Protein 6VJ2 (pdb70)

Organism: Lactococcus lactis subsp. lactis (strain IL1403) (NCBI:txid272623)

Radius of gyration: 35.63 Å; Cα contacts (8 Å, |Δi|>4): 1409; chains: 4; bounding box: 78×80×94 Å

Secondary structure (DSSP, 8-state):
---EEE-----EEHHHHHHHHHH-TTSBHHHHHHHHHHHHHHHHHHGGGS-HHHHHHHHHHHHHHHGGGHHHHHHHHT--HHHHTT-----HHHHHHHHHHHHT--HHHHHHHHHT----EEEEEE--SSHHHHHHHHHHHHS-HHHHHHHHHHTGGGEEEE-TT-SSS-HHHHHHHTTPPTT-----EEEE-SSS--EEEEEE--B--------TTHHHHHHHHHHHHHT-HHHHHHHHHHHHHHTT--B--GGGGGGSTTTTT-/---EEE-----EEHHHHHHHHHH-TTSBHHHHHHHHHHHHHHHHHHGGGS-HHHHHHHHHHHHHHHGGGHHHHHHHHT--HHHHTT-----HHHHHHHHHHHHT--HHHHHHHHHT----EEEEEE--SSHHHHHHHHHHHHS-HHHHHHHHHHTGGGEEEE-TT-SSS-HHHHHHHTTPPTT-----EEEE-SSS--EEEEEE--B--------TTHHHHHHHHHHHHHT-HHHHHHHHHHHHHHTT--B-SGGGGGGSTTT--/--EEE-----EEHHHHHHHHHH-TTSBHHHHHHHHHHHHHHHHHHGGGS-HHHHHHHHHHHHHHHGGGHHHHHHHHT--HHHHTT-----HHHHHHHHHHHHT--HHHHHHHHTT----EEEEEE--SSHHHHHHHHHHHHH-HHHHHHHHHHTGGGEEEE-TT-SSS-HHHHHHHTTPPTT-----EEEE-SSS--EEEEEE--B--------TTHHHHHHHHHHHHHT-HHHHHHHHHHHHHHTT--B-SGGGGGGSTTT--/--EEE-----EEHHHHHHHHHH-TTSBHHHHHHHHHHHHHHHHHHGGGS-HHHHHHHHHHHHHHHGGGHHHHHHHHT--HHHHTT-----HHHHHHHHHHHHT--HHHHHHHHTT----EEEEEE--SSHHHHHHHHHHHHH-HHHHHHHHHHTGGGEEEE-TT-SSS-HHHHHHHTTPPTT-----EEEE-SSS--EEEEEE--B--------TTHHHHHHHHHHHHHT-HHHHHHHHHHHHHHTT--B-SGGGGGGSTTTS--

Foldseek 3Di:
DWDFFKAQVDTQTVVNQVVLCVLQVPDDSLVSVLLSVLLVLLCVPCVVVCDLCNLVVVLVVVCVVCPPCSQVVQVVVRHHSVSVSVCSSVSLVVLLLVCLVPPVLDPVLLVVLVVQWWAKFWKQKDKAQDLVVVQVLVCQCVVDVVSVVVNCVVSVVRTGIDISPDPPQDPQRVVQVLVDDAFDKGHFGWDADPVPGGIITIIIHHGHGGPPDDVPCSVVSSVVSSVVLVVPPLNSLQSVLVSCVVSVIDGPPVVCRCSSVVSVVD/DQDFFKAQVDTQTPVNQVVLCVVCVPDDSLVSVVLSVLCVLLCVPCVVVCDLCNLVVVLVVVCVVCPPCVQVVQVVVPHHSVRVSVCSSVSLVVLLLVCLVVPVLDPVLLVVLVVQWFAKFWKQKDKAQDLVVVQVLVCQCVVDVVSVVVNCVVSVVRTGIDISPDPPQDPQRVVQALVDDAQDKGHFGWDADPVPGGIMTIIIHHGHDGPDDDCPCSVVSSVVSSVVLVVPVVNSLQSSLCSCVVSVIAGPPVVCRCSSVVNVD/DDFFKAQVDTQDVVNQVVLCVLCVPDDSLVSVVLSVLLVLLCVPCVVVCDLCNLVVVLVVVCVVCPPCSQVVQVVVPHHSSSVSSCNSVSLLVLLLVCLVVPVLDPVLLVVLVVQWWAKFWKQKDKAQDLVVVQVLVCQCVVDVVSVVVNCVVSVVSGGIDISPDPPQDPQRVVQQLVDDAFDKGHFGWDADPVPGGIMTIIIHHGHDGPPDDCPCSVVSSVVSSVVLVPPVVNSLVSVLCSCVVRVIAGPPVVCRCSSVVSHD/DDFFKAQVDTQDVVNQVVLCVQQVPDDSLVSVVLSVLLVLLCVPCVVVLDLCNLVVVLVVVCVVCPPCVQVVQVVVRHHSVSVSVCSSVSLVSLLLVCLVVPVLDPVLLVVLVVQWWAKFWKQKDKAQDLVVVQVLVCQCVVDVVSVVVNCVVSVVSTGIDISPDPPQDPQRVVQVLVDDAFDKGHFGWDADPPPGGIMTIIIHHGHGGPPDDCPCSVVSSVVSSVVLVVPVLNSLQSVLVSCVVSVIAGPPVVCRCSSVVSVPD

Solvent-accessible surface area: 58344 Å² total

B-factor: mean 78.66, std 18.57, range [22.39, 182.38]

Structure (mmCIF, N/CA/C/O backbone):
data_6VJ2
#
_entry.id   6VJ2
#
_cell.length_a   81.513
_cell.length_b   117.609
_cell.length_c   149.310
_cell.angle_alpha   90.000
_cell.angle_beta   90.000
_cell.angle_gamma   90.000
#
_symmetry.space_group_name_H-M   'P 21 21 21'
#
loop_
_entity.id
_entity.type
_entity.pdbx_description
1 polymer Foldase
2 water water
#
loop_
_atom_site.group_PDB
_atom_site.id
_atom_site.type_symbol
_atom_site.label_atom_id
_atom_site.label_alt_id
_atom_site.label_comp_id
_atom_site.label_asym_id
_atom_site.label_entity_id
_atom_site.label_seq_id
_atom_site.pdbx_PDB_ins_code
_atom_site.Cartn_x
_atom_site.Cartn_y
_atom_site.Cartn_z
_atom_site.occupancy
_atom_site.B_iso_or_equiv
_atom_site.auth_seq_id
_atom_site.auth_comp_id
_atom_site.auth_asym_id
_atom_site.auth_atom_id
_atom_site.pdbx_PDB_model_num
ATOM 1 N N . ALA A 1 7 ? 28.599 93.354 58.477 1.00 139.46 31 ALA A N 1
ATOM 2 C CA . ALA A 1 7 ? 27.143 93.090 58.255 1.00 143.06 31 ALA A CA 1
ATOM 3 C C . ALA A 1 7 ? 26.568 92.302 59.445 1.00 153.61 31 ALA A C 1
ATOM 4 O O . ALA A 1 7 ? 27.095 91.207 59.735 1.00 160.01 31 ALA A O 1
ATOM 6 N N . SER A 1 8 ? 25.515 92.837 60.086 1.00 157.06 32 SER A N 1
ATOM 7 C CA . SER A 1 8 ? 24.852 92.212 61.267 1.00 151.86 32 SER A CA 1
ATOM 8 C C . SER A 1 8 ? 23.390 91.862 60.948 1.00 148.21 32 SER A C 1
ATOM 9 O O . SER A 1 8 ? 22.701 92.744 60.377 1.00 152.48 32 SER A O 1
ATOM 12 N N . LYS A 1 9 ? 22.922 90.653 61.320 1.00 128.91 33 LYS A N 1
ATOM 13 C CA . LYS A 1 9 ? 21.508 90.279 61.021 1.00 119.69 33 LYS A CA 1
ATOM 14 C C . LYS A 1 9 ? 20.908 89.372 62.110 1.00 112.91 33 LYS A C 1
ATOM 15 O O . LYS A 1 9 ? 21.585 88.421 62.608 1.00 111.86 33 LYS A O 1
ATOM 21 N N . ASP A 1 10 ? 19.647 89.666 62.450 1.00 97.78 34 ASP A N 1
ATOM 22 C CA . ASP A 1 10 ? 18.872 88.918 63.472 1.00 80.92 34 ASP A CA 1
ATOM 23 C C . ASP A 1 10 ? 18.275 87.666 62.825 1.00 72.57 34 ASP A C 1
ATOM 24 O O . ASP A 1 10 ? 17.724 87.787 61.711 1.00 71.94 34 ASP A O 1
ATOM 29 N N . ILE A 1 11 ? 18.389 86.521 63.504 1.00 64.60 35 ILE A N 1
ATOM 30 C CA . ILE A 1 11 ? 17.837 85.224 63.006 1.00 60.31 35 ILE A CA 1
ATOM 31 C C . ILE A 1 11 ? 16.435 85.034 63.590 1.00 58.16 35 ILE A C 1
ATOM 32 O O . ILE A 1 11 ? 15.505 84.710 62.824 1.00 60.39 35 ILE A O 1
ATOM 37 N N . ILE A 1 12 ? 16.313 85.202 64.905 1.00 57.31 36 ILE A N 1
ATOM 38 C CA . ILE A 1 12 ? 15.014 85.028 65.609 1.00 57.57 36 ILE A CA 1
ATOM 39 C C . ILE A 1 12 ? 14.741 86.281 66.439 1.00 59.17 36 ILE A C 1
ATOM 40 O O . ILE A 1 12 ? 15.679 86.791 67.081 1.00 55.76 36 ILE A O 1
ATOM 45 N N . THR A 1 13 ? 13.484 86.730 66.423 1.00 65.40 37 THR A N 1
ATOM 46 C CA . THR A 1 13 ? 13.024 87.939 67.154 1.00 71.11 37 THR A CA 1
ATOM 47 C C . THR A 1 13 ? 12.005 87.542 68.212 1.00 72.45 37 THR A C 1
ATOM 48 O O . THR A 1 13 ? 11.204 86.642 67.976 1.00 77.07 37 THR A O 1
ATOM 60 N N . LYS A 1 15 ? 10.210 89.255 72.327 1.00 74.83 39 LYS A N 1
ATOM 61 C CA . LYS A 1 15 ? 10.048 90.434 73.162 1.00 79.08 39 LYS A CA 1
ATOM 62 C C . LYS A 1 15 ? 11.275 90.647 74.056 1.00 78.51 39 LYS A C 1
ATOM 63 O O . LYS A 1 15 ? 11.676 89.712 74.766 1.00 79.66 39 LYS A O 1
ATOM 69 N N . GLY A 1 16 ? 11.836 91.856 73.995 1.00 83.25 40 GLY A N 1
ATOM 70 C CA . GLY A 1 16 ? 12.987 92.280 74.816 1.00 87.93 40 GLY A CA 1
ATOM 71 C C . GLY A 1 16 ? 14.275 91.526 74.542 1.00 87.92 40 GLY A C 1
ATOM 72 O O . GLY A 1 16 ? 15.182 91.656 75.384 1.00 93.62 40 GLY A O 1
ATOM 73 N N . ASP A 1 17 ? 14.379 90.778 73.435 1.00 84.72 41 ASP A N 1
ATOM 74 C CA . ASP A 1 17 ? 15.659 90.063 73.154 1.00 80.81 41 ASP A CA 1
ATOM 75 C C . ASP A 1 17 ? 15.657 89.584 71.694 1.00 79.20 41 ASP A C 1
ATOM 76 O O . ASP A 1 17 ? 14.624 89.759 71.023 1.00 84.97 41 ASP A O 1
ATOM 81 N N . THR A 1 18 ? 16.768 89.003 71.224 1.00 74.45 42 THR A N 1
ATOM 82 C CA . THR A 1 18 ? 16.877 88.513 69.819 1.00 74.79 42 THR A CA 1
ATOM 83 C C . THR A 1 18 ? 18.094 87.590 69.658 1.00 68.34 42 THR A C 1
ATOM 84 O O . THR A 1 18 ? 19.103 87.839 70.336 1.00 71.56 42 THR A O 1
ATOM 88 N N . ILE A 1 19 ? 17.985 86.561 68.806 1.00 63.79 43 ILE A N 1
ATOM 89 C CA . ILE A 1 19 ? 19.109 85.608 68.533 1.00 62.32 43 ILE A CA 1
ATOM 90 C C . ILE A 1 19 ? 19.840 86.060 67.264 1.00 63.27 43 ILE A C 1
ATOM 91 O O . ILE A 1 19 ? 19.213 86.091 66.186 1.00 61.92 43 ILE A O 1
ATOM 96 N N . ARG A 1 20 ? 21.127 86.378 67.399 1.00 67.76 44 ARG A N 1
ATOM 97 C CA . ARG A 1 20 ? 21.957 86.830 66.256 1.00 74.95 44 ARG A CA 1
ATOM 98 C C . ARG A 1 20 ? 22.877 85.694 65.811 1.00 68.62 44 ARG A C 1
ATOM 99 O O . ARG A 1 20 ? 22.890 84.660 66.490 1.00 71.12 44 ARG A O 1
ATOM 107 N N . VAL A 1 21 ? 23.613 85.891 64.714 1.00 67.42 45 VAL A N 1
ATOM 108 C CA . VAL A 1 21 ? 24.545 84.835 64.208 1.00 66.97 45 VAL A CA 1
ATOM 109 C C . VAL A 1 21 ? 25.616 84.544 65.270 1.00 67.33 45 VAL A C 1
ATOM 110 O O . VAL A 1 21 ? 25.928 83.355 65.487 1.00 70.85 45 VAL A O 1
ATOM 114 N N . SER A 1 22 ? 26.157 85.587 65.906 1.00 67.05 46 SER A N 1
ATOM 115 C CA . SER A 1 22 ? 27.194 85.404 66.958 1.00 64.22 46 SER A CA 1
ATOM 116 C C . SER A 1 22 ? 26.658 84.457 68.037 1.00 64.81 46 SER A C 1
ATOM 117 O O . SER A 1 22 ? 27.388 83.532 68.437 1.00 68.63 46 SER A O 1
ATOM 120 N N . ASP A 1 23 ? 25.415 84.685 68.466 1.00 64.35 47 ASP A N 1
ATOM 121 C CA . ASP A 1 23 ? 24.744 83.859 69.507 1.00 59.71 47 ASP A CA 1
ATOM 122 C C . ASP A 1 23 ? 24.672 82.405 69.029 1.00 54.30 47 ASP A C 1
ATOM 123 O O . ASP A 1 23 ? 24.841 81.513 69.867 1.00 55.50 47 ASP A O 1
ATOM 128 N N . LEU A 1 24 ? 24.426 82.185 67.735 1.00 51.22 48 LEU A N 1
ATOM 129 C CA . LEU A 1 24 ? 24.364 80.802 67.191 1.00 50.53 48 LEU A CA 1
ATOM 130 C C . LEU A 1 24 ? 25.761 80.181 67.229 1.00 51.85 48 LEU A C 1
ATOM 131 O O . LEU A 1 24 ? 25.897 79.064 67.761 1.00 56.16 48 LEU A O 1
ATOM 136 N N . TYR A 1 25 ? 26.756 80.893 66.698 1.00 54.29 49 TYR A N 1
ATOM 137 C CA . TYR A 1 25 ? 28.142 80.359 66.662 1.00 56.65 49 TYR A CA 1
ATOM 138 C C . TYR A 1 25 ? 28.606 79.988 68.072 1.00 59.05 49 TYR A C 1
ATOM 139 O O . TYR A 1 25 ? 29.359 79.001 68.188 1.00 63.39 49 TYR A O 1
ATOM 148 N N . LYS A 1 26 ? 28.156 80.722 69.097 1.00 62.23 50 LYS A N 1
ATOM 149 C CA . LYS A 1 26 ? 28.571 80.410 70.492 1.00 64.69 50 LYS A CA 1
ATOM 150 C C . LYS A 1 26 ? 28.019 79.030 70.875 1.00 62.89 50 LYS A C 1
ATOM 151 O O . LYS A 1 26 ? 28.752 78.267 71.545 1.00 65.23 50 LYS A O 1
ATOM 157 N N . GLU A 1 27 ? 26.783 78.727 70.467 1.00 61.35 51 GLU A N 1
ATOM 158 C CA . GLU A 1 27 ? 26.157 77.410 70.772 1.00 63.70 51 GLU A CA 1
ATOM 159 C C . GLU A 1 27 ? 26.837 76.338 69.912 1.00 59.84 51 GLU A C 1
ATOM 160 O O . GLU A 1 27 ? 27.084 75.220 70.429 1.00 56.89 51 GLU A O 1
ATOM 166 N N . ALA A 1 28 ? 27.151 76.683 68.660 1.00 57.44 52 ALA A N 1
ATOM 167 C CA . ALA A 1 28 ? 27.808 75.731 67.737 1.00 57.75 52 ALA A CA 1
ATOM 168 C C . ALA A 1 28 ? 29.123 75.231 68.355 1.00 58.66 52 ALA A C 1
ATOM 169 O O . ALA A 1 28 ? 29.389 74.010 68.286 1.00 56.94 52 ALA A O 1
ATOM 171 N N . LYS A 1 29 ? 29.892 76.138 68.964 1.00 60.41 53 LYS A N 1
ATOM 172 C CA . LYS A 1 29 ? 31.191 75.774 69.588 1.00 62.90 53 LYS A CA 1
ATOM 173 C C . LYS A 1 29 ? 30.970 74.896 70.826 1.00 67.04 53 LYS A C 1
ATOM 174 O O . LYS A 1 29 ? 31.851 74.067 71.123 1.00 70.67 53 LYS A O 1
ATOM 180 N N . GLN A 1 30 ? 29.830 75.052 71.499 1.00 70.24 54 GLN A N 1
ATOM 181 C CA . GLN A 1 30 ? 29.575 74.260 72.734 1.00 74.59 54 GLN A CA 1
ATOM 182 C C . GLN A 1 30 ? 28.986 72.888 72.380 1.00 74.38 54 GLN A C 1
ATOM 183 O O . GLN A 1 30 ? 29.169 71.948 73.180 1.00 69.47 54 GLN A O 1
ATOM 189 N N . PHE A 1 31 ? 28.333 72.768 71.221 1.00 76.03 55 PHE A N 1
ATOM 190 C CA . PHE A 1 31 ? 27.726 71.471 70.816 1.00 75.98 55 PHE A CA 1
ATOM 191 C C . PHE A 1 31 ? 27.987 71.231 69.332 1.00 79.10 55 PHE A C 1
ATOM 192 O O . PHE A 1 31 ? 27.064 71.237 68.518 1.00 79.69 55 PHE A O 1
ATOM 200 N N . PRO A 1 32 ? 29.256 71.006 68.928 1.00 77.06 56 PRO A N 1
ATOM 201 C CA . PRO A 1 32 ? 29.577 70.758 67.519 1.00 75.54 56 PRO A CA 1
ATOM 202 C C . PRO A 1 32 ? 28.840 69.551 66.906 1.00 77.03 56 PRO A C 1
ATOM 203 O O . PRO A 1 32 ? 28.701 69.507 65.700 1.00 81.05 56 PRO A O 1
ATOM 207 N N . SER A 1 33 ? 28.401 68.607 67.752 1.00 77.01 57 SER A N 1
ATOM 208 C CA . SER A 1 33 ? 27.674 67.383 67.327 1.00 77.51 57 SER A CA 1
ATOM 209 C C . SER A 1 33 ? 26.203 67.692 66.997 1.00 79.60 57 SER A C 1
ATOM 210 O O . SER A 1 33 ? 25.625 66.972 66.156 1.00 83.30 57 SER A O 1
ATOM 213 N N . GLN A 1 34 ? 25.609 68.698 67.659 1.00 77.95 58 GLN A N 1
ATOM 214 C CA . GLN A 1 34 ? 24.176 69.051 67.447 1.00 71.83 58 GLN A CA 1
ATOM 215 C C . GLN A 1 34 ? 23.997 69.872 66.175 1.00 69.91 58 GLN A C 1
ATOM 216 O O . GLN A 1 34 ? 24.838 70.703 65.835 1.00 75.42 58 GLN A O 1
ATOM 222 N N . PRO A 1 35 ? 22.870 69.673 65.451 1.00 64.65 59 PRO A N 1
ATOM 223 C CA . PRO A 1 35 ? 22.585 70.422 64.229 1.00 63.92 59 PRO A CA 1
ATOM 224 C C . PRO A 1 35 ? 22.104 71.854 64.514 1.00 61.77 59 PRO A C 1
ATOM 225 O O . PRO A 1 35 ? 21.624 72.122 65.609 1.00 56.70 59 PRO A O 1
ATOM 229 N N . THR A 1 36 ? 22.217 72.718 63.501 1.00 59.80 60 THR A N 1
ATOM 230 C CA . THR A 1 36 ? 21.827 74.147 63.599 1.00 58.34 60 THR A CA 1
ATOM 231 C C . THR A 1 36 ? 20.415 74.284 64.186 1.00 57.41 60 THR A C 1
ATOM 232 O O . THR A 1 36 ? 20.241 75.116 65.105 1.00 55.62 60 THR A O 1
ATOM 236 N N . ASN A 1 37 ? 19.450 73.514 63.671 1.00 59.03 61 ASN A N 1
ATOM 237 C CA . ASN A 1 37 ? 18.045 73.585 64.167 1.00 61.43 61 ASN A CA 1
ATOM 238 C C . ASN A 1 37 ? 18.012 73.436 65.689 1.00 61.56 61 ASN A C 1
ATOM 239 O O . ASN A 1 37 ? 17.443 74.321 66.352 1.00 61.29 61 ASN A O 1
ATOM 244 N N . THR A 1 38 ? 18.623 72.373 66.210 1.00 62.15 62 THR A N 1
ATOM 245 C CA . THR A 1 38 ? 18.633 72.126 67.678 1.00 63.52 62 THR A CA 1
ATOM 246 C C . THR A 1 38 ? 19.271 73.316 68.415 1.00 61.48 62 THR A C 1
ATOM 247 O O . THR A 1 38 ? 18.676 73.775 69.418 1.00 58.55 62 THR A O 1
ATOM 251 N N . LEU A 1 39 ? 20.419 73.802 67.929 1.00 58.25 63 LEU A N 1
ATOM 252 C CA . LEU A 1 39 ? 21.123 74.931 68.593 1.00 57.65 63 LEU A CA 1
ATOM 253 C C . LEU A 1 39 ? 20.180 76.124 68.722 1.00 58.19 63 LEU A C 1
ATOM 254 O O . LEU A 1 39 ? 20.207 76.785 69.777 1.00 65.06 63 LEU A O 1
ATOM 259 N N . LEU A 1 40 ? 19.387 76.376 67.680 1.00 61.03 64 LEU A N 1
ATOM 260 C CA . LEU A 1 40 ? 18.440 77.524 67.679 1.00 61.33 64 LEU A CA 1
ATOM 261 C C . LEU A 1 40 ? 17.280 77.247 68.647 1.00 59.47 64 LEU A C 1
ATOM 262 O O . LEU A 1 40 ? 17.013 78.119 69.501 1.00 54.78 64 LEU A O 1
ATOM 267 N N . GLN A 1 41 ? 16.638 76.078 68.530 1.00 60.04 65 GLN A N 1
ATOM 268 C CA . GLN A 1 41 ? 15.491 75.725 69.412 1.00 62.19 65 GLN A CA 1
ATOM 269 C C . GLN A 1 41 ? 15.899 75.867 70.882 1.00 59.01 65 GLN A C 1
ATOM 270 O O . GLN A 1 41 ? 15.211 76.601 71.612 1.00 59.96 65 GLN A O 1
ATOM 276 N N . ASN A 1 42 ? 16.981 75.196 71.286 1.00 58.39 66 ASN A N 1
ATOM 277 C CA . ASN A 1 42 ? 17.466 75.227 72.695 1.00 60.42 66 ASN A CA 1
ATOM 278 C C . ASN A 1 42 ? 17.820 76.653 73.116 1.00 55.99 66 ASN A C 1
ATOM 279 O O . ASN A 1 42 ? 17.457 77.042 74.249 1.00 54.02 66 ASN A O 1
ATOM 284 N N . LEU A 1 43 ? 18.486 77.396 72.231 1.00 56.05 67 LEU A N 1
ATOM 285 C CA . LEU A 1 43 ? 18.883 78.790 72.561 1.00 56.47 67 LEU A CA 1
ATOM 286 C C . LEU A 1 43 ? 17.629 79.656 72.742 1.00 51.97 67 LEU A C 1
ATOM 287 O O . LEU A 1 43 ? 17.676 80.593 73.561 1.00 48.31 67 LEU A O 1
ATOM 292 N N . THR A 1 44 ? 16.553 79.338 72.016 1.00 52.98 68 THR A N 1
ATOM 293 C CA . THR A 1 44 ? 15.278 80.097 72.139 1.00 55.85 68 THR A CA 1
ATOM 294 C C . THR A 1 44 ? 14.619 79.739 73.475 1.00 57.78 68 THR A C 1
ATOM 295 O O . THR A 1 44 ? 14.276 80.680 74.238 1.00 57.07 68 THR A O 1
ATOM 299 N N . PHE A 1 45 ? 14.476 78.435 73.745 1.00 57.00 69 PHE A N 1
ATOM 300 C CA . PHE A 1 45 ? 13.842 77.981 75.007 1.00 58.67 69 PHE A CA 1
ATOM 301 C C . PHE A 1 45 ? 14.604 78.568 76.202 1.00 58.45 69 PHE A C 1
ATOM 302 O O . PHE A 1 45 ? 13.974 79.068 77.150 1.00 53.51 69 PHE A O 1
ATOM 310 N N . ASP A 1 46 ? 15.934 78.488 76.158 1.00 61.36 70 ASP A N 1
ATOM 311 C CA . ASP A 1 46 ? 16.782 79.030 77.250 1.00 63.28 70 ASP A CA 1
ATOM 312 C C . ASP A 1 46 ? 16.357 80.479 77.527 1.00 59.67 70 ASP A C 1
ATOM 313 O O . ASP A 1 46 ? 16.090 80.796 78.693 1.00 57.21 70 ASP A O 1
ATOM 318 N N . LYS A 1 47 ? 16.234 81.306 76.490 1.00 58.42 71 LYS A N 1
ATOM 319 C CA . LYS A 1 47 ? 15.866 82.737 76.670 1.00 59.50 71 LYS A CA 1
ATOM 320 C C . LYS A 1 47 ? 14.436 82.927 77.186 1.00 60.67 71 LYS A C 1
ATOM 321 O O . LYS A 1 47 ? 14.276 83.618 78.209 1.00 66.10 71 LYS A O 1
ATOM 327 N N . ILE A 1 48 ? 13.439 82.348 76.512 1.00 63.43 72 ILE A N 1
ATOM 328 C CA . ILE A 1 48 ? 12.009 82.543 76.926 1.00 62.49 72 ILE A CA 1
ATOM 329 C C . ILE A 1 48 ? 11.746 81.980 78.331 1.00 64.07 72 ILE A C 1
ATOM 330 O O . ILE A 1 48 ? 10.940 82.592 79.053 1.00 72.48 72 ILE A O 1
ATOM 335 N N . PHE A 1 49 ? 12.397 80.876 78.721 1.00 63.58 73 PHE A N 1
ATOM 336 C CA . PHE A 1 49 ? 12.142 80.280 80.063 1.00 59.34 73 PHE A CA 1
ATOM 337 C C . PHE A 1 49 ? 13.009 80.949 81.131 1.00 61.37 73 PHE A C 1
ATOM 338 O O . PHE A 1 49 ? 12.651 80.843 82.324 1.00 69.31 73 PHE A O 1
ATOM 346 N N . THR A 1 50 ? 14.107 81.595 80.734 1.00 61.72 74 THR A N 1
ATOM 347 C CA . THR A 1 50 ? 14.963 82.309 81.723 1.00 65.06 74 THR A CA 1
ATOM 348 C C . THR A 1 50 ? 14.255 83.610 82.116 1.00 68.08 74 THR A C 1
ATOM 349 O O . THR A 1 50 ? 14.434 84.077 83.253 1.00 68.74 74 THR A O 1
ATOM 353 N N . LYS A 1 51 ? 13.445 84.144 81.205 1.00 75.83 75 LYS A N 1
ATOM 354 C CA . LYS A 1 51 ? 12.701 85.414 81.422 1.00 80.21 75 LYS A CA 1
ATOM 355 C C . LYS A 1 51 ? 11.638 85.230 82.518 1.00 71.83 75 LYS A C 1
ATOM 356 O O . LYS A 1 51 ? 11.313 86.237 83.166 1.00 71.70 75 LYS A O 1
ATOM 362 N N . ASP A 1 52 ? 11.174 83.996 82.752 1.00 66.89 76 ASP A N 1
ATOM 363 C CA . ASP A 1 52 ? 10.111 83.745 83.768 1.00 64.20 76 ASP A CA 1
ATOM 364 C C . ASP A 1 52 ? 10.558 82.796 84.885 1.00 58.81 76 ASP A C 1
ATOM 365 O O . ASP A 1 52 ? 9.879 82.801 85.927 1.00 56.63 76 ASP A O 1
ATOM 370 N N . PHE A 1 53 ? 11.631 82.018 84.701 1.00 55.10 77 PHE A N 1
ATOM 371 C CA . PHE A 1 53 ? 12.023 81.071 85.786 1.00 52.65 77 PHE A CA 1
ATOM 372 C C . PHE A 1 53 ? 13.532 81.114 86.059 1.00 53.65 77 PHE A C 1
ATOM 373 O O . PHE A 1 53 ? 14.018 80.238 86.790 1.00 52.17 77 PHE A O 1
ATOM 381 N N . GLY A 1 54 ? 14.229 82.127 85.533 1.00 56.00 78 GLY A N 1
ATOM 382 C CA . GLY A 1 54 ? 15.690 82.265 85.711 1.00 55.24 78 GLY A CA 1
ATOM 383 C C . GLY A 1 54 ? 16.106 82.401 87.162 1.00 56.33 78 GLY A C 1
ATOM 384 O O . GLY A 1 54 ? 17.072 81.723 87.546 1.00 60.89 78 GLY A O 1
ATOM 385 N N . LYS A 1 55 ? 15.412 83.241 87.935 1.00 57.06 79 LYS A N 1
ATOM 386 C CA . LYS A 1 55 ? 15.744 83.471 89.369 1.00 60.41 79 LYS A CA 1
ATOM 387 C C . LYS A 1 55 ? 15.510 82.194 90.189 1.00 60.05 79 LYS A C 1
ATOM 388 O O . LYS A 1 55 ? 16.105 82.092 91.285 1.00 58.64 79 LYS A O 1
ATOM 394 N N . GLU A 1 56 ? 14.706 81.257 89.669 1.00 60.62 80 GLU A N 1
ATOM 395 C CA . GLU A 1 56 ? 14.386 79.993 90.394 1.00 60.65 80 GLU A CA 1
ATOM 396 C C . GLU A 1 56 ? 15.410 78.900 90.063 1.00 58.08 80 GLU A C 1
ATOM 397 O O . GLU A 1 56 ? 15.402 77.872 90.767 1.00 56.43 80 GLU A O 1
ATOM 403 N N . VAL A 1 57 ? 16.224 79.084 89.016 1.00 57.74 81 VAL A N 1
ATOM 404 C CA . VAL A 1 57 ? 17.239 78.062 88.613 1.00 61.02 81 VAL A CA 1
ATOM 405 C C . VAL A 1 57 ? 18.625 78.719 88.532 1.00 65.59 81 VAL A C 1
ATOM 406 O O . VAL A 1 57 ? 19.114 78.935 87.406 1.00 71.04 81 VAL A O 1
ATOM 410 N N . THR A 1 58 ? 19.248 78.989 89.684 1.00 68.71 82 THR A N 1
ATOM 411 C CA . THR A 1 58 ? 20.595 79.618 89.731 1.00 71.79 82 THR A CA 1
ATOM 412 C C . THR A 1 58 ? 21.654 78.588 89.320 1.00 73.46 82 THR A C 1
ATOM 413 O O . THR A 1 58 ? 21.321 77.394 89.253 1.00 71.27 82 THR A O 1
ATOM 417 N N . ASP A 1 59 ? 22.885 79.045 89.079 1.00 78.53 83 ASP A N 1
ATOM 418 C CA . ASP A 1 59 ? 24.004 78.153 88.677 1.00 77.45 83 ASP A CA 1
ATOM 419 C C . ASP A 1 59 ? 24.237 77.113 89.781 1.00 79.60 83 ASP A C 1
ATOM 420 O O . ASP A 1 59 ? 24.647 75.982 89.435 1.00 87.45 83 ASP A O 1
ATOM 425 N N . LYS A 1 60 ? 23.983 77.478 91.047 1.00 83.20 84 LYS A N 1
ATOM 426 C CA . LYS A 1 60 ? 24.173 76.525 92.179 1.00 84.39 84 LYS A CA 1
ATOM 427 C C . LYS A 1 60 ? 23.074 75.459 92.116 1.00 76.24 84 LYS A C 1
ATOM 428 O O . LYS A 1 60 ? 23.390 74.280 92.362 1.00 73.25 84 LYS A O 1
ATOM 434 N N . ASP A 1 61 ? 21.837 75.862 91.798 1.00 73.55 85 ASP A N 1
ATOM 435 C CA . ASP A 1 61 ? 20.709 74.895 91.703 1.00 71.52 85 ASP A CA 1
ATOM 436 C C . ASP A 1 61 ? 21.037 73.864 90.615 1.00 68.00 85 ASP A C 1
ATOM 437 O O . ASP A 1 61 ? 20.775 72.667 90.842 1.00 63.24 85 ASP A O 1
ATOM 442 N N . VAL A 1 62 ? 21.607 74.323 89.496 1.00 69.75 86 VAL A N 1
ATOM 443 C CA . VAL A 1 62 ? 21.988 73.452 88.342 1.00 70.64 86 VAL A CA 1
ATOM 444 C C . VAL A 1 62 ? 23.137 72.518 88.748 1.00 69.69 86 VAL A C 1
ATOM 445 O O . VAL A 1 62 ? 22.942 71.288 88.704 1.00 66.56 86 VAL A O 1
ATOM 449 N N . SER A 1 63 ? 24.277 73.086 89.150 1.00 68.30 87 SER A N 1
ATOM 450 C CA . SER A 1 63 ? 25.458 72.270 89.541 1.00 70.01 87 SER A CA 1
ATOM 451 C C . SER A 1 63 ? 25.108 71.298 90.679 1.00 69.51 87 SER A C 1
ATOM 452 O O . SER A 1 63 ? 25.744 70.232 90.757 1.00 73.80 87 SER A O 1
ATOM 455 N N . LYS A 1 64 ? 24.132 71.645 91.519 1.00 69.99 88 LYS A N 1
ATOM 456 C CA . LYS A 1 64 ? 23.744 70.758 92.650 1.00 72.51 88 LYS A CA 1
ATO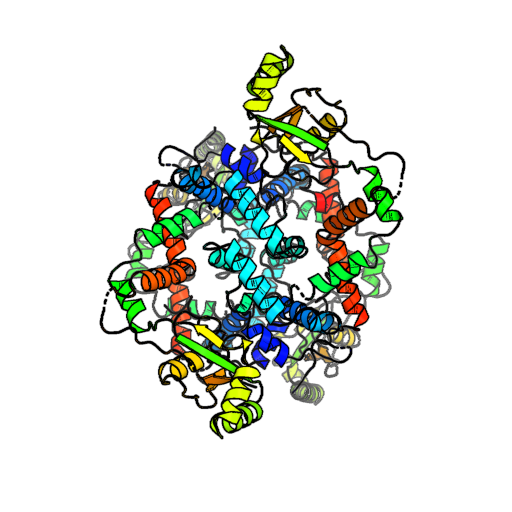M 457 C C . LYS A 1 64 ? 23.006 69.525 92.123 1.00 65.59 88 LYS A C 1
ATOM 458 O O . LYS A 1 64 ? 23.326 68.415 92.580 1.00 61.14 88 LYS A O 1
ATOM 464 N N . LYS A 1 65 ? 22.046 69.719 91.214 1.00 65.26 89 LYS A N 1
ATOM 465 C CA . LYS A 1 65 ? 21.264 68.579 90.654 1.00 60.72 89 LYS A CA 1
ATOM 466 C C . LYS A 1 65 ? 22.191 67.722 89.789 1.00 60.08 89 LYS A C 1
ATOM 467 O O . LYS A 1 65 ? 22.091 66.493 89.869 1.00 57.24 89 LYS A O 1
ATOM 473 N N . VAL A 1 66 ? 23.065 68.361 89.003 1.00 62.54 90 VAL A N 1
ATOM 474 C CA . VAL A 1 66 ? 24.025 67.629 88.130 1.00 60.91 90 VAL A CA 1
ATOM 475 C C . VAL A 1 66 ? 24.851 66.679 89.001 1.00 65.53 90 VAL A C 1
ATOM 476 O O . VAL A 1 66 ? 24.943 65.494 88.648 1.00 70.18 90 VAL A O 1
ATOM 480 N N . LYS A 1 67 ? 25.419 67.187 90.099 1.00 69.34 91 LYS A N 1
ATOM 481 C CA . LYS A 1 67 ? 26.253 66.338 90.985 1.00 69.36 91 LYS A CA 1
ATOM 482 C C . LYS A 1 67 ? 25.407 65.179 91.534 1.00 68.92 91 LYS A C 1
ATOM 483 O O . LYS A 1 67 ? 25.888 64.042 91.485 1.00 69.35 91 LYS A O 1
ATOM 489 N N . SER A 1 68 ? 24.189 65.450 92.015 1.00 67.01 92 SER A N 1
ATOM 490 C CA . SER A 1 68 ? 23.346 64.366 92.591 1.00 65.69 92 SER A CA 1
ATOM 491 C C . SER A 1 68 ? 23.093 63.269 91.551 1.00 61.59 92 SER A C 1
ATOM 492 O O . SER A 1 68 ? 22.992 62.101 91.956 1.00 63.99 92 SER A O 1
ATOM 495 N N . ILE A 1 69 ? 23.019 63.630 90.264 1.00 60.83 93 ILE A N 1
ATOM 496 C CA . ILE A 1 69 ? 22.776 62.639 89.167 1.00 58.76 93 ILE A CA 1
ATOM 497 C C . ILE A 1 69 ? 24.081 61.889 88.889 1.00 58.59 93 ILE A C 1
ATOM 498 O O . ILE A 1 69 ? 24.038 60.660 88.782 1.00 59.99 93 ILE A O 1
ATOM 503 N N . LYS A 1 70 ? 25.187 62.623 88.755 1.00 59.64 94 LYS A N 1
ATOM 504 C CA . LYS A 1 70 ? 26.516 62.008 88.513 1.00 60.52 94 LYS A CA 1
ATOM 505 C C . LYS A 1 70 ? 26.793 60.952 89.591 1.00 62.54 94 LYS A C 1
ATOM 506 O O . LYS A 1 70 ? 27.285 59.866 89.244 1.00 63.43 94 LYS A O 1
ATOM 512 N N . ASP A 1 71 ? 26.463 61.268 90.848 1.00 63.13 95 ASP A N 1
ATOM 513 C CA . ASP A 1 71 ? 26.693 60.358 92.002 1.00 61.13 95 ASP A CA 1
ATOM 514 C C . ASP A 1 71 ? 25.838 59.096 91.865 1.00 58.72 95 ASP A C 1
ATOM 515 O O . ASP A 1 71 ? 26.344 58.017 92.217 1.00 61.12 95 ASP A O 1
ATOM 520 N N . GLN A 1 72 ? 24.608 59.210 91.361 1.00 57.19 96 GLN A N 1
ATOM 521 C CA . GLN A 1 72 ? 23.754 57.998 91.231 1.00 62.56 96 GLN A CA 1
ATOM 522 C C . GLN A 1 72 ? 24.269 57.110 90.089 1.00 64.76 96 GLN A C 1
ATOM 523 O O . GLN A 1 72 ? 24.458 55.904 90.343 1.00 69.47 96 GLN A O 1
ATOM 529 N N . TYR A 1 73 ? 24.461 57.663 88.886 1.00 63.99 97 TYR A N 1
ATOM 530 C CA . TYR A 1 73 ? 24.982 56.847 87.756 1.00 67.04 97 TYR A CA 1
ATOM 531 C C . TYR A 1 73 ? 26.332 56.226 88.138 1.00 73.31 97 TYR A C 1
ATOM 532 O O . TYR A 1 73 ? 26.621 55.085 87.683 1.00 75.75 97 TYR A O 1
ATOM 541 N N . GLY A 1 74 ? 27.133 56.947 88.932 1.00 67.88 98 GLY A N 1
ATOM 542 C CA . GLY A 1 74 ? 28.455 56.440 89.345 1.00 66.68 98 GLY A CA 1
ATOM 543 C C . GLY A 1 74 ? 29.386 56.296 88.154 1.00 68.64 98 GLY A C 1
ATOM 544 O O . GLY A 1 74 ? 29.503 57.266 87.386 1.00 78.86 98 GLY A O 1
ATOM 545 N N . SER A 1 75 ? 29.982 55.112 87.987 1.00 69.49 99 SER A N 1
ATOM 546 C CA . SER A 1 75 ? 30.934 54.801 86.885 1.00 67.84 99 SER A CA 1
ATOM 547 C C . SER A 1 75 ? 30.256 54.847 85.506 1.00 70.48 99 SER A C 1
ATOM 548 O O . SER A 1 75 ? 30.977 55.097 84.508 1.00 65.11 99 SER A O 1
ATOM 551 N N . GLN A 1 76 ? 28.938 54.625 85.451 1.00 69.13 100 GLN A N 1
ATOM 552 C CA . GLN A 1 76 ? 28.202 54.615 84.159 1.00 69.81 100 GLN A CA 1
ATOM 553 C C . GLN A 1 76 ? 27.996 56.033 83.613 1.00 70.11 100 GLN A C 1
ATOM 554 O O . GLN A 1 76 ? 27.723 56.154 82.405 1.00 66.62 100 GLN A O 1
ATOM 560 N N . PHE A 1 77 ? 28.085 57.055 84.472 1.00 73.11 101 PHE A N 1
ATOM 561 C CA . PHE A 1 77 ? 27.833 58.465 84.071 1.00 77.23 101 PHE A CA 1
ATOM 562 C C . PHE A 1 77 ? 28.564 58.829 82.764 1.00 85.26 101 PHE A C 1
ATOM 563 O O . PHE A 1 77 ? 27.941 59.489 81.903 1.00 87.62 101 PHE A O 1
ATOM 571 N N . SER A 1 78 ? 29.829 58.428 82.606 1.00 87.90 102 SER A N 1
ATOM 572 C CA . SER A 1 78 ? 30.580 58.741 81.357 1.00 86.65 102 SER A CA 1
ATOM 573 C C . SER A 1 78 ? 29.832 58.201 80.126 1.00 88.60 102 SER A C 1
ATOM 574 O O . SER A 1 78 ? 29.511 59.013 79.235 1.00 86.47 102 SER A O 1
ATOM 577 N N . SER A 1 79 ? 29.560 56.888 80.097 1.00 89.59 103 SER A N 1
ATOM 578 C CA . SER A 1 79 ? 28.853 56.223 78.966 1.00 90.73 103 SER A CA 1
ATOM 579 C C . SER A 1 79 ? 27.387 56.674 78.888 1.00 83.21 103 SER A C 1
ATOM 580 O O . SER A 1 79 ? 26.785 56.481 77.832 1.00 84.58 103 SER A O 1
ATOM 583 N N . ALA A 1 80 ? 26.835 57.224 79.970 1.00 81.06 104 ALA A N 1
ATOM 584 C CA . ALA A 1 80 ? 25.430 57.712 79.958 1.00 77.89 104 ALA A CA 1
ATOM 585 C C . ALA A 1 80 ? 25.370 59.041 79.183 1.00 73.27 104 ALA A C 1
ATOM 586 O O . ALA A 1 80 ? 24.337 59.300 78.527 1.00 67.58 104 ALA A O 1
ATOM 588 N N . LEU A 1 81 ? 26.431 59.855 79.280 1.00 72.85 105 LEU A N 1
ATOM 589 C CA . LEU A 1 81 ? 26.524 61.150 78.543 1.00 78.97 105 LEU A CA 1
ATOM 590 C C . LEU A 1 81 ? 26.818 60.896 77.053 1.00 82.44 105 LEU A C 1
ATOM 591 O O . LEU A 1 81 ? 26.357 61.695 76.215 1.00 80.31 105 LEU A O 1
ATOM 596 N N . GLN A 1 82 ? 27.576 59.841 76.750 1.00 89.88 106 GLN A N 1
ATOM 597 C CA . GLN A 1 82 ? 27.914 59.519 75.335 1.00 94.14 106 GLN A CA 1
ATOM 598 C C . GLN A 1 82 ? 26.626 59.117 74.609 1.00 85.55 106 GLN A C 1
ATOM 599 O O . GLN A 1 82 ? 26.424 59.608 73.493 1.00 83.46 106 GLN A O 1
ATOM 605 N N . GLN A 1 83 ? 25.781 58.293 75.241 1.00 77.36 107 GLN A N 1
ATOM 606 C CA . GLN A 1 83 ? 24.500 57.850 74.632 1.00 80.23 107 GLN A CA 1
ATOM 607 C C . GLN A 1 83 ? 23.657 59.082 74.259 1.00 84.72 107 GLN A C 1
ATOM 608 O O . GLN A 1 83 ? 22.867 58.978 73.298 1.00 96.54 107 GLN A O 1
ATOM 614 N N . GLN A 1 84 ? 23.822 60.199 74.985 1.00 84.77 108 GLN A N 1
ATOM 615 C CA . GLN A 1 84 ? 23.046 61.444 74.706 1.00 81.57 108 GLN A CA 1
ATOM 616 C C . GLN A 1 84 ? 23.842 62.368 73.776 1.00 81.30 108 GLN A C 1
ATOM 617 O O . GLN A 1 84 ? 23.256 63.351 73.287 1.00 83.23 108 GLN A O 1
ATOM 623 N N . GLY A 1 85 ? 25.126 62.069 73.551 1.00 80.49 109 GLY A N 1
ATOM 624 C CA . GLY A 1 85 ? 25.993 62.905 72.693 1.00 81.73 109 GLY A CA 1
ATOM 625 C C . GLY A 1 85 ? 26.452 64.162 73.419 1.00 81.03 109 GLY A C 1
ATOM 626 O O . GLY A 1 85 ? 26.527 65.233 72.773 1.00 77.20 109 GLY A O 1
ATOM 627 N N . LEU A 1 86 ? 26.764 64.030 74.716 1.00 84.95 110 LEU A N 1
ATOM 628 C CA . LEU A 1 86 ? 27.207 65.173 75.565 1.00 82.86 110 LEU A CA 1
ATOM 629 C C . LEU A 1 86 ? 28.493 64.817 76.319 1.00 79.38 110 LEU A C 1
ATOM 630 O O . LEU A 1 86 ? 28.843 63.616 76.394 1.00 79.89 110 LEU A O 1
ATOM 635 N N . THR A 1 87 ? 29.158 65.855 76.833 1.00 76.16 111 THR A N 1
ATOM 636 C CA . THR A 1 87 ? 30.411 65.751 77.622 1.00 76.62 111 THR A CA 1
ATOM 637 C C . THR A 1 87 ? 30.056 66.143 79.055 1.00 76.26 111 THR A C 1
ATOM 638 O O . THR A 1 87 ? 28.946 66.681 79.246 1.00 74.32 111 THR A O 1
ATOM 642 N N . GLU A 1 88 ? 30.937 65.885 80.020 1.00 76.25 112 GLU A N 1
ATOM 643 C CA . GLU A 1 88 ? 30.602 66.273 81.414 1.00 75.79 112 GLU A CA 1
ATOM 644 C C . GLU A 1 88 ? 30.549 67.802 81.504 1.00 73.31 112 GLU A C 1
ATOM 645 O O . GLU A 1 88 ? 29.792 68.315 82.343 1.00 80.77 112 GLU A O 1
ATOM 651 N N . ALA A 1 89 ? 31.286 68.493 80.633 1.00 76.87 113 ALA A N 1
ATOM 652 C CA . ALA A 1 89 ? 31.322 69.977 80.628 1.00 81.68 113 ALA A CA 1
ATOM 653 C C . ALA A 1 89 ? 30.061 70.555 79.971 1.00 82.58 113 ALA A C 1
ATOM 654 O O . ALA A 1 89 ? 29.534 71.566 80.492 1.00 83.13 113 ALA A O 1
ATOM 656 N N . SER A 1 90 ? 29.599 69.941 78.875 1.00 79.00 114 SER A N 1
ATOM 657 C CA . SER A 1 90 ? 28.401 70.444 78.145 1.00 75.56 114 SER A CA 1
ATOM 658 C C . SER A 1 90 ? 27.109 69.928 78.791 1.00 68.29 114 SER A C 1
ATOM 659 O O . SER A 1 90 ? 26.020 70.335 78.340 1.00 65.07 114 SER A O 1
ATOM 662 N N . PHE A 1 91 ? 27.221 69.086 79.821 1.00 67.49 115 PHE A N 1
ATOM 663 C CA . PHE A 1 91 ? 26.018 68.527 80.498 1.00 63.69 115 PHE A CA 1
ATOM 664 C C . PHE A 1 91 ? 25.394 69.578 81.423 1.00 59.95 115 PHE A C 1
ATOM 665 O O . PHE A 1 91 ? 24.172 69.598 81.528 1.00 53.51 115 PHE A O 1
ATOM 673 N N . THR A 1 92 ? 26.214 70.412 82.070 1.00 62.49 116 THR A N 1
ATOM 674 C CA . THR A 1 92 ? 25.713 71.466 82.995 1.00 67.29 116 THR A CA 1
ATOM 675 C C . THR A 1 92 ? 24.791 72.424 82.232 1.00 72.06 116 THR A C 1
ATOM 676 O O . THR A 1 92 ? 23.611 72.510 82.566 1.00 79.74 116 THR A O 1
ATOM 680 N N . PRO A 1 93 ? 25.264 73.172 81.202 1.00 68.97 117 PRO A N 1
ATOM 681 C CA . PRO A 1 93 ? 24.400 74.090 80.451 1.00 67.24 117 PRO A CA 1
ATOM 682 C C . PRO A 1 93 ? 23.190 73.397 79.798 1.00 67.39 117 PRO A C 1
ATOM 683 O O . PRO A 1 93 ? 22.175 74.059 79.602 1.00 69.44 117 PRO A O 1
ATOM 687 N N . TYR A 1 94 ? 23.335 72.114 79.429 1.00 68.19 118 TYR A N 1
ATOM 688 C CA . TYR A 1 94 ? 22.212 71.332 78.838 1.00 65.99 118 TYR A CA 1
ATOM 689 C C . TYR A 1 94 ? 21.146 71.092 79.904 1.00 62.41 118 TYR A C 1
ATOM 690 O O . TYR A 1 94 ? 19.955 71.129 79.617 1.00 64.97 118 TYR A O 1
ATOM 707 N N . ARG A 1 96 ? 20.758 72.987 82.483 1.00 54.98 120 ARG A N 1
ATOM 708 C CA . ARG A 1 96 ? 20.200 74.278 82.839 1.00 58.00 120 ARG A CA 1
ATOM 709 C C . ARG A 1 96 ? 18.959 74.550 81.977 1.00 60.15 120 ARG A C 1
ATOM 710 O O . ARG A 1 96 ? 17.916 74.926 82.548 1.00 65.23 120 ARG A O 1
ATOM 718 N N . THR A 1 97 ? 19.067 74.355 80.657 1.00 63.07 121 THR A N 1
ATOM 719 C CA . THR A 1 97 ? 17.921 74.590 79.726 1.00 66.87 121 THR A CA 1
ATOM 720 C C . THR A 1 97 ? 16.795 73.588 80.030 1.00 66.47 121 THR A C 1
ATOM 721 O O . THR A 1 97 ? 15.628 74.002 79.995 1.00 70.49 121 THR A O 1
ATOM 725 N N . GLN A 1 98 ? 17.138 72.329 80.331 1.00 63.09 122 GLN A N 1
ATOM 726 C CA . GLN A 1 98 ? 16.138 71.269 80.646 1.00 59.71 122 GLN A CA 1
ATOM 727 C C . GLN A 1 98 ? 15.414 71.566 81.958 1.00 56.02 122 GLN A C 1
ATOM 728 O O . GLN A 1 98 ? 14.258 71.190 82.110 1.00 57.17 122 GLN A O 1
ATOM 742 N N . LEU A 1 100 ? 15.012 74.757 83.202 1.00 59.15 124 LEU A N 1
ATOM 743 C CA . LEU A 1 100 ? 14.227 75.963 82.974 1.00 59.66 124 LEU A CA 1
ATOM 744 C C . LEU A 1 100 ? 12.923 75.564 82.281 1.00 57.77 124 LEU A C 1
ATOM 745 O O . LEU A 1 100 ? 11.858 76.062 82.674 1.00 56.84 124 LEU A O 1
ATOM 750 N N . GLU A 1 101 ? 13.037 74.710 81.263 1.00 58.44 125 GLU A N 1
ATOM 751 C CA . GLU A 1 101 ? 11.887 74.198 80.474 1.00 60.53 125 GLU A CA 1
ATOM 752 C C . GLU A 1 101 ? 10.986 73.375 81.399 1.00 58.04 125 GLU A C 1
ATOM 753 O O . GLU A 1 101 ? 9.751 73.476 81.269 1.00 53.74 125 GLU A O 1
ATOM 759 N N . GLN A 1 102 ? 11.587 72.625 82.331 1.00 57.64 126 GLN A N 1
ATOM 760 C CA . GLN A 1 102 ? 10.786 71.786 83.260 1.00 57.24 126 GLN A CA 1
ATOM 761 C C . GLN A 1 102 ? 10.043 72.690 84.254 1.00 57.70 126 GLN A C 1
ATOM 762 O O . GLN A 1 102 ? 8.902 72.331 84.621 1.00 62.26 126 GLN A O 1
ATOM 768 N N . ALA A 1 103 ? 10.652 73.818 84.644 1.00 54.48 127 ALA A N 1
ATOM 769 C CA . ALA A 1 103 ? 10.012 74.768 85.590 1.00 52.49 127 ALA A CA 1
ATOM 770 C C . ALA A 1 103 ? 8.715 75.306 84.974 1.00 52.98 127 ALA A C 1
ATOM 771 O O . ALA A 1 103 ? 7.736 75.492 85.726 1.00 52.38 127 ALA A O 1
ATOM 773 N N . ALA A 1 104 ? 8.724 75.536 83.656 1.00 53.18 128 ALA A N 1
ATOM 774 C CA . ALA A 1 104 ? 7.551 76.068 82.931 1.00 55.29 128 ALA A CA 1
ATOM 775 C C . ALA A 1 104 ? 6.460 74.990 82.820 1.00 58.17 128 ALA A C 1
ATOM 776 O O . ALA A 1 104 ? 5.284 75.345 83.021 1.00 58.33 128 ALA A O 1
ATOM 778 N N . ILE A 1 105 ? 6.831 73.732 82.523 1.00 57.02 129 ILE A N 1
ATOM 779 C CA . ILE A 1 105 ? 5.785 72.677 82.377 1.00 57.16 129 ILE A CA 1
ATOM 780 C C . ILE A 1 105 ? 5.181 72.383 83.757 1.00 56.83 129 ILE A C 1
ATOM 781 O O . ILE A 1 105 ? 3.936 72.373 83.848 1.00 57.07 129 ILE A O 1
ATOM 786 N N . ASP A 1 106 ? 6.020 72.236 84.792 1.00 57.96 130 ASP A N 1
ATOM 787 C CA . ASP A 1 106 ? 5.534 71.960 86.176 1.00 55.62 130 ASP A CA 1
ATOM 788 C C . ASP A 1 106 ? 4.564 73.064 86.599 1.00 56.26 130 ASP A C 1
ATOM 789 O O . ASP A 1 106 ? 3.466 72.732 87.125 1.00 55.48 130 ASP A O 1
ATOM 794 N N . HIS A 1 107 ? 4.961 74.321 86.375 1.00 57.67 131 HIS A N 1
ATOM 795 C CA . HIS A 1 107 ? 4.119 75.490 86.741 1.00 57.94 131 HIS A CA 1
ATOM 796 C C . HIS A 1 107 ? 2.799 75.445 85.970 1.00 57.22 131 HIS A C 1
ATOM 797 O O . HIS A 1 107 ? 1.762 75.690 86.598 1.00 57.18 131 HIS A O 1
ATOM 804 N N . GLU A 1 108 ? 2.843 75.132 84.669 1.00 59.59 132 GLU A N 1
ATOM 805 C CA . GLU A 1 108 ? 1.616 75.072 83.816 1.00 60.82 132 GLU A CA 1
ATOM 806 C C . GLU A 1 108 ? 0.713 73.935 84.291 1.00 61.73 132 GLU A C 1
ATOM 807 O O . GLU A 1 108 ? -0.501 74.146 84.305 1.00 67.34 132 GLU A O 1
ATOM 813 N N . ILE A 1 109 ? 1.282 72.779 84.643 1.00 60.75 133 ILE A N 1
ATOM 814 C CA . ILE A 1 109 ? 0.467 71.628 85.139 1.00 58.40 133 ILE A CA 1
ATOM 815 C C . ILE A 1 109 ? -0.288 72.057 86.403 1.00 57.96 133 ILE A C 1
ATOM 816 O O . ILE A 1 109 ? -1.548 71.954 86.425 1.00 54.92 133 ILE A O 1
ATOM 821 N N . LYS A 1 110 ? 0.462 72.580 87.379 1.00 62.64 134 LYS A N 1
ATOM 822 C CA . LYS A 1 110 ? -0.096 73.001 88.688 1.00 69.87 134 LYS A CA 1
ATOM 823 C C . LYS A 1 110 ? -1.163 74.100 88.556 1.00 68.46 134 LYS A C 1
ATOM 824 O O . LYS A 1 110 ? -2.166 74.042 89.298 1.00 72.10 134 LYS A O 1
ATOM 830 N N . GLU A 1 111 ? -0.980 75.046 87.640 1.00 69.16 135 GLU A N 1
ATOM 831 C CA . GLU A 1 111 ? -1.927 76.189 87.551 1.00 75.65 135 GLU A CA 1
ATOM 832 C C . GLU A 1 111 ? -3.033 75.965 86.516 1.00 74.95 135 GLU A C 1
ATOM 833 O O . GLU A 1 111 ? -3.865 76.883 86.402 1.00 82.51 135 GLU A O 1
ATOM 839 N N . THR A 1 112 ? -3.118 74.810 85.840 1.00 72.85 136 THR A N 1
ATOM 840 C CA . THR A 1 112 ? -4.196 74.719 84.808 1.00 73.39 136 THR A CA 1
ATOM 841 C C . THR A 1 112 ? -4.687 73.297 84.525 1.00 74.22 136 THR A C 1
ATOM 842 O O . THR A 1 112 ? -5.752 73.187 83.874 1.00 74.52 136 THR A O 1
ATOM 846 N N . GLN A 1 113 ? -3.971 72.259 84.972 1.00 72.59 137 GLN A N 1
ATOM 847 C CA . GLN A 1 113 ? -4.402 70.874 84.631 1.00 70.55 137 GLN A CA 1
ATOM 848 C C . GLN A 1 113 ? -5.268 70.239 85.727 1.00 70.21 137 GLN A C 1
ATOM 849 O O . GLN A 1 113 ? -5.942 69.235 85.406 1.00 67.67 137 GLN A O 1
ATOM 855 N N . TYR A 1 114 ? -5.314 70.801 86.940 1.00 67.00 138 TYR A N 1
ATOM 856 C CA . TYR A 1 114 ? -6.162 70.145 87.969 1.00 63.85 138 TYR A CA 1
ATOM 857 C C . TYR A 1 114 ? -7.595 70.680 87.867 1.00 62.48 138 TYR A C 1
ATOM 858 O O . TYR A 1 114 ? -8.143 71.134 88.887 1.00 61.95 138 TYR A O 1
ATOM 867 N N . THR A 1 115 ? -8.182 70.574 86.669 1.00 63.24 139 THR A N 1
ATOM 868 C CA . THR A 1 115 ? -9.582 71.014 86.407 1.00 64.26 139 THR A CA 1
ATOM 869 C C . THR A 1 115 ? -10.538 69.895 86.826 1.00 64.75 139 THR A C 1
ATOM 870 O O . THR A 1 115 ? -10.121 68.726 86.782 1.00 65.27 139 THR A O 1
ATOM 874 N N . ASP A 1 116 ? -11.777 70.249 87.174 1.00 69.84 140 ASP A N 1
ATOM 875 C CA . ASP A 1 116 ? -12.803 69.254 87.588 1.00 74.13 140 ASP A CA 1
ATOM 876 C C . ASP A 1 116 ? -12.899 68.144 86.521 1.00 70.19 140 ASP A C 1
ATOM 877 O O . ASP A 1 116 ? -12.922 66.955 86.902 1.00 65.08 140 ASP A O 1
ATOM 882 N N . ALA A 1 117 ? -12.901 68.517 85.236 1.00 70.26 141 ALA A N 1
ATOM 883 C CA . ALA A 1 117 ? -13.013 67.543 84.124 1.00 71.15 141 ALA A CA 1
ATOM 884 C C . ALA A 1 117 ? -11.904 66.486 84.209 1.00 70.52 141 ALA A C 1
ATOM 885 O O . ALA A 1 117 ? -12.227 65.298 84.024 1.00 73.47 141 ALA A O 1
ATOM 887 N N . ASN A 1 118 ? -10.657 66.905 84.464 1.00 69.81 142 ASN A N 1
ATOM 888 C CA . ASN A 1 118 ? -9.503 65.966 84.555 1.00 67.33 142 ASN A CA 1
ATOM 889 C C . ASN A 1 118 ? -9.570 65.164 85.857 1.00 67.50 142 ASN A C 1
ATOM 890 O O . ASN A 1 118 ? -9.158 63.991 85.830 1.00 69.75 142 ASN A O 1
ATOM 895 N N . LEU A 1 119 ? -10.025 65.780 86.954 1.00 69.31 143 LEU A N 1
ATOM 896 C CA . LEU A 1 119 ? -10.145 65.053 88.249 1.00 69.76 143 LEU A CA 1
ATOM 897 C C . LEU A 1 119 ? -11.143 63.899 88.072 1.00 74.26 143 LEU A C 1
ATOM 898 O O . LEU A 1 119 ? -10.825 62.784 88.525 1.00 75.08 143 LEU A O 1
ATOM 903 N N . LYS A 1 120 ? -12.281 64.158 87.410 1.00 74.73 144 LYS A N 1
ATOM 904 C CA . LYS A 1 120 ? -13.309 63.107 87.170 1.00 76.22 144 LYS A CA 1
ATOM 905 C C . LYS A 1 120 ? -12.741 62.028 86.236 1.00 71.15 144 LYS A C 1
ATOM 906 O O . LYS A 1 120 ? -13.051 60.848 86.453 1.00 69.45 144 LYS A O 1
ATOM 912 N N . LYS A 1 121 ? -11.965 62.427 85.225 1.00 70.10 145 LYS A N 1
ATOM 913 C CA . LYS A 1 121 ? -11.377 61.457 84.267 1.00 70.65 145 LYS A CA 1
ATOM 914 C C . LYS A 1 121 ? -10.472 60.486 85.033 1.00 68.25 145 LYS A C 1
ATOM 915 O O . LYS A 1 121 ? -10.567 59.264 84.784 1.00 69.83 145 LYS A O 1
ATOM 921 N N . ALA A 1 122 ? -9.637 61.019 85.930 1.00 62.84 146 ALA A N 1
ATOM 922 C CA . ALA A 1 122 ? -8.696 60.203 86.736 1.00 62.41 146 ALA A CA 1
ATOM 923 C C . ALA A 1 122 ? -9.467 59.349 87.745 1.00 61.22 146 ALA A C 1
ATOM 924 O O . ALA A 1 122 ? -9.068 58.193 87.980 1.00 62.09 146 ALA A O 1
ATOM 926 N N . TRP A 1 123 ? -10.544 59.911 88.288 1.00 59.65 147 TRP A N 1
ATOM 927 C CA . TRP A 1 123 ? -11.406 59.255 89.308 1.00 59.06 147 TRP A CA 1
ATOM 928 C C . TRP A 1 123 ? -12.159 58.043 88.739 1.00 60.50 147 TRP A C 1
ATOM 929 O O . TRP A 1 123 ? -12.416 57.114 89.510 1.00 55.41 147 TRP A O 1
ATOM 940 N N . GLU A 1 124 ? -12.479 58.047 87.443 1.00 66.35 148 GLU A N 1
ATOM 941 C CA . GLU A 1 124 ? -13.243 56.933 86.816 1.00 69.94 148 GLU A CA 1
ATOM 942 C C . GLU A 1 124 ? -12.517 55.595 87.005 1.00 68.67 148 GLU A C 1
ATOM 943 O O . GLU A 1 124 ? -13.212 54.593 87.216 1.00 71.86 148 GLU A O 1
ATOM 949 N N . SER A 1 125 ? -11.182 55.574 86.924 1.00 68.62 149 SER A N 1
ATOM 950 C CA . SER A 1 125 ? -10.416 54.304 87.049 1.00 70.25 149 SER A CA 1
ATOM 951 C C . SER A 1 125 ? -9.458 54.324 88.244 1.00 68.23 149 SER A C 1
ATOM 952 O O . SER A 1 125 ? -8.551 53.468 88.273 1.00 66.41 149 SER A O 1
ATOM 955 N N . TYR A 1 126 ? -9.668 55.222 89.210 1.00 69.63 150 TYR A N 1
ATOM 956 C CA . TYR A 1 126 ? -8.739 55.292 90.371 1.00 69.01 150 TYR A CA 1
ATOM 957 C C . TYR A 1 126 ? -9.115 54.268 91.449 1.00 68.82 150 TYR A C 1
ATOM 958 O O . TYR A 1 126 ? -10.306 53.908 91.587 1.00 73.88 150 TYR A O 1
ATOM 967 N N . HIS A 1 127 ? -8.094 53.800 92.170 1.00 64.40 151 HIS A N 1
ATOM 968 C CA . HIS A 1 127 ? -8.261 52.865 93.310 1.00 64.46 151 HIS A CA 1
ATOM 969 C C . HIS A 1 127 ? -7.191 53.234 94.330 1.00 64.93 151 HIS A C 1
ATOM 970 O O . HIS A 1 127 ? -6.017 53.294 93.976 1.00 60.77 151 HIS A O 1
ATOM 977 N N . PRO A 1 128 ? -7.550 53.488 95.608 1.00 67.43 152 PRO A N 1
ATOM 978 C CA . PRO A 1 128 ? -6.560 53.869 96.617 1.00 69.07 152 PRO A CA 1
ATOM 979 C C . PRO A 1 128 ? -5.621 52.718 97.016 1.00 68.85 152 PRO A C 1
ATOM 980 O O . PRO A 1 128 ? -5.838 51.603 96.579 1.00 63.56 152 PRO A O 1
ATOM 984 N N . ASP A 1 129 ? -4.615 53.035 97.839 1.00 68.87 153 ASP A N 1
ATOM 985 C CA . ASP A 1 129 ? -3.596 52.053 98.309 1.00 70.77 153 ASP A CA 1
ATOM 986 C C . ASP A 1 129 ? -4.238 50.838 98.993 1.00 72.46 153 ASP A C 1
ATOM 987 O O . ASP A 1 129 ? -5.244 51.009 99.709 1.00 74.12 153 ASP A O 1
ATOM 992 N N . VAL A 1 130 ? -3.643 49.665 98.745 1.00 67.33 154 VAL A N 1
ATOM 993 C CA . VAL A 1 130 ? -4.027 48.351 99.338 1.00 62.14 154 VAL A CA 1
ATOM 994 C C . VAL A 1 130 ? -2.714 47.646 99.672 1.00 62.01 154 VAL A C 1
ATOM 995 O O . VAL A 1 130 ? -1.764 47.814 98.902 1.00 62.44 154 VAL A O 1
ATOM 999 N N . THR A 1 131 ? -2.658 46.921 100.785 1.00 68.57 155 THR A N 1
ATOM 1000 C CA . THR A 1 131 ? -1.415 46.197 101.162 1.00 69.22 155 THR A CA 1
ATOM 1001 C C . THR A 1 131 ? -1.673 44.701 100.951 1.00 62.96 155 THR A C 1
ATOM 1002 O O . THR A 1 131 ? -2.719 44.220 101.423 1.00 59.76 155 THR A O 1
ATOM 1006 N N . ALA A 1 132 ? -0.777 44.004 100.244 1.00 60.40 156 ALA A N 1
ATOM 1007 C CA . ALA A 1 132 ? -1.015 42.565 99.991 1.00 60.56 156 ALA A CA 1
ATOM 1008 C C . ALA A 1 132 ? 0.251 41.854 99.497 1.00 57.84 156 ALA A C 1
ATOM 1009 O O . ALA A 1 132 ? 1.203 42.533 99.046 1.00 53.31 156 ALA A O 1
ATOM 1011 N N . TYR A 1 133 ? 0.250 40.521 99.598 1.00 55.68 157 TYR A N 1
ATOM 1012 C CA . TYR A 1 133 ? 1.392 39.719 99.105 1.00 57.43 157 TYR A CA 1
ATOM 1013 C C . TYR A 1 133 ? 1.164 39.471 97.613 1.00 58.32 157 TYR A C 1
ATOM 1014 O O . TYR A 1 133 ? 0.108 38.906 97.258 1.00 60.19 157 TYR A O 1
ATOM 1023 N N . VAL A 1 134 ? 2.096 39.936 96.773 1.00 59.14 158 VAL A N 1
ATOM 1024 C CA . VAL A 1 134 ? 2.021 39.743 95.291 1.00 59.76 158 VAL A CA 1
ATOM 1025 C C . VAL A 1 134 ? 3.230 38.889 94.905 1.00 57.78 158 VAL A C 1
ATOM 1026 O O . VAL A 1 134 ? 4.332 39.421 94.878 1.00 58.24 158 VAL A O 1
ATOM 1030 N N . VAL A 1 135 ? 3.008 37.607 94.619 1.00 58.14 159 VAL A N 1
ATOM 1031 C CA . VAL A 1 135 ? 4.106 36.644 94.312 1.00 58.67 159 VAL A CA 1
ATOM 1032 C C . VAL A 1 135 ? 4.089 36.245 92.843 1.00 60.36 159 VAL A C 1
ATOM 1033 O O . VAL A 1 135 ? 3.051 35.777 92.383 1.00 65.19 159 VAL A O 1
ATOM 1037 N N . SER A 1 136 ? 5.236 36.394 92.184 1.00 68.21 160 SER A N 1
ATOM 1038 C CA . SER A 1 136 ? 5.382 36.043 90.751 1.00 73.52 160 SER A CA 1
ATOM 1039 C C . SER A 1 136 ? 6.012 34.651 90.619 1.00 76.40 160 SER A C 1
ATOM 1040 O O . SER A 1 136 ? 6.804 34.271 91.498 1.00 76.81 160 SER A O 1
ATOM 1043 N N . GLU A 1 137 ? 5.667 33.943 89.542 1.00 79.41 161 GLU A N 1
ATOM 1044 C CA . GLU A 1 137 ? 6.180 32.578 89.237 1.00 82.14 161 GLU A CA 1
ATOM 1045 C C . GLU A 1 137 ? 6.444 32.499 87.733 1.00 81.59 161 GLU A C 1
ATOM 1046 O O . GLU A 1 137 ? 5.780 33.244 87.000 1.00 80.18 161 GLU A O 1
ATOM 1052 N N . THR A 1 138 ? 7.374 31.644 87.301 1.00 84.40 162 THR A N 1
ATOM 1053 C CA . THR A 1 138 ? 7.662 31.513 85.846 1.00 84.88 162 THR A CA 1
ATOM 1054 C C . THR A 1 138 ? 6.723 30.465 85.247 1.00 89.98 162 THR A C 1
ATOM 1055 O O . THR A 1 138 ? 6.034 30.794 84.260 1.00 87.82 162 THR A O 1
ATOM 1059 N N . SER A 1 139 ? 6.718 29.258 85.827 1.00 92.12 163 SER A N 1
ATOM 1060 C CA . SER A 1 139 ? 5.870 28.137 85.355 1.00 91.21 163 SER A CA 1
ATOM 1061 C C . SER A 1 139 ? 4.468 28.255 85.953 1.00 87.05 163 SER A C 1
ATOM 1062 O O . SER A 1 139 ? 4.354 28.714 87.097 1.00 87.67 163 SER A O 1
ATOM 1065 N N . LYS A 1 140 ? 3.452 27.840 85.198 1.00 88.59 164 LYS A N 1
ATOM 1066 C CA . LYS A 1 140 ? 2.059 27.883 85.705 1.00 92.06 164 LYS A CA 1
ATOM 1067 C C . LYS A 1 140 ? 1.889 26.778 86.758 1.00 96.29 164 LYS A C 1
ATOM 1068 O O . LYS A 1 140 ? 1.255 27.044 87.801 1.00 97.94 164 LYS A O 1
ATOM 1074 N N . ASP A 1 141 ? 2.472 25.601 86.501 1.00 102.08 165 ASP A N 1
ATOM 1075 C CA . ASP A 1 141 ? 2.371 24.435 87.425 1.00 105.91 165 ASP A CA 1
ATOM 1076 C C . ASP A 1 141 ? 2.946 24.813 88.797 1.00 101.04 165 ASP A C 1
ATOM 1077 O O . ASP A 1 141 ? 2.356 24.388 89.818 1.00 96.85 165 ASP A O 1
ATOM 1082 N N . ALA A 1 142 ? 4.036 25.592 88.813 1.00 96.99 166 ALA A N 1
ATOM 1083 C CA . ALA A 1 142 ? 4.683 26.015 90.078 1.00 92.57 166 ALA A CA 1
ATOM 1084 C C . ALA A 1 142 ? 3.725 26.900 90.881 1.00 88.48 166 ALA A C 1
ATOM 1085 O O . ALA A 1 142 ? 3.589 26.660 92.094 1.00 88.02 166 ALA A O 1
ATOM 1087 N N . ALA A 1 143 ? 3.090 27.869 90.214 1.00 87.00 167 ALA A N 1
ATOM 1088 C CA . ALA A 1 143 ? 2.139 28.808 90.859 1.00 84.50 167 ALA A CA 1
ATOM 1089 C C . ALA A 1 143 ? 0.909 28.046 91.361 1.00 84.80 167 ALA A C 1
ATOM 1090 O O . ALA A 1 143 ? 0.425 28.375 92.461 1.00 82.77 167 ALA A O 1
ATOM 1092 N N . THR A 1 144 ? 0.439 27.060 90.586 1.00 86.66 168 THR A N 1
ATOM 1093 C CA . THR A 1 144 ? -0.755 26.256 90.963 1.00 85.28 168 THR A CA 1
ATOM 1094 C C . THR A 1 144 ? -0.477 25.486 92.262 1.00 87.02 168 THR A C 1
ATOM 1095 O O . THR A 1 144 ? -1.341 25.507 93.157 1.00 84.98 168 THR A O 1
ATOM 1099 N N . LYS A 1 145 ? 0.691 24.848 92.368 1.00 91.75 169 LYS A N 1
ATOM 1100 C CA . LYS A 1 145 ? 1.033 24.056 93.585 1.00 93.98 169 LYS A CA 1
ATOM 1101 C C . LYS A 1 145 ? 1.247 24.977 94.789 1.00 90.29 169 LYS A C 1
ATOM 1102 O O . LYS A 1 145 ? 0.782 24.611 95.888 1.00 84.78 169 LYS A O 1
ATOM 1108 N N . ALA A 1 146 ? 1.900 26.124 94.581 1.00 89.07 170 ALA A N 1
ATOM 1109 C CA . ALA A 1 146 ? 2.162 27.106 95.666 1.00 86.71 170 ALA A CA 1
ATOM 1110 C C . ALA A 1 146 ? 0.839 27.635 96.229 1.00 81.75 170 ALA A C 1
ATOM 1111 O O . ALA A 1 146 ? 0.781 27.887 97.447 1.00 80.13 170 ALA A O 1
ATOM 1113 N N . LEU A 1 147 ? -0.168 27.800 95.362 1.00 77.65 171 LEU A N 1
ATOM 1114 C CA . LEU A 1 147 ? -1.512 28.301 95.757 1.00 77.57 171 LEU A CA 1
ATOM 1115 C C . LEU A 1 147 ? -2.265 27.205 96.520 1.00 80.14 171 LEU A C 1
ATOM 1116 O O . LEU A 1 147 ? -2.802 27.515 97.600 1.00 92.70 171 LEU A O 1
ATOM 1121 N N . ASP A 1 148 ? -2.313 25.985 95.974 1.00 78.82 172 ASP A N 1
ATOM 1122 C CA . ASP A 1 148 ? -3.011 24.852 96.646 1.00 82.48 172 ASP A CA 1
ATOM 1123 C C . ASP A 1 148 ? -2.420 24.660 98.051 1.00 81.68 172 ASP A C 1
ATOM 1124 O O . ASP A 1 148 ? -3.191 24.409 99.005 1.00 84.47 172 ASP A O 1
ATOM 1129 N N . ALA A 1 149 ? -1.096 24.794 98.163 1.00 79.09 173 ALA A N 1
ATOM 1130 C CA . ALA A 1 149 ? -0.386 24.635 99.451 1.00 78.74 173 ALA A CA 1
ATOM 1131 C C . ALA A 1 149 ? -0.763 25.763 100.423 1.00 75.86 173 ALA A C 1
ATOM 1132 O O . ALA A 1 149 ? -0.763 25.515 101.626 1.00 74.66 173 ALA A O 1
ATOM 1134 N N . ALA A 1 150 ? -1.061 26.958 99.909 1.00 78.94 174 ALA A N 1
ATOM 1135 C CA . ALA A 1 150 ? -1.408 28.127 100.758 1.00 81.94 174 ALA A CA 1
ATOM 1136 C C . ALA A 1 150 ? -2.874 28.075 101.203 1.00 86.54 174 ALA A C 1
ATOM 1137 O O . ALA A 1 150 ? -3.141 28.457 102.365 1.00 84.82 174 ALA A O 1
ATOM 1139 N N . LYS A 1 151 ? -3.782 27.631 100.320 1.00 84.96 175 LYS A N 1
ATOM 1140 C CA . LYS A 1 151 ? -5.233 27.556 100.657 1.00 92.88 175 LYS A CA 1
ATOM 1141 C C . LYS A 1 151 ? -5.576 26.223 101.331 1.00 96.21 175 LYS A C 1
ATOM 1142 O O . LYS A 1 151 ? -6.756 26.031 101.678 1.00 109.73 175 LYS A O 1
ATOM 1148 N N . LYS A 1 152 ? -4.600 25.326 101.491 1.00 95.24 176 LYS A N 1
ATOM 1149 C CA . LYS A 1 152 ? -4.825 24.008 102.152 1.00 95.10 176 LYS A CA 1
ATOM 1150 C C . LYS A 1 152 ? -5.325 24.218 103.592 1.00 96.00 176 LYS A C 1
ATOM 1151 O O . LYS A 1 152 ? -6.384 23.664 103.913 1.00 92.80 176 LYS A O 1
ATOM 1157 N N . ASP A 1 153 ? -4.568 24.966 104.414 1.00 94.97 177 ASP A N 1
ATOM 1158 C CA . ASP A 1 153 ? -4.912 25.235 105.839 1.00 89.52 177 ASP A CA 1
ATOM 1159 C C . ASP A 1 153 ? -4.144 26.473 106.337 1.00 82.68 177 ASP A C 1
ATOM 1160 O O . ASP A 1 153 ? -3.309 27.006 105.573 1.00 74.32 177 ASP A O 1
ATOM 1165 N N . ASP A 1 154 ? -4.438 26.924 107.569 1.00 79.51 178 ASP A N 1
ATOM 1166 C CA . ASP A 1 154 ? -3.774 28.110 108.177 1.00 75.72 178 ASP A CA 1
ATOM 1167 C C . ASP A 1 154 ? -2.265 27.868 108.298 1.00 75.10 178 ASP A C 1
ATOM 1168 O O . ASP A 1 154 ? -1.525 28.871 108.391 1.00 75.61 178 ASP A O 1
ATOM 1173 N N . ALA A 1 155 ? -1.834 26.603 108.297 1.00 76.63 179 ALA A N 1
ATOM 1174 C CA . ALA A 1 155 ? -0.388 26.269 108.381 1.00 72.18 179 ALA A CA 1
ATOM 1175 C C . ALA A 1 155 ? 0.300 26.620 107.052 1.00 68.40 179 ALA A C 1
ATOM 1176 O O . ALA A 1 155 ? 1.371 27.276 107.086 1.00 67.01 179 ALA A O 1
ATOM 1178 N N . GLY A 1 156 ? -0.295 26.204 105.927 1.00 64.79 180 GLY A N 1
ATOM 1179 C CA . GLY A 1 156 ? 0.277 26.497 104.598 1.00 64.46 180 GLY A CA 1
ATOM 1180 C C . GLY A 1 156 ? 0.239 27.985 104.285 1.00 63.52 180 GLY A C 1
ATOM 1181 O O . GLY A 1 156 ? 1.050 28.452 103.452 1.00 62.14 180 GLY A O 1
ATOM 1182 N N . LYS A 1 157 ? -0.697 28.696 104.915 1.00 69.19 181 LYS A N 1
ATOM 1183 C CA . LYS A 1 157 ? -0.857 30.162 104.721 1.00 68.56 181 LYS A CA 1
ATOM 1184 C C . LYS A 1 157 ? 0.325 30.882 105.392 1.00 67.85 181 LYS A C 1
ATOM 1185 O O . LYS A 1 157 ? 0.813 31.873 104.831 1.00 61.91 181 LYS A O 1
ATOM 1191 N N . ALA A 1 158 ? 0.753 30.396 106.559 1.00 73.83 182 ALA A N 1
ATOM 1192 C CA . ALA A 1 158 ? 1.897 30.996 107.286 1.00 76.80 182 ALA A CA 1
ATOM 1193 C C . ALA A 1 158 ? 3.182 30.746 106.486 1.00 79.81 182 ALA A C 1
ATOM 1194 O O . ALA A 1 158 ? 4.045 31.665 106.441 1.00 87.22 182 ALA A O 1
ATOM 1196 N N . SER A 1 159 ? 3.295 29.552 105.884 1.00 77.65 183 SER A N 1
ATOM 1197 C CA . SER A 1 159 ? 4.477 29.178 105.060 1.00 75.48 183 SER A CA 1
ATOM 1198 C C . SER A 1 159 ? 4.588 30.154 103.889 1.00 72.23 183 SER A C 1
ATOM 1199 O O . SER A 1 159 ? 5.698 30.642 103.623 1.00 81.43 183 SER A O 1
ATOM 1202 N N . PHE A 1 160 ? 3.459 30.407 103.226 1.00 69.23 184 PHE A N 1
ATOM 1203 C CA . PHE A 1 160 ? 3.405 31.335 102.070 1.00 69.07 184 PHE A CA 1
ATOM 1204 C C . PHE A 1 160 ? 3.824 32.746 102.505 1.00 74.75 184 PHE A C 1
ATOM 1205 O O . PHE A 1 160 ? 4.610 33.403 101.776 1.00 86.40 184 PHE A O 1
ATOM 1213 N N . GLU A 1 161 ? 3.312 33.192 103.658 1.00 74.31 185 GLU A N 1
ATOM 1214 C CA . GLU A 1 161 ? 3.607 34.548 104.191 1.00 73.84 185 GLU A CA 1
ATOM 1215 C C . GLU A 1 161 ? 5.070 34.635 104.640 1.00 74.87 185 GLU A C 1
ATOM 1216 O O . GLU A 1 161 ? 5.666 35.732 104.459 1.00 79.70 185 GLU A O 1
ATOM 1222 N N . LYS A 1 162 ? 5.633 33.546 105.182 1.00 76.48 186 LYS A N 1
ATOM 1223 C CA . LYS A 1 162 ? 7.056 33.603 105.629 1.00 77.24 186 LYS A CA 1
ATOM 1224 C C . LYS A 1 162 ? 7.973 33.521 104.396 1.00 72.24 186 LYS A C 1
ATOM 1225 O O . LYS A 1 162 ? 8.886 34.359 104.267 1.00 73.44 186 LYS A O 1
ATOM 1231 N N . THR A 1 163 ? 7.723 32.537 103.529 1.00 65.14 187 THR A N 1
ATOM 1232 C CA . THR A 1 163 ? 8.494 32.307 102.280 1.00 62.23 187 THR A CA 1
ATOM 1233 C C . THR A 1 163 ? 8.512 33.560 101.398 1.00 62.88 187 THR A C 1
ATOM 1234 O O . THR A 1 163 ? 9.605 33.999 101.006 1.00 65.68 187 THR A O 1
ATOM 1238 N N . ASN A 1 164 ? 7.332 34.108 101.108 1.00 61.20 188 ASN A N 1
ATOM 1239 C CA . ASN A 1 164 ? 7.183 35.281 100.203 1.00 62.11 188 ASN A CA 1
ATOM 1240 C C . ASN A 1 164 ? 7.059 36.577 101.013 1.00 62.90 188 ASN A C 1
ATOM 1241 O O . ASN A 1 164 ? 6.303 37.470 100.581 1.00 64.11 188 ASN A O 1
ATOM 1246 N N . ALA A 1 165 ? 7.853 36.706 102.080 1.00 62.16 189 ALA A N 1
ATOM 1247 C CA . ALA A 1 165 ? 7.787 37.884 102.976 1.00 64.90 189 ALA A CA 1
ATOM 1248 C C . ALA A 1 165 ? 8.150 39.191 102.258 1.00 68.54 189 ALA A C 1
ATOM 1249 O O . ALA A 1 165 ? 7.450 40.193 102.516 1.00 72.22 189 ALA A O 1
ATOM 1251 N N . GLU A 1 166 ? 9.183 39.190 101.410 1.00 72.39 190 GLU A N 1
ATOM 1252 C CA . GLU A 1 166 ? 9.616 40.429 100.702 1.00 73.83 190 GLU A CA 1
ATOM 1253 C C . GLU A 1 166 ? 8.635 40.834 99.588 1.00 73.63 190 GLU A C 1
ATOM 1254 O O . GLU A 1 166 ? 8.816 41.944 99.031 1.00 71.07 190 GLU A O 1
ATOM 1260 N N . SER A 1 167 ? 7.640 39.991 99.284 1.00 71.86 191 SER A N 1
ATOM 1261 C CA . SER A 1 167 ? 6.688 40.316 98.190 1.00 72.22 191 SER A CA 1
ATOM 1262 C C . SER A 1 167 ? 5.485 41.106 98.732 1.00 70.57 191 SER A C 1
ATOM 1263 O O . SER A 1 167 ? 4.628 41.532 97.913 1.00 63.35 191 SER A O 1
ATOM 1266 N N . LYS A 1 168 ? 5.396 41.250 100.058 1.00 72.08 192 LYS A N 1
ATOM 1267 C CA . LYS A 1 168 ? 4.289 42.019 100.693 1.00 73.10 192 LYS A CA 1
ATOM 1268 C C . LYS A 1 168 ? 4.489 43.491 100.313 1.00 77.54 192 LYS A C 1
ATOM 1269 O O . LYS A 1 168 ? 5.503 44.071 100.761 1.00 81.96 192 LYS A O 1
ATOM 1275 N N . VAL A 1 169 ? 3.582 44.060 99.512 1.00 75.85 193 VAL A N 1
ATOM 1276 C CA . VAL A 1 169 ? 3.755 45.474 99.061 1.00 71.72 193 VAL A CA 1
ATOM 1277 C C . VAL A 1 169 ? 2.472 46.288 99.237 1.00 68.88 193 VAL A C 1
ATOM 1278 O O . VAL A 1 169 ? 1.430 45.723 99.612 1.00 70.83 193 VAL A O 1
ATOM 1282 N N . THR A 1 170 ? 2.591 47.583 98.957 1.00 68.33 194 THR A N 1
ATOM 1283 C CA . THR A 1 170 ? 1.479 48.564 99.011 1.00 66.09 194 THR A CA 1
ATOM 1284 C C . THR A 1 170 ? 1.418 49.233 97.637 1.00 62.85 194 THR A C 1
ATOM 1285 O O . THR A 1 170 ? 2.399 49.903 97.262 1.00 63.56 194 THR A O 1
ATOM 1289 N N . PHE A 1 171 ? 0.323 49.020 96.908 1.00 59.76 195 PHE A N 1
ATOM 1290 C CA . PHE A 1 171 ? 0.185 49.598 95.549 1.00 60.85 195 PHE A CA 1
ATOM 1291 C C . PHE A 1 171 ? -1.206 50.191 95.374 1.00 58.26 195 PHE A C 1
ATOM 1292 O O . PHE A 1 171 ? -2.089 49.881 96.184 1.00 54.77 195 PHE A O 1
ATOM 1300 N N . ASN A 1 172 ? -1.368 51.004 94.326 1.00 59.50 196 ASN A N 1
ATOM 1301 C CA . ASN A 1 172 ? -2.670 51.641 93.981 1.00 63.23 196 ASN A CA 1
ATOM 1302 C C . ASN A 1 172 ? -2.877 51.456 92.470 1.00 62.60 196 ASN A C 1
ATOM 1303 O O . ASN A 1 172 ? -2.116 50.664 91.878 1.00 60.88 196 ASN A O 1
ATOM 1308 N N . SER A 1 173 ? -3.857 52.141 91.871 1.00 67.40 197 SER A N 1
ATOM 1309 C CA . SER A 1 173 ? -4.128 51.984 90.415 1.00 68.82 197 SER A CA 1
ATOM 1310 C C . SER A 1 173 ? -3.002 52.580 89.558 1.00 72.24 197 SER A C 1
ATOM 1311 O O . SER A 1 173 ? -2.912 52.193 88.381 1.00 73.07 197 SER A O 1
ATOM 1314 N N . THR A 1 174 ? -2.155 53.444 90.130 1.00 77.26 198 THR A N 1
ATOM 1315 C CA . THR A 1 174 ? -1.055 54.092 89.360 1.00 80.41 198 THR A CA 1
ATOM 1316 C C . THR A 1 174 ? 0.230 53.257 89.427 1.00 75.35 198 THR A C 1
ATOM 1317 O O . THR A 1 174 ? 1.244 53.716 88.871 1.00 73.84 198 THR A O 1
ATOM 1321 N N . SER A 1 175 ? 0.189 52.076 90.052 1.00 71.90 199 SER A N 1
ATOM 1322 C CA . SER A 1 175 ? 1.411 51.235 90.163 1.00 72.31 199 SER A CA 1
ATOM 1323 C C . SER A 1 175 ? 1.926 50.837 88.774 1.00 73.04 199 SER A C 1
ATOM 1324 O O . SER A 1 175 ? 1.096 50.646 87.864 1.00 71.89 199 SER A O 1
ATOM 1327 N N . THR A 1 176 ? 3.252 50.733 88.638 1.00 74.49 200 THR A N 1
ATOM 1328 C CA . THR A 1 176 ? 3.917 50.324 87.370 1.00 76.73 200 THR A CA 1
ATOM 1329 C C . THR A 1 176 ? 4.494 48.917 87.570 1.00 72.97 200 THR A C 1
ATOM 1330 O O . THR A 1 176 ? 4.638 48.196 86.576 1.00 72.35 200 THR A O 1
ATOM 1334 N N . SER A 1 177 ? 4.790 48.552 88.823 1.00 72.13 201 SER A N 1
ATOM 1335 C CA . SER A 1 177 ? 5.361 47.223 89.172 1.00 70.89 201 SER A CA 1
ATOM 1336 C C . SER A 1 177 ? 4.276 46.135 89.124 1.00 71.25 201 SER A C 1
ATOM 1337 O O . SER A 1 177 ? 4.542 45.070 88.528 1.00 79.04 201 SER A O 1
ATOM 1340 N N . VAL A 1 178 ? 3.106 46.384 89.725 1.00 65.25 202 VAL A N 1
ATOM 1341 C CA . VAL A 1 178 ? 1.996 45.382 89.712 1.00 64.47 202 VAL A CA 1
ATOM 1342 C C . VAL A 1 178 ? 1.231 45.522 88.398 1.00 61.46 202 VAL A C 1
ATOM 1343 O O . VAL A 1 178 ? 0.707 46.596 88.115 1.00 60.16 202 VAL A O 1
ATOM 1347 N N . PRO A 1 179 ? 1.163 44.457 87.559 1.00 60.74 203 PRO A N 1
ATOM 1348 C CA . PRO A 1 179 ? 0.443 44.513 86.284 1.00 65.26 203 PRO A CA 1
ATOM 1349 C C . PRO A 1 179 ? -1.075 44.715 86.432 1.00 66.14 203 PRO A C 1
ATOM 1350 O O . PRO A 1 179 ? -1.613 44.352 87.450 1.00 64.91 203 PRO A O 1
ATOM 1354 N N . THR A 1 180 ? -1.724 45.242 85.385 1.00 69.41 204 THR A N 1
ATOM 1355 C CA . THR A 1 180 ? -3.189 45.522 85.408 1.00 70.34 204 THR A CA 1
ATOM 1356 C C . THR A 1 180 ? -3.987 44.247 85.712 1.00 67.67 204 THR A C 1
ATOM 1357 O O . THR A 1 180 ? -4.849 44.314 86.616 1.00 69.40 204 THR A O 1
ATOM 1361 N N . GLU A 1 181 ? -3.717 43.134 85.012 1.00 66.44 205 GLU A N 1
ATOM 1362 C CA . GLU A 1 181 ? -4.480 41.879 85.278 1.00 64.79 205 GLU A CA 1
ATOM 1363 C C . GLU A 1 181 ? -4.445 41.575 86.786 1.00 64.07 205 GLU A C 1
ATOM 1364 O O . GLU A 1 181 ? -5.504 41.220 87.346 1.00 64.01 205 GLU A O 1
ATOM 1370 N N . VAL A 1 182 ? -3.268 41.702 87.410 1.00 62.43 206 VAL A N 1
ATOM 1371 C CA . VAL A 1 182 ? -3.084 41.419 88.865 1.00 59.61 206 VAL A CA 1
ATOM 1372 C C . VAL A 1 182 ? -3.897 42.424 89.691 1.00 59.37 206 VAL A C 1
ATOM 1373 O O . VAL A 1 182 ? -4.618 41.978 90.590 1.00 61.45 206 VAL A O 1
ATOM 1377 N N . GLN A 1 183 ? -3.765 43.724 89.406 1.00 62.67 207 GLN A N 1
ATOM 1378 C CA . GLN A 1 183 ? -4.508 44.775 90.158 1.00 63.14 207 GLN A CA 1
ATOM 1379 C C . GLN A 1 183 ? -6.014 44.480 90.131 1.00 60.06 207 GLN A C 1
ATOM 1380 O O . GLN A 1 183 ? -6.621 44.430 91.222 1.00 49.49 207 GLN A O 1
ATOM 1386 N N . THR A 1 184 ? -6.576 44.272 88.932 1.00 64.85 208 THR A N 1
ATOM 1387 C CA . THR A 1 184 ? -8.034 43.999 88.778 1.00 69.54 208 THR A CA 1
ATOM 1388 C C . THR A 1 184 ? -8.460 42.836 89.682 1.00 69.45 208 THR A C 1
ATOM 1389 O O . THR A 1 184 ? -9.428 43.029 90.442 1.00 72.01 208 THR A O 1
ATOM 1393 N N . ALA A 1 185 ? -7.750 41.705 89.622 1.00 67.48 209 ALA A N 1
ATOM 1394 C CA . ALA A 1 185 ? -8.086 40.516 90.446 1.00 65.32 209 ALA A CA 1
ATOM 1395 C C . ALA A 1 185 ? -7.890 40.807 91.939 1.00 60.43 209 ALA A C 1
ATOM 1396 O O . ALA A 1 185 ? -8.629 40.225 92.745 1.00 60.34 209 ALA A O 1
ATOM 1398 N N . ALA A 1 186 ? -6.947 41.687 92.277 1.00 58.77 210 ALA A N 1
ATOM 1399 C CA . ALA A 1 186 ? -6.639 42.021 93.689 1.00 59.22 210 ALA A CA 1
ATOM 1400 C C . ALA A 1 186 ? -7.708 42.934 94.302 1.00 58.57 210 ALA A C 1
ATOM 1401 O O . ALA A 1 186 ? -8.051 42.720 95.484 1.00 56.84 210 ALA A O 1
ATOM 1403 N N . PHE A 1 187 ? -8.210 43.913 93.548 1.00 58.87 211 PHE A N 1
ATOM 1404 C CA . PHE A 1 187 ? -9.216 44.835 94.136 1.00 56.61 211 PHE A CA 1
ATOM 1405 C C . PHE A 1 187 ? -10.551 44.118 94.373 1.00 59.56 211 PHE A C 1
ATOM 1406 O O . PHE A 1 187 ? -11.451 44.788 94.910 1.00 60.63 211 PHE A O 1
ATOM 1414 N N . LYS A 1 188 ? -10.664 42.828 94.020 1.00 59.61 212 LYS A N 1
ATOM 1415 C CA . LYS A 1 188 ? -11.926 42.066 94.247 1.00 60.62 212 LYS A CA 1
ATOM 1416 C C . LYS A 1 188 ? -11.795 41.193 95.499 1.00 59.57 212 LYS A C 1
ATOM 1417 O O . LYS A 1 188 ? -12.826 40.678 95.958 1.00 60.75 212 LYS A O 1
ATOM 1423 N N . LEU A 1 189 ? -10.580 41.076 96.045 1.00 62.99 213 LEU A N 1
ATOM 1424 C CA . LEU A 1 189 ? -10.328 40.205 97.223 1.00 66.59 213 LEU A CA 1
ATOM 1425 C C . LEU A 1 189 ? -10.679 40.906 98.537 1.00 70.21 213 LEU A C 1
ATOM 1426 O O . LEU A 1 189 ? -10.588 42.156 98.608 1.00 70.81 213 LEU A O 1
ATOM 1431 N N . LYS A 1 190 ? -11.042 40.090 99.528 1.00 73.97 214 LYS A N 1
ATOM 1432 C CA . LYS A 1 190 ? -11.367 40.536 100.904 1.00 73.31 214 LYS A CA 1
ATOM 1433 C C . LYS A 1 190 ? -10.104 40.299 101.733 1.00 64.69 214 LYS A C 1
ATOM 1434 O O . LYS A 1 190 ? -9.303 39.435 101.340 1.00 62.14 214 LYS A O 1
ATOM 1440 N N . ASN A 1 191 ? -9.932 41.023 102.834 1.00 61.55 215 ASN A N 1
ATOM 1441 C CA . ASN A 1 191 ? -8.729 40.818 103.678 1.00 60.87 215 ASN A CA 1
ATOM 1442 C C . ASN A 1 191 ? -8.614 39.331 104.028 1.00 64.05 215 ASN A C 1
ATOM 1443 O O . ASN A 1 191 ? -9.635 38.741 104.411 1.00 75.01 215 ASN A O 1
ATOM 1448 N N . GLY A 1 192 ? -7.422 38.748 103.841 1.00 67.92 216 GLY A N 1
ATOM 1449 C CA . GLY A 1 192 ? -7.154 37.326 104.154 1.00 65.72 216 GLY A CA 1
ATOM 1450 C C . GLY A 1 192 ? -7.448 36.379 102.997 1.00 65.42 216 GLY A C 1
ATOM 1451 O O . GLY A 1 192 ? -7.036 35.210 103.079 1.00 64.59 216 GLY A O 1
ATOM 1452 N N . GLU A 1 193 ? -8.105 36.856 101.937 1.00 64.36 217 GLU A N 1
ATOM 1453 C CA . GLU A 1 193 ? -8.449 35.967 100.794 1.00 67.08 217 GLU A CA 1
ATOM 1454 C C . GLU A 1 193 ? -7.294 35.878 99.783 1.00 69.45 217 GLU A C 1
ATOM 1455 O O . GLU A 1 193 ? -6.545 36.880 99.633 1.00 64.02 217 GLU A O 1
ATOM 1461 N N . PHE A 1 194 ? -7.161 34.706 99.144 1.00 69.91 218 PHE A N 1
ATOM 1462 C CA . PHE A 1 194 ? -6.156 34.432 98.079 1.00 68.31 218 PHE A CA 1
ATOM 1463 C C . PHE A 1 194 ? -6.838 34.520 96.714 1.00 70.72 218 PHE A C 1
ATOM 1464 O O . PHE A 1 194 ? -8.055 34.302 96.641 1.00 76.96 218 PHE A O 1
ATOM 1472 N N . SER A 1 195 ? -6.067 34.825 95.670 1.00 73.06 219 SER A N 1
ATOM 1473 C CA . SER A 1 195 ? -6.626 34.928 94.298 1.00 77.42 219 SER A CA 1
ATOM 1474 C C . SER A 1 195 ? -6.342 33.631 93.545 1.00 76.61 219 SER A C 1
ATOM 1475 O O . SER A 1 195 ? -5.731 32.741 94.130 1.00 76.63 219 SER A O 1
ATOM 1478 N N . ASP A 1 196 ? -6.829 33.531 92.311 1.00 76.75 220 ASP A N 1
ATOM 1479 C CA . ASP A 1 196 ? -6.543 32.360 91.450 1.00 79.50 220 ASP A CA 1
ATOM 1480 C C . ASP A 1 196 ? -5.171 32.637 90.838 1.00 78.95 220 ASP A C 1
ATOM 1481 O O . ASP A 1 196 ? -4.629 33.732 91.120 1.00 77.17 220 ASP A O 1
ATOM 1486 N N . VAL A 1 197 ? -4.625 31.700 90.061 1.00 79.61 221 VAL A N 1
ATOM 1487 C CA . VAL A 1 197 ? -3.312 31.964 89.409 1.00 79.34 221 VAL A CA 1
ATOM 1488 C C . VAL A 1 197 ? -3.572 33.031 88.337 1.00 78.06 221 VAL A C 1
ATOM 1489 O O . VAL A 1 197 ? -4.261 32.714 87.365 1.00 73.95 221 VAL A O 1
ATOM 1493 N N . ILE A 1 198 ? -3.091 34.260 88.551 1.00 80.31 222 ILE A N 1
ATOM 1494 C CA . ILE A 1 198 ? -3.304 35.377 87.582 1.00 84.27 222 ILE A CA 1
ATOM 1495 C C . ILE A 1 198 ? -2.237 35.304 86.485 1.00 83.99 222 ILE A C 1
ATOM 1496 O O . ILE A 1 198 ? -1.048 35.274 86.831 1.00 80.37 222 ILE A O 1
ATOM 1501 N N . GLU A 1 199 ? -2.658 35.284 85.219 1.00 93.59 223 GLU A N 1
ATOM 1502 C CA . GLU A 1 199 ? -1.712 35.239 84.068 1.00 98.43 223 GLU A CA 1
ATOM 1503 C C . GLU A 1 199 ? -1.513 36.675 83.565 1.00 94.22 223 GLU A C 1
ATOM 1504 O O . GLU A 1 199 ? -2.526 37.391 83.415 1.00 86.38 223 GLU A O 1
ATOM 1510 N N . SER A 1 200 ? -0.256 37.095 83.382 1.00 92.98 224 SER A N 1
ATOM 1511 C CA . SER A 1 200 ? 0.055 38.468 82.893 1.00 95.34 224 SER A CA 1
ATOM 1512 C C . SER A 1 200 ? 1.169 38.404 81.842 1.00 100.00 224 SER A C 1
ATOM 1513 O O . SER A 1 200 ? 2.253 37.872 82.166 1.00 96.34 224 SER A O 1
ATOM 1516 N N . THR A 1 201 ? 0.921 38.929 80.635 1.00 109.52 225 THR A N 1
ATOM 1517 C CA . THR A 1 201 ? 1.946 38.952 79.547 1.00 117.96 225 THR A CA 1
ATOM 1518 C C . THR A 1 201 ? 2.558 40.362 79.501 1.00 120.27 225 THR A C 1
ATOM 1519 O O . THR A 1 201 ? 1.799 41.331 79.330 1.00 128.30 225 THR A O 1
ATOM 1523 N N . SER A 1 202 ? 3.878 40.457 79.670 1.00 115.89 226 SER A N 1
ATOM 1524 C CA . SER A 1 202 ? 4.576 41.767 79.704 1.00 108.91 226 SER A CA 1
ATOM 1525 C C . SER A 1 202 ? 4.689 42.343 78.291 1.00 109.87 226 SER A C 1
ATOM 1526 O O . SER A 1 202 ? 5.128 41.617 77.390 1.00 110.26 226 SER A O 1
ATOM 1529 N N . SER A 1 203 ? 4.290 43.605 78.112 1.00 110.27 227 SER A N 1
ATOM 1530 C CA . SER A 1 203 ? 4.378 44.281 76.788 1.00 111.14 227 SER A CA 1
ATOM 1531 C C . SER A 1 203 ? 5.830 44.700 76.515 1.00 115.37 227 SER A C 1
ATOM 1532 O O . SER A 1 203 ? 6.208 44.755 75.331 1.00 120.68 227 SER A O 1
ATOM 1535 N N . SER A 1 204 ? 6.612 44.957 77.575 1.00 120.63 228 SER A N 1
ATOM 1536 C CA . SER A 1 204 ? 8.040 45.377 77.463 1.00 129.34 228 SER A CA 1
ATOM 1537 C C . SER A 1 204 ? 8.909 44.186 77.030 1.00 140.45 228 SER A C 1
ATOM 1538 O O . SER A 1 204 ? 9.369 44.194 75.870 1.00 142.82 228 SER A O 1
ATOM 1541 N N . THR A 1 205 ? 9.108 43.203 77.921 1.00 141.81 229 THR A N 1
ATOM 1542 C CA . THR A 1 205 ? 9.927 41.996 77.610 1.00 138.39 229 THR A CA 1
ATOM 1543 C C . THR A 1 205 ? 9.194 41.123 76.575 1.00 141.06 229 THR A C 1
ATOM 1544 O O . THR A 1 205 ? 9.622 41.120 75.399 1.00 160.93 229 THR A O 1
ATOM 1548 N N . GLY A 1 206 ? 8.129 40.436 77.000 1.00 129.39 230 GLY A N 1
ATOM 1549 C CA . GLY A 1 206 ? 7.340 39.540 76.130 1.00 125.21 230 GLY A CA 1
ATOM 1550 C C . GLY A 1 206 ? 7.077 38.212 76.824 1.00 121.78 230 GLY A C 1
ATOM 1551 O O . GLY A 1 206 ? 6.473 37.324 76.199 1.00 117.59 230 GLY A O 1
ATOM 1552 N N . ALA A 1 207 ? 7.494 38.110 78.091 1.00 124.77 231 ALA A N 1
ATOM 1553 C CA . ALA A 1 207 ? 7.328 36.893 78.918 1.00 124.20 231 ALA A CA 1
ATOM 1554 C C . ALA A 1 207 ? 5.898 36.818 79.471 1.00 119.85 231 ALA A C 1
ATOM 1555 O O . ALA A 1 207 ? 5.176 37.832 79.431 1.00 121.37 231 ALA A O 1
ATOM 1557 N N . THR A 1 208 ? 5.531 35.657 80.019 1.00 115.20 232 THR A N 1
ATOM 1558 C CA . THR A 1 208 ? 4.208 35.444 80.669 1.00 110.43 232 THR A CA 1
ATOM 1559 C C . THR A 1 208 ? 4.440 34.939 82.099 1.00 105.28 232 THR A C 1
ATOM 1560 O O . THR A 1 208 ? 4.871 33.777 82.258 1.00 106.02 232 THR A O 1
ATOM 1564 N N . SER A 1 209 ? 4.176 35.803 83.085 1.00 98.70 233 SER A N 1
ATOM 1565 C CA . SER A 1 209 ? 4.359 35.464 84.516 1.00 90.58 233 SER A CA 1
ATOM 1566 C C . SER A 1 209 ? 3.038 34.936 85.082 1.00 87.00 233 SER A C 1
ATOM 1567 O O . SER A 1 209 ? 1.986 35.127 84.429 1.00 83.96 233 SER A O 1
ATOM 1570 N N . TYR A 1 210 ? 3.106 34.284 86.246 1.00 79.62 234 TYR A N 1
ATOM 1571 C CA . TYR A 1 210 ? 1.898 33.734 86.913 1.00 75.36 234 TYR A CA 1
ATOM 1572 C C . TYR A 1 210 ? 1.907 34.236 88.360 1.00 69.25 234 TYR A C 1
ATOM 1573 O O . TYR A 1 210 ? 2.656 33.692 89.203 1.00 66.88 234 TYR A O 1
ATOM 1582 N N . TYR A 1 211 ? 1.096 35.267 88.609 1.00 67.70 235 TYR A N 1
ATOM 1583 C CA . TYR A 1 211 ? 0.993 35.933 89.929 1.00 65.70 235 TYR A CA 1
ATOM 1584 C C . TYR A 1 211 ? -0.062 35.261 90.813 1.00 66.95 235 TYR A C 1
ATOM 1585 O O . TYR A 1 211 ? -1.004 34.647 90.292 1.00 67.60 235 TYR A O 1
ATOM 1594 N N . ILE A 1 212 ? 0.159 35.372 92.127 1.00 67.72 236 ILE A N 1
ATOM 1595 C CA . ILE A 1 212 ? -0.702 34.862 93.236 1.00 66.29 236 ILE A CA 1
ATOM 1596 C C . ILE A 1 212 ? -0.831 36.035 94.202 1.00 62.70 236 ILE A C 1
ATOM 1597 O O . ILE A 1 212 ? 0.217 36.559 94.615 1.00 57.02 236 ILE A O 1
ATOM 1602 N N . VAL A 1 213 ? -2.052 36.436 94.547 1.00 60.70 237 VAL A N 1
ATOM 1603 C CA . VAL A 1 213 ? -2.198 37.609 95.458 1.00 61.77 237 VAL A CA 1
ATOM 1604 C C . VAL A 1 213 ? -2.961 37.209 96.713 1.00 61.01 237 VAL A C 1
ATOM 1605 O O . VAL A 1 213 ? -3.879 36.393 96.596 1.00 72.53 237 VAL A O 1
ATOM 1609 N N . GLU A 1 214 ? -2.530 37.745 97.856 1.00 58.21 238 GLU A N 1
ATOM 1610 C CA . GLU A 1 214 ? -3.206 37.523 99.153 1.00 61.17 238 GLU A CA 1
ATOM 1611 C C . GLU A 1 214 ? -3.444 38.901 99.748 1.00 61.42 238 GLU A C 1
ATOM 1612 O O . GLU A 1 214 ? -2.494 39.596 100.105 1.00 61.80 238 GLU A O 1
ATOM 1626 N N . VAL A 1 216 ? -4.319 41.713 102.387 1.00 60.92 240 VAL A N 1
ATOM 1627 C CA . VAL A 1 216 ? -4.039 41.910 103.801 1.00 62.69 240 VAL A CA 1
ATOM 1628 C C . VAL A 1 216 ? -4.899 43.081 104.283 1.00 60.89 240 VAL A C 1
ATOM 1629 O O . VAL A 1 216 ? -5.609 42.927 105.287 1.00 61.20 240 VAL A O 1
ATOM 1633 N N . LYS A 1 217 ? -4.783 44.218 103.598 1.00 63.86 241 LYS A N 1
ATOM 1634 C CA . LYS A 1 217 ? -5.568 45.445 103.898 1.00 68.38 241 LYS A CA 1
ATOM 1635 C C . LYS A 1 217 ? -6.090 45.991 102.566 1.00 66.66 241 LYS A C 1
ATOM 1636 O O . LYS A 1 217 ? -5.274 46.519 101.777 1.00 68.85 241 LYS A O 1
ATOM 1642 N N . THR A 1 218 ? -7.390 45.809 102.321 1.00 62.84 242 THR A N 1
ATOM 1643 C CA . THR A 1 218 ? -8.026 46.273 101.059 1.00 58.49 242 THR A CA 1
ATOM 1644 C C . THR A 1 218 ? -8.528 47.704 101.270 1.00 60.52 242 THR A C 1
ATOM 1645 O O . THR A 1 218 ? -8.341 48.230 102.399 1.00 58.78 242 THR A O 1
ATOM 1649 N N . SER A 1 219 ? -9.145 48.292 100.236 1.00 58.89 243 SER A N 1
ATOM 1650 C CA . SER A 1 219 ? -9.656 49.683 100.330 1.00 59.78 243 SER A CA 1
ATOM 1651 C C . SER A 1 219 ? -10.665 49.941 99.214 1.00 61.89 243 SER A C 1
ATOM 1652 O O . SER A 1 219 ? -10.655 49.181 98.220 1.00 63.98 243 SER A O 1
ATOM 1655 N N . GLU A 1 220 ? -11.490 50.979 99.384 1.00 83.14 244 GLU A N 1
ATOM 1656 C CA . GLU A 1 220 ? -12.511 51.403 98.388 1.00 83.98 244 GLU A CA 1
ATOM 1657 C C . GLU A 1 220 ? -12.367 52.917 98.190 1.00 78.74 244 GLU A C 1
ATOM 1658 O O . GLU A 1 220 ? -12.058 53.609 99.185 1.00 74.29 244 GLU A O 1
ATOM 1664 N N . LYS A 1 221 ? -12.564 53.412 96.966 1.00 75.48 245 LYS A N 1
ATOM 1665 C CA . LYS A 1 221 ? -12.448 54.880 96.735 1.00 74.53 245 LYS A CA 1
ATOM 1666 C C . LYS A 1 221 ? -13.675 55.570 97.355 1.00 78.24 245 LYS A C 1
ATOM 1667 O O . LYS A 1 221 ? -13.529 56.700 97.872 1.00 83.92 245 LYS A O 1
ATOM 1673 N N . GLY A 1 222 ? -14.830 54.897 97.339 1.00 78.29 246 GLY A N 1
ATOM 1674 C CA . GLY A 1 222 ? -16.070 55.473 97.897 1.00 73.99 246 GLY A CA 1
ATOM 1675 C C . GLY A 1 222 ? -16.834 56.271 96.854 1.00 71.60 246 GLY A C 1
ATOM 1676 O O . GLY A 1 222 ? -16.608 56.033 95.652 1.00 66.82 246 GLY A O 1
ATOM 1677 N N . THR A 1 223 ? -17.699 57.186 97.299 1.00 72.25 247 THR A N 1
ATOM 1678 C CA . THR A 1 223 ? -18.527 58.014 96.381 1.00 71.74 247 THR A CA 1
ATOM 1679 C C . THR A 1 223 ? -18.054 59.475 96.394 1.00 74.07 247 THR A C 1
ATOM 1680 O O . THR A 1 223 ? -18.542 60.237 95.542 1.00 77.38 247 THR A O 1
ATOM 1684 N N . ASP A 1 224 ? -17.155 59.855 97.314 1.00 75.06 248 ASP A N 1
ATOM 1685 C CA . ASP A 1 224 ? -16.665 61.263 97.380 1.00 73.71 248 ASP A CA 1
ATOM 1686 C C . ASP A 1 224 ? -15.270 61.329 96.769 1.00 70.18 248 ASP A C 1
ATOM 1687 O O . ASP A 1 224 ? -14.315 60.801 97.339 1.00 73.24 248 ASP A O 1
ATOM 1700 N N A ASN A 1 226 ? -13.606 64.097 96.294 0.50 62.38 250 ASN A N 1
ATOM 1701 N N B ASN A 1 226 ? -13.606 64.099 96.290 0.50 62.90 250 ASN A N 1
ATOM 1702 C CA A ASN A 1 226 ? -12.838 65.121 96.987 0.50 62.08 250 ASN A CA 1
ATOM 1703 C CA B ASN A 1 226 ? -12.838 65.115 96.994 0.50 62.97 250 ASN A CA 1
ATOM 1704 C C A ASN A 1 226 ? -11.969 64.488 98.082 0.50 63.00 250 ASN A C 1
ATOM 1705 C C B ASN A 1 226 ? -11.970 64.487 98.087 0.50 63.51 250 ASN A C 1
ATOM 1706 O O A ASN A 1 226 ? -10.956 65.121 98.462 0.50 63.57 250 ASN A O 1
ATOM 1707 O O B ASN A 1 226 ? -10.956 65.120 98.463 0.50 64.06 250 ASN A O 1
ATOM 1716 N N . LYS A 1 227 ? -12.356 63.310 98.586 1.00 64.39 251 LYS A N 1
ATOM 1717 C CA . LYS A 1 227 ? -11.553 62.643 99.648 1.00 65.86 251 LYS A CA 1
ATOM 1718 C C . LYS A 1 227 ? -10.158 62.319 99.098 1.00 64.71 251 LYS A C 1
ATOM 1719 O O . LYS A 1 227 ? -9.188 62.367 99.891 1.00 62.30 251 LYS A O 1
ATOM 1725 N N . TYR A 1 228 ? -10.079 62.007 97.797 1.00 63.82 252 TYR A N 1
ATOM 1726 C CA . TYR A 1 228 ? -8.792 61.662 97.136 1.00 63.70 252 TYR A CA 1
ATOM 1727 C C . TYR A 1 228 ? -8.422 62.742 96.112 1.00 64.90 252 TYR A C 1
ATOM 1728 O O . TYR A 1 228 ? -7.890 62.398 95.047 1.00 66.12 252 TYR A O 1
ATOM 1737 N N . LYS A 1 229 ? -8.659 64.010 96.447 1.00 66.88 253 LYS A N 1
ATOM 1738 C CA . LYS A 1 229 ? -8.367 65.135 95.515 1.00 63.62 253 LYS A CA 1
ATOM 1739 C C . LYS A 1 229 ? -6.856 65.272 95.315 1.00 63.37 253 LYS A C 1
ATOM 1740 O O . LYS A 1 229 ? -6.412 65.323 94.149 1.00 62.86 253 LYS A O 1
ATOM 1746 N N . LYS A 1 230 ? -6.102 65.298 96.415 1.00 64.96 254 LYS A N 1
ATOM 1747 C CA . LYS A 1 230 ? -4.618 65.416 96.338 1.00 65.43 254 LYS A CA 1
ATOM 1748 C C . LYS A 1 230 ? -4.041 64.242 95.532 1.00 62.34 254 LYS A C 1
ATOM 1749 O O . LYS A 1 230 ? -3.161 64.492 94.677 1.00 60.95 254 LYS A O 1
ATOM 1755 N N . GLU A 1 231 ? -4.520 63.018 95.793 1.00 59.50 255 GLU A N 1
ATOM 1756 C CA . GLU A 1 231 ? -4.039 61.800 95.078 1.00 59.64 255 GLU A CA 1
ATOM 1757 C C . GLU A 1 231 ? -4.308 61.935 93.577 1.00 55.30 255 GLU A C 1
ATOM 1758 O O . GLU A 1 231 ? -3.394 61.637 92.789 1.00 56.41 255 GLU A O 1
ATOM 1764 N N . LEU A 1 232 ? -5.517 62.364 93.211 1.00 52.72 256 LEU A N 1
ATOM 1765 C CA . LEU A 1 232 ? -5.916 62.533 91.786 1.00 51.98 256 LEU A CA 1
ATOM 1766 C C . LEU A 1 232 ? -5.079 63.634 91.134 1.00 51.61 256 LEU A C 1
ATOM 1767 O O . LEU A 1 232 ? -4.750 63.469 89.954 1.00 53.46 256 LEU A O 1
ATOM 1772 N N . GLN A 1 233 ? -4.766 64.710 91.863 1.00 51.41 257 GLN A N 1
ATOM 1773 C CA . GLN A 1 233 ? -3.916 65.794 91.290 1.00 52.78 257 GLN A CA 1
ATOM 1774 C C . GLN A 1 233 ? -2.540 65.200 90.943 1.00 56.64 257 GLN A C 1
ATOM 1775 O O . GLN A 1 233 ? -2.005 65.529 89.861 1.00 57.11 257 GLN A O 1
ATOM 1781 N N . ASN A 1 234 ? -2.007 64.332 91.814 1.00 58.56 258 ASN A N 1
ATOM 1782 C CA . ASN A 1 234 ? -0.690 63.682 91.566 1.00 60.62 258 ASN A CA 1
ATOM 1783 C C . ASN A 1 234 ? -0.825 62.713 90.374 1.00 62.74 258 ASN A C 1
ATOM 1784 O O . ASN A 1 234 ? 0.191 62.512 89.654 1.00 66.54 258 ASN A O 1
ATOM 1789 N N . VAL A 1 235 ? -2.020 62.136 90.167 1.00 59.63 259 VAL A N 1
ATOM 1790 C CA . VAL A 1 235 ? -2.243 61.212 89.011 1.00 61.23 259 VAL A CA 1
ATOM 1791 C C . VAL A 1 235 ? -2.174 62.054 87.734 1.00 59.52 259 VAL A C 1
ATOM 1792 O O . VAL A 1 235 ? -1.548 61.610 86.777 1.00 57.46 259 VAL A O 1
ATOM 1796 N N . ILE A 1 236 ? -2.820 63.221 87.745 1.00 58.16 260 ILE A N 1
ATOM 1797 C CA . ILE A 1 236 ? -2.837 64.149 86.577 1.00 59.72 260 ILE A CA 1
ATOM 1798 C C . ILE A 1 236 ? -1.422 64.684 86.357 1.00 63.46 260 ILE A C 1
ATOM 1799 O O . ILE A 1 236 ? -1.023 64.795 85.182 1.00 70.53 260 ILE A O 1
ATOM 1804 N N . LYS A 1 237 ? -0.693 64.972 87.441 1.00 64.96 261 LYS A N 1
ATOM 1805 C CA . LYS A 1 237 ? 0.693 65.510 87.341 1.00 65.29 261 LYS A CA 1
ATOM 1806 C C . LYS A 1 237 ? 1.598 64.505 86.604 1.00 64.10 261 LYS A C 1
ATOM 1807 O O . LYS A 1 237 ? 2.171 64.888 85.552 1.00 64.46 261 LYS A O 1
ATOM 1813 N N . THR A 1 238 ? 1.689 63.268 87.109 1.00 65.01 262 THR A N 1
ATOM 1814 C CA . THR A 1 238 ? 2.586 62.250 86.492 1.00 70.62 262 THR A CA 1
ATOM 1815 C C . THR A 1 238 ? 2.192 61.976 85.031 1.00 68.44 262 THR A C 1
ATOM 1816 O O . THR A 1 238 ? 3.098 61.644 84.248 1.00 70.86 262 THR A O 1
ATOM 1820 N N . GLU A 1 239 ? 0.915 62.131 84.670 1.00 67.34 263 GLU A N 1
ATOM 1821 C CA . GLU A 1 239 ? 0.478 61.869 83.269 1.00 71.36 263 GLU A CA 1
ATOM 1822 C C . GLU A 1 239 ? 0.886 63.007 82.342 1.00 68.96 263 GLU A C 1
ATOM 1823 O O . GLU A 1 239 ? 1.407 62.696 81.271 1.00 74.07 263 GLU A O 1
ATOM 1829 N N . LYS A 1 240 ? 0.612 64.258 82.735 1.00 68.64 264 LYS A N 1
ATOM 1830 C CA . LYS A 1 240 ? 0.927 65.465 81.914 1.00 68.66 264 LYS A CA 1
ATOM 1831 C C . LYS A 1 240 ? 2.432 65.584 81.645 1.00 64.92 264 LYS A C 1
ATOM 1832 O O . LYS A 1 240 ? 2.780 66.010 80.527 1.00 70.35 264 LYS A O 1
ATOM 1838 N N . GLU A 1 241 ? 3.277 65.233 82.618 1.00 61.02 265 GLU A N 1
ATOM 1839 C CA . GLU A 1 241 ? 4.752 65.303 82.441 1.00 61.55 265 GLU A CA 1
ATOM 1840 C C . GLU A 1 241 ? 5.203 64.374 81.302 1.00 64.22 265 GLU A C 1
ATOM 1841 O O . GLU A 1 241 ? 6.198 64.711 80.625 1.00 62.69 265 GLU A O 1
ATOM 1847 N N . GLN A 1 242 ? 4.479 63.267 81.095 1.00 65.13 266 GLN A N 1
ATOM 1848 C CA . GLN A 1 242 ? 4.791 62.227 80.073 1.00 70.55 266 GLN A CA 1
ATOM 1849 C C . GLN A 1 242 ? 3.992 62.438 78.778 1.00 70.94 266 GLN A C 1
ATOM 1850 O O . GLN A 1 242 ? 4.188 61.636 77.842 1.00 77.24 266 GLN A O 1
ATOM 1856 N N . ASP A 1 243 ? 3.121 63.451 78.732 1.00 68.69 267 ASP A N 1
ATOM 1857 C CA . ASP A 1 243 ? 2.276 63.692 77.529 1.00 73.03 267 ASP A CA 1
ATOM 1858 C C . ASP A 1 243 ? 2.998 64.663 76.592 1.00 72.40 267 ASP A C 1
ATOM 1859 O O . ASP A 1 243 ? 2.807 65.882 76.754 1.00 70.69 267 ASP A O 1
ATOM 1864 N N . THR A 1 244 ? 3.767 64.130 75.633 1.00 73.39 268 THR A N 1
ATOM 1865 C CA . THR A 1 244 ? 4.532 64.958 74.654 1.00 71.76 268 THR A CA 1
ATOM 1866 C C . THR A 1 244 ? 3.622 66.037 74.042 1.00 71.67 268 THR A C 1
ATOM 1867 O O . THR A 1 244 ? 4.123 67.148 73.779 1.00 68.82 268 THR A O 1
ATOM 1871 N N . THR A 1 245 ? 2.335 65.721 73.842 1.00 72.55 269 THR A N 1
ATOM 1872 C CA . THR A 1 245 ? 1.375 66.699 73.264 1.00 76.92 269 THR A CA 1
ATOM 1873 C C . THR A 1 245 ? 1.242 67.895 74.209 1.00 76.46 269 THR A C 1
ATOM 1874 O O . THR A 1 245 ? 1.202 69.026 73.712 1.00 79.64 269 THR A O 1
ATOM 1878 N N . PHE A 1 246 ? 1.163 67.647 75.518 1.00 73.84 270 PHE A N 1
ATOM 1879 C CA . PHE A 1 246 ? 1.018 68.738 76.517 1.00 68.30 270 PHE A CA 1
ATOM 1880 C C . PHE A 1 246 ? 2.291 69.589 76.547 1.00 67.13 270 PHE A C 1
ATOM 1881 O O . PHE A 1 246 ? 2.171 70.829 76.445 1.00 73.66 270 PHE A O 1
ATOM 1889 N N . VAL A 1 247 ? 3.458 68.953 76.669 1.00 65.07 271 VAL A N 1
ATOM 1890 C CA . VAL A 1 247 ? 4.743 69.720 76.714 1.00 63.49 271 VAL A CA 1
ATOM 1891 C C . VAL A 1 247 ? 4.861 70.587 75.453 1.00 62.54 271 VAL A C 1
ATOM 1892 O O . VAL A 1 247 ? 5.080 71.799 75.608 1.00 58.63 271 VAL A O 1
ATOM 1896 N N . SER A 1 248 ? 4.689 70.002 74.264 1.00 64.49 272 SER A N 1
ATOM 1897 C CA . SER A 1 248 ? 4.760 70.797 73.004 1.00 64.69 272 SER A CA 1
ATOM 1898 C C . SER A 1 248 ? 3.790 71.984 73.114 1.00 63.19 272 SER A C 1
ATOM 1899 O O . SER A 1 248 ? 4.104 73.055 72.600 1.00 62.79 272 SER A O 1
ATOM 1902 N N . GLY A 1 249 ? 2.639 71.777 73.758 1.00 61.85 273 GLY A N 1
ATOM 1903 C CA . GLY A 1 249 ? 1.638 72.844 73.952 1.00 62.59 273 GLY A CA 1
ATOM 1904 C C . GLY A 1 249 ? 2.183 73.933 74.857 1.00 60.76 273 GLY A C 1
ATOM 1905 O O . GLY A 1 249 ? 1.950 75.117 74.566 1.00 64.58 273 GLY A O 1
ATOM 1906 N N . VAL A 1 250 ? 2.895 73.544 75.917 1.00 58.56 274 VAL A N 1
ATOM 1907 C CA . VAL A 1 250 ? 3.508 74.511 76.876 1.00 56.73 274 VAL A CA 1
ATOM 1908 C C . VAL A 1 250 ? 4.523 75.361 76.105 1.00 56.48 274 VAL A C 1
ATOM 1909 O O . VAL A 1 250 ? 4.506 76.590 76.264 1.00 57.47 274 VAL A O 1
ATOM 1913 N N . ILE A 1 251 ? 5.383 74.720 75.311 1.00 55.29 275 ILE A N 1
ATOM 1914 C CA . ILE A 1 251 ? 6.379 75.461 74.484 1.00 55.93 275 ILE A CA 1
ATOM 1915 C C . ILE A 1 251 ? 5.613 76.461 73.614 1.00 58.80 275 ILE A C 1
ATOM 1916 O O . ILE A 1 251 ? 5.867 77.662 73.742 1.00 62.29 275 ILE A O 1
ATOM 1921 N N . ALA A 1 252 ? 4.684 75.966 72.789 1.00 59.77 276 ALA A N 1
ATOM 1922 C CA . ALA A 1 252 ? 3.867 76.800 71.879 1.00 62.94 276 ALA A CA 1
ATOM 1923 C C . ALA A 1 252 ? 3.326 78.024 72.628 1.00 63.64 276 ALA A C 1
ATOM 1924 O O . ALA A 1 252 ? 3.296 79.107 72.024 1.00 66.44 276 ALA A O 1
ATOM 1926 N N . LYS A 1 253 ? 2.926 77.857 73.890 1.00 61.73 277 LYS A N 1
ATOM 1927 C CA . LYS A 1 253 ? 2.396 78.991 74.698 1.00 63.11 277 LYS A CA 1
ATOM 1928 C C . LYS A 1 253 ? 3.482 80.056 74.892 1.00 62.23 277 LYS A C 1
ATOM 1929 O O . LYS A 1 253 ? 3.244 81.219 74.520 1.00 62.26 277 LYS A O 1
ATOM 1935 N N . TYR A 1 254 ? 4.619 79.666 75.472 1.00 54.49 278 TYR A N 1
ATOM 1936 C CA . TYR A 1 254 ? 5.731 80.618 75.748 1.00 56.28 278 TYR A CA 1
ATOM 1937 C C . TYR A 1 254 ? 6.288 81.184 74.431 1.00 55.80 278 TYR A C 1
ATOM 1938 O O . TYR A 1 254 ? 6.821 82.304 74.477 1.00 52.74 278 TYR A O 1
ATOM 1947 N N . LEU A 1 255 ? 6.177 80.458 73.310 1.00 56.23 279 LEU A N 1
ATOM 1948 C CA . LEU A 1 255 ? 6.635 81.013 72.004 1.00 57.64 279 LEU A CA 1
ATOM 1949 C C . LEU A 1 255 ? 5.694 82.165 71.658 1.00 61.00 279 LEU A C 1
ATOM 1950 O O . LEU A 1 255 ? 6.170 83.282 71.512 1.00 60.10 279 LEU A O 1
ATOM 1955 N N . LYS A 1 256 ? 4.397 81.860 71.562 1.00 69.75 280 LYS A N 1
ATOM 1956 C CA . LYS A 1 256 ? 3.291 82.814 71.257 1.00 76.96 280 LYS A CA 1
ATOM 1957 C C . LYS A 1 256 ? 3.349 83.992 72.244 1.00 78.05 280 LYS A C 1
ATOM 1958 O O . LYS A 1 256 ? 3.146 85.144 71.808 1.00 87.90 280 LYS A O 1
ATOM 1964 N N . LYS A 1 257 ? 3.632 83.699 73.520 1.00 71.85 281 LYS A N 1
ATOM 1965 C CA . LYS A 1 257 ? 3.688 84.728 74.589 1.00 70.18 281 LYS A CA 1
ATOM 1966 C C . LYS A 1 257 ? 4.821 85.729 74.329 1.00 70.39 281 LYS A C 1
ATOM 1967 O O . LYS A 1 257 ? 4.602 86.926 74.556 1.00 74.17 281 LYS A O 1
ATOM 1973 N N . ASN A 1 258 ? 5.988 85.257 73.881 1.00 66.50 282 ASN A N 1
ATOM 1974 C CA . ASN A 1 258 ? 7.149 86.156 73.623 1.00 63.92 282 ASN A CA 1
ATOM 1975 C C . ASN A 1 258 ? 7.178 86.591 72.151 1.00 64.62 282 ASN A C 1
ATOM 1976 O O . ASN A 1 258 ? 8.194 87.190 71.742 1.00 66.35 282 ASN A O 1
ATOM 1981 N N . ASN A 1 259 ? 6.116 86.303 71.387 1.00 65.37 283 ASN A N 1
ATOM 1982 C CA . ASN A 1 259 ? 6.044 86.689 69.948 1.00 65.51 283 ASN A CA 1
ATOM 1983 C C . ASN A 1 259 ? 7.309 86.206 69.218 1.00 62.27 283 ASN A C 1
ATOM 1984 O O . ASN A 1 259 ? 7.856 86.975 68.394 1.00 61.29 283 ASN A O 1
ATOM 1989 N N . VAL A 1 260 ? 7.764 84.983 69.513 1.00 61.33 284 VAL A N 1
ATOM 1990 C CA . VAL A 1 260 ? 8.983 84.426 68.852 1.00 59.35 284 VAL A CA 1
ATOM 1991 C C . VAL A 1 260 ? 8.705 84.361 67.354 1.00 60.92 284 VAL A C 1
ATOM 1992 O O . VAL A 1 260 ? 7.674 83.780 66.977 1.00 62.80 284 VAL A O 1
ATOM 1996 N N . THR A 1 261 ? 9.601 84.943 66.554 1.00 63.22 285 THR A N 1
ATOM 1997 C CA . THR A 1 261 ? 9.449 84.977 65.079 1.00 63.86 285 THR A CA 1
ATOM 1998 C C . THR A 1 261 ? 10.767 84.585 64.410 1.00 64.01 285 THR A C 1
ATOM 1999 O O . THR A 1 261 ? 11.818 85.092 64.851 1.00 65.52 285 THR A O 1
ATOM 2003 N N . VAL A 1 262 ? 10.702 83.704 63.408 1.00 63.69 286 VAL A N 1
ATOM 2004 C CA . VAL A 1 262 ? 11.919 83.288 62.650 1.00 64.46 286 VAL A CA 1
ATOM 2005 C C . VAL A 1 262 ? 12.058 84.273 61.484 1.00 69.58 286 VAL A C 1
ATOM 2006 O O . VAL A 1 262 ? 11.158 84.266 60.611 1.00 75.13 286 VAL A O 1
ATOM 2010 N N . LYS A 1 263 ? 13.103 85.110 61.477 1.00 68.68 287 LYS A N 1
ATOM 2011 C CA . LYS A 1 263 ? 13.282 86.089 60.366 1.00 66.98 287 LYS A CA 1
ATOM 2012 C C . LYS A 1 263 ? 13.976 85.398 59.187 1.00 64.10 287 LYS A C 1
ATOM 2013 O O . LYS A 1 263 ? 13.661 85.753 58.032 1.00 70.88 287 LYS A O 1
ATOM 2019 N N . GLU A 1 264 ? 14.888 84.461 59.461 1.00 62.65 288 GLU A N 1
ATOM 2020 C CA . GLU A 1 264 ? 15.614 83.775 58.360 1.00 64.47 288 GLU A CA 1
ATOM 2021 C C . GLU A 1 264 ? 14.702 82.699 57.767 1.00 61.54 288 GLU A C 1
ATOM 2022 O O . GLU A 1 264 ? 14.533 81.661 58.412 1.00 55.04 288 GLU A O 1
ATOM 2028 N N . SER A 1 265 ? 14.170 82.938 56.568 1.00 65.24 289 SER A N 1
ATOM 2029 C CA . SER A 1 265 ? 13.251 81.978 55.896 1.00 68.66 289 SER A CA 1
ATOM 2030 C C . SER A 1 265 ? 13.904 80.599 55.751 1.00 68.58 289 SER A C 1
ATOM 2031 O O . SER A 1 265 ? 13.164 79.617 55.554 1.00 70.03 289 SER A O 1
ATOM 2034 N N . ALA A 1 266 ? 15.233 80.529 55.859 1.00 70.47 290 ALA A N 1
ATOM 2035 C CA . ALA A 1 266 ? 15.962 79.244 55.725 1.00 70.76 290 ALA A CA 1
ATOM 2036 C C . ALA A 1 266 ? 15.586 78.286 56.863 1.00 68.67 290 ALA A C 1
ATOM 2037 O O . ALA A 1 266 ? 15.727 77.064 56.661 1.00 66.82 290 ALA A O 1
ATOM 2039 N N . PHE A 1 267 ? 15.124 78.817 58.004 1.00 65.64 291 PHE A N 1
ATOM 2040 C CA . PHE A 1 267 ? 14.744 77.962 59.162 1.00 65.56 291 PHE A CA 1
ATOM 2041 C C . PHE A 1 267 ? 13.240 78.076 59.435 1.00 63.71 291 PHE A C 1
ATOM 2042 O O . PHE A 1 267 ? 12.806 77.634 60.500 1.00 60.77 291 PHE A O 1
ATOM 2050 N N . ALA A 1 268 ? 12.486 78.633 58.481 1.00 63.82 292 ALA A N 1
ATOM 2051 C CA . ALA A 1 268 ? 11.020 78.849 58.580 1.00 61.73 292 ALA A CA 1
ATOM 2052 C C . ALA A 1 268 ? 10.347 77.814 59.491 1.00 60.91 292 ALA A C 1
ATOM 2053 O O . ALA A 1 268 ? 9.789 78.227 60.528 1.00 57.79 292 ALA A O 1
ATOM 2055 N N . SER A 1 269 ? 10.416 76.527 59.128 1.00 60.61 293 SER A N 1
ATOM 2056 C CA . SER A 1 269 ? 9.772 75.437 59.910 1.00 60.77 293 SER A CA 1
ATOM 2057 C C . SER A 1 269 ? 10.641 75.004 61.094 1.00 58.63 293 SER A C 1
ATOM 2058 O O . SER A 1 269 ? 10.759 73.794 61.316 1.00 62.83 293 SER A O 1
ATOM 2061 N N . LEU A 1 270 ? 11.179 75.957 61.855 1.00 59.47 294 LEU A N 1
ATOM 2062 C CA . LEU A 1 270 ? 12.035 75.630 63.033 1.00 62.20 294 LEU A CA 1
ATOM 2063 C C . LEU A 1 270 ? 11.156 75.117 64.177 1.00 60.98 294 LEU A C 1
ATOM 2064 O O . LEU A 1 270 ? 11.497 74.083 64.772 1.00 59.21 294 LEU A O 1
ATOM 2069 N N . PHE A 1 271 ? 10.067 75.826 64.463 1.00 63.90 295 PHE A N 1
ATOM 2070 C CA . PHE A 1 271 ? 9.154 75.432 65.562 1.00 67.81 295 PHE A CA 1
ATOM 2071 C C . PHE A 1 271 ? 7.863 74.829 64.995 1.00 69.85 295 PHE A C 1
ATOM 2072 O O . PHE A 1 271 ? 6.829 74.966 65.650 1.00 69.03 295 PHE A O 1
ATOM 2080 N N . SER A 1 272 ? 7.929 74.170 63.834 1.00 73.37 296 SER A N 1
ATOM 2081 C CA . SER A 1 272 ? 6.725 73.547 63.216 1.00 79.48 296 SER A CA 1
ATOM 2082 C C . SER A 1 272 ? 6.187 72.422 64.115 1.00 85.96 296 SER A C 1
ATOM 2083 O O . SER A 1 272 ? 4.953 72.222 64.132 1.00 96.15 296 SER A O 1
ATOM 2086 N N . GLN A 1 273 ? 7.076 71.731 64.837 1.00 87.62 297 GLN A N 1
ATOM 2087 C CA . GLN A 1 273 ? 6.699 70.623 65.755 1.00 91.92 297 GLN A CA 1
ATOM 2088 C C . GLN A 1 273 ? 5.844 71.132 66.923 1.00 89.91 297 GLN A C 1
ATOM 2089 O O . GLN A 1 273 ? 5.110 70.314 67.504 1.00 91.06 297 GLN A O 1
ATOM 2095 N N . PHE A 1 274 ? 5.918 72.430 67.245 1.00 87.22 298 PHE A N 1
ATOM 2096 C CA . PHE A 1 274 ? 5.187 73.009 68.406 1.00 85.91 298 PHE A CA 1
ATOM 2097 C C . PHE A 1 274 ? 3.981 73.850 67.966 1.00 88.96 298 PHE A C 1
ATOM 2098 O O . PHE A 1 274 ? 2.974 73.853 68.700 1.00 81.76 298 PHE A O 1
ATOM 2106 N N . THR A 1 275 ? 4.074 74.534 66.820 1.00 99.65 299 THR A N 1
ATOM 2107 C CA . THR A 1 275 ? 2.963 75.381 66.290 1.00 110.69 299 THR A CA 1
ATOM 2108 C C . THR A 1 275 ? 1.875 74.519 65.619 1.00 124.14 299 THR A C 1
ATOM 2109 O O . THR A 1 275 ? 1.221 74.988 64.661 1.00 125.17 299 THR A O 1
ATOM 2113 N N . GLN A 1 276 ? 1.671 73.306 66.129 1.00 136.92 300 GLN A N 1
ATOM 2114 C CA . GLN A 1 276 ? 0.581 72.411 65.653 1.00 149.93 300 GLN A CA 1
ATOM 2115 C C . GLN A 1 276 ? -0.206 71.999 66.906 1.00 159.51 300 GLN A C 1
ATOM 2116 O O . GLN A 1 276 ? -1.316 71.434 66.766 1.00 169.39 300 GLN A O 1
ATOM 2122 N N . THR A 1 277 ? 0.358 72.334 68.078 1.00 162.66 301 THR A N 1
ATOM 2123 C CA . THR A 1 277 ? -0.220 72.048 69.420 1.00 157.85 301 THR A CA 1
ATOM 2124 C C . THR A 1 277 ? -0.194 73.329 70.266 1.00 136.76 301 THR A C 1
ATOM 2125 O O . THR A 1 277 ? -1.157 74.086 70.361 1.00 109.05 301 THR A O 1
ATOM 2129 N N . ALA B 1 7 ? 14.930 25.684 60.453 1.00 147.23 31 ALA B N 1
ATOM 2130 C CA . ALA B 1 7 ? 15.203 24.421 61.207 1.00 158.63 31 ALA B CA 1
ATOM 2131 C C . ALA B 1 7 ? 16.025 24.735 62.467 1.00 170.31 31 ALA B C 1
ATOM 2132 O O . ALA B 1 7 ? 16.884 23.902 62.831 1.00 177.04 31 ALA B O 1
ATOM 2134 N N . SER B 1 8 ? 15.731 25.869 63.122 1.00 179.57 32 SER B N 1
ATOM 2135 C CA . SER B 1 8 ? 16.452 26.331 64.343 1.00 168.98 32 SER B CA 1
ATOM 2136 C C . SER B 1 8 ? 17.954 26.431 64.045 1.00 159.08 32 SER B C 1
ATOM 2137 O O . SER B 1 8 ? 18.752 26.311 65.002 1.00 150.26 32 SER B O 1
ATOM 2140 N N . LYS B 1 9 ? 18.321 26.660 62.774 1.00 146.66 33 LYS B N 1
ATOM 2141 C CA . LYS B 1 9 ? 19.758 26.751 62.390 1.00 129.47 33 LYS B CA 1
ATOM 2142 C C . LYS B 1 9 ? 20.439 27.814 63.263 1.00 115.62 33 LYS B C 1
ATOM 2143 O O . LYS B 1 9 ? 19.767 28.809 63.605 1.00 121.65 33 LYS B O 1
ATOM 2149 N N . ASP B 1 10 ? 21.721 27.601 63.586 1.00 97.63 34 ASP B N 1
ATOM 2150 C CA . ASP B 1 10 ? 22.505 28.526 64.442 1.00 89.63 34 ASP B CA 1
ATOM 2151 C C . ASP B 1 10 ? 23.025 29.697 63.605 1.00 83.67 34 ASP B C 1
ATOM 2152 O O . ASP B 1 10 ? 23.565 29.449 62.514 1.00 84.45 34 ASP B O 1
ATOM 2157 N N . ILE B 1 11 ? 22.847 30.922 64.114 1.00 78.74 35 ILE B N 1
ATOM 2158 C CA . ILE B 1 11 ? 23.317 32.170 63.442 1.00 71.32 35 ILE B CA 1
ATOM 2159 C C . ILE B 1 11 ? 24.698 32.520 64.005 1.00 67.83 35 ILE B C 1
ATOM 2160 O O . ILE B 1 11 ? 25.617 32.774 63.214 1.00 73.81 35 ILE B O 1
ATOM 2165 N N . ILE B 1 12 ? 24.818 32.531 65.332 1.00 65.20 36 ILE B N 1
ATOM 2166 C CA . ILE B 1 12 ? 26.098 32.857 66.018 1.00 62.90 36 ILE B CA 1
ATOM 2167 C C . ILE B 1 12 ? 26.424 31.731 67.000 1.00 64.99 36 ILE B C 1
ATOM 2168 O O . ILE B 1 12 ? 25.501 31.254 67.680 1.00 62.31 36 ILE B O 1
ATOM 2173 N N . THR B 1 13 ? 27.702 31.353 67.067 1.00 72.35 37 THR B N 1
ATOM 2174 C CA . THR B 1 13 ? 28.212 30.286 67.968 1.00 80.39 37 THR B CA 1
ATOM 2175 C C . THR B 1 13 ? 29.203 30.890 68.959 1.00 83.00 37 THR B C 1
ATOM 2176 O O . THR B 1 13 ? 29.957 31.799 68.619 1.00 86.01 37 THR B O 1
ATOM 2188 N N . LYS B 1 15 ? 31.042 29.907 73.296 1.00 90.83 39 LYS B N 1
ATOM 2189 C CA . LYS B 1 15 ? 31.279 28.882 74.304 1.00 99.46 39 LYS B CA 1
ATOM 2190 C C . LYS B 1 15 ? 30.018 28.611 75.140 1.00 96.83 39 LYS B C 1
ATOM 2191 O O . LYS B 1 15 ? 29.457 29.566 75.708 1.00 105.45 39 LYS B O 1
ATOM 2197 N N . GLY B 1 16 ? 29.606 27.338 75.188 1.00 93.18 40 GLY B N 1
ATOM 2198 C CA . GLY B 1 16 ? 28.450 26.837 75.957 1.00 90.02 40 GLY B CA 1
ATOM 2199 C C . GLY B 1 16 ? 27.109 27.450 75.582 1.00 86.56 40 GLY B C 1
ATOM 2200 O O . GLY B 1 16 ? 26.172 27.316 76.398 1.00 87.13 40 GLY B O 1
ATOM 2201 N N . ASP B 1 17 ? 26.980 28.067 74.402 1.00 84.88 41 ASP B N 1
ATOM 2202 C CA . ASP B 1 17 ? 25.672 28.687 74.042 1.00 89.01 41 ASP B CA 1
ATOM 2203 C C . ASP B 1 17 ? 25.667 29.021 72.543 1.00 81.18 41 ASP B C 1
ATOM 2204 O O . ASP B 1 17 ? 26.721 28.856 71.905 1.00 78.35 41 ASP B O 1
ATOM 2209 N N . THR B 1 18 ? 24.516 29.462 72.014 1.00 79.62 42 THR B N 1
ATOM 2210 C CA . THR B 1 18 ? 24.390 29.803 70.568 1.00 78.10 42 THR B CA 1
ATOM 2211 C C . THR B 1 18 ? 23.123 30.639 70.311 1.00 71.74 42 THR B C 1
ATOM 2212 O O . THR B 1 18 ? 22.134 30.436 71.033 1.00 75.96 42 THR B O 1
ATOM 2216 N N . ILE B 1 19 ? 23.175 31.564 69.341 1.00 63.42 43 ILE B N 1
ATOM 2217 C CA . ILE B 1 19 ? 22.003 32.420 68.970 1.00 66.66 43 ILE B CA 1
ATOM 2218 C C . ILE B 1 19 ? 21.311 31.788 67.762 1.00 69.02 43 ILE B C 1
ATOM 2219 O O . ILE B 1 19 ? 21.946 31.691 66.703 1.00 69.23 43 ILE B O 1
ATOM 2224 N N . ARG B 1 20 ? 20.044 31.403 67.928 1.00 76.47 44 ARG B N 1
ATOM 2225 C CA . ARG B 1 20 ? 19.251 30.757 66.848 1.00 79.55 44 ARG B CA 1
ATOM 2226 C C . ARG B 1 20 ? 18.266 31.776 66.268 1.00 72.89 44 ARG B C 1
ATOM 2227 O O . ARG B 1 20 ? 18.178 32.878 66.824 1.00 73.62 44 ARG B O 1
ATOM 2235 N N . VAL B 1 21 ? 17.541 31.401 65.213 1.00 72.35 45 VAL B N 1
ATOM 2236 C CA . VAL B 1 21 ? 16.543 32.313 64.580 1.00 70.04 45 VAL B CA 1
ATOM 2237 C C . VAL B 1 21 ? 15.453 32.663 65.605 1.00 68.06 45 VAL B C 1
ATOM 2238 O O . VAL B 1 21 ? 15.069 33.849 65.688 1.00 64.87 45 VAL B O 1
ATOM 2242 N N . SER B 1 22 ? 14.970 31.668 66.354 1.00 69.74 46 SER B N 1
ATOM 2243 C CA . SER B 1 22 ? 13.912 31.905 67.370 1.00 70.75 46 SER B CA 1
ATOM 2244 C C . SER B 1 22 ? 14.383 32.993 68.341 1.00 71.00 46 SER B C 1
ATOM 2245 O O . SER B 1 22 ? 13.595 33.911 68.632 1.00 73.46 46 SER B O 1
ATOM 2248 N N . ASP B 1 23 ? 15.635 32.888 68.795 1.00 69.96 47 ASP B N 1
ATOM 2249 C CA . ASP B 1 23 ? 16.236 33.860 69.747 1.00 68.19 47 ASP B CA 1
ATOM 2250 C C . ASP B 1 23 ? 16.222 35.256 69.120 1.00 67.25 47 ASP B C 1
ATOM 2251 O O . ASP B 1 23 ? 15.982 36.224 69.859 1.00 71.77 47 ASP B O 1
ATOM 2256 N N . LEU B 1 24 ? 16.474 35.349 67.813 1.00 67.44 48 LEU B N 1
ATOM 2257 C CA . LEU B 1 24 ? 16.462 36.667 67.121 1.00 64.94 48 LEU B CA 1
ATOM 2258 C C . LEU B 1 24 ? 15.032 37.198 67.075 1.00 64.19 48 LEU B C 1
ATOM 2259 O O . LEU B 1 24 ? 14.826 38.352 67.477 1.00 68.18 48 LEU B O 1
ATOM 2264 N N . TYR B 1 25 ? 14.090 36.371 66.617 1.00 63.47 49 TYR B N 1
ATOM 2265 C CA . TYR B 1 25 ? 12.674 36.808 66.512 1.00 66.12 49 TYR B CA 1
ATOM 2266 C C . TYR B 1 25 ? 12.168 37.306 67.870 1.00 65.53 49 TYR B C 1
ATOM 2267 O O . TYR B 1 25 ? 11.357 38.246 67.871 1.00 67.89 49 TYR B O 1
ATOM 2276 N N . LYS B 1 26 ? 12.644 36.723 68.975 1.00 67.19 50 LYS B N 1
ATOM 2277 C CA . LYS B 1 26 ? 12.189 37.170 70.323 1.00 69.40 50 LYS B CA 1
ATOM 2278 C C . LYS B 1 26 ? 12.655 38.613 70.556 1.00 66.08 50 LYS B C 1
ATOM 2279 O O . LYS B 1 26 ? 11.873 39.396 71.121 1.00 65.51 50 LYS B O 1
ATOM 2285 N N . GLU B 1 27 ? 13.880 38.943 70.134 1.00 65.72 51 GLU B N 1
ATOM 2286 C CA . GLU B 1 27 ? 14.418 40.323 70.288 1.00 68.15 51 GLU B CA 1
ATOM 2287 C C . GLU B 1 27 ? 13.693 41.240 69.296 1.00 66.83 51 GLU B C 1
ATOM 2288 O O . GLU B 1 27 ? 13.389 42.398 69.664 1.00 69.81 51 GLU B O 1
ATOM 2294 N N . ALA B 1 28 ? 13.425 40.735 68.087 1.00 61.55 52 ALA B N 1
ATOM 2295 C CA . ALA B 1 28 ? 12.728 41.527 67.053 1.00 60.57 52 ALA B CA 1
ATOM 2296 C C . ALA B 1 28 ? 11.378 42.007 67.596 1.00 61.37 52 ALA B C 1
ATOM 2297 O O . ALA B 1 28 ? 11.039 43.185 67.368 1.00 63.48 52 ALA B O 1
ATOM 2299 N N . LYS B 1 29 ? 10.654 41.138 68.309 1.00 61.76 53 LYS B N 1
ATOM 2300 C CA . LYS B 1 29 ? 9.325 41.496 68.872 1.00 65.81 53 LYS B CA 1
ATOM 2301 C C . LYS B 1 29 ? 9.476 42.531 69.987 1.00 64.48 53 LYS B C 1
ATOM 2302 O O . LYS B 1 29 ? 8.538 43.332 70.175 1.00 62.61 53 LYS B O 1
ATOM 2308 N N . GLN B 1 30 ? 10.614 42.529 70.680 1.00 65.92 54 GLN B N 1
ATOM 2309 C CA . GLN B 1 30 ? 10.814 43.484 71.801 1.00 71.55 54 GLN B CA 1
ATOM 2310 C C . GLN B 1 30 ? 11.309 44.839 71.265 1.00 72.44 54 GLN B C 1
ATOM 2311 O O . GLN B 1 30 ? 11.046 45.861 71.931 1.00 73.50 54 GLN B O 1
ATOM 2317 N N . PHE B 1 31 ? 11.971 44.856 70.103 1.00 69.96 55 PHE B N 1
ATOM 2318 C CA . PHE B 1 31 ? 12.497 46.125 69.532 1.00 69.24 55 PHE B CA 1
ATOM 2319 C C . PHE B 1 31 ? 12.235 46.164 68.030 1.00 67.76 55 PHE B C 1
ATOM 2320 O O . PHE B 1 31 ? 13.163 46.124 67.230 1.00 69.89 55 PHE B O 1
ATOM 2328 N N . PRO B 1 32 ? 10.962 46.246 67.598 1.00 70.72 56 PRO B N 1
ATOM 2329 C CA . PRO B 1 32 ? 10.631 46.264 66.171 1.00 72.15 56 PRO B CA 1
ATOM 2330 C C . PRO B 1 32 ? 11.293 47.397 65.368 1.00 72.35 56 PRO B C 1
ATOM 2331 O O . PRO B 1 32 ? 11.463 47.240 64.164 1.00 66.87 56 PRO B O 1
ATOM 2335 N N . SER B 1 33 ? 11.652 48.491 66.047 1.00 75.62 57 SER B N 1
ATOM 2336 C CA . SER B 1 33 ? 12.286 49.668 65.390 1.00 76.04 57 SER B CA 1
ATOM 2337 C C . SER B 1 33 ? 13.792 49.444 65.171 1.00 77.45 57 SER B C 1
ATOM 2338 O O . SER B 1 33 ? 14.331 50.062 64.230 1.00 72.21 57 SER B O 1
ATOM 2341 N N . GLN B 1 34 ? 14.439 48.599 65.995 1.00 78.59 58 GLN B N 1
ATOM 2342 C CA . GLN B 1 34 ? 15.902 48.325 65.867 1.00 76.00 58 GLN B CA 1
ATOM 2343 C C . GLN B 1 34 ? 16.178 47.344 64.727 1.00 72.70 58 GLN B C 1
ATOM 2344 O O . GLN B 1 34 ? 15.404 46.415 64.496 1.00 70.80 58 GLN B O 1
ATOM 2350 N N . PRO B 1 35 ? 17.305 47.525 63.996 1.00 67.59 59 PRO B N 1
ATOM 2351 C CA . PRO B 1 35 ? 17.664 46.648 62.883 1.00 66.90 59 PRO B CA 1
ATOM 2352 C C . PRO B 1 35 ? 18.235 45.300 63.342 1.00 64.72 59 PRO B C 1
ATOM 2353 O O . PRO B 1 35 ? 18.714 45.208 64.455 1.00 68.25 59 PRO B O 1
ATOM 2357 N N . THR B 1 36 ? 18.186 44.306 62.454 1.00 62.91 60 THR B N 1
ATOM 2358 C CA . THR B 1 36 ? 18.667 42.928 62.738 1.00 63.29 60 THR B CA 1
ATOM 2359 C C . THR B 1 36 ? 20.079 42.957 63.342 1.00 65.44 60 THR B C 1
ATOM 2360 O O . THR B 1 36 ? 20.291 42.264 64.352 1.00 69.10 60 THR B O 1
ATOM 2364 N N . ASN B 1 37 ? 21.006 43.707 62.735 1.00 65.77 61 ASN B N 1
ATOM 2365 C CA . ASN B 1 37 ? 22.404 43.811 63.244 1.00 62.60 61 ASN B CA 1
ATOM 2366 C C . ASN B 1 37 ? 22.401 44.149 64.738 1.00 64.36 61 ASN B C 1
ATOM 2367 O O . ASN B 1 37 ? 23.024 43.402 65.517 1.00 66.02 61 ASN B O 1
ATOM 2372 N N . THR B 1 38 ? 21.708 45.224 65.115 1.00 64.34 62 THR B N 1
ATOM 2373 C CA . THR B 1 38 ? 21.660 45.658 66.536 1.00 66.06 62 THR B CA 1
ATOM 2374 C C . THR B 1 38 ? 21.080 44.536 67.410 1.00 64.13 62 THR B C 1
ATOM 2375 O O . THR B 1 38 ? 21.678 44.246 68.470 1.00 62.08 62 THR B O 1
ATOM 2379 N N . LEU B 1 39 ? 19.973 43.923 66.978 1.00 62.09 63 LEU B N 1
ATOM 2380 C CA . LEU B 1 39 ? 19.332 42.837 67.770 1.00 62.44 63 LEU B CA 1
ATOM 2381 C C . LEU B 1 39 ? 20.347 41.728 68.053 1.00 62.79 63 LEU B C 1
ATOM 2382 O O . LEU B 1 39 ? 20.340 41.195 69.173 1.00 63.33 63 LEU B O 1
ATOM 2387 N N . LEU B 1 40 ? 21.180 41.403 67.064 1.00 62.07 64 LEU B N 1
ATOM 2388 C CA . LEU B 1 40 ? 22.197 40.332 67.224 1.00 62.82 64 LEU B CA 1
ATOM 2389 C C . LEU B 1 40 ? 23.316 40.804 68.165 1.00 64.96 64 LEU B C 1
ATOM 2390 O O . LEU B 1 40 ? 23.617 40.070 69.136 1.00 65.42 64 LEU B O 1
ATOM 2395 N N . GLN B 1 41 ? 23.878 41.990 67.911 1.00 67.38 65 GLN B N 1
ATOM 2396 C CA . GLN B 1 41 ? 24.978 42.526 68.760 1.00 71.65 65 GLN B CA 1
ATOM 2397 C C . GLN B 1 41 ? 24.551 42.549 70.231 1.00 72.53 65 GLN B C 1
ATOM 2398 O O . GLN B 1 41 ? 25.277 41.966 71.062 1.00 73.12 65 GLN B O 1
ATOM 2404 N N . ASN B 1 42 ? 23.417 43.193 70.525 1.00 75.01 66 ASN B N 1
ATOM 2405 C CA . ASN B 1 42 ? 22.901 43.315 71.917 1.00 74.21 66 ASN B CA 1
ATOM 2406 C C . ASN B 1 42 ? 22.617 41.935 72.506 1.00 68.32 66 ASN B C 1
ATOM 2407 O O . ASN B 1 42 ? 22.956 41.723 73.683 1.00 67.16 66 ASN B O 1
ATOM 2412 N N . LEU B 1 43 ? 22.029 41.039 71.716 1.00 68.44 67 LEU B N 1
ATOM 2413 C CA . LEU B 1 43 ? 21.706 39.679 72.225 1.00 69.54 67 LEU B CA 1
ATOM 2414 C C . LEU B 1 43 ? 23.006 38.932 72.547 1.00 63.13 67 LEU B C 1
ATOM 2415 O O . LEU B 1 43 ? 22.997 38.120 73.494 1.00 58.60 67 LEU B O 1
ATOM 2420 N N . THR B 1 44 ? 24.078 39.221 71.805 1.00 61.35 68 THR B N 1
ATOM 2421 C CA . THR B 1 44 ? 25.395 38.579 72.066 1.00 65.09 68 THR B CA 1
ATOM 2422 C C . THR B 1 44 ? 25.989 39.174 73.354 1.00 64.93 68 THR B C 1
ATOM 2423 O O . THR B 1 44 ? 26.370 38.402 74.248 1.00 62.55 68 THR B O 1
ATOM 2427 N N . PHE B 1 45 ? 26.045 40.507 73.445 1.00 65.06 69 PHE B N 1
ATOM 2428 C CA . PHE B 1 45 ? 26.602 41.188 74.649 1.00 64.86 69 PHE B CA 1
ATOM 2429 C C . PHE B 1 45 ? 25.839 40.732 75.896 1.00 63.75 69 PHE B C 1
ATOM 2430 O O . PHE B 1 45 ? 26.476 40.426 76.923 1.00 66.60 69 PHE B O 1
ATOM 2438 N N . ASP B 1 46 ? 24.512 40.696 75.806 1.00 65.04 70 ASP B N 1
ATOM 2439 C CA . ASP B 1 46 ? 23.673 40.264 76.950 1.00 67.80 70 ASP B CA 1
ATOM 2440 C C . ASP B 1 46 ? 24.194 38.911 77.461 1.00 68.56 70 ASP B C 1
ATOM 2441 O O . ASP B 1 46 ? 24.467 38.801 78.674 1.00 68.46 70 ASP B O 1
ATOM 2446 N N . LYS B 1 47 ? 24.394 37.952 76.544 1.00 68.08 71 LYS B N 1
ATOM 2447 C CA . LYS B 1 47 ? 24.863 36.591 76.912 1.00 67.08 71 LYS B CA 1
ATOM 2448 C C . LYS B 1 47 ? 26.289 36.598 77.476 1.00 68.29 71 LYS B C 1
ATOM 2449 O O . LYS B 1 47 ? 26.454 36.077 78.578 1.00 79.77 71 LYS B O 1
ATOM 2455 N N . ILE B 1 48 ? 27.265 37.155 76.751 1.00 64.95 72 ILE B N 1
ATOM 2456 C CA . ILE B 1 48 ? 28.690 37.132 77.210 1.00 65.36 72 ILE B CA 1
ATOM 2457 C C . ILE B 1 48 ? 28.881 37.886 78.537 1.00 65.65 72 ILE B C 1
ATOM 2458 O O . ILE B 1 48 ? 29.697 37.388 79.355 1.00 71.35 72 ILE B O 1
ATOM 2463 N N . PHE B 1 49 ? 28.159 38.991 78.771 1.00 63.86 73 PHE B N 1
ATOM 2464 C CA . PHE B 1 49 ? 28.349 39.760 80.032 1.00 63.78 73 PHE B CA 1
ATOM 2465 C C . PHE B 1 49 ? 27.522 39.144 81.174 1.00 65.70 73 PHE B C 1
ATOM 2466 O O . PHE B 1 49 ? 27.857 39.388 82.365 1.00 72.45 73 PHE B O 1
ATOM 2474 N N . THR B 1 50 ? 26.456 38.406 80.835 1.00 66.61 74 THR B N 1
ATOM 2475 C CA . THR B 1 50 ? 25.617 37.775 81.888 1.00 67.74 74 THR B CA 1
ATOM 2476 C C . THR B 1 50 ? 26.342 36.538 82.416 1.00 71.34 74 THR B C 1
ATOM 2477 O O . THR B 1 50 ? 26.148 36.198 83.594 1.00 74.47 74 THR B O 1
ATOM 2481 N N . LYS B 1 51 ? 27.198 35.947 81.588 1.00 75.36 75 LYS B N 1
ATOM 2482 C CA . LYS B 1 51 ? 27.946 34.711 81.959 1.00 80.63 75 LYS B CA 1
ATOM 2483 C C . LYS B 1 51 ? 28.978 35.037 83.050 1.00 77.25 75 LYS B C 1
ATOM 2484 O O . LYS B 1 51 ? 29.331 34.123 83.827 1.00 72.43 75 LYS B O 1
ATOM 2490 N N . ASP B 1 52 ? 29.403 36.310 83.138 1.00 72.32 76 ASP B N 1
ATOM 2491 C CA . ASP B 1 52 ? 30.466 36.703 84.101 1.00 70.04 76 ASP B CA 1
ATOM 2492 C C . ASP B 1 52 ? 29.992 37.743 85.113 1.00 64.14 76 ASP B C 1
ATOM 2493 O O . ASP B 1 52 ? 30.669 37.848 86.153 1.00 66.29 76 ASP B O 1
ATOM 2498 N N . PHE B 1 53 ? 28.897 38.465 84.849 1.00 61.89 77 PHE B N 1
ATOM 2499 C CA . PHE B 1 53 ? 28.476 39.498 85.838 1.00 61.19 77 PHE B CA 1
ATOM 2500 C C . PHE B 1 53 ? 26.965 39.427 86.112 1.00 60.44 77 PHE B C 1
ATOM 2501 O O . PHE B 1 53 ? 26.471 40.307 86.812 1.00 62.87 77 PHE B O 1
ATOM 2509 N N . GLY B 1 54 ? 26.285 38.380 85.644 1.00 59.25 78 GLY B N 1
ATOM 2510 C CA . GLY B 1 54 ? 24.824 38.247 85.822 1.00 57.07 78 GLY B CA 1
ATOM 2511 C C . GLY B 1 54 ? 24.410 38.135 87.274 1.00 55.72 78 GLY B C 1
ATOM 2512 O O . GLY B 1 54 ? 23.440 38.818 87.653 1.00 53.56 78 GLY B O 1
ATOM 2513 N N . LYS B 1 55 ? 25.108 37.303 88.055 1.00 57.46 79 LYS B N 1
ATOM 2514 C CA . LYS B 1 55 ? 24.789 37.101 89.496 1.00 58.46 79 LYS B CA 1
ATOM 2515 C C . LYS B 1 55 ? 25.026 38.396 90.283 1.00 57.75 79 LYS B C 1
ATOM 2516 O O . LYS B 1 55 ? 24.461 38.524 91.386 1.00 60.51 79 LYS B O 1
ATOM 2522 N N . GLU B 1 56 ? 25.834 39.314 89.731 1.00 56.76 80 GLU B N 1
ATOM 2523 C CA . GLU B 1 56 ? 26.181 40.590 90.411 1.00 58.89 80 GLU B CA 1
ATOM 2524 C C . GLU B 1 56 ? 25.152 41.678 90.085 1.00 58.06 80 GLU B C 1
ATOM 2525 O O . GLU B 1 56 ? 25.176 42.709 90.776 1.00 58.00 80 GLU B O 1
ATOM 2531 N N . VAL B 1 57 ? 24.309 41.477 89.065 1.00 57.44 81 VAL B N 1
ATOM 2532 C CA . VAL B 1 57 ? 23.280 42.488 88.669 1.00 57.53 81 VAL B CA 1
ATOM 2533 C C . VAL B 1 57 ? 21.892 41.829 88.634 1.00 56.68 81 VAL B C 1
ATOM 2534 O O . VAL B 1 57 ? 21.378 41.599 87.532 1.00 57.29 81 VAL B O 1
ATOM 2538 N N . THR B 1 58 ? 21.296 41.577 89.802 1.00 59.19 82 THR B N 1
ATOM 2539 C CA . THR B 1 58 ? 19.943 40.962 89.890 1.00 61.85 82 THR B CA 1
ATOM 2540 C C . THR B 1 58 ? 18.885 42.001 89.500 1.00 64.87 82 THR B C 1
ATOM 2541 O O . THR B 1 58 ? 19.228 43.191 89.417 1.00 60.95 82 THR B O 1
ATOM 2545 N N . ASP B 1 59 ? 17.644 41.553 89.291 1.00 73.27 83 ASP B N 1
ATOM 2546 C CA . ASP B 1 59 ? 16.523 42.454 88.915 1.00 72.84 83 ASP B CA 1
ATOM 2547 C C . ASP B 1 59 ? 16.330 43.502 90.020 1.00 75.04 83 ASP B C 1
ATOM 2548 O O . ASP B 1 59 ? 15.923 44.641 89.683 1.00 79.88 83 ASP B O 1
ATOM 2553 N N . LYS B 1 60 ? 16.607 43.134 91.280 1.00 75.43 84 LYS B N 1
ATOM 2554 C CA . LYS B 1 60 ? 16.469 44.093 92.412 1.00 73.63 84 LYS B CA 1
ATOM 2555 C C . LYS B 1 60 ? 17.579 45.140 92.325 1.00 70.97 84 LYS B C 1
ATOM 2556 O O . LYS B 1 60 ? 17.285 46.320 92.586 1.00 68.13 84 LYS B O 1
ATOM 2562 N N . ASP B 1 61 ? 18.797 44.720 91.974 1.00 71.19 85 ASP B N 1
ATOM 2563 C CA . ASP B 1 61 ? 19.932 45.680 91.848 1.00 72.69 85 ASP B CA 1
ATOM 2564 C C . ASP B 1 61 ? 19.591 46.718 90.771 1.00 69.44 85 ASP B C 1
ATOM 2565 O O . ASP B 1 61 ? 19.876 47.904 90.988 1.00 65.30 85 ASP B O 1
ATOM 2570 N N . VAL B 1 62 ? 18.984 46.270 89.667 1.00 70.12 86 VAL B N 1
ATOM 2571 C CA . VAL B 1 62 ? 18.588 47.150 88.527 1.00 69.92 86 VAL B CA 1
ATOM 2572 C C . VAL B 1 62 ? 17.460 48.091 88.968 1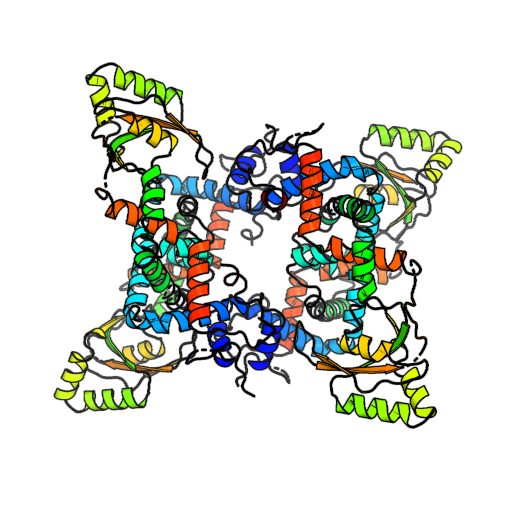.00 70.69 86 VAL B C 1
ATOM 2573 O O . VAL B 1 62 ? 17.665 49.318 88.918 1.00 71.86 86 VAL B O 1
ATOM 2577 N N . SER B 1 63 ? 16.323 47.536 89.403 1.00 67.54 87 SER B N 1
ATOM 2578 C CA . SER B 1 63 ? 15.167 48.370 89.831 1.00 62.70 87 SER B CA 1
ATOM 2579 C C . SER B 1 63 ? 15.564 49.328 90.966 1.00 63.00 87 SER B C 1
ATOM 2580 O O . SER B 1 63 ? 14.943 50.397 91.078 1.00 60.80 87 SER B O 1
ATOM 2583 N N . LYS B 1 64 ? 16.562 48.965 91.774 1.00 65.43 88 LYS B N 1
ATOM 2584 C CA . LYS B 1 64 ? 17.005 49.845 92.893 1.00 68.37 88 LYS B CA 1
ATOM 2585 C C . LYS B 1 64 ? 17.747 51.068 92.340 1.00 63.87 88 LYS B C 1
ATOM 2586 O O . LYS B 1 64 ? 17.478 52.177 92.816 1.00 64.79 88 LYS B O 1
ATOM 2592 N N . LYS B 1 65 ? 18.659 50.866 91.389 1.00 61.14 89 LYS B N 1
ATOM 2593 C CA . LYS B 1 65 ? 19.433 51.998 90.807 1.00 61.69 89 LYS B CA 1
ATOM 2594 C C . LYS B 1 65 ? 18.491 52.871 89.973 1.00 59.55 89 LYS B C 1
ATOM 2595 O O . LYS B 1 65 ? 18.612 54.102 90.039 1.00 58.66 89 LYS B O 1
ATOM 2601 N N . VAL B 1 66 ? 17.582 52.245 89.224 1.00 62.79 90 VAL B N 1
ATOM 2602 C CA . VAL B 1 66 ? 16.586 52.991 88.397 1.00 62.47 90 VAL B CA 1
ATOM 2603 C C . VAL B 1 66 ? 15.805 53.947 89.310 1.00 63.45 90 VAL B C 1
ATOM 2604 O O . VAL B 1 66 ? 15.698 55.131 88.970 1.00 64.15 90 VAL B O 1
ATOM 2608 N N . LYS B 1 67 ? 15.289 53.442 90.432 1.00 65.89 91 LYS B N 1
ATOM 2609 C CA . LYS B 1 67 ? 14.511 54.294 91.367 1.00 68.21 91 LYS B CA 1
ATOM 2610 C C . LYS B 1 67 ? 15.392 55.432 91.887 1.00 68.83 91 LYS B C 1
ATOM 2611 O O . LYS B 1 67 ? 14.920 56.568 91.877 1.00 76.40 91 LYS B O 1
ATOM 2617 N N . SER B 1 68 ? 16.629 55.149 92.300 1.00 69.92 92 SER B N 1
ATOM 2618 C CA . SER B 1 68 ? 17.514 56.226 92.831 1.00 70.66 92 SER B CA 1
ATOM 2619 C C . SER B 1 68 ? 17.723 57.324 91.776 1.00 67.96 92 SER B C 1
ATOM 2620 O O . SER B 1 68 ? 17.863 58.491 92.174 1.00 72.48 92 SER B O 1
ATOM 2623 N N . ILE B 1 69 ? 17.716 56.971 90.486 1.00 66.39 93 ILE B N 1
ATOM 2624 C CA . ILE B 1 69 ? 17.898 57.972 89.386 1.00 66.36 93 ILE B CA 1
ATOM 2625 C C . ILE B 1 69 ? 16.582 58.731 89.190 1.00 62.70 93 ILE B C 1
ATOM 2626 O O . ILE B 1 69 ? 16.618 59.970 89.075 1.00 62.50 93 ILE B O 1
ATOM 2631 N N . LYS B 1 70 ? 15.474 58.001 89.125 1.00 61.58 94 LYS B N 1
ATOM 2632 C CA . LYS B 1 70 ? 14.136 58.622 88.964 1.00 64.00 94 LYS B CA 1
ATOM 2633 C C . LYS B 1 70 ? 13.930 59.673 90.060 1.00 65.22 94 LYS B C 1
ATOM 2634 O O . LYS B 1 70 ? 13.430 60.761 89.741 1.00 71.99 94 LYS B O 1
ATOM 2640 N N . ASP B 1 71 ? 14.330 59.348 91.291 1.00 65.04 95 ASP B N 1
ATOM 2641 C CA . ASP B 1 71 ? 14.181 60.254 92.460 1.00 68.49 95 ASP B CA 1
ATOM 2642 C C . ASP B 1 71 ? 15.037 61.511 92.278 1.00 66.61 95 ASP B C 1
ATOM 2643 O O . ASP B 1 71 ? 14.556 62.590 92.668 1.00 69.44 95 ASP B O 1
ATOM 2648 N N . GLN B 1 72 ? 16.230 61.392 91.689 1.00 64.30 96 GLN B N 1
ATOM 2649 C CA . GLN B 1 72 ? 17.089 62.601 91.520 1.00 65.58 96 GLN B CA 1
ATOM 2650 C C . GLN B 1 72 ? 16.507 63.509 90.431 1.00 61.20 96 GLN B C 1
ATOM 2651 O O . GLN B 1 72 ? 16.350 64.709 90.710 1.00 60.08 96 GLN B O 1
ATOM 2657 N N . TYR B 1 73 ? 16.229 62.976 89.238 1.00 58.99 97 TYR B N 1
ATOM 2658 C CA . TYR B 1 73 ? 15.630 63.816 88.166 1.00 57.13 97 TYR B CA 1
ATOM 2659 C C . TYR B 1 73 ? 14.298 64.421 88.640 1.00 59.32 97 TYR B C 1
ATOM 2660 O O . TYR B 1 73 ? 13.966 65.554 88.249 1.00 61.64 97 TYR B O 1
ATOM 2669 N N . GLY B 1 74 ? 13.552 63.684 89.457 1.00 57.00 98 GLY B N 1
ATOM 2670 C CA . GLY B 1 74 ? 12.250 64.173 89.948 1.00 56.96 98 GLY B CA 1
ATOM 2671 C C . GLY B 1 74 ? 11.246 64.299 88.817 1.00 57.46 98 GLY B C 1
ATOM 2672 O O . GLY B 1 74 ? 11.110 63.335 88.042 1.00 61.58 98 GLY B O 1
ATOM 2673 N N . SER B 1 75 ? 10.602 65.464 88.696 1.00 58.15 99 SER B N 1
ATOM 2674 C CA . SER B 1 75 ? 9.571 65.729 87.648 1.00 55.35 99 SER B CA 1
ATOM 2675 C C . SER B 1 75 ? 10.184 65.755 86.242 1.00 55.88 99 SER B C 1
ATOM 2676 O O . SER B 1 75 ? 9.441 65.510 85.268 1.00 57.64 99 SER B O 1
ATOM 2679 N N . GLN B 1 76 ? 11.491 66.023 86.144 1.00 57.79 100 GLN B N 1
ATOM 2680 C CA . GLN B 1 76 ? 12.208 66.086 84.837 1.00 57.42 100 GLN B CA 1
ATOM 2681 C C . GLN B 1 76 ? 12.425 64.684 84.250 1.00 58.32 100 GLN B C 1
ATOM 2682 O O . GLN B 1 76 ? 12.623 64.604 83.034 1.00 64.62 100 GLN B O 1
ATOM 2688 N N . PHE B 1 77 ? 12.367 63.633 85.071 1.00 56.81 101 PHE B N 1
ATOM 2689 C CA . PHE B 1 77 ? 12.628 62.233 84.633 1.00 56.72 101 PHE B CA 1
ATOM 2690 C C . PHE B 1 77 ? 11.878 61.881 83.341 1.00 56.53 101 PHE B C 1
ATOM 2691 O O . PHE B 1 77 ? 12.497 61.267 82.456 1.00 51.47 101 PHE B O 1
ATOM 2699 N N . SER B 1 78 ? 10.604 62.252 83.220 1.00 62.42 102 SER B N 1
ATOM 2700 C CA . SER B 1 78 ? 9.848 61.922 81.977 1.00 73.15 102 SER B CA 1
ATOM 2701 C C . SER B 1 78 ? 10.540 62.527 80.742 1.00 78.64 102 SER B C 1
ATOM 2702 O O . SER B 1 78 ? 10.879 61.758 79.824 1.00 74.94 102 SER B O 1
ATOM 2705 N N . SER B 1 79 ? 10.756 63.850 80.744 1.00 85.93 103 SER B N 1
ATOM 2706 C CA . SER B 1 79 ? 11.403 64.576 79.614 1.00 88.40 103 SER B CA 1
ATOM 2707 C C . SER B 1 79 ? 12.887 64.199 79.495 1.00 85.65 103 SER B C 1
ATOM 2708 O O . SER B 1 79 ? 13.474 64.448 78.431 1.00 94.43 103 SER B O 1
ATOM 2711 N N . ALA B 1 80 ? 13.480 63.643 80.553 1.00 83.97 104 ALA B N 1
ATOM 2712 C CA . ALA B 1 80 ? 14.905 63.227 80.509 1.00 75.21 104 ALA B CA 1
ATOM 2713 C C . ALA B 1 80 ? 15.017 61.917 79.727 1.00 69.21 104 ALA B C 1
ATOM 2714 O O . ALA B 1 80 ? 16.051 61.715 79.081 1.00 64.98 104 ALA B O 1
ATOM 2716 N N . LEU B 1 81 ? 13.984 61.063 79.805 1.00 68.22 105 LEU B N 1
ATOM 2717 C CA . LEU B 1 81 ? 13.948 59.765 79.069 1.00 68.86 105 LEU B CA 1
ATOM 2718 C C . LEU B 1 81 ? 13.639 60.034 77.595 1.00 71.18 105 LEU B C 1
ATOM 2719 O O . LEU B 1 81 ? 14.119 59.266 76.754 1.00 68.04 105 LEU B O 1
ATOM 2724 N N . GLN B 1 82 ? 12.840 61.066 77.306 1.00 76.68 106 GLN B N 1
ATOM 2725 C CA . GLN B 1 82 ? 12.494 61.462 75.914 1.00 81.30 106 GLN B CA 1
ATOM 2726 C C . GLN B 1 82 ? 13.780 61.829 75.168 1.00 78.60 106 GLN B C 1
ATOM 2727 O O . GLN B 1 82 ? 14.007 61.323 74.058 1.00 79.14 106 GLN B O 1
ATOM 2733 N N . GLN B 1 83 ? 14.588 62.692 75.789 1.00 76.50 107 GLN B N 1
ATOM 2734 C CA . GLN B 1 83 ? 15.860 63.178 75.193 1.00 72.79 107 GLN B CA 1
ATOM 2735 C C . GLN B 1 83 ? 16.749 61.983 74.835 1.00 72.19 107 GLN B C 1
ATOM 2736 O O . GLN B 1 83 ? 17.534 62.112 73.887 1.00 74.61 107 GLN B O 1
ATOM 2742 N N . GLN B 1 84 ? 16.623 60.871 75.576 1.00 72.88 108 GLN B N 1
ATOM 2743 C CA . GLN B 1 84 ? 17.453 59.652 75.350 1.00 71.71 108 GLN B CA 1
ATOM 2744 C C . GLN B 1 84 ? 16.719 58.675 74.427 1.00 68.17 108 GLN B C 1
ATOM 2745 O O . GLN B 1 84 ? 17.348 57.689 74.015 1.00 70.02 108 GLN B O 1
ATOM 2751 N N . GLY B 1 85 ? 15.438 58.925 74.151 1.00 66.70 109 GLY B N 1
ATOM 2752 C CA . GLY B 1 85 ? 14.637 58.049 73.270 1.00 70.75 109 GLY B CA 1
ATOM 2753 C C . GLY B 1 85 ? 14.173 56.79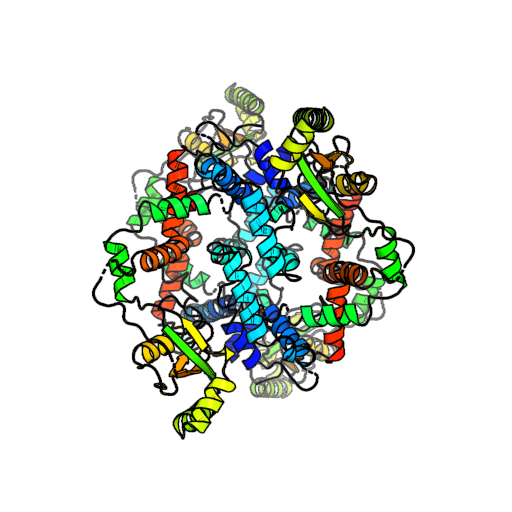2 73.985 1.00 72.03 109 GLY B C 1
ATOM 2754 O O . GLY B 1 85 ? 14.147 55.724 73.344 1.00 79.93 109 GLY B O 1
ATOM 2755 N N . LEU B 1 86 ? 13.797 56.922 75.261 1.00 74.31 110 LEU B N 1
ATOM 2756 C CA . LEU B 1 86 ? 13.334 55.778 76.098 1.00 75.84 110 LEU B CA 1
ATOM 2757 C C . LEU B 1 86 ? 12.024 56.122 76.813 1.00 72.39 110 LEU B C 1
ATOM 2758 O O . LEU B 1 86 ? 11.670 57.306 76.870 1.00 68.42 110 LEU B O 1
ATOM 2763 N N . THR B 1 87 ? 11.347 55.089 77.323 1.00 75.31 111 THR B N 1
ATOM 2764 C CA . THR B 1 87 ? 10.093 55.196 78.115 1.00 72.57 111 THR B CA 1
ATOM 2765 C C . THR B 1 87 ? 10.441 54.752 79.538 1.00 69.59 111 THR B C 1
ATOM 2766 O O . THR B 1 87 ? 11.535 54.181 79.706 1.00 68.23 111 THR B O 1
ATOM 2770 N N . GLU B 1 88 ? 9.567 54.990 80.516 1.00 68.51 112 GLU B N 1
ATOM 2771 C CA . GLU B 1 88 ? 9.891 54.547 81.898 1.00 71.57 112 GLU B CA 1
ATOM 2772 C C . GLU B 1 88 ? 9.916 53.012 81.931 1.00 71.10 112 GLU B C 1
ATOM 2773 O O . GLU B 1 88 ? 10.676 52.454 82.749 1.00 72.51 112 GLU B O 1
ATOM 2779 N N . ALA B 1 89 ? 9.160 52.367 81.035 1.00 70.65 113 ALA B N 1
ATOM 2780 C CA . ALA B 1 89 ? 9.096 50.885 80.985 1.00 66.98 113 ALA B CA 1
ATOM 2781 C C . ALA B 1 89 ? 10.339 50.306 80.298 1.00 62.80 113 ALA B C 1
ATOM 2782 O O . ALA B 1 89 ? 10.847 49.265 80.785 1.00 63.29 113 ALA B O 1
ATOM 2784 N N . SER B 1 90 ? 10.808 50.950 79.222 1.00 57.28 114 SER B N 1
ATOM 2785 C CA . SER B 1 90 ? 11.989 50.441 78.473 1.00 56.79 114 SER B CA 1
ATOM 2786 C C . SER B 1 90 ? 13.294 50.895 79.137 1.00 58.98 114 SER B C 1
ATOM 2787 O O . SER B 1 90 ? 14.363 50.451 78.672 1.00 60.79 114 SER B O 1
ATOM 2790 N N . PHE B 1 91 ? 13.210 51.716 80.191 1.00 60.53 115 PHE B N 1
ATOM 2791 C CA . PHE B 1 91 ? 14.435 52.228 80.866 1.00 60.38 115 PHE B CA 1
ATOM 2792 C C . PHE B 1 91 ? 15.051 51.150 81.762 1.00 57.11 115 PHE B C 1
ATOM 2793 O O . PHE B 1 91 ? 16.286 51.106 81.833 1.00 55.36 115 PHE B O 1
ATOM 2801 N N . THR B 1 92 ? 14.221 50.324 82.409 1.00 57.62 116 THR B N 1
ATOM 2802 C CA . THR B 1 92 ? 14.724 49.247 83.310 1.00 59.94 116 THR B CA 1
ATOM 2803 C C . THR B 1 92 ? 15.614 48.280 82.518 1.00 58.11 116 THR B C 1
ATOM 2804 O O . THR B 1 92 ? 16.801 48.161 82.823 1.00 54.81 116 THR B O 1
ATOM 2808 N N . PRO B 1 93 ? 15.097 47.558 81.490 1.00 58.88 117 PRO B N 1
ATOM 2809 C CA . PRO B 1 93 ? 15.921 46.625 80.716 1.00 62.09 117 PRO B CA 1
ATOM 2810 C C . PRO B 1 93 ? 17.134 47.297 80.044 1.00 65.81 117 PRO B C 1
ATOM 2811 O O . PRO B 1 93 ? 18.121 46.614 79.818 1.00 67.86 117 PRO B O 1
ATOM 2815 N N . TYR B 1 94 ? 17.012 48.584 79.688 1.00 68.51 118 TYR B N 1
ATOM 2816 C CA . TYR B 1 94 ? 18.138 49.343 79.074 1.00 67.82 118 TYR B CA 1
ATOM 2817 C C . TYR B 1 94 ? 19.232 49.552 80.114 1.00 64.79 118 TYR B C 1
ATOM 2818 O O . TYR B 1 94 ? 20.410 49.488 79.788 1.00 62.25 118 TYR B O 1
ATOM 2835 N N . ARG B 1 96 ? 19.652 47.609 82.672 1.00 57.32 120 ARG B N 1
ATOM 2836 C CA . ARG B 1 96 ? 20.201 46.307 82.988 1.00 59.81 120 ARG B CA 1
ATOM 2837 C C . ARG B 1 96 ? 21.408 46.023 82.071 1.00 61.26 120 ARG B C 1
ATOM 2838 O O . ARG B 1 96 ? 22.469 45.604 82.600 1.00 60.88 120 ARG B O 1
ATOM 2846 N N . THR B 1 97 ? 21.251 46.238 80.753 1.00 64.75 121 THR B N 1
ATOM 2847 C CA . THR B 1 97 ? 22.344 45.970 79.774 1.00 70.54 121 THR B CA 1
ATOM 2848 C C . THR B 1 97 ? 23.519 46.924 80.037 1.00 65.64 121 THR B C 1
ATOM 2849 O O . THR B 1 97 ? 24.679 46.472 79.958 1.00 59.35 121 THR B O 1
ATOM 2853 N N . GLN B 1 98 ? 23.220 48.187 80.358 1.00 66.60 122 GLN B N 1
ATOM 2854 C CA . GLN B 1 98 ? 24.256 49.224 80.624 1.00 67.69 122 GLN B CA 1
ATOM 2855 C C . GLN B 1 98 ? 25.006 48.920 81.909 1.00 66.01 122 GLN B C 1
ATOM 2856 O O . GLN B 1 98 ? 26.172 49.270 81.999 1.00 71.84 122 GLN B O 1
ATOM 2870 N N . LEU B 1 100 ? 25.394 45.712 83.150 1.00 67.99 124 LEU B N 1
ATOM 2871 C CA . LEU B 1 100 ? 26.157 44.501 82.894 1.00 65.96 124 LEU B CA 1
ATOM 2872 C C . LEU B 1 100 ? 27.445 44.881 82.156 1.00 63.67 124 LEU B C 1
ATOM 2873 O O . LEU B 1 100 ? 28.526 44.382 82.532 1.00 60.22 124 LEU B O 1
ATOM 2878 N N . GLU B 1 101 ? 27.299 45.731 81.136 1.00 65.32 125 GLU B N 1
ATOM 2879 C CA . GLU B 1 101 ? 28.430 46.202 80.299 1.00 66.57 125 GLU B CA 1
ATOM 2880 C C . GLU B 1 101 ? 29.379 47.032 81.172 1.00 65.03 125 GLU B C 1
ATOM 2881 O O . GLU B 1 101 ? 30.611 46.902 81.010 1.00 64.35 125 GLU B O 1
ATOM 2887 N N . GLN B 1 102 ? 28.823 47.809 82.103 1.00 62.02 126 GLN B N 1
ATOM 2888 C CA . GLN B 1 102 ? 29.667 48.663 82.982 1.00 60.13 126 GLN B CA 1
ATOM 2889 C C . GLN B 1 102 ? 30.427 47.779 83.972 1.00 57.89 126 GLN B C 1
ATOM 2890 O O . GLN B 1 102 ? 31.577 48.140 84.306 1.00 59.82 126 GLN B O 1
ATOM 2896 N N . ALA B 1 103 ? 29.818 46.666 84.403 1.00 56.07 127 ALA B N 1
ATOM 2897 C CA . ALA B 1 103 ? 30.472 45.733 85.355 1.00 55.08 127 ALA B CA 1
ATOM 2898 C C . ALA B 1 103 ? 31.740 45.166 84.719 1.00 56.76 127 ALA B C 1
ATOM 2899 O O . ALA B 1 103 ? 32.735 44.997 85.458 1.00 56.57 127 ALA B O 1
ATOM 2901 N N . ALA B 1 104 ? 31.692 44.913 83.405 1.00 57.67 128 ALA B N 1
ATOM 2902 C CA . ALA B 1 104 ? 32.839 44.349 82.654 1.00 58.85 128 ALA B CA 1
ATOM 2903 C C . ALA B 1 104 ? 33.946 45.399 82.506 1.00 58.78 128 ALA B C 1
ATOM 2904 O O . ALA B 1 104 ? 35.110 45.039 82.699 1.00 59.08 128 ALA B O 1
ATOM 2906 N N . ILE B 1 105 ? 33.588 46.640 82.176 1.00 61.06 129 ILE B N 1
ATOM 2907 C CA . ILE B 1 105 ? 34.597 47.727 82.007 1.00 64.60 129 ILE B CA 1
ATOM 2908 C C . ILE B 1 105 ? 35.267 47.998 83.360 1.00 69.30 129 ILE B C 1
ATOM 2909 O O . ILE B 1 105 ? 36.520 47.990 83.407 1.00 69.90 129 ILE B O 1
ATOM 2914 N N . ASP B 1 106 ? 34.461 48.204 84.412 1.00 74.74 130 ASP B N 1
ATOM 2915 C CA . ASP B 1 106 ? 34.986 48.497 85.778 1.00 74.15 130 ASP B CA 1
ATOM 2916 C C . ASP B 1 106 ? 35.955 47.389 86.198 1.00 73.44 130 ASP B C 1
ATOM 2917 O O . ASP B 1 106 ? 37.081 47.720 86.670 1.00 77.91 130 ASP B O 1
ATOM 2922 N N . HIS B 1 107 ? 35.531 46.132 86.021 1.00 69.58 131 HIS B N 1
ATOM 2923 C CA . HIS B 1 107 ? 36.369 44.964 86.398 1.00 68.23 131 HIS B CA 1
ATOM 2924 C C . HIS B 1 107 ? 37.671 44.964 85.591 1.00 68.36 131 HIS B C 1
ATOM 2925 O O . HIS B 1 107 ? 38.726 44.723 86.195 1.00 68.25 131 HIS B O 1
ATOM 2932 N N . GLU B 1 108 ? 37.594 45.248 84.287 1.00 69.87 132 GLU B N 1
ATOM 2933 C CA . GLU B 1 108 ? 38.795 45.232 83.408 1.00 72.82 132 GLU B CA 1
ATOM 2934 C C . GLU B 1 108 ? 39.733 46.379 83.793 1.00 70.63 132 GLU B C 1
ATOM 2935 O O . GLU B 1 108 ? 40.949 46.155 83.769 1.00 67.44 132 GLU B O 1
ATOM 2941 N N . ILE B 1 109 ? 39.188 47.559 84.113 1.00 75.55 133 ILE B N 1
ATOM 2942 C CA . ILE B 1 109 ? 40.030 48.720 84.541 1.00 77.22 133 ILE B CA 1
ATOM 2943 C C . ILE B 1 109 ? 40.815 48.321 85.797 1.00 77.61 133 ILE B C 1
ATOM 2944 O O . ILE B 1 109 ? 42.070 48.419 85.780 1.00 86.98 133 ILE B O 1
ATOM 2949 N N . LYS B 1 110 ? 40.094 47.836 86.816 1.00 76.69 134 LYS B N 1
ATOM 2950 C CA . LYS B 1 110 ? 40.693 47.448 88.119 1.00 81.44 134 LYS B CA 1
ATOM 2951 C C . LYS B 1 110 ? 41.739 46.328 87.988 1.00 83.93 134 LYS B C 1
ATOM 2952 O O . LYS B 1 110 ? 42.753 46.388 88.707 1.00 93.10 134 LYS B O 1
ATOM 2958 N N . GLU B 1 111 ? 41.527 45.359 87.100 1.00 78.70 135 GLU B N 1
ATOM 2959 C CA . GLU B 1 111 ? 42.464 44.206 87.003 1.00 77.49 135 GLU B CA 1
ATOM 2960 C C . GLU B 1 111 ? 43.558 44.414 85.946 1.00 77.30 135 GLU B C 1
ATOM 2961 O O . GLU B 1 111 ? 44.386 43.492 85.830 1.00 82.68 135 GLU B O 1
ATOM 2967 N N . THR B 1 112 ? 43.632 45.558 85.248 1.00 72.80 136 THR B N 1
ATOM 2968 C CA . THR B 1 112 ? 44.685 45.630 84.193 1.00 72.01 136 THR B CA 1
ATOM 2969 C C . THR B 1 112 ? 45.182 47.042 83.874 1.00 71.64 136 THR B C 1
ATOM 2970 O O . THR B 1 112 ? 46.239 47.130 83.205 1.00 74.67 136 THR B O 1
ATOM 2974 N N . GLN B 1 113 ? 44.486 48.095 84.312 1.00 72.72 137 GLN B N 1
ATOM 2975 C CA . GLN B 1 113 ? 44.922 49.470 83.919 1.00 74.40 137 GLN B CA 1
ATOM 2976 C C . GLN B 1 113 ? 45.844 50.150 84.943 1.00 74.86 137 GLN B C 1
ATOM 2977 O O . GLN B 1 113 ? 46.505 51.143 84.572 1.00 72.73 137 GLN B O 1
ATOM 2983 N N . TYR B 1 114 ? 45.926 49.627 86.166 1.00 73.86 138 TYR B N 1
ATOM 2984 C CA . TYR B 1 114 ? 46.790 50.299 87.166 1.00 72.13 138 TYR B CA 1
ATOM 2985 C C . TYR B 1 114 ? 48.231 49.783 87.033 1.00 73.45 138 TYR B C 1
ATOM 2986 O O . TYR B 1 114 ? 48.811 49.338 88.043 1.00 75.59 138 TYR B O 1
ATOM 2995 N N . THR B 1 115 ? 48.794 49.891 85.823 1.00 74.95 139 THR B N 1
ATOM 2996 C CA . THR B 1 115 ? 50.184 49.446 85.522 1.00 76.27 139 THR B CA 1
ATOM 2997 C C . THR B 1 115 ? 51.169 50.551 85.923 1.00 79.12 139 THR B C 1
ATOM 2998 O O . THR B 1 115 ? 50.760 51.727 85.911 1.00 77.13 139 THR B O 1
ATOM 3002 N N . ASP B 1 116 ? 52.417 50.184 86.226 1.00 83.13 140 ASP B N 1
ATOM 3003 C CA . ASP B 1 116 ? 53.458 51.172 86.628 1.00 88.19 140 ASP B CA 1
ATOM 3004 C C . ASP B 1 116 ? 53.533 52.297 85.583 1.00 86.92 140 ASP B C 1
ATOM 3005 O O . ASP B 1 116 ? 53.568 53.485 85.990 1.00 81.94 140 ASP B O 1
ATOM 3010 N N . ALA B 1 117 ? 53.499 51.941 84.292 1.00 87.34 141 ALA B N 1
ATOM 3011 C CA . ALA B 1 117 ? 53.587 52.934 83.192 1.00 84.93 141 ALA B CA 1
ATOM 3012 C C . ALA B 1 117 ? 52.487 53.996 83.324 1.00 81.90 141 ALA B C 1
ATOM 3013 O O . ALA B 1 117 ? 52.817 55.191 83.158 1.00 80.49 141 ALA B O 1
ATOM 3015 N N . ASN B 1 118 ? 51.244 53.574 83.605 1.00 75.95 142 ASN B N 1
ATOM 3016 C CA . ASN B 1 118 ? 50.093 54.511 83.737 1.00 71.10 142 ASN B CA 1
ATOM 3017 C C . ASN B 1 118 ? 50.206 55.301 85.050 1.00 71.93 142 ASN B C 1
ATOM 3018 O O . ASN B 1 118 ? 49.799 56.476 85.051 1.00 76.37 142 ASN B O 1
ATOM 3023 N N . LEU B 1 119 ? 50.690 54.671 86.127 1.00 70.44 143 LEU B N 1
ATOM 3024 C CA . LEU B 1 119 ? 50.840 55.381 87.429 1.00 72.10 143 LEU B CA 1
ATOM 3025 C C . LEU B 1 119 ? 51.833 56.538 87.248 1.00 76.32 143 LEU B C 1
ATOM 3026 O O . LEU B 1 119 ? 51.531 57.652 87.719 1.00 79.36 143 LEU B O 1
ATOM 3031 N N . LYS B 1 120 ? 52.954 56.283 86.561 1.00 80.57 144 LYS B N 1
ATOM 3032 C CA . LYS B 1 120 ? 53.981 57.334 86.314 1.00 86.08 144 LYS B CA 1
ATOM 3033 C C . LYS B 1 120 ? 53.404 58.423 85.402 1.00 84.25 144 LYS B C 1
ATOM 3034 O O . LYS B 1 120 ? 53.732 59.602 85.627 1.00 88.66 144 LYS B O 1
ATOM 3040 N N . LYS B 1 121 ? 52.607 58.035 84.399 1.00 83.43 145 LYS B N 1
ATOM 3041 C CA . LYS B 1 121 ? 51.999 59.019 83.461 1.00 83.46 145 LYS B CA 1
ATOM 3042 C C . LYS B 1 121 ? 51.118 59.989 84.260 1.00 82.48 145 LYS B C 1
ATOM 3043 O O . LYS B 1 121 ? 51.216 61.215 84.023 1.00 86.32 145 LYS B O 1
ATOM 3049 N N . ALA B 1 122 ? 50.298 59.452 85.171 1.00 76.88 146 ALA B N 1
ATOM 3050 C CA . ALA B 1 122 ? 49.381 60.261 86.006 1.00 74.64 146 ALA B CA 1
ATOM 3051 C C . ALA B 1 122 ? 50.180 61.104 87.002 1.00 71.85 146 ALA B C 1
ATOM 3052 O O . ALA B 1 122 ? 49.789 62.261 87.245 1.00 69.16 146 ALA B O 1
ATOM 3054 N N . TRP B 1 123 ? 51.269 60.533 87.519 1.00 69.29 147 TRP B N 1
ATOM 3055 C CA . TRP B 1 123 ? 52.153 61.182 88.521 1.00 65.69 147 TRP B CA 1
ATOM 3056 C C . TRP B 1 123 ? 52.896 62.398 87.946 1.00 65.76 147 TRP B C 1
ATOM 3057 O O . TRP B 1 123 ? 53.166 63.337 88.717 1.00 63.32 147 TRP B O 1
ATOM 3068 N N . GLU B 1 124 ? 53.187 62.399 86.647 1.00 70.43 148 GLU B N 1
ATOM 3069 C CA . GLU B 1 124 ? 53.938 63.518 86.011 1.00 76.17 148 GLU B CA 1
ATOM 3070 C C . GLU B 1 124 ? 53.227 64.858 86.217 1.00 74.92 148 GLU B C 1
ATOM 3071 O O . GLU B 1 124 ? 53.928 65.856 86.427 1.00 83.88 148 GLU B O 1
ATOM 3077 N N . SER B 1 125 ? 51.894 64.883 86.149 1.00 76.71 149 SER B N 1
ATOM 3078 C CA . SER B 1 125 ? 51.127 66.153 86.291 1.00 70.83 149 SER B CA 1
ATOM 3079 C C . SER B 1 125 ? 50.183 66.118 87.497 1.00 64.40 149 SER B C 1
ATOM 3080 O O . SER B 1 125 ? 49.254 66.937 87.530 1.00 63.56 149 SER B O 1
ATOM 3083 N N . TYR B 1 126 ? 50.422 65.228 88.461 1.00 61.97 150 TYR B N 1
ATOM 3084 C CA . TYR B 1 126 ? 49.515 65.146 89.636 1.00 61.29 150 TYR B CA 1
ATOM 3085 C C . TYR B 1 126 ? 49.897 66.168 90.708 1.00 62.40 150 TYR B C 1
ATOM 3086 O O . TYR B 1 126 ? 51.073 66.547 90.821 1.00 67.06 150 TYR B O 1
ATOM 3095 N N . HIS B 1 127 ? 48.882 66.629 91.441 1.00 65.59 151 HIS B N 1
ATOM 3096 C CA . HIS B 1 127 ? 49.051 67.561 92.586 1.00 62.93 151 HIS B CA 1
ATOM 3097 C C . HIS B 1 127 ? 47.981 67.184 93.601 1.00 63.42 151 HIS B C 1
ATOM 3098 O O . HIS B 1 127 ? 46.805 67.124 93.250 1.00 61.90 151 HIS B O 1
ATOM 3105 N N . PRO B 1 128 ? 48.340 66.921 94.876 1.00 64.84 152 PRO B N 1
ATOM 3106 C CA . PRO B 1 128 ? 47.349 66.525 95.877 1.00 66.47 152 PRO B CA 1
ATOM 3107 C C . PRO B 1 128 ? 46.402 67.655 96.295 1.00 64.90 152 PRO B C 1
ATOM 3108 O O . PRO B 1 128 ? 46.608 68.770 95.871 1.00 63.44 152 PRO B O 1
ATOM 3112 N N . ASP B 1 129 ? 45.403 67.314 97.117 1.00 65.77 153 ASP B N 1
ATOM 3113 C CA . ASP B 1 129 ? 44.376 68.270 97.617 1.00 67.97 153 ASP B CA 1
ATOM 3114 C C . ASP B 1 129 ? 45.013 69.482 98.303 1.00 64.92 153 ASP B C 1
ATOM 3115 O O . ASP B 1 129 ? 46.029 69.317 99.006 1.00 60.19 153 ASP B O 1
ATOM 3120 N N . VAL B 1 130 ? 44.403 70.648 98.069 1.00 64.15 154 VAL B N 1
ATOM 3121 C CA . VAL B 1 130 ? 44.785 71.962 98.660 1.00 66.11 154 VAL B CA 1
ATOM 3122 C C . VAL B 1 130 ? 43.466 72.655 98.993 1.00 64.65 154 VAL B C 1
ATOM 3123 O O . VAL B 1 130 ? 42.510 72.487 98.217 1.00 63.57 154 VAL B O 1
ATOM 3127 N N . THR B 1 131 ? 43.409 73.369 100.112 1.00 63.91 155 THR B N 1
ATOM 3128 C CA . THR B 1 131 ? 42.158 74.069 100.498 1.00 65.00 155 THR B CA 1
ATOM 3129 C C . THR B 1 131 ? 42.397 75.570 100.297 1.00 66.47 155 THR B C 1
ATOM 3130 O O . THR B 1 131 ? 43.438 76.062 100.765 1.00 68.55 155 THR B O 1
ATOM 3134 N N . ALA B 1 132 ? 41.491 76.261 99.596 1.00 67.13 156 ALA B N 1
ATOM 3135 C CA . ALA B 1 132 ? 41.711 77.707 99.358 1.00 65.72 156 ALA B CA 1
ATOM 3136 C C . ALA B 1 132 ? 40.432 78.407 98.891 1.00 63.30 156 ALA B C 1
ATOM 3137 O O . ALA B 1 132 ? 39.487 77.719 98.456 1.00 60.88 156 ALA B O 1
ATOM 3139 N N . TYR B 1 133 ? 40.428 79.738 98.997 1.00 61.49 157 TYR B N 1
ATOM 3140 C CA . TYR B 1 133 ? 39.293 80.564 98.519 1.00 63.61 157 TYR B CA 1
ATOM 3141 C C . TYR B 1 133 ? 39.491 80.778 97.015 1.00 65.01 157 TYR B C 1
ATOM 3142 O O . TYR B 1 133 ? 40.537 81.331 96.639 1.00 66.13 157 TYR B O 1
ATOM 3151 N N . VAL B 1 134 ? 38.553 80.292 96.198 1.00 64.29 158 VAL B N 1
ATOM 3152 C CA . VAL B 1 134 ? 38.599 80.451 94.714 1.00 60.88 158 VAL B CA 1
ATOM 3153 C C . VAL B 1 134 ? 37.373 81.287 94.333 1.00 57.88 158 VAL B C 1
ATOM 3154 O O . VAL B 1 134 ? 36.270 80.723 94.326 1.00 54.24 158 VAL B O 1
ATOM 3158 N N . VAL B 1 135 ? 37.567 82.581 94.062 1.00 58.94 159 VAL B N 1
ATOM 3159 C CA . VAL B 1 135 ? 36.428 83.496 93.763 1.00 63.89 159 VAL B CA 1
ATOM 3160 C C . VAL B 1 135 ? 36.476 83.962 92.310 1.00 68.22 159 VAL B C 1
ATOM 3161 O O . VAL B 1 135 ? 37.517 84.485 91.883 1.00 73.62 159 VAL B O 1
ATOM 3165 N N . SER B 1 136 ? 35.354 83.790 91.606 1.00 70.77 160 SER B N 1
ATOM 3166 C CA . SER B 1 136 ? 35.229 84.181 90.182 1.00 71.81 160 SER B CA 1
ATOM 3167 C C . SER B 1 136 ? 34.583 85.564 90.075 1.00 77.40 160 SER B C 1
ATOM 3168 O O . SER B 1 136 ? 33.784 85.921 90.958 1.00 86.41 160 SER B O 1
ATOM 3171 N N . GLU B 1 137 ? 34.929 86.300 89.019 1.00 82.43 161 GLU B N 1
ATOM 3172 C CA . GLU B 1 137 ? 34.414 87.667 88.732 1.00 80.59 161 GLU B CA 1
ATOM 3173 C C . GLU B 1 137 ? 34.169 87.761 87.227 1.00 78.29 161 GLU B C 1
ATOM 3174 O O . GLU B 1 137 ? 34.847 87.033 86.477 1.00 78.92 161 GLU B O 1
ATOM 3180 N N . THR B 1 138 ? 33.234 88.612 86.802 1.00 81.77 162 THR B N 1
ATOM 3181 C CA . THR B 1 138 ? 32.939 88.734 85.347 1.00 86.71 162 THR B CA 1
ATOM 3182 C C . THR B 1 138 ? 33.876 89.776 84.734 1.00 88.14 162 THR B C 1
ATOM 3183 O O . THR B 1 138 ? 34.570 89.444 83.749 1.00 85.00 162 THR B O 1
ATOM 3187 N N . SER B 1 139 ? 33.880 90.987 85.304 1.00 87.28 163 SER B N 1
ATOM 3188 C CA . SER B 1 139 ? 34.756 92.078 84.808 1.00 86.21 163 SER B CA 1
ATOM 3189 C C . SER B 1 139 ? 36.117 91.981 85.498 1.00 78.67 163 SER B C 1
ATOM 3190 O O . SER B 1 139 ? 36.179 91.532 86.658 1.00 72.50 163 SER B O 1
ATOM 3193 N N . LYS B 1 140 ? 37.169 92.380 84.787 1.00 77.46 164 LYS B N 1
ATOM 3194 C CA . LYS B 1 140 ? 38.536 92.359 85.357 1.00 76.10 164 LYS B CA 1
ATOM 3195 C C . LYS B 1 140 ? 38.652 93.466 86.407 1.00 77.19 164 LYS B C 1
ATOM 3196 O O . LYS B 1 140 ? 39.268 93.212 87.450 1.00 74.40 164 LYS B O 1
ATOM 3202 N N . ASP B 1 141 ? 38.059 94.636 86.141 1.00 82.53 165 ASP B N 1
ATOM 3203 C CA . ASP B 1 141 ? 38.104 95.787 87.086 1.00 86.36 165 ASP B CA 1
ATOM 3204 C C . ASP B 1 141 ? 37.509 95.388 88.443 1.00 79.68 165 ASP B C 1
ATOM 3205 O O . ASP B 1 141 ? 38.068 95.824 89.477 1.00 80.19 165 ASP B O 1
ATOM 3210 N N . ALA B 1 142 ? 36.441 94.585 88.439 1.00 76.10 166 ALA B N 1
ATOM 3211 C CA . ALA B 1 142 ? 35.789 94.145 89.700 1.00 74.16 166 ALA B CA 1
ATOM 3212 C C . ALA B 1 142 ? 36.758 93.272 90.506 1.00 73.89 166 ALA B C 1
ATOM 3213 O O . ALA B 1 142 ? 36.881 93.504 91.731 1.00 73.23 166 ALA B O 1
ATOM 3215 N N . ALA B 1 143 ? 37.423 92.326 89.828 1.00 72.74 167 ALA B N 1
ATOM 3216 C CA . ALA B 1 143 ? 38.395 91.410 90.468 1.00 69.26 167 ALA B CA 1
ATOM 3217 C C . ALA B 1 143 ? 39.599 92.200 90.998 1.00 71.10 167 ALA B C 1
ATOM 3218 O O . ALA B 1 143 ? 40.079 91.876 92.097 1.00 68.41 167 ALA B O 1
ATOM 3220 N N . THR B 1 144 ? 40.052 93.204 90.241 1.00 76.38 168 THR B N 1
ATOM 3221 C CA . THR B 1 144 ? 41.221 94.039 90.631 1.00 77.58 168 THR B CA 1
ATOM 3222 C C . THR B 1 144 ? 40.918 94.785 91.936 1.00 79.81 168 THR B C 1
ATOM 3223 O O . THR B 1 144 ? 41.786 94.768 92.833 1.00 74.63 168 THR B O 1
ATOM 3227 N N . LYS B 1 145 ? 39.729 95.390 92.041 1.00 88.31 169 LYS B N 1
ATOM 3228 C CA . LYS B 1 145 ? 39.362 96.158 93.261 1.00 94.39 169 LYS B CA 1
ATOM 3229 C C . LYS B 1 145 ? 39.180 95.219 94.457 1.00 90.99 169 LYS B C 1
ATOM 3230 O O . LYS B 1 145 ? 39.655 95.586 95.562 1.00 94.44 169 LYS B O 1
ATOM 3236 N N . ALA B 1 146 ? 38.547 94.060 94.238 1.00 85.63 170 ALA B N 1
ATOM 3237 C CA . ALA B 1 146 ? 38.305 93.069 95.318 1.00 82.06 170 ALA B CA 1
ATOM 3238 C C . ALA B 1 146 ? 39.638 92.561 95.882 1.00 79.05 170 ALA B C 1
ATOM 3239 O O . ALA B 1 146 ? 39.703 92.319 97.107 1.00 80.86 170 ALA B O 1
ATOM 3241 N N . LEU B 1 147 ? 40.645 92.415 95.013 1.00 74.15 171 LEU B N 1
ATOM 3242 C CA . LEU B 1 147 ? 41.994 91.932 95.407 1.00 72.42 171 LEU B CA 1
ATOM 3243 C C . LEU B 1 147 ? 42.736 93.030 96.180 1.00 73.48 171 LEU B C 1
ATOM 3244 O O . LEU B 1 147 ? 43.278 92.724 97.253 1.00 71.96 171 LEU B O 1
ATOM 3249 N N . ASP B 1 148 ? 42.771 94.251 95.639 1.00 80.15 172 ASP B N 1
ATOM 3250 C CA . ASP B 1 148 ? 43.465 95.386 96.312 1.00 85.93 172 ASP B CA 1
ATOM 3251 C C . ASP B 1 148 ? 42.872 95.577 97.714 1.00 84.23 172 ASP B C 1
ATOM 3252 O O . ASP B 1 148 ? 43.649 95.834 98.668 1.00 84.93 172 ASP B O 1
ATOM 3257 N N . ALA B 1 149 ? 41.547 95.427 97.825 1.00 84.04 173 ALA B N 1
ATOM 3258 C CA . ALA B 1 149 ? 40.839 95.588 99.115 1.00 84.84 173 ALA B CA 1
ATOM 3259 C C . ALA B 1 149 ? 41.235 94.471 100.088 1.00 83.62 173 ALA B C 1
ATOM 3260 O O . ALA B 1 149 ? 41.256 94.741 101.303 1.00 91.81 173 ALA B O 1
ATOM 3262 N N . ALA B 1 150 ? 41.535 93.273 99.571 1.00 74.69 174 ALA B N 1
ATOM 3263 C CA . ALA B 1 150 ? 41.903 92.118 100.421 1.00 72.18 174 ALA B CA 1
ATOM 3264 C C . ALA B 1 150 ? 43.374 92.178 100.854 1.00 74.28 174 ALA B C 1
ATOM 3265 O O . ALA B 1 150 ? 43.651 91.809 102.022 1.00 74.47 174 ALA B O 1
ATOM 3267 N N . LYS B 1 151 ? 44.275 92.624 99.968 1.00 75.43 175 LYS B N 1
ATOM 3268 C CA . LYS B 1 151 ? 45.726 92.700 100.303 1.00 78.05 175 LYS B CA 1
ATOM 3269 C C . LYS B 1 151 ? 46.066 94.029 100.983 1.00 78.70 175 LYS B C 1
ATOM 3270 O O . LYS B 1 151 ? 47.246 94.183 101.361 1.00 82.93 175 LYS B O 1
ATOM 3276 N N . LYS B 1 152 ? 45.090 94.931 101.148 1.00 80.58 176 LYS B N 1
ATOM 3277 C CA . LYS B 1 152 ? 45.368 96.246 101.791 1.00 83.17 176 LYS B CA 1
ATOM 3278 C C . LYS B 1 152 ? 45.843 96.044 103.241 1.00 80.86 176 LYS B C 1
ATOM 3279 O O . LYS B 1 152 ? 46.944 96.537 103.575 1.00 73.94 176 LYS B O 1
ATOM 3285 N N . ASP B 1 153 ? 45.048 95.339 104.055 1.00 84.15 177 ASP B N 1
ATOM 3286 C CA . ASP B 1 153 ? 45.385 95.086 105.486 1.00 83.58 177 ASP B CA 1
ATOM 3287 C C . ASP B 1 153 ? 44.643 93.839 105.995 1.00 77.17 177 ASP B C 1
ATOM 3288 O O . ASP B 1 153 ? 43.818 93.285 105.237 1.00 76.66 177 ASP B O 1
ATOM 3293 N N . ASP B 1 154 ? 44.947 93.414 107.228 1.00 70.61 178 ASP B N 1
ATOM 3294 C CA . ASP B 1 154 ? 44.311 92.220 107.853 1.00 71.05 178 ASP B CA 1
ATOM 3295 C C . ASP B 1 154 ? 42.798 92.423 107.967 1.00 68.33 178 ASP B C 1
ATOM 3296 O O . ASP B 1 154 ? 42.083 91.402 108.061 1.00 65.31 178 ASP B O 1
ATOM 3301 N N . ALA B 1 155 ? 42.343 93.681 107.959 1.00 69.66 179 ALA B N 1
ATOM 3302 C CA . ALA B 1 155 ? 40.895 93.987 108.056 1.00 70.70 179 ALA B CA 1
ATOM 3303 C C . ALA B 1 155 ? 40.205 93.617 106.740 1.00 71.20 179 ALA B C 1
ATOM 3304 O O . ALA B 1 155 ? 39.154 92.935 106.789 1.00 72.57 179 ALA B O 1
ATOM 3306 N N . GLY B 1 156 ? 40.780 94.046 105.610 1.00 72.42 180 GLY B N 1
ATOM 3307 C CA . GLY B 1 156 ? 40.207 93.746 104.282 1.00 73.30 180 GLY B CA 1
ATOM 3308 C C . GLY B 1 156 ? 40.279 92.264 103.965 1.00 72.98 180 GLY B C 1
ATOM 3309 O O . GLY B 1 156 ? 39.470 91.790 103.137 1.00 73.46 180 GLY B O 1
ATOM 3310 N N . LYS B 1 157 ? 41.233 91.566 104.591 1.00 76.58 181 LYS B N 1
ATOM 3311 C CA . LYS B 1 157 ? 41.423 90.106 104.390 1.00 77.17 181 LYS B CA 1
ATOM 3312 C C . LYS B 1 157 ? 40.258 89.368 105.054 1.00 77.90 181 LYS B C 1
ATOM 3313 O O . LYS B 1 157 ? 39.778 88.388 104.468 1.00 77.33 181 LYS B O 1
ATOM 3319 N N . ALA B 1 158 ? 39.836 89.830 106.235 1.00 77.81 182 ALA B N 1
ATOM 3320 C CA . ALA B 1 158 ? 38.711 89.198 106.961 1.00 78.54 182 ALA B CA 1
ATOM 3321 C C . ALA B 1 158 ? 37.412 89.428 106.176 1.00 83.38 182 ALA B C 1
ATOM 3322 O O . ALA B 1 158 ? 36.572 88.494 106.127 1.00 86.00 182 ALA B O 1
ATOM 3324 N N . SER B 1 159 ? 37.262 90.628 105.595 1.00 83.54 183 SER B N 1
ATOM 3325 C CA . SER B 1 159 ? 36.063 90.989 104.790 1.00 80.88 183 SER B CA 1
ATOM 3326 C C . SER B 1 159 ? 35.955 90.033 103.601 1.00 79.57 183 SER B C 1
ATOM 3327 O O . SER B 1 159 ? 34.851 89.526 103.339 1.00 88.50 183 SER B O 1
ATOM 3330 N N . PHE B 1 160 ? 37.081 89.812 102.920 1.00 79.85 184 PHE B N 1
ATOM 3331 C CA . PHE B 1 160 ? 37.136 88.905 101.744 1.00 77.39 184 PHE B CA 1
ATOM 3332 C C . PHE B 1 160 ? 36.760 87.477 102.161 1.00 76.77 184 PHE B C 1
ATOM 3333 O O . PHE B 1 160 ? 35.985 86.815 101.437 1.00 74.20 184 PHE B O 1
ATOM 3341 N N . GLU B 1 161 ? 37.300 87.029 103.299 1.00 74.05 185 GLU B N 1
ATOM 3342 C CA . GLU B 1 161 ? 37.050 85.663 103.821 1.00 69.09 185 GLU B CA 1
ATOM 3343 C C . GLU B 1 161 ? 35.601 85.535 104.296 1.00 69.43 185 GLU B C 1
ATOM 3344 O O . GLU B 1 161 ? 35.039 84.432 104.126 1.00 74.62 185 GLU B O 1
ATOM 3350 N N . LYS B 1 162 ? 35.017 86.602 104.860 1.00 70.86 186 LYS B N 1
ATOM 3351 C CA . LYS B 1 162 ? 33.602 86.506 105.325 1.00 76.56 186 LYS B CA 1
ATOM 3352 C C . LYS B 1 162 ? 32.663 86.574 104.105 1.00 72.77 186 LYS B C 1
ATOM 3353 O O . LYS B 1 162 ? 31.771 85.709 103.980 1.00 71.91 186 LYS B O 1
ATOM 3359 N N . THR B 1 163 ? 32.875 87.569 103.243 1.00 68.47 187 THR B N 1
ATOM 3360 C CA . THR B 1 163 ? 32.077 87.787 102.012 1.00 66.82 187 THR B CA 1
ATOM 3361 C C . THR B 1 163 ? 32.087 86.545 101.114 1.00 66.60 187 THR B C 1
ATOM 3362 O O . THR B 1 163 ? 31.000 86.067 100.739 1.00 76.66 187 THR B O 1
ATOM 3366 N N . ASN B 1 164 ? 33.281 86.044 100.799 1.00 62.77 188 ASN B N 1
ATOM 3367 C CA . ASN B 1 164 ? 33.465 84.886 99.881 1.00 60.17 188 ASN B CA 1
ATOM 3368 C C . ASN B 1 164 ? 33.654 83.594 100.683 1.00 58.37 188 ASN B C 1
ATOM 3369 O O . ASN B 1 164 ? 34.452 82.734 100.251 1.00 56.38 188 ASN B O 1
ATOM 3374 N N . ALA B 1 165 ? 32.875 83.427 101.755 1.00 58.69 189 ALA B N 1
ATOM 3375 C CA . ALA B 1 165 ? 32.976 82.236 102.631 1.00 60.12 189 ALA B CA 1
ATOM 3376 C C . ALA B 1 165 ? 32.616 80.946 101.881 1.00 61.01 189 ALA B C 1
ATOM 3377 O O . ALA B 1 165 ? 33.322 79.944 102.101 1.00 61.32 189 ALA B O 1
ATOM 3379 N N . GLU B 1 166 ? 31.572 80.967 101.044 1.00 63.40 190 GLU B N 1
ATOM 3380 C CA . GLU B 1 166 ? 31.128 79.771 100.283 1.00 68.31 190 GLU B CA 1
ATOM 3381 C C . GLU B 1 166 ? 32.117 79.393 99.163 1.00 67.91 190 GLU B C 1
ATOM 3382 O O . GLU B 1 166 ? 31.940 78.301 98.573 1.00 65.27 190 GLU B O 1
ATOM 3388 N N . SER B 1 167 ? 33.103 80.249 98.878 1.00 69.16 191 SER B N 1
ATOM 3389 C CA . SER B 1 167 ? 34.055 79.965 97.771 1.00 69.85 191 SER B CA 1
ATOM 3390 C C . SER B 1 167 ? 35.243 79.146 98.274 1.00 67.02 191 SER B C 1
ATOM 3391 O O . SER B 1 167 ? 36.048 78.707 97.427 1.00 70.10 191 SER B O 1
ATOM 3394 N N . LYS B 1 168 ? 35.359 78.984 99.594 1.00 65.63 192 LYS B N 1
ATOM 3395 C CA . LYS B 1 168 ? 36.477 78.200 100.189 1.00 62.84 192 LYS B CA 1
ATOM 3396 C C . LYS B 1 168 ? 36.249 76.738 99.821 1.00 62.11 192 LYS B C 1
ATOM 3397 O O . LYS B 1 168 ? 35.254 76.176 100.294 1.00 65.55 192 LYS B O 1
ATOM 3403 N N . VAL B 1 169 ? 37.125 76.168 98.991 1.00 61.05 193 VAL B N 1
ATOM 3404 C CA . VAL B 1 169 ? 36.940 74.758 98.531 1.00 60.87 193 VAL B CA 1
ATOM 3405 C C . VAL B 1 169 ? 38.238 73.952 98.647 1.00 61.31 193 VAL B C 1
ATOM 3406 O O . VAL B 1 169 ? 39.291 74.526 98.992 1.00 58.06 193 VAL B O 1
ATOM 3410 N N . THR B 1 170 ? 38.132 72.658 98.335 1.00 61.94 194 THR B N 1
ATOM 3411 C CA . THR B 1 170 ? 39.266 71.701 98.349 1.00 60.48 194 THR B CA 1
ATOM 3412 C C . THR B 1 170 ? 39.333 71.059 96.962 1.00 60.18 194 THR B C 1
ATOM 3413 O O . THR B 1 170 ? 38.354 70.384 96.580 1.00 69.05 194 THR B O 1
ATOM 3417 N N . PHE B 1 171 ? 40.425 71.297 96.231 1.00 55.01 195 PHE B N 1
ATOM 3418 C CA . PHE B 1 171 ? 40.569 70.730 94.869 1.00 52.57 195 PHE B CA 1
ATOM 3419 C C . PHE B 1 171 ? 41.964 70.148 94.685 1.00 49.67 195 PHE B C 1
ATOM 3420 O O . PHE B 1 171 ? 42.846 70.453 95.491 1.00 46.67 195 PHE B O 1
ATOM 3428 N N . ASN B 1 172 ? 42.126 69.335 93.642 1.00 53.29 196 ASN B N 1
ATOM 3429 C CA . ASN B 1 172 ? 43.429 68.712 93.286 1.00 58.48 196 ASN B CA 1
ATOM 3430 C C . ASN B 1 172 ? 43.623 68.899 91.771 1.00 62.08 196 ASN B C 1
ATOM 3431 O O . ASN B 1 172 ? 42.856 69.692 91.179 1.00 61.73 196 ASN B O 1
ATOM 3436 N N . SER B 1 173 ? 44.598 68.218 91.160 1.00 64.74 197 SER B N 1
ATOM 3437 C CA . SER B 1 173 ? 44.851 68.384 89.702 1.00 65.03 197 SER B CA 1
ATOM 3438 C C . SER B 1 173 ? 43.720 67.778 88.860 1.00 68.64 197 SER B C 1
ATOM 3439 O O . SER B 1 173 ? 43.615 68.161 87.689 1.00 73.16 197 SER B O 1
ATOM 3442 N N . THR B 1 174 ? 42.886 66.906 89.440 1.00 71.74 198 THR B N 1
ATOM 3443 C CA . THR B 1 174 ? 41.770 66.262 88.687 1.00 75.98 198 THR B CA 1
ATOM 3444 C C . THR B 1 174 ? 40.479 67.091 88.792 1.00 77.62 198 THR B C 1
ATOM 3445 O O . THR B 1 174 ? 39.439 66.613 88.287 1.00 79.24 198 THR B O 1
ATOM 3449 N N . SER B 1 175 ? 40.528 68.275 89.411 1.00 75.19 199 SER B N 1
ATOM 3450 C CA . SER B 1 175 ? 39.301 69.110 89.557 1.00 72.46 199 SER B CA 1
ATOM 3451 C C . SER B 1 175 ? 38.736 69.490 88.187 1.00 73.45 199 SER B C 1
ATOM 3452 O O . SER B 1 175 ? 39.530 69.693 87.253 1.00 71.78 199 SER B O 1
ATOM 3455 N N . THR B 1 176 ? 37.404 69.571 88.098 1.00 75.22 200 THR B N 1
ATOM 3456 C CA . THR B 1 176 ? 36.684 69.947 86.852 1.00 78.10 200 THR B CA 1
ATOM 3457 C C . THR B 1 176 ? 36.104 71.354 87.043 1.00 74.10 200 THR B C 1
ATOM 3458 O O . THR B 1 176 ? 35.916 72.047 86.041 1.00 72.99 200 THR B O 1
ATOM 3462 N N . SER B 1 177 ? 35.855 71.747 88.297 1.00 72.64 201 SER B N 1
ATOM 3463 C CA . SER B 1 177 ? 35.289 73.086 88.621 1.00 73.24 201 SER B CA 1
ATOM 3464 C C . SER B 1 177 ? 36.370 74.176 88.521 1.00 69.21 201 SER B C 1
ATOM 3465 O O . SER B 1 177 ? 36.091 75.223 87.904 1.00 69.77 201 SER B O 1
ATOM 3468 N N . VAL B 1 178 ? 37.551 73.943 89.102 1.00 66.07 202 VAL B N 1
ATOM 3469 C CA . VAL B 1 178 ? 38.654 74.949 89.063 1.00 62.77 202 VAL B CA 1
ATOM 3470 C C . VAL B 1 178 ? 39.402 74.809 87.738 1.00 61.16 202 VAL B C 1
ATOM 3471 O O . VAL B 1 178 ? 39.926 73.737 87.438 1.00 59.47 202 VAL B O 1
ATOM 3475 N N . PRO B 1 179 ? 39.455 75.873 86.901 1.00 62.67 203 PRO B N 1
ATOM 3476 C CA . PRO B 1 179 ? 40.165 75.824 85.619 1.00 69.45 203 PRO B CA 1
ATOM 3477 C C . PRO B 1 179 ? 41.687 75.639 85.769 1.00 72.58 203 PRO B C 1
ATOM 3478 O O . PRO B 1 179 ? 42.226 76.013 86.795 1.00 76.13 203 PRO B O 1
ATOM 3482 N N . THR B 1 180 ? 42.340 75.129 84.717 1.00 72.52 204 THR B N 1
ATOM 3483 C CA . THR B 1 180 ? 43.805 74.858 84.735 1.00 70.73 204 THR B CA 1
ATOM 3484 C C . THR B 1 180 ? 44.591 76.137 85.051 1.00 68.74 204 THR B C 1
ATOM 3485 O O . THR B 1 180 ? 45.456 76.068 85.958 1.00 64.04 204 THR B O 1
ATOM 3489 N N . GLU B 1 181 ? 44.308 77.255 84.361 1.00 69.67 205 GLU B N 1
ATOM 3490 C CA . GLU B 1 181 ? 45.060 78.516 84.642 1.00 68.95 205 GLU B CA 1
ATOM 3491 C C . GLU B 1 181 ? 45.035 78.809 86.152 1.00 65.32 205 GLU B C 1
ATOM 3492 O O . GLU B 1 181 ? 46.094 79.160 86.705 1.00 69.83 205 GLU B O 1
ATOM 3498 N N . VAL B 1 182 ? 43.864 78.671 86.780 1.00 60.31 206 VAL B N 1
ATOM 3499 C CA . VAL B 1 182 ? 43.680 78.945 88.236 1.00 56.58 206 VAL B CA 1
ATOM 3500 C C . VAL B 1 182 ? 44.500 77.938 89.055 1.00 57.30 206 VAL B C 1
ATOM 3501 O O . VAL B 1 182 ? 45.223 78.384 89.957 1.00 58.45 206 VAL B O 1
ATOM 3505 N N . GLN B 1 183 ? 44.380 76.637 88.756 1.00 57.53 207 GLN B N 1
ATOM 3506 C CA . GLN B 1 183 ? 45.129 75.586 89.499 1.00 55.78 207 GLN B CA 1
ATOM 3507 C C . GLN B 1 183 ? 46.630 75.899 89.468 1.00 59.95 207 GLN B C 1
ATOM 3508 O O . GLN B 1 183 ? 47.244 75.952 90.556 1.00 62.50 207 GLN B O 1
ATOM 3514 N N . THR B 1 184 ? 47.184 76.114 88.267 1.00 62.27 208 THR B N 1
ATOM 3515 C CA . THR B 1 184 ? 48.640 76.391 88.109 1.00 66.78 208 THR B CA 1
ATOM 3516 C C . THR B 1 184 ? 49.072 77.553 89.011 1.00 60.40 208 THR B C 1
ATOM 3517 O O . THR B 1 184 ? 50.052 77.370 89.755 1.00 65.39 208 THR B O 1
ATOM 3521 N N . ALA B 1 185 ? 48.360 78.677 88.962 1.00 57.33 209 ALA B N 1
ATOM 3522 C CA . ALA B 1 185 ? 48.703 79.864 89.786 1.00 57.52 209 ALA B CA 1
ATOM 3523 C C . ALA B 1 185 ? 48.518 79.572 91.279 1.00 56.72 209 ALA B C 1
ATOM 3524 O O . ALA B 1 185 ? 49.260 80.166 92.084 1.00 57.46 209 ALA B O 1
ATOM 3526 N N . ALA B 1 186 ? 47.580 78.683 91.623 1.00 59.07 210 ALA B N 1
ATOM 3527 C CA . ALA B 1 186 ? 47.281 78.348 93.038 1.00 56.62 210 ALA B CA 1
ATOM 3528 C C . ALA B 1 186 ? 48.351 77.436 93.641 1.00 56.10 210 ALA B C 1
ATOM 3529 O O . ALA B 1 186 ? 48.701 77.645 94.825 1.00 55.16 210 ALA B O 1
ATOM 3531 N N . PHE B 1 187 ? 48.858 76.469 92.873 1.00 56.51 211 PHE B N 1
ATOM 3532 C CA . PHE B 1 187 ? 49.868 75.550 93.453 1.00 58.21 211 PHE B CA 1
ATOM 3533 C C . PHE B 1 187 ? 51.200 76.267 93.704 1.00 58.01 211 PHE B C 1
ATOM 3534 O O . PHE B 1 187 ? 52.104 75.610 94.249 1.00 57.04 211 PHE B O 1
ATOM 3542 N N . LYS B 1 188 ? 51.308 77.551 93.334 1.00 60.41 212 LYS B N 1
ATOM 3543 C CA . LYS B 1 188 ? 52.564 78.329 93.544 1.00 65.82 212 LYS B CA 1
ATOM 3544 C C . LYS B 1 188 ? 52.435 79.216 94.785 1.00 63.29 212 LYS B C 1
ATOM 3545 O O . LYS B 1 188 ? 53.452 79.776 95.208 1.00 62.50 212 LYS B O 1
ATOM 3551 N N . LEU B 1 189 ? 51.234 79.302 95.361 1.00 66.00 213 LEU B N 1
ATOM 3552 C CA . LEU B 1 189 ? 50.989 80.167 96.544 1.00 67.24 213 LEU B CA 1
ATOM 3553 C C . LEU B 1 189 ? 51.382 79.471 97.848 1.00 69.39 213 LEU B C 1
ATOM 3554 O O . LEU B 1 189 ? 51.308 78.218 97.912 1.00 69.91 213 LEU B O 1
ATOM 3559 N N . LYS B 1 190 ? 51.737 80.290 98.839 1.00 70.84 214 LYS B N 1
ATOM 3560 C CA . LYS B 1 190 ? 52.069 79.838 100.208 1.00 73.74 214 LYS B CA 1
ATOM 3561 C C . LYS B 1 190 ? 50.804 80.039 101.050 1.00 65.11 214 LYS B C 1
ATOM 3562 O O . LYS B 1 190 ? 49.990 80.897 100.672 1.00 57.00 214 LYS B O 1
ATOM 3568 N N . ASN B 1 191 ? 50.642 79.291 102.141 1.00 62.45 215 ASN B N 1
ATOM 3569 C CA . ASN B 1 191 ? 49.445 79.485 102.999 1.00 61.55 215 ASN B CA 1
ATOM 3570 C C . ASN B 1 191 ? 49.326 80.970 103.372 1.00 61.74 215 ASN B C 1
ATOM 3571 O O . ASN B 1 191 ? 50.358 81.569 103.746 1.00 56.27 215 ASN B O 1
ATOM 3576 N N . GLY B 1 192 ? 48.125 81.540 103.205 1.00 63.48 216 GLY B N 1
ATOM 3577 C CA . GLY B 1 192 ? 47.847 82.954 103.541 1.00 65.34 216 GLY B CA 1
ATOM 3578 C C . GLY B 1 192 ? 48.120 83.918 102.393 1.00 63.48 216 GLY B C 1
ATOM 3579 O O . GLY B 1 192 ? 47.707 85.082 102.495 1.00 60.51 216 GLY B O 1
ATOM 3580 N N . GLU B 1 193 ? 48.768 83.454 101.324 1.00 63.76 217 GLU B N 1
ATOM 3581 C CA . GLU B 1 193 ? 49.100 84.352 100.188 1.00 65.95 217 GLU B CA 1
ATOM 3582 C C . GLU B 1 193 ? 47.940 84.424 99.190 1.00 65.44 217 GLU B C 1
ATOM 3583 O O . GLU B 1 193 ? 47.202 83.428 99.031 1.00 65.82 217 GLU B O 1
ATOM 3589 N N . PHE B 1 194 ? 47.784 85.602 98.577 1.00 64.14 218 PHE B N 1
ATOM 3590 C CA . PHE B 1 194 ? 46.763 85.887 97.538 1.00 61.71 218 PHE B CA 1
ATOM 3591 C C . PHE B 1 194 ? 47.440 85.819 96.172 1.00 63.51 218 PHE B C 1
ATOM 3592 O O . PHE B 1 194 ? 48.659 86.062 96.090 1.00 73.61 218 PHE B O 1
ATOM 3600 N N . SER B 1 195 ? 46.668 85.506 95.135 1.00 61.65 219 SER B N 1
ATOM 3601 C CA . SER B 1 195 ? 47.221 85.424 93.761 1.00 61.95 219 SER B CA 1
ATOM 3602 C C . SER B 1 195 ? 46.932 86.732 93.038 1.00 63.46 219 SER B C 1
ATOM 3603 O O . SER B 1 195 ? 46.305 87.611 93.645 1.00 70.60 219 SER B O 1
ATOM 3606 N N . ASP B 1 196 ? 47.428 86.863 91.813 1.00 66.00 220 ASP B N 1
ATOM 3607 C CA . ASP B 1 196 ? 47.117 88.057 90.990 1.00 65.66 220 ASP B CA 1
ATOM 3608 C C . ASP B 1 196 ? 45.748 87.764 90.376 1.00 59.86 220 ASP B C 1
ATOM 3609 O O . ASP B 1 196 ? 45.215 86.664 90.638 1.00 54.15 220 ASP B O 1
ATOM 3614 N N . VAL B 1 197 ? 45.181 88.704 89.627 1.00 59.24 221 VAL B N 1
ATOM 3615 C CA . VAL B 1 197 ? 43.877 88.431 88.965 1.00 59.87 221 VAL B CA 1
ATOM 3616 C C . VAL B 1 197 ? 44.157 87.376 87.884 1.00 59.55 221 VAL B C 1
ATOM 3617 O O . VAL B 1 197 ? 44.858 87.710 86.916 1.00 62.04 221 VAL B O 1
ATOM 3621 N N . ILE B 1 198 ? 43.686 86.139 88.085 1.00 57.88 222 ILE B N 1
ATOM 3622 C CA . ILE B 1 198 ? 43.926 85.036 87.106 1.00 63.81 222 ILE B CA 1
ATOM 3623 C C . ILE B 1 198 ? 42.878 85.117 86.000 1.00 66.78 222 ILE B C 1
ATOM 3624 O O . ILE B 1 198 ? 41.679 85.128 86.332 1.00 68.36 222 ILE B O 1
ATOM 3629 N N . GLU B 1 199 ? 43.328 85.153 84.742 1.00 71.09 223 GLU B N 1
ATOM 3630 C CA . GLU B 1 199 ? 42.418 85.207 83.566 1.00 73.41 223 GLU B CA 1
ATOM 3631 C C . GLU B 1 199 ? 42.239 83.767 83.072 1.00 70.96 223 GLU B C 1
ATOM 3632 O O . GLU B 1 199 ? 43.258 83.059 82.927 1.00 69.91 223 GLU B O 1
ATOM 3638 N N . SER B 1 200 ? 40.988 83.338 82.882 1.00 70.90 224 SER B N 1
ATOM 3639 C CA . SER B 1 200 ? 40.697 81.958 82.410 1.00 72.34 224 SER B CA 1
ATOM 3640 C C . SER B 1 200 ? 39.646 82.013 81.301 1.00 75.81 224 SER B C 1
ATOM 3641 O O . SER B 1 200 ? 38.540 82.527 81.559 1.00 73.66 224 SER B O 1
ATOM 3644 N N . THR B 1 201 ? 40.015 81.525 80.113 1.00 81.33 225 THR B N 1
ATOM 3645 C CA . THR B 1 201 ? 39.098 81.514 78.946 1.00 90.35 225 THR B CA 1
ATOM 3646 C C . THR B 1 201 ? 38.546 80.094 78.791 1.00 94.37 225 THR B C 1
ATOM 3647 O O . THR B 1 201 ? 39.361 79.156 78.679 1.00 94.59 225 THR B O 1
ATOM 3651 N N . SER B 1 202 ? 37.216 79.949 78.803 1.00 100.12 226 SER B N 1
ATOM 3652 C CA . SER B 1 202 ? 36.564 78.620 78.643 1.00 106.55 226 SER B CA 1
ATOM 3653 C C . SER B 1 202 ? 36.691 78.143 77.188 1.00 113.94 226 SER B C 1
ATOM 3654 O O . SER B 1 202 ? 36.378 78.931 76.274 1.00 115.58 226 SER B O 1
ATOM 3657 N N . SER B 1 203 ? 37.148 76.902 76.985 1.00 119.32 227 SER B N 1
ATOM 3658 C CA . SER B 1 203 ? 37.305 76.329 75.618 1.00 123.28 227 SER B CA 1
ATOM 3659 C C . SER B 1 203 ? 35.934 75.936 75.048 1.00 124.65 227 SER B C 1
ATOM 3660 O O . SER B 1 203 ? 35.788 75.977 73.809 1.00 120.70 227 SER B O 1
ATOM 3663 N N . SER B 1 204 ? 34.972 75.598 75.921 1.00 128.39 228 SER B N 1
ATOM 3664 C CA . SER B 1 204 ? 33.599 75.199 75.496 1.00 132.28 228 SER B CA 1
ATOM 3665 C C . SER B 1 204 ? 32.811 76.430 75.022 1.00 135.25 228 SER B C 1
ATOM 3666 O O . SER B 1 204 ? 32.581 76.543 73.797 1.00 139.50 228 SER B O 1
ATOM 3669 N N . THR B 1 205 ? 32.438 77.320 75.951 1.00 134.46 229 THR B N 1
ATOM 3670 C CA . THR B 1 205 ? 31.661 78.549 75.616 1.00 129.62 229 THR B CA 1
ATOM 3671 C C . THR B 1 205 ? 32.542 79.525 74.820 1.00 127.95 229 THR B C 1
ATOM 3672 O O . THR B 1 205 ? 32.341 79.640 73.597 1.00 124.84 229 THR B O 1
ATOM 3676 N N . GLY B 1 206 ? 33.493 80.173 75.498 1.00 129.90 230 GLY B N 1
ATOM 3677 C CA . GLY B 1 206 ? 34.407 81.158 74.886 1.00 131.52 230 GLY B CA 1
ATOM 3678 C C . GLY B 1 206 ? 34.514 82.405 75.751 1.00 127.95 230 GLY B C 1
ATOM 3679 O O . GLY B 1 206 ? 35.233 83.341 75.343 1.00 128.30 230 GLY B O 1
ATOM 3680 N N . ALA B 1 207 ? 33.851 82.383 76.918 1.00 121.84 231 ALA B N 1
ATOM 3681 C CA . ALA B 1 207 ? 33.826 83.509 77.883 1.00 111.94 231 ALA B CA 1
ATOM 3682 C C . ALA B 1 207 ? 35.145 83.578 78.662 1.00 104.51 231 ALA B C 1
ATOM 3683 O O . ALA B 1 207 ? 35.879 82.566 78.692 1.00 102.25 231 ALA B O 1
ATOM 3685 N N . THR B 1 208 ? 35.411 84.735 79.276 1.00 98.91 232 THR B N 1
ATOM 3686 C CA . THR B 1 208 ? 36.662 84.961 80.045 1.00 95.92 232 THR B CA 1
ATOM 3687 C C . THR B 1 208 ? 36.337 85.441 81.462 1.00 90.66 232 THR B C 1
ATOM 3688 O O . THR B 1 208 ? 35.892 86.600 81.611 1.00 94.21 232 THR B O 1
ATOM 3692 N N . SER B 1 209 ? 36.573 84.578 82.455 1.00 83.93 233 SER B N 1
ATOM 3693 C CA . SER B 1 209 ? 36.332 84.914 83.884 1.00 75.67 233 SER B CA 1
ATOM 3694 C C . SER B 1 209 ? 37.630 85.448 84.500 1.00 71.01 233 SER B C 1
ATOM 3695 O O . SER B 1 209 ? 38.704 85.271 83.878 1.00 66.17 233 SER B O 1
ATOM 3698 N N . TYR B 1 210 ? 37.531 86.068 85.679 1.00 66.94 234 TYR B N 1
ATOM 3699 C CA . TYR B 1 210 ? 38.722 86.604 86.388 1.00 66.10 234 TYR B CA 1
ATOM 3700 C C . TYR B 1 210 ? 38.691 86.073 87.826 1.00 65.84 234 TYR B C 1
ATOM 3701 O O . TYR B 1 210 ? 37.926 86.584 88.669 1.00 69.54 234 TYR B O 1
ATOM 3710 N N . TYR B 1 211 ? 39.516 85.053 88.081 1.00 64.99 235 TYR B N 1
ATOM 3711 C CA . TYR B 1 211 ? 39.595 84.390 89.408 1.00 59.63 235 TYR B CA 1
ATOM 3712 C C . TYR B 1 211 ? 40.634 85.065 90.308 1.00 58.04 235 TYR B C 1
ATOM 3713 O O . TYR B 1 211 ? 41.584 85.707 89.799 1.00 55.14 235 TYR B O 1
ATOM 3722 N N . ILE B 1 212 ? 40.399 84.928 91.619 1.00 55.81 236 ILE B N 1
ATOM 3723 C CA . ILE B 1 212 ? 41.258 85.421 92.737 1.00 54.79 236 ILE B CA 1
ATOM 3724 C C . ILE B 1 212 ? 41.399 84.229 93.675 1.00 50.47 236 ILE B C 1
ATOM 3725 O O . ILE B 1 212 ? 40.353 83.675 94.070 1.00 47.35 236 ILE B O 1
ATOM 3730 N N . VAL B 1 213 ? 42.631 83.850 94.003 1.00 50.17 237 VAL B N 1
ATOM 3731 C CA . VAL B 1 213 ? 42.813 82.671 94.890 1.00 49.59 237 VAL B CA 1
ATOM 3732 C C . VAL B 1 213 ? 43.574 83.088 96.140 1.00 50.68 237 VAL B C 1
ATOM 3733 O O . VAL B 1 213 ? 44.488 83.918 96.031 1.00 61.31 237 VAL B O 1
ATOM 3737 N N . GLU B 1 214 ? 43.157 82.546 97.281 1.00 50.22 238 GLU B N 1
ATOM 3738 C CA . GLU B 1 214 ? 43.836 82.784 98.576 1.00 50.20 238 GLU B CA 1
ATOM 3739 C C . GLU B 1 214 ? 44.091 81.407 99.163 1.00 51.07 238 GLU B C 1
ATOM 3740 O O . GLU B 1 214 ? 43.146 80.706 99.525 1.00 48.76 238 GLU B O 1
ATOM 3754 N N . VAL B 1 216 ? 45.012 78.564 101.745 1.00 59.34 240 VAL B N 1
ATOM 3755 C CA . VAL B 1 216 ? 44.743 78.356 103.159 1.00 64.25 240 VAL B CA 1
ATOM 3756 C C . VAL B 1 216 ? 45.618 77.190 103.628 1.00 66.22 240 VAL B C 1
ATOM 3757 O O . VAL B 1 216 ? 46.340 77.347 104.635 1.00 68.68 240 VAL B O 1
ATOM 3761 N N . LYS B 1 217 ? 45.508 76.061 102.930 1.00 64.73 241 LYS B N 1
ATOM 3762 C CA . LYS B 1 217 ? 46.308 74.846 103.216 1.00 71.34 241 LYS B CA 1
ATOM 3763 C C . LYS B 1 217 ? 46.831 74.329 101.872 1.00 69.04 241 LYS B C 1
ATOM 3764 O O . LYS B 1 217 ? 46.025 73.804 101.083 1.00 61.50 241 LYS B O 1
ATOM 3770 N N . THR B 1 218 ? 48.126 74.528 101.621 1.00 71.33 242 THR B N 1
ATOM 3771 C CA . THR B 1 218 ? 48.768 74.079 100.363 1.00 70.25 242 THR B CA 1
ATOM 3772 C C . THR B 1 218 ? 49.285 72.655 100.578 1.00 67.44 242 THR B C 1
ATOM 3773 O O . THR B 1 218 ? 49.115 72.125 101.705 1.00 63.51 242 THR B O 1
ATOM 3777 N N . SER B 1 219 ? 49.891 72.070 99.541 1.00 61.19 243 SER B N 1
ATOM 3778 C CA . SER B 1 219 ? 50.419 70.692 99.638 1.00 60.87 243 SER B CA 1
ATOM 3779 C C . SER B 1 219 ? 51.416 70.429 98.513 1.00 63.49 243 SER B C 1
ATOM 3780 O O . SER B 1 219 ? 51.427 71.192 97.523 1.00 59.25 243 SER B O 1
ATOM 3783 N N A GLU B 1 220 ? 52.248 69.400 98.707 0.50 64.95 244 GLU B N 1
ATOM 3784 N N B GLU B 1 220 ? 52.249 69.403 98.704 0.50 64.89 244 GLU B N 1
ATOM 3785 C CA A GLU B 1 220 ? 53.273 68.969 97.723 0.50 64.74 244 GLU B CA 1
ATOM 3786 C CA B GLU B 1 220 ? 53.264 68.959 97.715 0.50 64.66 244 GLU B CA 1
ATOM 3787 C C A GLU B 1 220 ? 53.118 67.455 97.522 0.50 65.60 244 GLU B C 1
ATOM 3788 C C B GLU B 1 220 ? 53.107 67.449 97.520 0.50 65.52 244 GLU B C 1
ATOM 3789 O O A GLU B 1 220 ? 52.793 66.757 98.508 0.50 62.83 244 GLU B O 1
ATOM 3790 O O B GLU B 1 220 ? 52.788 66.752 98.507 0.50 62.76 244 GLU B O 1
ATOM 3801 N N . LYS B 1 221 ? 53.321 66.970 96.294 1.00 69.23 245 LYS B N 1
ATOM 3802 C CA . LYS B 1 221 ? 53.195 65.515 96.027 1.00 68.09 245 LYS B CA 1
ATOM 3803 C C . LYS B 1 221 ? 54.393 64.800 96.661 1.00 68.33 245 LYS B C 1
ATOM 3804 O O . LYS B 1 221 ? 54.218 63.663 97.151 1.00 69.70 245 LYS B O 1
ATOM 3810 N N . GLY B 1 222 ? 55.554 65.460 96.678 1.00 67.84 246 GLY B N 1
ATOM 3811 C CA . GLY B 1 222 ? 56.770 64.867 97.262 1.00 66.81 246 GLY B CA 1
ATOM 3812 C C . GLY B 1 222 ? 57.552 64.078 96.232 1.00 65.72 246 GLY B C 1
ATOM 3813 O O . GLY B 1 222 ? 57.347 64.306 95.023 1.00 62.80 246 GLY B O 1
ATOM 3814 N N . THR B 1 223 ? 58.397 63.159 96.701 1.00 69.50 247 THR B N 1
ATOM 3815 C CA . THR B 1 223 ? 59.265 62.335 95.811 1.00 72.34 247 THR B CA 1
ATOM 3816 C C . THR B 1 223 ? 58.787 60.879 95.774 1.00 72.47 247 THR B C 1
ATOM 3817 O O . THR B 1 223 ? 59.299 60.130 94.939 1.00 72.71 247 THR B O 1
ATOM 3821 N N . ASP B 1 224 ? 57.840 60.510 96.642 1.00 73.63 248 ASP B N 1
ATOM 3822 C CA . ASP B 1 224 ? 57.328 59.118 96.680 1.00 73.13 248 ASP B CA 1
ATOM 3823 C C . ASP B 1 224 ? 55.947 59.093 96.038 1.00 71.29 248 ASP B C 1
ATOM 3824 O O . ASP B 1 224 ? 54.990 59.626 96.599 1.00 71.44 248 ASP B O 1
ATOM 3837 N N . ASN B 1 226 ? 54.292 56.333 95.508 1.00 71.84 250 ASN B N 1
ATOM 3838 C CA . ASN B 1 226 ? 53.517 55.300 96.183 1.00 73.27 250 ASN B CA 1
ATOM 3839 C C . ASN B 1 226 ? 52.639 55.919 97.286 1.00 73.88 250 ASN B C 1
ATOM 3840 O O . ASN B 1 226 ? 51.635 55.283 97.670 1.00 72.70 250 ASN B O 1
ATOM 3845 N N . LYS B 1 227 ? 53.020 57.090 97.807 1.00 75.57 251 LYS B N 1
ATOM 3846 C CA . LYS B 1 227 ? 52.208 57.742 98.873 1.00 74.71 251 LYS B CA 1
ATOM 3847 C C . LYS B 1 227 ? 50.816 58.074 98.320 1.00 71.41 251 LYS B C 1
ATOM 3848 O O . LYS B 1 227 ? 49.847 58.026 99.103 1.00 68.45 251 LYS B O 1
ATOM 3854 N N . TYR B 1 228 ? 50.739 58.395 97.023 1.00 73.35 252 TYR B N 1
ATOM 3855 C CA . TYR B 1 228 ? 49.460 58.749 96.353 1.00 75.49 252 TYR B CA 1
ATOM 3856 C C . TYR B 1 228 ? 49.097 57.678 95.314 1.00 80.59 252 TYR B C 1
ATOM 3857 O O . TYR B 1 228 ? 48.577 58.023 94.236 1.00 84.57 252 TYR B O 1
ATOM 3866 N N . LYS B 1 229 ? 49.332 56.407 95.648 1.00 84.29 253 LYS B N 1
ATOM 3867 C CA . LYS B 1 229 ? 49.036 55.274 94.726 1.00 79.76 253 LYS B CA 1
ATOM 3868 C C . LYS B 1 229 ? 47.523 55.160 94.499 1.00 74.96 253 LYS B C 1
ATOM 3869 O O . LYS B 1 229 ? 47.095 55.106 93.328 1.00 71.43 253 LYS B O 1
ATOM 3875 N N . LYS B 1 230 ? 46.758 55.144 95.590 1.00 71.39 254 LYS B N 1
ATOM 3876 C CA . LYS B 1 230 ? 45.278 55.026 95.514 1.00 69.69 254 LYS B CA 1
ATOM 3877 C C . LYS B 1 230 ? 44.712 56.193 94.690 1.00 68.67 254 LYS B C 1
ATOM 3878 O O . LYS B 1 230 ? 43.842 55.949 93.835 1.00 69.85 254 LYS B O 1
ATOM 3884 N N . GLU B 1 231 ? 45.192 57.418 94.944 1.00 71.33 255 GLU B N 1
ATOM 3885 C CA . GLU B 1 231 ? 44.727 58.636 94.219 1.00 69.40 255 GLU B CA 1
ATOM 3886 C C . GLU B 1 231 ? 45.011 58.494 92.719 1.00 65.85 255 GLU B C 1
ATOM 3887 O O . GLU B 1 231 ? 44.106 58.800 91.920 1.00 66.92 255 GLU B O 1
ATOM 3893 N N . LEU B 1 232 ? 46.221 58.053 92.365 1.00 66.26 256 LEU B N 1
ATOM 3894 C CA . LEU B 1 232 ? 46.634 57.881 90.939 1.00 65.71 256 LEU B CA 1
ATOM 3895 C C . LEU B 1 232 ? 45.783 56.789 90.279 1.00 62.92 256 LEU B C 1
ATOM 3896 O O . LEU B 1 232 ? 45.453 56.946 89.090 1.00 58.84 256 LEU B O 1
ATOM 3901 N N . GLN B 1 233 ? 45.458 55.719 91.016 1.00 62.23 257 GLN B N 1
ATOM 3902 C CA . GLN B 1 233 ? 44.600 54.641 90.452 1.00 58.88 257 GLN B CA 1
ATOM 3903 C C . GLN B 1 233 ? 43.232 55.243 90.097 1.00 61.12 257 GLN B C 1
ATOM 3904 O O . GLN B 1 233 ? 42.692 54.915 89.023 1.00 66.21 257 GLN B O 1
ATOM 3910 N N . ASN B 1 234 ? 42.705 56.116 90.959 1.00 63.24 258 ASN B N 1
ATOM 3911 C CA . ASN B 1 234 ? 41.395 56.776 90.708 1.00 67.26 258 ASN B CA 1
ATOM 3912 C C . ASN B 1 234 ? 41.534 57.735 89.512 1.00 68.72 258 ASN B C 1
ATOM 3913 O O . ASN B 1 234 ? 40.522 57.938 88.807 1.00 74.46 258 ASN B O 1
ATOM 3918 N N . VAL B 1 235 ? 42.731 58.296 89.290 1.00 67.66 259 VAL B N 1
ATOM 3919 C CA . VAL B 1 235 ? 42.956 59.208 88.123 1.00 69.06 259 VAL B CA 1
ATOM 3920 C C . VAL B 1 235 ? 42.860 58.357 86.852 1.00 70.72 259 VAL B C 1
ATOM 3921 O O . VAL B 1 235 ? 42.218 58.800 85.876 1.00 77.86 259 VAL B O 1
ATOM 3925 N N . ILE B 1 236 ? 43.495 57.182 86.873 1.00 70.29 260 ILE B N 1
ATOM 3926 C CA . ILE B 1 236 ? 43.490 56.244 85.713 1.00 68.55 260 ILE B CA 1
ATOM 3927 C C . ILE B 1 236 ? 42.061 55.724 85.508 1.00 67.21 260 ILE B C 1
ATOM 3928 O O . ILE B 1 236 ? 41.640 55.593 84.339 1.00 68.19 260 ILE B O 1
ATOM 3933 N N . LYS B 1 237 ? 41.344 55.456 86.605 1.00 62.90 261 LYS B N 1
ATOM 3934 C CA . LYS B 1 237 ? 39.952 54.932 86.527 1.00 60.75 261 LYS B CA 1
ATOM 3935 C C . LYS B 1 237 ? 39.047 55.934 85.798 1.00 58.56 261 LYS B C 1
ATOM 3936 O O . LYS B 1 237 ? 38.446 55.539 84.783 1.00 57.77 261 LYS B O 1
ATOM 3942 N N . THR B 1 238 ? 38.981 57.181 86.278 1.00 60.63 262 THR B N 1
ATOM 3943 C CA . THR B 1 238 ? 38.117 58.227 85.658 1.00 65.46 262 THR B CA 1
ATOM 3944 C C . THR B 1 238 ? 38.456 58.426 84.166 1.00 70.26 262 THR B C 1
ATOM 3945 O O . THR B 1 238 ? 37.528 58.752 83.391 1.00 72.16 262 THR B O 1
ATOM 3949 N N . GLU B 1 239 ? 39.722 58.237 83.770 1.00 74.45 263 GLU B N 1
ATOM 3950 C CA . GLU B 1 239 ? 40.121 58.443 82.350 1.00 76.74 263 GLU B CA 1
ATOM 3951 C C . GLU B 1 239 ? 39.660 57.282 81.469 1.00 74.72 263 GLU B C 1
ATOM 3952 O O . GLU B 1 239 ? 39.097 57.558 80.388 1.00 74.81 263 GLU B O 1
ATOM 3958 N N . LYS B 1 240 ? 39.923 56.045 81.907 1.00 76.07 264 LYS B N 1
ATOM 3959 C CA . LYS B 1 240 ? 39.571 54.812 81.142 1.00 75.69 264 LYS B CA 1
ATOM 3960 C C . LYS B 1 240 ? 38.054 54.704 80.917 1.00 70.72 264 LYS B C 1
ATOM 3961 O O . LYS B 1 240 ? 37.663 54.228 79.820 1.00 72.59 264 LYS B O 1
ATOM 3967 N N . GLU B 1 241 ? 37.244 55.107 81.902 1.00 66.19 265 GLU B N 1
ATOM 3968 C CA . GLU B 1 241 ? 35.763 55.052 81.781 1.00 69.78 265 GLU B CA 1
ATOM 3969 C C . GLU B 1 241 ? 35.285 55.932 80.618 1.00 75.78 265 GLU B C 1
ATOM 3970 O O . GLU B 1 241 ? 34.262 55.580 80.000 1.00 75.90 265 GLU B O 1
ATOM 3976 N N . GLN B 1 242 ? 36.018 57.016 80.332 1.00 81.63 266 GLN B N 1
ATOM 3977 C CA . GLN B 1 242 ? 35.681 58.012 79.272 1.00 81.61 266 GLN B CA 1
ATOM 3978 C C . GLN B 1 242 ? 36.412 57.714 77.952 1.00 82.50 266 GLN B C 1
ATOM 3979 O O . GLN B 1 242 ? 36.143 58.436 76.973 1.00 83.16 266 GLN B O 1
ATOM 3985 N N . ASP B 1 243 ? 37.264 56.683 77.917 1.00 81.35 267 ASP B N 1
ATOM 3986 C CA . ASP B 1 243 ? 38.048 56.372 76.690 1.00 85.59 267 ASP B CA 1
ATOM 3987 C C . ASP B 1 243 ? 37.303 55.340 75.829 1.00 88.96 267 ASP B C 1
ATOM 3988 O O . ASP B 1 243 ? 37.522 54.128 76.027 1.00 94.28 267 ASP B O 1
ATOM 3993 N N . THR B 1 244 ? 36.484 55.810 74.885 1.00 89.60 268 THR B N 1
ATOM 3994 C CA . THR B 1 244 ? 35.706 54.911 73.975 1.00 92.12 268 THR B CA 1
ATOM 3995 C C . THR B 1 244 ? 36.627 53.847 73.342 1.00 89.62 268 THR B C 1
ATOM 3996 O O . THR B 1 244 ? 36.155 52.722 73.088 1.00 87.76 268 THR B O 1
ATOM 4000 N N . THR B 1 245 ? 37.890 54.191 73.091 1.00 90.20 269 THR B N 1
ATOM 4001 C CA . THR B 1 245 ? 38.850 53.210 72.504 1.00 94.12 269 THR B CA 1
ATOM 4002 C C . THR B 1 245 ? 39.058 52.049 73.489 1.00 92.95 269 THR B C 1
ATOM 4003 O O . THR B 1 245 ? 39.126 50.894 73.035 1.00 92.17 269 THR B O 1
ATOM 4007 N N . PHE B 1 246 ? 39.160 52.347 74.784 1.00 91.29 270 PHE B N 1
ATOM 4008 C CA . PHE B 1 246 ? 39.348 51.301 75.824 1.00 86.20 270 PHE B CA 1
ATOM 4009 C C . PHE B 1 246 ? 38.092 50.422 75.906 1.00 84.07 270 PHE B C 1
ATOM 4010 O O . PHE B 1 246 ? 38.235 49.187 75.862 1.00 85.96 270 PHE B O 1
ATOM 4018 N N . VAL B 1 247 ? 36.913 51.035 76.019 1.00 77.40 271 VAL B N 1
ATOM 4019 C CA . VAL B 1 247 ? 35.629 50.272 76.093 1.00 82.38 271 VAL B CA 1
ATOM 4020 C C . VAL B 1 247 ? 35.534 49.324 74.884 1.00 82.65 271 VAL B C 1
ATOM 4021 O O . VAL B 1 247 ? 35.314 48.107 75.101 1.00 84.51 271 VAL B O 1
ATOM 4025 N N . SER B 1 248 ? 35.690 49.848 73.663 1.00 84.08 272 SER B N 1
ATOM 4026 C CA . SER B 1 248 ? 35.626 48.987 72.449 1.00 85.97 272 SER B CA 1
ATOM 4027 C C . SER B 1 248 ? 36.608 47.811 72.619 1.00 80.50 272 SER B C 1
ATOM 4028 O O . SER B 1 248 ? 36.284 46.679 72.187 1.00 76.01 272 SER B O 1
ATOM 4031 N N . GLY B 1 249 ? 37.762 48.085 73.238 1.00 79.04 273 GLY B N 1
ATOM 4032 C CA . GLY B 1 249 ? 38.779 47.046 73.490 1.00 76.79 273 GLY B CA 1
ATOM 4033 C C . GLY B 1 249 ? 38.259 45.999 74.466 1.00 71.38 273 GLY B C 1
ATOM 4034 O O . GLY B 1 249 ? 38.518 44.804 74.245 1.00 66.27 273 GLY B O 1
ATOM 4035 N N . VAL B 1 250 ? 37.543 46.439 75.506 1.00 69.28 274 VAL B N 1
ATOM 4036 C CA . VAL B 1 250 ? 36.956 45.528 76.534 1.00 67.81 274 VAL B CA 1
ATOM 4037 C C . VAL B 1 250 ? 35.971 44.594 75.832 1.00 65.90 274 VAL B C 1
ATOM 4038 O O . VAL B 1 250 ? 36.037 43.378 76.075 1.00 63.22 274 VAL B O 1
ATOM 4042 N N . ILE B 1 251 ? 35.094 45.154 74.997 1.00 69.15 275 ILE B N 1
ATOM 4043 C CA . ILE B 1 251 ? 34.107 44.313 74.256 1.00 72.02 275 ILE B CA 1
ATOM 4044 C C . ILE B 1 251 ? 34.883 43.278 73.435 1.00 70.77 275 ILE B C 1
ATOM 4045 O O . ILE B 1 251 ? 34.670 42.068 73.656 1.00 66.73 275 ILE B O 1
ATOM 4050 N N . ALA B 1 252 ? 35.777 43.757 72.565 1.00 72.39 276 ALA B N 1
ATOM 4051 C CA . ALA B 1 252 ? 36.609 42.882 71.703 1.00 78.22 276 ALA B CA 1
ATOM 4052 C C . ALA B 1 252 ? 37.192 41.719 72.523 1.00 79.46 276 ALA B C 1
ATOM 4053 O O . ALA B 1 252 ? 37.242 40.582 71.989 1.00 82.90 276 ALA B O 1
ATOM 4055 N N . LYS B 1 253 ? 37.613 41.993 73.765 1.00 79.29 277 LYS B N 1
ATOM 4056 C CA . LYS B 1 253 ? 38.192 40.939 74.639 1.00 80.12 277 LYS B CA 1
ATOM 4057 C C . LYS B 1 253 ? 37.148 39.859 74.931 1.00 79.13 277 LYS B C 1
ATOM 4058 O O . LYS B 1 253 ? 37.428 38.684 74.621 1.00 80.36 277 LYS B O 1
ATOM 4064 N N . TYR B 1 254 ? 36.005 40.245 75.507 1.00 76.67 278 TYR B N 1
ATOM 4065 C CA . TYR B 1 254 ? 34.938 39.275 75.875 1.00 77.85 278 TYR B CA 1
ATOM 4066 C C . TYR B 1 254 ? 34.391 38.568 74.621 1.00 78.49 278 TYR B C 1
ATOM 4067 O O . TYR B 1 254 ? 33.917 37.416 74.765 1.00 81.20 278 TYR B O 1
ATOM 4076 N N . LEU B 1 255 ? 34.443 39.213 73.448 1.00 77.40 279 LEU B N 1
ATOM 4077 C CA . LEU B 1 255 ? 33.978 38.535 72.205 1.00 78.86 279 LEU B CA 1
ATOM 4078 C C . LEU B 1 255 ? 34.953 37.387 71.915 1.00 82.92 279 LEU B C 1
ATOM 4079 O O . LEU B 1 255 ? 34.516 36.185 71.849 1.00 88.19 279 LEU B O 1
ATOM 4084 N N . LYS B 1 256 ? 36.231 37.756 71.774 1.00 84.39 280 LYS B N 1
ATOM 4085 C CA . LYS B 1 256 ? 37.340 36.815 71.483 1.00 84.43 280 LYS B CA 1
ATOM 4086 C C . LYS B 1 256 ? 37.422 35.747 72.583 1.00 80.59 280 LYS B C 1
ATOM 4087 O O . LYS B 1 256 ? 37.695 34.580 72.258 1.00 83.14 280 LYS B O 1
ATOM 4093 N N . LYS B 1 257 ? 37.157 36.131 73.833 1.00 75.79 281 LYS B N 1
ATOM 4094 C CA . LYS B 1 257 ? 37.189 35.201 75.000 1.00 74.77 281 LYS B CA 1
ATOM 4095 C C . LYS B 1 257 ? 36.117 34.115 74.858 1.00 71.98 281 LYS B C 1
ATOM 4096 O O . LYS B 1 257 ? 36.425 32.958 75.197 1.00 71.60 281 LYS B O 1
ATOM 4102 N N . ASN B 1 258 ? 34.911 34.470 74.398 1.00 72.15 282 ASN B N 1
ATOM 4103 C CA . ASN B 1 258 ? 33.817 33.473 74.255 1.00 75.56 282 ASN B CA 1
ATOM 4104 C C . ASN B 1 258 ? 33.819 32.854 72.847 1.00 77.76 282 ASN B C 1
ATOM 4105 O O . ASN B 1 258 ? 32.865 32.108 72.523 1.00 77.16 282 ASN B O 1
ATOM 4110 N N . ASN B 1 259 ? 34.862 33.130 72.054 1.00 80.43 283 ASN B N 1
ATOM 4111 C CA . ASN B 1 259 ? 35.008 32.547 70.694 1.00 88.70 283 ASN B CA 1
ATOM 4112 C C . ASN B 1 259 ? 33.733 32.817 69.893 1.00 87.02 283 ASN B C 1
ATOM 4113 O O . ASN B 1 259 ? 33.290 31.887 69.172 1.00 84.40 283 ASN B O 1
ATOM 4118 N N . VAL B 1 260 ? 33.172 34.032 69.999 1.00 86.21 284 VAL B N 1
ATOM 4119 C CA . VAL B 1 260 ? 31.928 34.353 69.239 1.00 86.46 284 VAL B CA 1
ATOM 4120 C C . VAL B 1 260 ? 32.255 34.215 67.751 1.00 87.10 284 VAL B C 1
ATOM 4121 O O . VAL B 1 260 ? 33.259 34.820 67.305 1.00 92.13 284 VAL B O 1
ATOM 4125 N N . THR B 1 261 ? 31.441 33.441 67.028 1.00 85.10 285 THR B N 1
ATOM 4126 C CA . THR B 1 261 ? 31.643 33.217 65.575 1.00 82.40 285 THR B CA 1
ATOM 4127 C C . THR B 1 261 ? 30.314 33.404 64.843 1.00 79.03 285 THR B C 1
ATOM 4128 O O . THR B 1 261 ? 29.303 32.863 65.323 1.00 80.92 285 THR B O 1
ATOM 4132 N N . VAL B 1 262 ? 30.323 34.177 63.758 1.00 74.09 286 VAL B N 1
ATOM 4133 C CA . VAL B 1 262 ? 29.091 34.411 62.951 1.00 71.36 286 VAL B CA 1
ATOM 4134 C C . VAL B 1 262 ? 29.051 33.304 61.894 1.00 73.33 286 VAL B C 1
ATOM 4135 O O . VAL B 1 262 ? 29.969 33.276 61.045 1.00 78.45 286 VAL B O 1
ATOM 4139 N N . LYS B 1 263 ? 28.073 32.394 61.967 1.00 72.57 287 LYS B N 1
ATOM 4140 C CA . LYS B 1 263 ? 28.015 31.298 60.960 1.00 75.45 287 LYS B CA 1
ATOM 4141 C C . LYS B 1 263 ? 27.259 31.774 59.720 1.00 75.50 287 LYS B C 1
ATOM 4142 O O . LYS B 1 263 ? 27.613 31.310 58.623 1.00 82.85 287 LYS B O 1
ATOM 4148 N N . GLU B 1 264 ? 26.281 32.667 59.880 1.00 71.35 288 GLU B N 1
ATOM 4149 C CA . GLU B 1 264 ? 25.525 33.175 58.705 1.00 71.57 288 GLU B CA 1
ATOM 4150 C C . GLU B 1 264 ? 26.374 34.235 57.995 1.00 71.68 288 GLU B C 1
ATOM 4151 O O . GLU B 1 264 ? 26.479 35.352 58.524 1.00 70.37 288 GLU B O 1
ATOM 4157 N N . SER B 1 265 ? 26.931 33.895 56.829 1.00 75.38 289 SER B N 1
ATOM 4158 C CA . SER B 1 265 ? 27.795 34.825 56.050 1.00 77.62 289 SER B CA 1
ATOM 4159 C C . SER B 1 265 ? 27.066 36.144 55.760 1.00 76.78 289 SER B C 1
ATOM 4160 O O . SER B 1 265 ? 27.758 37.144 55.467 1.00 77.39 289 SER B O 1
ATOM 4163 N N . ALA B 1 266 ? 25.734 36.148 55.859 1.00 74.64 290 ALA B N 1
ATOM 4164 C CA . ALA B 1 266 ? 24.935 37.368 55.587 1.00 73.55 290 ALA B CA 1
ATOM 4165 C C . ALA B 1 266 ? 25.247 38.464 56.613 1.00 70.48 290 ALA B C 1
ATOM 4166 O O . ALA B 1 266 ? 25.035 39.639 56.275 1.00 73.52 290 ALA B O 1
ATOM 4168 N N . PHE B 1 267 ? 25.734 38.098 57.805 1.00 68.45 291 PHE B N 1
ATOM 4169 C CA . PHE B 1 267 ? 26.052 39.105 58.857 1.00 71.99 291 PHE B CA 1
ATOM 4170 C C . PHE B 1 267 ? 27.558 39.108 59.153 1.00 77.19 291 PHE B C 1
ATOM 4171 O O . PHE B 1 267 ? 27.959 39.706 60.165 1.00 81.97 291 PHE B O 1
ATOM 4179 N N . ALA B 1 268 ? 28.347 38.472 58.282 1.00 83.63 292 ALA B N 1
ATOM 4180 C CA . ALA B 1 268 ? 29.819 38.326 58.427 1.00 82.24 292 ALA B CA 1
ATOM 4181 C C . ALA B 1 268 ? 30.445 39.477 59.228 1.00 77.50 292 ALA B C 1
ATOM 4182 O O . ALA B 1 268 ? 30.988 39.202 60.314 1.00 72.12 292 ALA B O 1
ATOM 4184 N N . SER B 1 269 ? 30.356 40.710 58.720 1.00 76.90 293 SER B N 1
ATOM 4185 C CA . SER B 1 269 ? 30.961 41.899 59.384 1.00 78.87 293 SER B CA 1
ATOM 4186 C C . SER B 1 269 ? 30.061 42.445 60.499 1.00 78.80 293 SER B C 1
ATOM 4187 O O . SER B 1 269 ? 29.909 43.678 60.578 1.00 77.70 293 SER B O 1
ATOM 4190 N N . LEU B 1 270 ? 29.525 41.569 61.357 1.00 81.19 294 LEU B N 1
ATOM 4191 C CA . LEU B 1 270 ? 28.639 42.020 62.467 1.00 80.49 294 LEU B CA 1
ATOM 4192 C C . LEU B 1 270 ? 29.479 42.688 63.559 1.00 81.84 294 LEU B C 1
ATOM 4193 O O . LEU B 1 270 ? 29.093 43.781 64.013 1.00 86.16 294 LEU B O 1
ATOM 4198 N N . PHE B 1 271 ? 30.585 42.052 63.954 1.00 80.98 295 PHE B N 1
ATOM 4199 C CA . PHE B 1 271 ? 31.455 42.611 65.020 1.00 79.78 295 PHE B CA 1
ATOM 4200 C C . PHE B 1 271 ? 32.750 43.160 64.410 1.00 88.15 295 PHE B C 1
ATOM 4201 O O . PHE B 1 271 ? 33.792 43.122 65.095 1.00 93.58 295 PHE B O 1
ATOM 4209 N N . SER B 1 272 ? 32.688 43.684 63.179 1.00 94.92 296 SER B N 1
ATOM 4210 C CA . SER B 1 272 ? 33.889 44.269 62.514 1.00 96.50 296 SER B CA 1
ATOM 4211 C C . SER B 1 272 ? 34.354 45.513 63.287 1.00 90.30 296 SER B C 1
ATOM 4212 O O . SER B 1 272 ? 35.563 45.781 63.305 1.00 91.85 296 SER B O 1
ATOM 4215 N N . GLN B 1 273 ? 33.416 46.235 63.905 1.00 88.59 297 GLN B N 1
ATOM 4216 C CA . GLN B 1 273 ? 33.690 47.443 64.728 1.00 95.38 297 GLN B CA 1
ATOM 4217 C C . GLN B 1 273 ? 34.570 47.111 65.944 1.00 94.41 297 GLN B C 1
ATOM 4218 O O . GLN B 1 273 ? 35.237 48.024 66.447 1.00 96.77 297 GLN B O 1
ATOM 4224 N N . PHE B 1 274 ? 34.549 45.858 66.414 1.00 93.04 298 PHE B N 1
ATOM 4225 C CA . PHE B 1 274 ? 35.311 45.445 67.627 1.00 92.94 298 PHE B CA 1
ATOM 4226 C C . PHE B 1 274 ? 36.566 44.644 67.268 1.00 98.18 298 PHE B C 1
ATOM 4227 O O . PHE B 1 274 ? 37.569 44.806 67.974 1.00 101.38 298 PHE B O 1
ATOM 4235 N N . THR B 1 275 ? 36.510 43.813 66.228 1.00 107.87 299 THR B N 1
ATOM 4236 C CA . THR B 1 275 ? 37.687 43.013 65.780 1.00 118.03 299 THR B CA 1
ATOM 4237 C C . THR B 1 275 ? 38.670 43.907 64.994 1.00 126.69 299 THR B C 1
ATOM 4238 O O . THR B 1 275 ? 39.434 43.359 64.172 1.00 128.10 299 THR B O 1
ATOM 4242 N N . GLN B 1 276 ? 38.633 45.226 65.256 1.00 132.32 300 GLN B N 1
ATOM 4243 C CA . GLN B 1 276 ? 39.527 46.255 64.643 1.00 134.51 300 GLN B CA 1
ATOM 4244 C C . GLN B 1 276 ? 39.526 47.509 65.529 1.00 127.28 300 GLN B C 1
ATOM 4245 O O . GLN B 1 276 ? 39.904 47.480 66.700 1.00 115.91 300 GLN B O 1
ATOM 4251 N N . SER C 1 8 ? 33.632 88.023 64.080 1.00 144.98 32 SER C N 1
ATOM 4252 C CA . SER C 1 8 ? 34.527 88.092 62.883 1.00 142.60 32 SER C CA 1
ATOM 4253 C C . SER C 1 8 ? 35.893 87.463 63.204 1.00 142.49 32 SER C C 1
ATOM 4254 O O . SER C 1 8 ? 36.860 88.210 63.455 1.00 154.33 32 SER C O 1
ATOM 4257 N N . LYS C 1 9 ? 35.959 86.129 63.203 1.00 126.55 33 LYS C N 1
ATOM 4258 C CA . LYS C 1 9 ? 37.223 85.387 63.480 1.00 115.92 33 LYS C CA 1
ATOM 4259 C C . LYS C 1 9 ? 37.326 84.148 62.589 1.00 104.30 33 LYS C C 1
ATOM 4260 O O . LYS C 1 9 ? 36.285 83.608 62.198 1.00 93.73 33 LYS C O 1
ATOM 4266 N N . ASP C 1 10 ? 38.565 83.743 62.289 1.00 94.27 34 ASP C N 1
ATOM 4267 C CA . ASP C 1 10 ? 38.880 82.588 61.408 1.00 86.86 34 ASP C CA 1
ATOM 4268 C C . ASP C 1 10 ? 38.743 81.286 62.200 1.00 85.16 34 ASP C C 1
ATOM 4269 O O . ASP C 1 10 ? 39.308 81.210 63.309 1.00 82.82 34 ASP C O 1
ATOM 4274 N N . ILE C 1 11 ? 38.005 80.318 61.640 1.00 79.86 35 ILE C N 1
ATOM 4275 C CA . ILE C 1 11 ? 37.753 79.000 62.292 1.00 73.31 35 ILE C CA 1
ATOM 4276 C C . ILE C 1 11 ? 38.789 78.004 61.769 1.00 72.87 35 ILE C C 1
ATOM 4277 O O . ILE C 1 11 ? 39.429 77.329 62.591 1.00 73.12 35 ILE C O 1
ATOM 4282 N N . ILE C 1 12 ? 38.927 77.915 60.443 1.00 68.42 36 ILE C N 1
ATOM 4283 C CA . ILE C 1 12 ? 39.899 76.968 59.821 1.00 66.09 36 ILE C CA 1
ATOM 4284 C C . ILE C 1 12 ? 40.785 77.748 58.851 1.00 70.58 36 ILE C C 1
ATOM 4285 O O . ILE C 1 12 ? 40.251 78.611 58.136 1.00 72.39 36 ILE C O 1
ATOM 4290 N N . THR C 1 13 ? 42.087 77.447 58.874 1.00 73.68 37 THR C N 1
ATOM 4291 C CA . THR C 1 13 ? 43.100 78.103 58.011 1.00 74.38 37 THR C CA 1
ATOM 4292 C C . THR C 1 13 ? 43.714 77.076 57.065 1.00 77.25 37 THR C C 1
ATOM 4293 O O . THR C 1 13 ? 43.908 75.915 57.411 1.00 72.61 37 THR C O 1
ATOM 4305 N N . LYS C 1 15 ? 46.025 77.150 52.853 1.00 77.57 39 LYS C N 1
ATOM 4306 C CA . LYS C 1 15 ? 46.806 77.975 51.949 1.00 75.38 39 LYS C CA 1
ATOM 4307 C C . LYS C 1 15 ? 45.912 78.877 51.085 1.00 74.20 39 LYS C C 1
ATOM 4308 O O . LYS C 1 15 ? 44.985 78.356 50.423 1.00 70.54 39 LYS C O 1
ATOM 4314 N N . GLY C 1 16 ? 46.201 80.185 51.120 1.00 73.23 40 GLY C N 1
ATOM 4315 C CA . GLY C 1 16 ? 45.510 81.232 50.343 1.00 76.14 40 GLY C CA 1
ATOM 4316 C C . GLY C 1 16 ? 44.021 81.360 50.628 1.00 75.13 40 GLY C C 1
ATOM 4317 O O . GLY C 1 16 ? 43.345 82.017 49.816 1.00 74.83 40 GLY C O 1
ATOM 4318 N N . ASP C 1 17 ? 43.517 80.811 51.739 1.00 72.72 41 ASP C N 1
ATOM 4319 C CA . ASP C 1 17 ? 42.055 80.911 51.999 1.00 73.92 41 ASP C CA 1
ATOM 4320 C C . ASP C 1 17 ? 41.770 80.566 53.466 1.00 73.28 41 ASP C C 1
ATOM 4321 O O . ASP C 1 17 ? 42.718 80.152 54.165 1.00 72.98 41 ASP C O 1
ATOM 4326 N N . THR C 1 18 ? 40.515 80.737 53.902 1.00 75.01 42 THR C N 1
ATOM 4327 C CA . THR C 1 18 ? 40.127 80.497 55.317 1.00 76.62 42 THR C CA 1
ATOM 4328 C C . THR C 1 18 ? 38.602 80.405 55.472 1.00 76.43 42 THR C C 1
ATOM 4329 O O . THR C 1 18 ? 37.887 81.093 54.725 1.00 79.15 42 THR C O 1
ATOM 4333 N N . ILE C 1 19 ? 38.138 79.604 56.440 1.00 74.90 43 ILE C N 1
ATOM 4334 C CA . ILE C 1 19 ? 36.684 79.445 56.758 1.00 77.12 43 ILE C CA 1
ATOM 4335 C C . ILE C 1 19 ? 36.364 80.357 57.944 1.00 81.45 43 ILE C C 1
ATOM 4336 O O . ILE C 1 19 ? 36.949 80.150 59.023 1.00 75.74 43 ILE C O 1
ATOM 4341 N N . ARG C 1 20 ? 35.468 81.327 57.738 1.00 85.70 44 ARG C N 1
ATOM 4342 C CA . ARG C 1 20 ? 35.071 82.292 58.804 1.00 85.06 44 ARG C CA 1
ATOM 4343 C C . ARG C 1 20 ? 33.673 81.912 59.310 1.00 77.75 44 ARG C C 1
ATOM 4344 O O . ARG C 1 20 ? 33.074 80.991 58.733 1.00 81.79 44 ARG C O 1
ATOM 4352 N N . VAL C 1 21 ? 33.170 82.603 60.336 1.00 73.43 45 VAL C N 1
ATOM 4353 C CA . VAL C 1 21 ? 31.821 82.295 60.901 1.00 71.20 45 VAL C CA 1
ATOM 4354 C C . VAL C 1 21 ? 30.747 82.514 59.824 1.00 68.92 45 VAL C C 1
ATOM 4355 O O . VAL C 1 21 ? 29.835 81.661 59.726 1.00 61.68 45 VAL C O 1
ATOM 4359 N N . SER C 1 22 ? 30.849 83.604 59.052 1.00 67.56 46 SER C N 1
ATOM 4360 C CA . SER C 1 22 ? 29.838 83.881 57.994 1.00 65.90 46 SER C CA 1
ATOM 4361 C C . SER C 1 22 ? 29.758 82.680 57.046 1.00 64.19 46 SER C C 1
ATOM 4362 O O . SER C 1 22 ? 28.638 82.253 56.715 1.00 62.90 46 SER C O 1
ATOM 4365 N N . ASP C 1 23 ? 30.921 82.155 56.656 1.00 65.70 47 ASP C N 1
ATOM 4366 C CA . ASP C 1 23 ? 31.016 80.988 55.736 1.00 68.38 47 ASP C CA 1
ATOM 4367 C C . ASP C 1 23 ? 30.290 79.793 56.363 1.00 67.15 47 ASP C C 1
ATOM 4368 O O . ASP C 1 23 ? 29.637 79.048 55.614 1.00 72.57 47 ASP C O 1
ATOM 4373 N N . LEU C 1 24 ? 30.411 79.617 57.682 1.00 64.71 48 LEU C N 1
ATOM 4374 C CA . LEU C 1 24 ? 29.725 78.492 58.373 1.00 62.74 48 LEU C CA 1
ATOM 4375 C C . LEU C 1 24 ? 28.214 78.726 58.345 1.00 63.94 48 LEU C C 1
ATOM 4376 O O . LEU C 1 24 ? 27.484 77.812 57.930 1.00 63.76 48 LEU C O 1
ATOM 4381 N N . TYR C 1 25 ? 27.777 79.918 58.757 1.00 65.32 49 TYR C N 1
ATOM 4382 C CA . TYR C 1 25 ? 26.324 80.236 58.786 1.00 66.95 49 TYR C CA 1
ATOM 4383 C C . TYR C 1 25 ? 25.700 80.017 57.401 1.00 71.56 49 TYR C C 1
ATOM 4384 O O . TYR C 1 25 ? 24.527 79.599 57.359 1.00 72.24 49 TYR C O 1
ATOM 4393 N N . LYS C 1 26 ? 26.449 80.269 56.319 1.00 72.19 50 LYS C N 1
ATOM 4394 C CA . LYS C 1 26 ? 25.895 80.069 54.951 1.00 75.56 50 LYS C CA 1
ATOM 4395 C C . LYS C 1 26 ? 25.604 78.578 54.742 1.00 74.85 50 LYS C C 1
ATOM 4396 O O . LYS C 1 26 ? 24.572 78.265 54.133 1.00 76.59 50 LYS C O 1
ATOM 4402 N N . GLU C 1 27 ? 26.484 77.702 55.233 1.00 73.78 51 GLU C N 1
ATOM 4403 C CA . GLU C 1 27 ? 26.287 76.231 55.101 1.00 75.31 51 GLU C CA 1
ATOM 4404 C C . GLU C 1 27 ? 25.172 75.805 56.058 1.00 76.04 51 GLU C C 1
ATOM 4405 O O . GLU C 1 27 ? 24.367 74.931 55.686 1.00 76.62 51 GLU C O 1
ATOM 4411 N N . ALA C 1 28 ? 25.126 76.409 57.248 1.00 76.80 52 ALA C N 1
ATOM 4412 C CA . ALA C 1 28 ? 24.080 76.079 58.246 1.00 74.49 52 ALA C CA 1
ATOM 4413 C C . ALA C 1 28 ? 22.692 76.306 57.627 1.00 72.43 52 ALA C C 1
ATOM 4414 O O . ALA C 1 28 ? 21.814 75.455 57.821 1.00 68.52 52 ALA C O 1
ATOM 4416 N N . LYS C 1 29 ? 22.521 77.401 56.880 1.00 71.61 53 LYS C N 1
ATOM 4417 C CA . LYS C 1 29 ? 21.218 77.720 56.241 1.00 74.75 53 LYS C CA 1
ATOM 4418 C C . LYS C 1 29 ? 20.914 76.725 55.118 1.00 78.75 53 LYS C C 1
ATOM 4419 O O . LYS C 1 29 ? 19.721 76.475 54.866 1.00 85.92 53 LYS C O 1
ATOM 4425 N N . GLN C 1 30 ? 21.946 76.161 54.491 1.00 77.56 54 GLN C N 1
ATOM 4426 C CA . GLN C 1 30 ? 21.738 75.203 53.371 1.00 79.90 54 GLN C CA 1
ATOM 4427 C C . GLN C 1 30 ? 21.470 73.790 53.925 1.00 78.52 54 GLN C C 1
ATOM 4428 O O . GLN C 1 30 ? 20.797 73.015 53.230 1.00 80.37 54 GLN C O 1
ATOM 4434 N N . PHE C 1 31 ? 21.958 73.472 55.129 1.00 79.24 55 PHE C N 1
ATOM 4435 C CA . PHE C 1 31 ? 21.759 72.119 55.719 1.00 78.33 55 PHE C CA 1
ATOM 4436 C C . PHE C 1 31 ? 21.437 72.251 57.206 1.00 71.25 55 PHE C C 1
ATOM 4437 O O . PHE C 1 31 ? 22.230 71.852 58.061 1.00 67.43 55 PHE C O 1
ATOM 4445 N N . PRO C 1 32 ? 20.268 72.821 57.564 1.00 66.29 56 PRO C N 1
ATOM 4446 C CA . PRO C 1 32 ? 19.904 73.009 58.971 1.00 67.89 56 PRO C CA 1
ATOM 4447 C C . PRO C 1 32 ? 19.887 71.720 59.813 1.00 71.65 56 PRO C C 1
ATOM 4448 O O . PRO C 1 32 ? 20.060 71.807 61.023 1.00 68.61 56 PRO C O 1
ATOM 4452 N N . SER C 1 33 ? 19.697 70.571 59.161 1.00 75.25 57 SER C N 1
ATOM 4453 C CA . SER C 1 33 ? 19.641 69.260 59.862 1.00 80.16 57 SER C CA 1
ATOM 4454 C C . SER C 1 33 ? 21.051 68.718 60.153 1.00 84.05 57 SER C C 1
ATOM 4455 O O . SER C 1 33 ? 21.174 67.931 61.115 1.00 86.83 57 SER C O 1
ATOM 4458 N N . GLN C 1 34 ? 22.065 69.112 59.365 1.00 85.09 58 GLN C N 1
ATOM 4459 C CA . GLN C 1 34 ? 23.464 68.627 59.571 1.00 85.98 58 GLN C CA 1
ATOM 4460 C C . GLN C 1 34 ? 24.141 69.363 60.725 1.00 78.17 58 GLN C C 1
ATOM 4461 O O . GLN C 1 34 ? 23.917 70.557 60.922 1.00 78.59 58 GLN C O 1
ATOM 4467 N N . PRO C 1 35 ? 25.007 68.659 61.500 1.00 87.13 59 PRO C N 1
ATOM 4468 C CA . PRO C 1 35 ? 25.718 69.264 62.626 1.00 83.70 59 PRO C CA 1
ATOM 4469 C C . PRO C 1 35 ? 26.895 70.149 62.183 1.00 78.28 59 PRO C C 1
ATOM 4470 O O . PRO C 1 35 ? 27.400 69.974 61.085 1.00 76.17 59 PRO C O 1
ATOM 4474 N N . T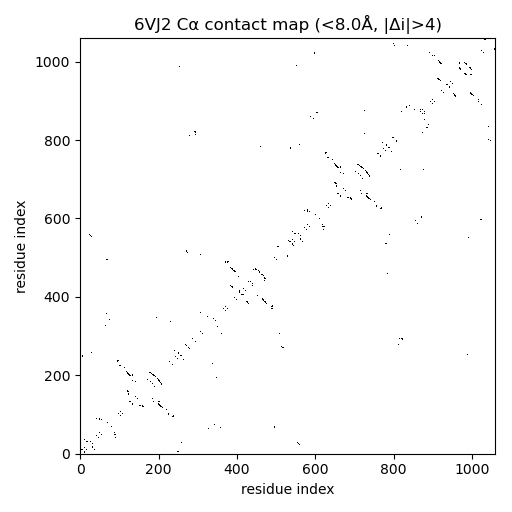HR C 1 36 ? 27.306 71.053 63.071 1.00 74.74 60 THR C N 1
ATOM 4475 C CA . THR C 1 36 ? 28.409 72.015 62.812 1.00 73.48 60 THR C CA 1
ATOM 4476 C C . THR C 1 36 ? 29.648 71.289 62.263 1.00 72.72 60 THR C C 1
ATOM 4477 O O . THR C 1 36 ? 30.211 71.765 61.264 1.00 72.06 60 THR C O 1
ATOM 4481 N N . ASN C 1 37 ? 30.064 70.199 62.909 1.00 72.72 61 ASN C N 1
ATOM 4482 C CA . ASN C 1 37 ? 31.251 69.409 62.473 1.00 71.78 61 ASN C CA 1
ATOM 4483 C C . ASN C 1 37 ? 31.150 69.082 60.980 1.00 71.57 61 ASN C C 1
ATOM 4484 O O . ASN C 1 37 ? 32.092 69.410 60.233 1.00 71.32 61 ASN C O 1
ATOM 4489 N N . THR C 1 38 ? 30.038 68.474 60.568 1.00 73.62 62 THR C N 1
ATOM 4490 C CA . THR C 1 38 ? 29.845 68.084 59.148 1.00 74.52 62 THR C CA 1
ATOM 4491 C C . THR C 1 38 ? 29.928 69.324 58.248 1.00 74.19 62 THR C C 1
ATOM 4492 O O . THR C 1 38 ? 30.643 69.259 57.219 1.00 76.44 62 THR C O 1
ATOM 4496 N N . LEU C 1 39 ? 29.237 70.409 58.623 1.00 72.79 63 LEU C N 1
ATOM 4497 C CA . LEU C 1 39 ? 29.234 71.651 57.803 1.00 71.24 63 LEU C CA 1
ATOM 4498 C C . LEU C 1 39 ? 30.667 72.114 57.568 1.00 70.45 63 LEU C C 1
ATOM 4499 O O . LEU C 1 39 ? 30.962 72.549 56.451 1.00 72.36 63 LEU C O 1
ATOM 4504 N N . LEU C 1 40 ? 31.508 72.019 58.594 1.00 72.06 64 LEU C N 1
ATOM 4505 C CA . LEU C 1 40 ? 32.925 72.459 58.483 1.00 74.83 64 LEU C CA 1
ATOM 4506 C C . LEU C 1 40 ? 33.715 71.482 57.606 1.00 72.96 64 LEU C C 1
ATOM 4507 O O . LEU C 1 40 ? 34.374 71.961 56.668 1.00 70.51 64 LEU C O 1
ATOM 4512 N N . GLN C 1 41 ? 33.629 70.177 57.882 1.00 75.61 65 GLN C N 1
ATOM 4513 C CA . GLN C 1 41 ? 34.376 69.160 57.085 1.00 77.14 65 GLN C CA 1
ATOM 4514 C C . GLN C 1 41 ? 34.065 69.329 55.592 1.00 82.21 65 GLN C C 1
ATOM 4515 O O . GLN C 1 41 ? 35.023 69.484 54.800 1.00 89.07 65 GLN C O 1
ATOM 4521 N N . ASN C 1 42 ? 32.774 69.302 55.238 1.00 86.47 66 ASN C N 1
ATOM 4522 C CA . ASN C 1 42 ? 32.322 69.427 53.825 1.00 83.48 66 ASN C CA 1
ATOM 4523 C C . ASN C 1 42 ? 32.770 70.763 53.234 1.00 81.75 66 ASN C C 1
ATOM 4524 O O . ASN C 1 42 ? 33.238 70.762 52.077 1.00 85.40 66 ASN C O 1
ATOM 4529 N N . LEU C 1 43 ? 32.637 71.849 54.002 1.00 78.97 67 LEU C N 1
ATOM 4530 C CA . LEU C 1 43 ? 33.030 73.196 53.505 1.00 75.13 67 LEU C CA 1
ATOM 4531 C C . LEU C 1 43 ? 34.542 73.225 53.267 1.00 68.85 67 LEU C C 1
ATOM 4532 O O . LEU C 1 43 ? 34.958 73.934 52.354 1.00 63.83 67 LEU C O 1
ATOM 4537 N N . THR C 1 44 ? 35.313 72.466 54.050 1.00 67.31 68 THR C N 1
ATOM 4538 C CA . THR C 1 44 ? 36.789 72.407 53.871 1.00 67.78 68 THR C CA 1
ATOM 4539 C C . THR C 1 44 ? 37.099 71.600 52.609 1.00 68.98 68 THR C C 1
ATOM 4540 O O . THR C 1 44 ? 37.845 72.113 51.760 1.00 69.24 68 THR C O 1
ATOM 4544 N N . PHE C 1 45 ? 36.526 70.396 52.488 1.00 71.11 69 PHE C N 1
ATOM 4545 C CA . PHE C 1 45 ? 36.768 69.536 51.298 1.00 73.53 69 PHE C CA 1
ATOM 4546 C C . PHE C 1 45 ? 36.381 70.310 50.033 1.00 78.42 69 PHE C C 1
ATOM 4547 O O . PHE C 1 45 ? 37.150 70.310 49.051 1.00 82.00 69 PHE C O 1
ATOM 4555 N N . ASP C 1 46 ? 35.212 70.949 50.058 1.00 83.10 70 ASP C N 1
ATOM 4556 C CA . ASP C 1 46 ? 34.736 71.733 48.890 1.00 89.17 70 ASP C CA 1
ATOM 4557 C C . ASP C 1 46 ? 35.843 72.710 48.459 1.00 87.30 70 ASP C C 1
ATOM 4558 O O . ASP C 1 46 ? 36.203 72.710 47.273 1.00 85.31 70 ASP C O 1
ATOM 4563 N N . LYS C 1 47 ? 36.424 73.446 49.405 1.00 83.30 71 LYS C N 1
ATOM 4564 C CA . LYS C 1 47 ? 37.478 74.455 49.098 1.00 80.79 71 LYS C CA 1
ATOM 4565 C C . LYS C 1 47 ? 38.780 73.808 48.616 1.00 79.79 71 LYS C C 1
ATOM 4566 O O . LYS C 1 47 ? 39.249 74.220 47.564 1.00 81.20 71 LYS C O 1
ATOM 4572 N N . ILE C 1 48 ? 39.345 72.853 49.360 1.00 79.92 72 ILE C N 1
ATOM 4573 C CA . ILE C 1 48 ? 40.651 72.224 48.967 1.00 82.14 72 ILE C CA 1
ATOM 4574 C C . ILE C 1 48 ? 40.536 71.480 47.626 1.00 83.83 72 ILE C C 1
ATOM 4575 O O . ILE C 1 48 ? 41.534 71.521 46.868 1.00 82.33 72 ILE C O 1
ATOM 4580 N N . PHE C 1 49 ? 39.390 70.846 47.331 1.00 84.61 73 PHE C N 1
ATOM 4581 C CA . PHE C 1 49 ? 39.256 70.096 46.052 1.00 80.60 73 PHE C CA 1
ATOM 4582 C C . PHE C 1 49 ? 38.871 71.052 44.910 1.00 80.22 73 PHE C C 1
ATOM 4583 O O . PHE C 1 49 ? 39.115 70.700 43.755 1.00 83.68 73 PHE C O 1
ATOM 4591 N N . THR C 1 50 ? 38.267 72.202 45.225 1.00 78.19 74 THR C N 1
ATOM 4592 C CA . THR C 1 50 ? 37.886 73.185 44.174 1.00 76.00 74 THR C CA 1
ATOM 4593 C C . THR C 1 50 ? 39.146 73.908 43.694 1.00 76.84 74 THR C C 1
ATOM 4594 O O . THR C 1 50 ? 39.195 74.305 42.517 1.00 79.80 74 THR C O 1
ATOM 4598 N N . LYS C 1 51 ? 40.135 74.014 44.577 1.00 79.34 75 LYS C N 1
ATOM 4599 C CA . LYS C 1 51 ? 41.418 74.704 44.283 1.00 84.71 75 LYS C CA 1
ATOM 4600 C C . LYS C 1 51 ? 42.209 73.936 43.212 1.00 86.87 75 LYS C C 1
ATOM 4601 O O . LYS C 1 51 ? 42.992 74.589 42.488 1.00 85.35 75 LYS C O 1
ATOM 4607 N N . ASP C 1 52 ? 41.980 72.619 43.090 1.00 86.50 76 ASP C N 1
ATOM 4608 C CA . ASP C 1 52 ? 42.737 71.791 42.109 1.00 84.94 76 ASP C CA 1
ATOM 4609 C C . ASP C 1 52 ? 41.830 71.117 41.069 1.00 80.45 76 ASP C C 1
ATOM 4610 O O . ASP C 1 52 ? 42.374 70.697 40.037 1.00 76.10 76 ASP C O 1
ATOM 4615 N N . PHE C 1 53 ? 40.520 71.005 41.303 1.00 83.97 77 PHE C N 1
ATOM 4616 C CA . PHE C 1 53 ? 39.669 70.291 40.310 1.00 90.14 77 PHE C CA 1
ATOM 4617 C C . PHE C 1 53 ? 38.354 71.033 40.043 1.00 92.44 77 PHE C C 1
ATOM 4618 O O . PHE C 1 53 ? 37.465 70.431 39.404 1.00 99.20 77 PHE C O 1
ATOM 4626 N N . GLY C 1 54 ? 38.270 72.302 40.444 1.00 95.68 78 GLY C N 1
ATOM 4627 C CA . GLY C 1 54 ? 37.044 73.102 40.252 1.00 98.95 78 GLY C CA 1
ATOM 4628 C C . GLY C 1 54 ? 36.681 73.290 38.790 1.00 103.12 78 GLY C C 1
ATOM 4629 O O . GLY C 1 54 ? 35.498 73.147 38.462 1.00 102.62 78 GLY C O 1
ATOM 4630 N N . LYS C 1 55 ? 37.664 73.607 37.942 1.00 105.42 79 LYS C N 1
ATOM 4631 C CA . LYS C 1 55 ? 37.423 73.838 36.488 1.00 105.04 79 LYS C CA 1
ATOM 4632 C C . LYS C 1 55 ? 36.984 72.541 35.806 1.00 101.19 79 LYS C C 1
ATOM 4633 O O . LYS C 1 55 ? 36.413 72.635 34.715 1.00 100.26 79 LYS C O 1
ATOM 4639 N N . GLU C 1 56 ? 37.250 71.386 36.426 1.00 102.40 80 GLU C N 1
ATOM 4640 C CA . GLU C 1 56 ? 36.868 70.069 35.835 1.00 106.26 80 GLU C CA 1
ATOM 4641 C C . GLU C 1 56 ? 35.433 69.688 36.227 1.00 106.23 80 GLU C C 1
ATOM 4642 O O . GLU C 1 56 ? 34.830 68.891 35.476 1.00 100.44 80 GLU C O 1
ATOM 4648 N N . VAL C 1 57 ? 34.905 70.260 37.318 1.00 108.55 81 VAL C N 1
ATOM 4649 C CA . VAL C 1 57 ? 33.503 69.942 37.751 1.00 107.99 81 VAL C CA 1
ATOM 4650 C C . VAL C 1 57 ? 32.748 71.252 37.994 1.00 108.26 81 VAL C C 1
ATOM 4651 O O . VAL C 1 57 ? 32.526 71.595 39.174 1.00 107.12 81 VAL C O 1
ATOM 4655 N N . THR C 1 58 ? 32.349 71.937 36.915 1.00 110.94 82 THR C N 1
ATOM 4656 C CA . THR C 1 58 ? 31.601 73.221 37.020 1.00 111.64 82 THR C CA 1
ATOM 4657 C C . THR C 1 58 ? 30.169 72.956 37.504 1.00 113.42 82 THR C C 1
ATOM 4658 O O . THR C 1 58 ? 29.754 71.784 37.518 1.00 109.21 82 THR C O 1
ATOM 4662 N N . ASP C 1 59 ? 29.447 74.016 37.877 1.00 113.81 83 ASP C N 1
ATOM 4663 C CA . ASP C 1 59 ? 28.042 73.887 38.355 1.00 108.27 83 ASP C CA 1
ATOM 4664 C C . ASP C 1 59 ? 27.187 73.271 37.240 1.00 102.78 83 ASP C C 1
ATOM 4665 O O . ASP C 1 59 ? 26.210 72.587 37.571 1.00 98.26 83 ASP C O 1
ATOM 4670 N N . LYS C 1 60 ? 27.543 73.507 35.973 1.00 98.22 84 LYS C N 1
ATOM 4671 C CA . LYS C 1 60 ? 26.787 72.917 34.830 1.00 98.87 84 LYS C CA 1
ATOM 4672 C C . LYS C 1 60 ? 27.062 71.411 34.765 1.00 95.44 84 LYS C C 1
ATOM 4673 O O . LYS C 1 60 ? 26.109 70.652 34.505 1.00 88.04 84 LYS C O 1
ATOM 4679 N N . ASP C 1 61 ? 28.312 71.003 34.999 1.00 97.28 85 ASP C N 1
ATOM 4680 C CA . ASP C 1 61 ? 28.670 69.554 34.985 1.00 99.28 85 ASP C CA 1
ATOM 4681 C C . ASP C 1 61 ? 27.866 68.836 36.081 1.00 101.63 85 ASP C C 1
ATOM 4682 O O . ASP C 1 61 ? 27.363 67.724 35.818 1.00 104.99 85 ASP C O 1
ATOM 4687 N N . VAL C 1 62 ? 27.725 69.476 37.249 1.00 101.35 86 VAL C N 1
ATOM 4688 C CA . VAL C 1 62 ? 26.961 68.924 38.410 1.00 101.20 86 VAL C CA 1
ATOM 4689 C C . VAL C 1 62 ? 25.465 68.867 38.061 1.00 107.52 86 VAL C C 1
ATOM 4690 O O . VAL C 1 62 ? 24.910 67.763 38.073 1.00 117.59 86 VAL C O 1
ATOM 4694 N N . SER C 1 63 ? 24.846 70.011 37.752 1.00 110.61 87 SER C N 1
ATOM 4695 C CA . SER C 1 63 ? 23.391 70.062 37.431 1.00 110.46 87 SER C CA 1
ATOM 4696 C C . SER C 1 63 ? 23.053 69.137 36.254 1.00 106.10 87 SER C C 1
ATOM 4697 O O . SER C 1 63 ? 21.908 68.649 36.208 1.00 107.90 87 SER C O 1
ATOM 4700 N N . LYS C 1 64 ? 24.010 68.891 35.355 1.00 100.53 88 LYS C N 1
ATOM 4701 C CA . LYS C 1 64 ? 23.744 67.999 34.193 1.00 101.83 88 LYS C CA 1
ATOM 4702 C C . LYS C 1 64 ? 23.640 66.539 34.658 1.00 99.10 88 LYS C C 1
ATOM 4703 O O . LYS C 1 64 ? 22.698 65.842 34.218 1.00 95.63 88 LYS C O 1
ATOM 4709 N N . LYS C 1 65 ? 24.579 66.093 35.496 1.00 99.10 89 LYS C N 1
ATOM 4710 C CA . LYS C 1 65 ? 24.566 64.691 35.995 1.00 103.90 89 LYS C CA 1
ATOM 4711 C C . LYS C 1 65 ? 23.363 64.500 36.931 1.00 107.15 89 LYS C C 1
ATOM 4712 O O . LYS C 1 65 ? 22.721 63.443 36.860 1.00 112.16 89 LYS C O 1
ATOM 4718 N N . VAL C 1 66 ? 23.076 65.491 37.776 1.00 105.67 90 VAL C N 1
ATOM 4719 C CA . VAL C 1 66 ? 21.915 65.429 38.715 1.00 103.77 90 VAL C CA 1
ATOM 4720 C C . VAL C 1 66 ? 20.639 65.183 37.905 1.00 98.33 90 VAL C C 1
ATOM 4721 O O . VAL C 1 66 ? 19.875 64.267 38.266 1.00 91.01 90 VAL C O 1
ATOM 4725 N N . LYS C 1 67 ? 20.431 65.963 36.843 1.00 97.09 91 LYS C N 1
ATOM 4726 C CA . LYS C 1 67 ? 19.212 65.798 36.015 1.00 99.16 91 LYS C CA 1
ATOM 4727 C C . LYS C 1 67 ? 19.181 64.387 35.421 1.00 95.24 91 LYS C C 1
ATOM 4728 O O . LYS C 1 67 ? 18.126 63.747 35.505 1.00 103.56 91 LYS C O 1
ATOM 4734 N N . SER C 1 68 ? 20.293 63.915 34.856 1.00 94.66 92 SER C N 1
ATOM 4735 C CA . SER C 1 68 ? 20.312 62.559 34.239 1.00 98.79 92 SER C CA 1
ATOM 4736 C C . SER C 1 68 ? 19.935 61.482 35.272 1.00 99.85 92 SER C C 1
ATOM 4737 O O . SER C 1 68 ? 19.316 60.480 34.864 1.00 105.39 92 SER C O 1
ATOM 4740 N N . ILE C 1 69 ? 20.266 61.688 36.552 1.00 100.67 93 ILE C N 1
ATOM 4741 C CA . ILE C 1 69 ? 19.925 60.701 37.628 1.00 98.71 93 ILE C CA 1
ATOM 4742 C C . ILE C 1 69 ? 18.439 60.845 37.974 1.00 97.02 93 ILE C C 1
ATOM 4743 O O . ILE C 1 69 ? 17.747 59.807 38.084 1.00 97.85 93 ILE C O 1
ATOM 4748 N N . LYS C 1 70 ? 17.986 62.086 38.177 1.00 96.84 94 LYS C N 1
ATOM 4749 C CA . LYS C 1 70 ? 16.559 62.354 38.499 1.00 94.68 94 LYS C CA 1
ATOM 4750 C C . LYS C 1 70 ? 15.673 61.695 37.434 1.00 91.26 94 LYS C C 1
ATOM 4751 O O . LYS C 1 70 ? 14.652 61.094 37.806 1.00 92.69 94 LYS C O 1
ATOM 4757 N N . ASP C 1 71 ? 16.067 61.808 36.161 1.00 85.91 95 ASP C N 1
ATOM 4758 C CA . ASP C 1 71 ? 15.300 61.244 35.019 1.00 86.54 95 ASP C CA 1
ATOM 4759 C C . ASP C 1 71 ? 15.251 59.715 35.102 1.00 87.16 95 ASP C C 1
ATOM 4760 O O . ASP C 1 71 ? 14.189 59.159 34.775 1.00 92.85 95 ASP C O 1
ATOM 4765 N N . GLN C 1 72 ? 16.332 59.062 35.536 1.00 87.82 96 GLN C N 1
ATOM 4766 C CA . GLN C 1 72 ? 16.312 57.572 35.610 1.00 92.70 96 GLN C CA 1
ATOM 4767 C C . GLN C 1 72 ? 15.414 57.116 36.772 1.00 95.29 96 GLN C C 1
ATOM 4768 O O . GLN C 1 72 ? 14.541 56.264 36.522 1.00 93.43 96 GLN C O 1
ATOM 4774 N N . TYR C 1 73 ? 15.635 57.625 37.992 1.00 100.14 97 TYR C N 1
ATOM 4775 C CA . TYR C 1 73 ? 14.766 57.232 39.134 1.00 101.87 97 TYR C CA 1
ATOM 4776 C C . TYR C 1 73 ? 13.297 57.558 38.824 1.00 109.26 97 TYR C C 1
ATOM 4777 O O . TYR C 1 73 ? 12.401 56.809 39.271 1.00 120.83 97 TYR C O 1
ATOM 4786 N N . GLY C 1 74 ? 13.057 58.650 38.093 1.00 109.99 98 GLY C N 1
ATOM 4787 C CA . GLY C 1 74 ? 11.679 59.054 37.759 1.00 111.71 98 GLY C CA 1
ATOM 4788 C C . GLY C 1 74 ? 10.907 59.453 39.005 1.00 114.05 98 GLY C C 1
ATOM 4789 O O . GLY C 1 74 ? 11.434 60.261 39.796 1.00 118.14 98 GLY C O 1
ATOM 4790 N N . SER C 1 75 ? 9.722 58.866 39.192 1.00 118.47 99 SER C N 1
ATOM 4791 C CA . SER C 1 75 ? 8.827 59.147 40.349 1.00 120.38 99 SER C CA 1
ATOM 4792 C C . SER C 1 75 ? 9.448 58.701 41.683 1.00 118.06 99 SER C C 1
ATOM 4793 O O . SER C 1 75 ? 9.064 59.260 42.725 1.00 118.78 99 SER C O 1
ATOM 4796 N N . GLN C 1 76 ? 10.365 57.730 41.652 1.00 111.21 100 GLN C N 1
ATOM 4797 C CA . GLN C 1 76 ? 11.007 57.194 42.884 1.00 109.60 100 GLN C CA 1
ATOM 4798 C C . GLN C 1 76 ? 12.059 58.163 43.441 1.00 108.84 100 GLN C C 1
ATOM 4799 O O . GLN C 1 76 ? 12.360 58.061 44.647 1.00 114.06 100 GLN C O 1
ATOM 4805 N N . PHE C 1 77 ? 12.557 59.088 42.613 1.00 101.45 101 PHE C N 1
ATOM 4806 C CA . PHE C 1 77 ? 13.618 60.057 43.018 1.00 98.76 101 PHE C CA 1
ATOM 4807 C C . PHE C 1 77 ? 13.287 60.736 44.360 1.00 98.53 101 PHE C C 1
ATOM 4808 O O . PHE C 1 77 ? 14.193 60.861 45.200 1.00 89.15 101 PHE C O 1
ATOM 4816 N N . SER C 1 78 ? 12.038 61.159 44.562 1.00 103.98 102 SER C N 1
ATOM 4817 C CA . SER C 1 78 ? 11.645 61.822 45.833 1.00 109.70 102 SER C CA 1
ATOM 4818 C C . SER C 1 78 ? 11.940 60.907 47.031 1.00 114.04 102 SER C C 1
ATOM 4819 O O . SER C 1 78 ? 12.704 61.336 47.933 1.00 114.37 102 SER C O 1
ATOM 4822 N N . SER C 1 79 ? 11.365 59.695 47.029 1.00 116.23 103 SER C N 1
ATOM 4823 C CA . SER C 1 79 ? 11.534 58.708 48.132 1.00 116.39 103 SER C CA 1
ATOM 4824 C C . SER C 1 79 ? 12.975 58.182 48.181 1.00 114.72 103 SER C C 1
ATOM 4825 O O . SER C 1 79 ? 13.366 57.642 49.237 1.00 104.97 103 SER C O 1
ATOM 4828 N N . ALA C 1 80 ? 13.726 58.318 47.083 1.00 118.46 104 ALA C N 1
ATOM 4829 C CA . ALA C 1 80 ? 15.131 57.850 47.054 1.00 118.13 104 ALA C CA 1
ATOM 4830 C C . ALA C 1 80 ? 16.006 58.847 47.824 1.00 116.05 104 ALA C C 1
ATOM 4831 O O . ALA C 1 80 ? 16.995 58.405 48.432 1.00 114.66 104 ALA C O 1
ATOM 4833 N N . LEU C 1 81 ? 15.649 60.139 47.784 1.00 115.54 105 LEU C N 1
ATOM 4834 C CA . LEU C 1 81 ? 16.402 61.207 48.504 1.00 113.35 105 LEU C CA 1
ATOM 4835 C C . LEU C 1 81 ? 16.063 61.153 49.996 1.00 109.85 105 LEU C C 1
ATOM 4836 O O . LEU C 1 81 ? 16.955 61.494 50.803 1.00 100.26 105 LEU C O 1
ATOM 4841 N N . GLN C 1 82 ? 14.828 60.758 50.342 1.00 114.04 106 GLN C N 1
ATOM 4842 C CA . GLN C 1 82 ? 14.443 60.685 51.777 1.00 118.69 106 GLN C CA 1
ATOM 4843 C C . GLN C 1 82 ? 15.263 59.570 52.444 1.00 120.62 106 GLN C C 1
ATOM 4844 O O . GLN C 1 82 ? 15.788 59.814 53.542 1.00 130.13 106 GLN C O 1
ATOM 4850 N N . GLN C 1 83 ? 15.394 58.413 51.785 1.00 121.17 107 GLN C N 1
ATOM 4851 C CA . GLN C 1 83 ? 16.167 57.267 52.335 1.00 118.07 107 GLN C CA 1
ATOM 4852 C C . GLN C 1 83 ? 17.607 57.716 52.632 1.00 113.46 107 GLN C C 1
ATOM 4853 O O . GLN C 1 83 ? 18.213 57.143 53.562 1.00 107.77 107 GLN C O 1
ATOM 4859 N N . GLN C 1 84 ? 18.116 58.711 51.886 1.00 111.27 108 GLN C N 1
ATOM 4860 C CA . GLN C 1 84 ? 19.504 59.226 52.070 1.00 107.68 108 GLN C CA 1
ATOM 4861 C C . GLN C 1 84 ? 19.503 60.422 53.032 1.00 102.96 108 GLN C C 1
ATOM 4862 O O . GLN C 1 84 ? 20.599 60.846 53.436 1.00 99.46 108 GLN C O 1
ATOM 4868 N N . GLY C 1 85 ? 18.322 60.957 53.358 1.00 100.21 109 GLY C N 1
ATOM 4869 C CA . GLY C 1 85 ? 18.205 62.113 54.269 1.00 97.71 109 GLY C CA 1
ATOM 4870 C C . GLY C 1 85 ? 18.527 63.421 53.568 1.00 96.29 109 GLY C C 1
ATOM 4871 O O . GLY C 1 85 ? 19.125 64.291 54.223 1.00 99.36 109 GLY C O 1
ATOM 4872 N N . LEU C 1 86 ? 18.122 63.557 52.297 1.00 93.30 110 LEU C N 1
ATOM 4873 C CA . LEU C 1 86 ? 18.371 64.779 51.488 1.00 91.33 110 LEU C CA 1
ATOM 4874 C C . LEU C 1 86 ? 17.085 65.265 50.815 1.00 89.77 110 LEU C C 1
ATOM 4875 O O . LEU C 1 86 ? 16.108 64.501 50.779 1.00 91.78 110 LEU C O 1
ATOM 4880 N N . THR C 1 87 ? 17.115 66.511 50.328 1.00 93.08 111 THR C N 1
ATOM 4881 C CA . THR C 1 87 ? 15.998 67.155 49.592 1.00 96.93 111 THR C CA 1
ATOM 4882 C C . THR C 1 87 ? 16.456 67.325 48.141 1.00 95.43 111 THR C C 1
ATOM 4883 O O . THR C 1 87 ? 17.665 67.154 47.893 1.00 94.77 111 THR C O 1
ATOM 4887 N N . GLU C 1 88 ? 15.543 67.646 47.226 1.00 97.68 112 GLU C N 1
ATOM 4888 C CA . GLU C 1 88 ? 15.965 67.837 45.814 1.00 98.09 112 GLU C CA 1
ATOM 4889 C C . GLU C 1 88 ? 16.863 69.077 45.737 1.00 99.15 112 GLU C C 1
ATOM 4890 O O . GLU C 1 88 ? 17.750 69.107 44.858 1.00 99.35 112 GLU C O 1
ATOM 4896 N N . ALA C 1 89 ? 16.674 70.030 46.659 1.00 100.55 113 ALA C N 1
ATOM 4897 C CA . ALA C 1 89 ? 17.471 71.280 46.677 1.00 103.43 113 ALA C CA 1
ATOM 4898 C C . ALA C 1 89 ? 18.866 71.028 47.266 1.00 106.13 113 ALA C C 1
ATOM 4899 O O . ALA C 1 89 ? 19.838 71.589 46.717 1.00 99.35 113 ALA C O 1
ATOM 4901 N N . SER C 1 90 ? 18.958 70.215 48.326 1.00 110.65 114 SER C N 1
ATOM 4902 C CA . SER C 1 90 ? 20.266 69.931 48.981 1.00 112.44 114 SER C CA 1
ATOM 4903 C C . SER C 1 90 ? 21.019 68.814 48.245 1.00 119.51 114 SER C C 1
ATOM 4904 O O . SER C 1 90 ? 22.171 68.544 48.633 1.00 126.17 114 SER C O 1
ATOM 4907 N N . PHE C 1 91 ? 20.411 68.213 47.216 1.00 118.57 115 PHE C N 1
ATOM 4908 C CA . PHE C 1 91 ? 21.073 67.105 46.473 1.00 110.04 115 PHE C CA 1
ATOM 4909 C C . PHE C 1 91 ? 22.147 67.649 45.517 1.00 104.09 115 PHE C C 1
ATOM 4910 O O . PHE C 1 91 ? 23.190 66.976 45.365 1.00 91.67 115 PHE C O 1
ATOM 4918 N N . THR C 1 92 ? 21.900 68.811 44.905 1.00 108.05 116 THR C N 1
ATOM 4919 C CA . THR C 1 92 ? 22.880 69.414 43.952 1.00 105.41 116 THR C CA 1
ATOM 4920 C C . THR C 1 92 ? 24.196 69.705 44.678 1.00 110.56 116 THR C C 1
ATOM 4921 O O . THR C 1 92 ? 25.220 69.138 44.302 1.00 116.72 116 THR C O 1
ATOM 4925 N N . PRO C 1 93 ? 24.232 70.570 45.724 1.00 115.03 117 PRO C N 1
ATOM 4926 C CA . PRO C 1 93 ? 25.473 70.856 46.452 1.00 111.28 117 PRO C CA 1
ATOM 4927 C C . PRO C 1 93 ? 26.126 69.604 47.067 1.00 105.31 117 PRO C C 1
ATOM 4928 O O . PRO C 1 93 ? 27.326 69.614 47.235 1.00 106.86 117 PRO C O 1
ATOM 4932 N N . TYR C 1 94 ? 25.329 68.596 47.428 1.00 101.22 118 TYR C N 1
ATOM 4933 C CA . TYR C 1 94 ? 25.870 67.322 47.979 1.00 99.50 118 TYR C CA 1
ATOM 4934 C C . TYR C 1 94 ? 26.610 66.566 46.877 1.00 95.68 118 TYR C C 1
ATOM 4935 O O . TYR C 1 94 ? 27.649 65.956 47.129 1.00 90.43 118 TYR C O 1
ATOM 4952 N N . ARG C 1 96 ? 27.898 68.005 44.284 1.00 95.96 120 ARG C N 1
ATOM 4953 C CA . ARG C 1 96 ? 29.048 68.824 43.936 1.00 96.01 120 ARG C CA 1
ATOM 4954 C C . ARG C 1 96 ? 30.250 68.390 44.772 1.00 97.32 120 ARG C C 1
ATOM 4955 O O . ARG C 1 96 ? 31.324 68.221 44.174 1.00 95.81 120 ARG C O 1
ATOM 4963 N N . THR C 1 97 ? 30.075 68.259 46.094 1.00 101.21 121 THR C N 1
ATOM 4964 C CA . THR C 1 97 ? 31.191 67.854 47.000 1.00 102.69 121 THR C CA 1
ATOM 4965 C C . THR C 1 97 ? 31.643 66.429 46.664 1.00 100.40 121 THR C C 1
ATOM 4966 O O . THR C 1 97 ? 32.877 66.207 46.660 1.00 106.51 121 THR C O 1
ATOM 4970 N N . GLN C 1 98 ? 30.695 65.527 46.370 1.00 96.31 122 GLN C N 1
ATOM 4971 C CA . GLN C 1 98 ? 31.004 64.108 46.032 1.00 95.02 122 GLN C CA 1
ATOM 4972 C C . GLN C 1 98 ? 31.771 64.024 44.708 1.00 95.80 122 GLN C C 1
ATOM 4973 O O . GLN C 1 98 ? 32.592 63.124 44.525 1.00 99.35 122 GLN C O 1
ATOM 4987 N N . LEU C 1 100 ? 33.697 66.602 43.424 1.00 92.36 124 LEU C N 1
ATOM 4988 C CA . LEU C 1 100 ? 34.992 67.239 43.613 1.00 92.79 124 LEU C CA 1
ATOM 4989 C C . LEU C 1 100 ? 35.936 66.253 44.296 1.00 91.16 124 LEU C C 1
ATOM 4990 O O . LEU C 1 100 ? 37.096 66.156 43.867 1.00 88.39 124 LEU C O 1
ATOM 4995 N N . GLU C 1 101 ? 35.426 65.559 45.314 1.00 93.46 125 GLU C N 1
ATOM 4996 C CA . GLU C 1 101 ? 36.198 64.537 46.071 1.00 95.01 125 GLU C CA 1
ATOM 4997 C C . GLU C 1 101 ? 36.538 63.380 45.118 1.00 97.47 125 GLU C C 1
ATOM 4998 O O . GLU C 1 101 ? 37.666 62.863 45.207 1.00 98.10 125 GLU C O 1
ATOM 5004 N N . GLN C 1 102 ? 35.619 63.031 44.209 1.00 98.15 126 GLN C N 1
ATOM 5005 C CA . GLN C 1 102 ? 35.870 61.920 43.246 1.00 97.85 126 GLN C CA 1
ATOM 5006 C C . GLN C 1 102 ? 36.950 62.360 42.242 1.00 89.89 126 GLN C C 1
ATOM 5007 O O . GLN C 1 102 ? 37.740 61.497 41.826 1.00 90.75 126 GLN C O 1
ATOM 5013 N N . ALA C 1 103 ? 36.982 63.649 41.875 1.00 82.05 127 ALA C N 1
ATOM 5014 C CA . ALA C 1 103 ? 37.988 64.155 40.912 1.00 78.58 127 ALA C CA 1
ATOM 5015 C C . ALA C 1 103 ? 39.397 63.981 41.493 1.00 76.27 127 ALA C C 1
ATOM 5016 O O . ALA C 1 103 ? 40.329 63.687 40.723 1.00 75.17 127 ALA C O 1
ATOM 5018 N N . ALA C 1 104 ? 39.533 64.149 42.809 1.00 76.86 128 ALA C N 1
ATOM 5019 C CA . ALA C 1 104 ? 40.837 64.010 43.502 1.00 79.06 128 ALA C CA 1
ATOM 5020 C C . ALA C 1 104 ? 41.245 62.534 43.573 1.00 78.08 128 ALA C C 1
ATOM 5021 O O . ALA C 1 104 ? 42.436 62.245 43.366 1.00 79.23 128 ALA C O 1
ATOM 5023 N N . ILE C 1 105 ? 40.301 61.638 43.874 1.00 77.30 129 ILE C N 1
ATOM 5024 C CA . ILE C 1 105 ? 40.612 60.178 43.957 1.00 77.44 129 ILE C CA 1
ATOM 5025 C C . ILE C 1 105 ? 41.006 59.689 42.559 1.00 76.36 129 ILE C C 1
ATOM 5026 O O . ILE C 1 105 ? 42.064 59.054 42.448 1.00 74.80 129 ILE C O 1
ATOM 5031 N N . ASP C 1 106 ? 40.187 59.991 41.541 1.00 76.44 130 ASP C N 1
ATOM 5032 C CA . ASP C 1 106 ? 40.458 59.576 40.135 1.00 78.27 130 ASP C CA 1
ATOM 5033 C C . ASP C 1 106 ? 41.855 60.057 39.727 1.00 75.69 130 ASP C C 1
ATOM 5034 O O . ASP C 1 106 ? 42.603 59.266 39.156 1.00 75.98 130 ASP C O 1
ATOM 5039 N N . HIS C 1 107 ? 42.166 61.326 39.992 1.00 73.05 131 HIS C N 1
ATOM 5040 C CA . HIS C 1 107 ? 43.492 61.902 39.646 1.00 73.68 131 HIS C CA 1
ATOM 5041 C C . HIS C 1 107 ? 44.615 61.149 40.379 1.00 75.26 131 HIS C C 1
ATOM 5042 O O . HIS C 1 107 ? 45.632 60.851 39.737 1.00 74.46 131 HIS C O 1
ATOM 5049 N N . GLU C 1 108 ? 44.432 60.846 41.669 1.00 78.85 132 GLU C N 1
ATOM 5050 C CA . GLU C 1 108 ? 45.463 60.118 42.473 1.00 80.30 132 GLU C CA 1
ATOM 5051 C C . GLU C 1 108 ? 45.636 58.688 41.934 1.00 83.49 132 GLU C C 1
ATOM 5052 O O . GLU C 1 108 ? 46.797 58.198 41.872 1.00 84.78 132 GLU C O 1
ATOM 5058 N N . ILE C 1 109 ? 44.524 58.037 41.583 1.00 84.01 133 ILE C N 1
ATOM 5059 C CA . ILE C 1 109 ? 44.570 56.659 41.012 1.00 82.58 133 ILE C CA 1
ATOM 5060 C C . ILE C 1 109 ? 45.379 56.697 39.707 1.00 80.96 133 ILE C C 1
ATOM 5061 O O . ILE C 1 109 ? 46.325 55.931 39.594 1.00 78.99 133 ILE C O 1
ATOM 5066 N N . LYS C 1 110 ? 45.035 57.598 38.786 1.00 80.95 134 LYS C N 1
ATOM 5067 C CA . LYS C 1 110 ? 45.713 57.737 37.463 1.00 83.39 134 LYS C CA 1
ATOM 5068 C C . LYS C 1 110 ? 47.208 58.058 37.594 1.00 81.93 134 LYS C C 1
ATOM 5069 O O . LYS C 1 110 ? 47.988 57.508 36.792 1.00 82.87 134 LYS C O 1
ATOM 5075 N N . GLU C 1 111 ? 47.601 58.872 38.571 1.00 73.48 135 GLU C N 1
ATOM 5076 C CA . GLU C 1 111 ? 49.025 59.282 38.687 1.00 78.54 135 GLU C CA 1
ATOM 5077 C C . GLU C 1 111 ? 49.845 58.352 39.595 1.00 79.35 135 GLU C C 1
ATOM 5078 O O . GLU C 1 111 ? 51.051 58.623 39.717 1.00 84.11 135 GLU C O 1
ATOM 5084 N N . THR C 1 112 ? 49.269 57.289 40.173 1.00 77.44 136 THR C N 1
ATOM 5085 C CA . THR C 1 112 ? 50.115 56.461 41.077 1.00 79.83 136 THR C CA 1
ATOM 5086 C C . THR C 1 112 ? 49.703 54.986 41.162 1.00 79.10 136 THR C C 1
ATOM 5087 O O . THR C 1 112 ? 50.542 54.195 41.595 1.00 85.31 136 THR C O 1
ATOM 5091 N N . GLN C 1 113 ? 48.482 54.622 40.776 1.00 76.75 137 GLN C N 1
ATOM 5092 C CA . GLN C 1 113 ? 48.032 53.210 40.962 1.00 75.40 137 GLN C CA 1
ATOM 5093 C C . GLN C 1 113 ? 48.171 52.364 39.686 1.00 71.49 137 GLN C C 1
ATOM 5094 O O . GLN C 1 113 ? 48.116 51.114 39.837 1.00 67.39 137 GLN C O 1
ATOM 5100 N N . TYR C 1 114 ? 48.370 52.958 38.502 1.00 68.40 138 TYR C N 1
ATOM 5101 C CA . TYR C 1 114 ? 48.482 52.064 37.315 1.00 65.37 138 TYR C CA 1
ATOM 5102 C C . TYR C 1 114 ? 49.945 51.625 37.151 1.00 66.47 138 TYR C C 1
ATOM 5103 O O . TYR C 1 114 ? 50.539 51.834 36.083 1.00 66.92 138 TYR C O 1
ATOM 5112 N N . THR C 1 115 ? 50.495 51.010 38.205 1.00 69.42 139 THR C N 1
ATOM 5113 C CA . THR C 1 115 ? 51.894 50.499 38.220 1.00 69.76 139 THR C CA 1
ATOM 5114 C C . THR C 1 115 ? 51.908 49.110 37.581 1.00 68.72 139 THR C C 1
ATOM 5115 O O . THR C 1 115 ? 50.869 48.421 37.655 1.00 63.17 139 THR C O 1
ATOM 5119 N N . ASP C 1 116 ? 53.053 48.712 37.020 1.00 73.00 140 ASP C N 1
ATOM 5120 C CA . ASP C 1 116 ? 53.202 47.380 36.373 1.00 74.80 140 ASP C CA 1
ATOM 5121 C C . ASP C 1 116 ? 52.735 46.284 37.350 1.00 76.30 140 ASP C C 1
ATOM 5122 O O . ASP C 1 116 ? 51.975 45.397 36.918 1.00 79.06 140 ASP C O 1
ATOM 5127 N N . ALA C 1 117 ? 53.126 46.374 38.625 1.00 76.21 141 ALA C N 1
ATOM 5128 C CA . ALA C 1 117 ? 52.751 45.370 39.654 1.00 74.91 141 ALA C CA 1
ATOM 5129 C C . ALA C 1 117 ? 51.226 45.206 39.736 1.00 75.63 141 ALA C C 1
ATOM 5130 O O . ALA C 1 117 ? 50.775 44.046 39.810 1.00 76.30 141 ALA C O 1
ATOM 5132 N N . ASN C 1 118 ? 50.471 46.314 39.734 1.00 76.14 142 ASN C N 1
ATOM 5133 C CA . ASN C 1 118 ? 48.982 46.262 39.826 1.00 75.87 142 ASN C CA 1
ATOM 5134 C C . ASN C 1 118 ? 48.384 45.777 38.496 1.00 73.02 142 ASN C C 1
ATOM 5135 O O . ASN C 1 118 ? 47.346 45.073 38.538 1.00 70.72 142 ASN C O 1
ATOM 5140 N N . LEU C 1 119 ? 48.986 46.163 37.364 1.00 72.19 143 LEU C N 1
ATOM 5141 C CA . LEU C 1 119 ? 48.478 45.713 36.039 1.00 70.83 143 LEU C CA 1
ATOM 5142 C C . LEU C 1 119 ? 48.587 44.186 35.970 1.00 71.85 143 LEU C C 1
ATOM 5143 O O . LEU C 1 119 ? 47.617 43.557 35.521 1.00 70.40 143 LEU C O 1
ATOM 5148 N N . LYS C 1 120 ? 49.718 43.624 36.419 1.00 74.15 144 LYS C N 1
ATOM 5149 C CA . LYS C 1 120 ? 49.936 42.148 36.424 1.00 75.67 144 LYS C CA 1
ATOM 5150 C C . LYS C 1 120 ? 48.951 41.477 37.384 1.00 74.33 144 LYS C C 1
ATOM 5151 O O . LYS C 1 120 ? 48.480 40.383 37.051 1.00 73.00 144 LYS C O 1
ATOM 5157 N N . LYS C 1 121 ? 48.691 42.092 38.542 1.00 76.37 145 LYS C N 1
ATOM 5158 C CA . LYS C 1 121 ? 47.738 41.521 39.537 1.00 79.71 145 LYS C CA 1
ATOM 5159 C C . LYS C 1 121 ? 46.359 41.379 38.877 1.00 76.61 145 LYS C C 1
ATOM 5160 O O . LYS C 1 121 ? 45.734 40.325 39.047 1.00 78.54 145 LYS C O 1
ATOM 5166 N N . ALA C 1 122 ? 45.912 42.420 38.163 1.00 71.50 146 ALA C N 1
ATOM 5167 C CA . ALA C 1 122 ? 44.597 42.413 37.485 1.00 68.23 146 ALA C CA 1
ATOM 5168 C C . ALA C 1 122 ? 44.603 41.424 36.307 1.00 66.71 146 ALA C C 1
ATOM 5169 O O . ALA C 1 122 ? 43.582 40.731 36.071 1.00 65.63 146 ALA C O 1
ATOM 5171 N N . TRP C 1 123 ? 45.738 41.355 35.616 1.00 64.98 147 TRP C N 1
ATOM 5172 C CA . TRP C 1 123 ? 45.936 40.501 34.417 1.00 63.94 147 TRP C CA 1
ATOM 5173 C C . TRP C 1 123 ? 45.924 39.003 34.753 1.00 64.92 147 TRP C C 1
ATOM 5174 O O . TRP C 1 123 ? 45.506 38.225 33.871 1.00 64.55 147 TRP C O 1
ATOM 5185 N N . GLU C 1 124 ? 46.298 38.610 35.979 1.00 72.36 148 GLU C N 1
ATOM 5186 C CA . GLU C 1 124 ? 46.354 37.144 36.272 1.00 78.58 148 GLU C CA 1
ATOM 5187 C C . GLU C 1 124 ? 44.954 36.512 36.178 1.00 78.63 148 GLU C C 1
ATOM 5188 O O . GLU C 1 124 ? 44.907 35.346 35.766 1.00 85.56 148 GLU C O 1
ATOM 5194 N N . SER C 1 125 ? 43.870 37.237 36.482 1.00 78.47 149 SER C N 1
ATOM 5195 C CA . SER C 1 125 ? 42.500 36.656 36.391 1.00 76.28 149 SER C CA 1
ATOM 5196 C C . SER C 1 125 ? 41.627 37.416 35.381 1.00 72.02 149 SER C C 1
ATOM 5197 O O . SER C 1 125 ? 40.390 37.257 35.441 1.00 68.80 149 SER C O 1
ATOM 5200 N N . TYR C 1 126 ? 42.231 38.190 34.476 1.00 70.52 150 TYR C N 1
ATOM 5201 C CA . TYR C 1 126 ? 41.420 38.957 33.490 1.00 66.56 150 TYR C CA 1
ATOM 5202 C C . TYR C 1 126 ? 41.045 38.086 32.280 1.00 63.21 150 TYR C C 1
ATOM 5203 O O . TYR C 1 126 ? 41.789 37.153 31.935 1.00 64.59 150 TYR C O 1
ATOM 5212 N N . HIS C 1 127 ? 39.881 38.376 31.691 1.00 60.91 151 HIS C N 1
ATOM 5213 C CA . HIS C 1 127 ? 39.387 37.705 30.460 1.00 59.85 151 HIS C CA 1
ATOM 5214 C C . HIS C 1 127 ? 38.603 38.745 29.666 1.00 57.38 151 HIS C C 1
ATOM 5215 O O . HIS C 1 127 ? 37.708 39.372 30.210 1.00 60.09 151 HIS C O 1
ATOM 5222 N N . PRO C 1 128 ? 38.911 38.976 28.374 1.00 56.90 152 PRO C N 1
ATOM 5223 C CA . PRO C 1 128 ? 38.214 39.984 27.581 1.00 56.31 152 PRO C CA 1
ATOM 5224 C C . PRO C 1 128 ? 36.760 39.622 27.254 1.00 55.52 152 PRO C C 1
ATOM 5225 O O . PRO C 1 128 ? 36.341 38.520 27.565 1.00 52.02 152 PRO C O 1
ATOM 5229 N N . ASP C 1 129 ? 36.050 40.570 26.626 1.00 57.02 153 ASP C N 1
ATOM 5230 C CA . ASP C 1 129 ? 34.625 40.423 26.228 1.00 55.82 153 ASP C CA 1
ATOM 5231 C C . ASP C 1 129 ? 34.402 39.173 25.370 1.00 54.75 153 ASP C C 1
ATOM 5232 O O . ASP C 1 129 ? 35.261 38.849 24.524 1.00 58.39 153 ASP C O 1
ATOM 5237 N N . VAL C 1 130 ? 33.265 38.519 25.611 1.00 55.02 154 VAL C N 1
ATOM 5238 C CA . VAL C 1 130 ? 32.773 37.319 24.869 1.00 57.18 154 VAL C CA 1
ATOM 5239 C C . VAL C 1 130 ? 31.273 37.539 24.706 1.00 53.40 154 VAL C C 1
ATOM 5240 O O . VAL C 1 130 ? 30.673 38.095 25.634 1.00 50.60 154 VAL C O 1
ATOM 5244 N N . THR C 1 131 ? 30.707 37.151 23.570 1.00 53.97 155 THR C N 1
ATOM 5245 C CA . THR C 1 131 ? 29.251 37.334 23.330 1.00 53.22 155 THR C CA 1
ATOM 5246 C C . THR C 1 131 ? 28.603 35.951 23.402 1.00 52.15 155 THR C C 1
ATOM 5247 O O . THR C 1 131 ? 29.110 35.038 22.741 1.00 58.36 155 THR C O 1
ATOM 5251 N N . ALA C 1 132 ? 27.543 35.792 24.194 1.00 49.65 156 ALA C N 1
ATOM 5252 C CA . ALA C 1 132 ? 26.924 34.452 24.311 1.00 50.08 156 ALA C CA 1
ATOM 5253 C C . ALA C 1 132 ? 25.542 34.525 24.948 1.00 49.73 156 ALA C C 1
ATOM 5254 O O . ALA C 1 132 ? 25.220 35.557 25.573 1.00 51.70 156 ALA C O 1
ATOM 5256 N N . TYR C 1 133 ? 24.765 33.456 24.767 1.00 51.57 157 TYR C N 1
ATOM 5257 C CA . TYR C 1 133 ? 23.420 33.343 25.378 1.00 55.69 157 TYR C CA 1
ATOM 5258 C C . TYR C 1 133 ? 23.615 32.852 26.819 1.00 60.62 157 TYR C C 1
ATOM 5259 O O . TYR C 1 133 ? 24.217 31.773 27.011 1.00 60.57 157 TYR C O 1
ATOM 5268 N N . VAL C 1 134 ? 23.184 33.660 27.791 1.00 66.58 158 VAL C N 1
ATOM 5269 C CA . VAL C 1 134 ? 23.273 33.326 29.242 1.00 67.89 158 VAL C CA 1
ATOM 5270 C C . VAL C 1 134 ? 21.831 33.250 29.755 1.00 68.79 158 VAL C C 1
ATOM 5271 O O . VAL C 1 134 ? 21.197 34.320 29.909 1.00 66.40 158 VAL C O 1
ATOM 5275 N N . VAL C 1 135 ? 21.339 32.030 29.990 1.00 70.60 159 VAL C N 1
ATOM 5276 C CA . VAL C 1 135 ? 19.933 31.834 30.453 1.00 76.28 159 VAL C CA 1
ATOM 5277 C C . VAL C 1 135 ? 19.917 31.290 31.887 1.00 84.80 159 VAL C C 1
ATOM 5278 O O . VAL C 1 135 ? 20.557 30.252 32.140 1.00 81.17 159 VAL C O 1
ATOM 5282 N N . SER C 1 136 ? 19.187 31.964 32.784 1.00 93.81 160 SER C N 1
ATOM 5283 C CA . SER C 1 136 ? 19.069 31.540 34.207 1.00 94.03 160 SER C CA 1
ATOM 5284 C C . SER C 1 136 ? 17.768 30.750 34.407 1.00 95.76 160 SER C C 1
ATOM 5285 O O . SER C 1 136 ? 16.793 31.015 33.676 1.00 95.47 160 SER C O 1
ATOM 5288 N N . GLU C 1 137 ? 17.764 29.822 35.371 1.00 96.78 161 GLU C N 1
ATOM 5289 C CA . GLU C 1 137 ? 16.594 28.964 35.691 1.00 96.14 161 GLU C CA 1
ATOM 5290 C C . GLU C 1 137 ? 16.533 28.816 37.217 1.00 97.33 161 GLU C C 1
ATOM 5291 O O . GLU C 1 137 ? 17.601 28.949 37.863 1.00 100.15 161 GLU C O 1
ATOM 5297 N N . THR C 1 138 ? 15.347 28.574 37.788 1.00 94.36 162 THR C N 1
ATOM 5298 C CA . THR C 1 138 ? 15.250 28.410 39.264 1.00 88.21 162 THR C CA 1
ATOM 5299 C C . THR C 1 138 ? 15.479 26.942 39.621 1.00 85.61 162 THR C C 1
ATOM 5300 O O . THR C 1 138 ? 16.352 26.685 40.459 1.00 91.62 162 THR C O 1
ATOM 5304 N N . SER C 1 139 ? 14.717 26.030 39.012 1.00 86.63 163 SER C N 1
ATOM 5305 C CA . SER C 1 139 ? 14.866 24.578 39.310 1.00 88.42 163 SER C CA 1
ATOM 5306 C C . SER C 1 139 ? 15.927 23.969 38.391 1.00 87.17 163 SER C C 1
ATOM 5307 O O . SER C 1 139 ? 16.080 24.454 37.260 1.00 81.88 163 SER C O 1
ATOM 5310 N N . LYS C 1 140 ? 16.638 22.957 38.886 1.00 91.63 164 LYS C N 1
ATOM 5311 C CA . LYS C 1 140 ? 17.689 22.289 38.083 1.00 93.51 164 LYS C CA 1
ATOM 5312 C C . LYS C 1 140 ? 17.025 21.462 36.979 1.00 101.63 164 LYS C C 1
ATOM 5313 O O . LYS C 1 140 ? 17.539 21.488 35.842 1.00 109.19 164 LYS C O 1
ATOM 5319 N N . ASP C 1 141 ? 15.922 20.770 37.301 1.00 106.31 165 ASP C N 1
ATOM 5320 C CA . ASP C 1 141 ? 15.212 19.912 36.307 1.00 95.95 165 ASP C CA 1
ATOM 5321 C C . ASP C 1 141 ? 14.750 20.762 35.117 1.00 94.02 165 ASP C C 1
ATOM 5322 O O . ASP C 1 141 ? 14.820 20.251 33.979 1.00 94.90 165 ASP C O 1
ATOM 5327 N N . ALA C 1 142 ? 14.324 22.006 35.367 1.00 89.62 166 ALA C N 1
ATOM 5328 C CA . ALA C 1 142 ? 13.865 22.904 34.277 1.00 83.79 166 ALA C CA 1
ATOM 5329 C C . ALA C 1 142 ? 15.033 23.223 33.337 1.00 80.62 166 ALA C C 1
ATOM 5330 O O . ALA C 1 142 ? 14.840 23.161 32.109 1.00 84.17 166 ALA C O 1
ATOM 5332 N N . ALA C 1 143 ? 16.199 23.546 33.905 1.00 77.53 167 ALA C N 1
ATOM 5333 C CA . ALA C 1 143 ? 17.414 23.883 33.123 1.00 74.48 167 ALA C CA 1
ATOM 5334 C C . ALA C 1 143 ? 17.891 22.651 32.345 1.00 71.71 167 ALA C C 1
ATOM 5335 O O . ALA C 1 143 ? 18.317 22.813 31.190 1.00 67.56 167 ALA C O 1
ATOM 5337 N N . THR C 1 144 ? 17.798 21.467 32.958 1.00 76.57 168 THR C N 1
ATOM 5338 C CA . THR C 1 144 ? 18.230 20.197 32.309 1.00 83.51 168 THR C CA 1
ATOM 5339 C C . THR C 1 144 ? 17.380 19.937 31.058 1.00 90.20 168 THR C C 1
ATOM 5340 O O . THR C 1 144 ? 17.968 19.612 30.013 1.00 95.30 168 THR C O 1
ATOM 5344 N N . LYS C 1 145 ? 16.057 20.090 31.161 1.00 91.32 169 LYS C N 1
ATOM 5345 C CA . LYS C 1 145 ? 15.146 19.851 30.007 1.00 93.99 169 LYS C CA 1
ATOM 5346 C C . LYS C 1 145 ? 15.378 20.905 28.912 1.00 92.47 169 LYS C C 1
ATOM 5347 O O . LYS C 1 145 ? 15.393 20.512 27.727 1.00 89.94 169 LYS C O 1
ATOM 5353 N N . ALA C 1 146 ? 15.557 22.178 29.295 1.00 86.34 170 ALA C N 1
ATOM 5354 C CA . ALA C 1 146 ? 15.773 23.284 28.331 1.00 78.52 170 ALA C CA 1
ATOM 5355 C C . ALA C 1 146 ? 17.063 23.051 27.534 1.00 76.43 170 ALA C C 1
ATOM 5356 O O . ALA C 1 146 ? 17.090 23.394 26.324 1.00 70.49 170 ALA C O 1
ATOM 5358 N N . LEU C 1 147 ? 18.082 22.489 28.195 1.00 78.27 171 LEU C N 1
ATOM 5359 C CA . LEU C 1 147 ? 19.399 22.199 27.565 1.00 78.93 171 LEU C CA 1
ATOM 5360 C C . LEU C 1 147 ? 19.265 20.997 26.620 1.00 82.02 171 LEU C C 1
ATOM 5361 O O . LEU C 1 147 ? 19.729 21.096 25.473 1.00 80.67 171 LEU C O 1
ATOM 5366 N N . ASP C 1 148 ? 18.671 19.897 27.099 1.00 87.36 172 ASP C N 1
ATOM 5367 C CA . ASP C 1 148 ? 18.487 18.677 26.263 1.00 91.87 172 ASP C CA 1
ATOM 5368 C C . ASP C 1 148 ? 17.694 19.048 25.007 1.00 90.73 172 ASP C C 1
ATOM 5369 O O . ASP C 1 148 ? 18.023 18.535 23.930 1.00 90.73 172 ASP C O 1
ATOM 5374 N N . ALA C 1 149 ? 16.701 19.927 25.154 1.00 90.04 173 ALA C N 1
ATOM 5375 C CA . ALA C 1 149 ? 15.855 20.375 24.025 1.00 87.83 173 ALA C CA 1
ATOM 5376 C C . ALA C 1 149 ? 16.680 21.203 23.034 1.00 83.81 173 ALA C C 1
ATOM 5377 O O . ALA C 1 149 ? 16.362 21.153 21.835 1.00 88.76 173 ALA C O 1
ATOM 5379 N N . ALA C 1 150 ? 17.691 21.932 23.519 1.00 79.85 174 ALA C N 1
ATOM 5380 C CA . ALA C 1 150 ? 18.541 22.781 22.645 1.00 75.68 174 ALA C CA 1
ATOM 5381 C C . ALA C 1 150 ? 19.614 21.946 21.925 1.00 74.04 174 ALA C C 1
ATOM 5382 O O . ALA C 1 150 ? 19.879 22.230 20.739 1.00 66.31 174 ALA C O 1
ATOM 5384 N N . LYS C 1 151 ? 20.203 20.955 22.607 1.00 80.02 175 LYS C N 1
ATOM 5385 C CA . LYS C 1 151 ? 21.271 20.106 21.997 1.00 82.00 175 LYS C CA 1
ATOM 5386 C C . LYS C 1 151 ? 20.666 18.922 21.226 1.00 84.36 175 LYS C C 1
ATOM 5387 O O . LYS C 1 151 ? 21.448 18.175 20.602 1.00 76.49 175 LYS C O 1
ATOM 5393 N N . LYS C 1 152 ? 19.337 18.772 21.246 1.00 87.60 176 LYS C N 1
ATOM 5394 C CA . LYS C 1 152 ? 18.675 17.636 20.551 1.00 87.50 176 LYS C CA 1
ATOM 5395 C C . LYS C 1 152 ? 18.915 17.712 19.045 1.00 84.15 176 LYS C C 1
ATOM 5396 O O . LYS C 1 152 ? 19.426 16.726 18.493 1.00 88.15 176 LYS C O 1
ATOM 5402 N N . ASP C 1 153 ? 18.566 18.840 18.424 1.00 85.02 177 ASP C N 1
ATOM 5403 C CA . ASP C 1 153 ? 18.743 19.022 16.955 1.00 88.42 177 ASP C CA 1
ATOM 5404 C C . ASP C 1 153 ? 18.843 20.515 16.615 1.00 87.39 177 ASP C C 1
ATOM 5405 O O . ASP C 1 153 ? 18.647 21.347 17.525 1.00 83.93 177 ASP C O 1
ATOM 5410 N N . ASP C 1 154 ? 19.166 20.825 15.351 1.00 87.39 178 ASP C N 1
ATOM 5411 C CA . ASP C 1 154 ? 19.317 22.231 14.877 1.00 86.65 178 ASP C CA 1
ATOM 5412 C C . ASP C 1 154 ? 17.996 22.981 15.047 1.00 87.22 178 ASP C C 1
ATOM 5413 O O . ASP C 1 154 ? 18.045 24.227 15.114 1.00 86.39 178 ASP C O 1
ATOM 5418 N N . ALA C 1 155 ? 16.876 22.247 15.113 1.00 92.75 179 ALA C N 1
ATOM 5419 C CA . ALA C 1 155 ? 15.540 22.868 15.286 1.00 93.90 179 ALA C CA 1
ATOM 5420 C C . ALA C 1 155 ? 15.407 23.406 16.718 1.00 92.91 179 ALA C C 1
ATOM 5421 O O . ALA C 1 155 ? 14.998 24.564 16.878 1.00 85.84 179 ALA C O 1
ATOM 5423 N N . GLY C 1 156 ? 15.752 22.584 17.714 1.00 93.68 180 GLY C N 1
ATOM 5424 C CA . GLY C 1 156 ? 15.669 22.984 19.134 1.00 91.09 180 GLY C CA 1
ATOM 5425 C C . GLY C 1 156 ? 16.676 24.068 19.463 1.00 86.22 180 GLY C C 1
ATOM 5426 O O . GLY C 1 156 ? 16.440 24.813 20.441 1.00 85.19 180 GLY C O 1
ATOM 5427 N N . LYS C 1 157 ? 17.758 24.143 18.677 1.00 78.97 181 LYS C N 1
ATOM 5428 C CA . LYS C 1 157 ? 18.819 25.167 18.876 1.00 75.72 181 LYS C CA 1
ATOM 5429 C C . LYS C 1 157 ? 18.264 26.530 18.461 1.00 73.76 181 LYS C C 1
ATOM 5430 O O . LYS C 1 157 ? 18.552 27.524 19.150 1.00 69.64 181 LYS C O 1
ATOM 5436 N N . ALA C 1 158 ? 17.495 26.559 17.368 1.00 74.66 182 ALA C N 1
ATOM 5437 C CA . ALA C 1 158 ? 16.890 27.818 16.876 1.00 77.21 182 ALA C CA 1
ATOM 5438 C C . ALA C 1 158 ? 15.828 28.286 17.876 1.00 77.48 182 ALA C C 1
ATOM 5439 O O . ALA C 1 158 ? 15.727 29.505 18.087 1.00 76.70 182 ALA C O 1
ATOM 5441 N N . SER C 1 159 ? 15.071 27.343 18.453 1.00 78.86 183 SER C N 1
ATOM 5442 C CA . SER C 1 159 ? 14.012 27.655 19.451 1.00 80.41 183 SER C CA 1
ATOM 5443 C C . SER C 1 159 ? 14.660 28.332 20.653 1.00 73.09 183 SER C C 1
ATOM 5444 O O . SER C 1 159 ? 14.108 29.336 21.141 1.00 69.11 183 SER C O 1
ATOM 5447 N N . PHE C 1 160 ? 15.778 27.775 21.121 1.00 68.10 184 PHE C N 1
ATOM 5448 C CA . PHE C 1 160 ? 16.515 28.330 22.284 1.00 68.00 184 PHE C CA 1
ATOM 5449 C C . PHE C 1 160 ? 16.994 29.752 21.970 1.00 68.15 184 PHE C C 1
ATOM 5450 O O . PHE C 1 160 ? 16.858 30.652 22.829 1.00 64.68 184 PHE C O 1
ATOM 5458 N N . GLU C 1 161 ? 17.528 29.936 20.761 1.00 71.09 185 GLU C N 1
ATOM 5459 C CA . GLU C 1 161 ? 18.063 31.245 20.306 1.00 69.99 185 GLU C CA 1
ATOM 5460 C C . GLU C 1 161 ? 16.912 32.240 20.101 1.00 66.68 185 GLU C C 1
ATOM 5461 O O . GLU C 1 161 ? 17.122 33.427 20.373 1.00 65.03 185 GLU C O 1
ATOM 5467 N N . LYS C 1 162 ? 15.751 31.782 19.627 1.00 65.69 186 LYS C N 1
ATOM 5468 C CA . LYS C 1 162 ? 14.601 32.706 19.411 1.00 66.85 186 LYS C CA 1
ATOM 5469 C C . LYS C 1 162 ? 13.953 33.045 20.763 1.00 65.96 186 LYS C C 1
ATOM 5470 O O . LYS C 1 162 ? 13.752 34.251 21.030 1.00 62.49 186 LYS C O 1
ATOM 5476 N N . THR C 1 163 ? 13.660 32.021 21.581 1.00 65.22 187 THR C N 1
ATOM 5477 C CA . THR C 1 163 ? 12.964 32.255 22.878 1.00 63.89 187 THR C CA 1
ATOM 5478 C C . THR C 1 163 ? 13.869 33.067 23.816 1.00 62.03 187 THR C C 1
ATOM 5479 O O . THR C 1 163 ? 13.341 34.047 24.380 1.00 62.33 187 THR C O 1
ATOM 5483 N N . ASN C 1 164 ? 15.160 32.735 23.923 1.00 60.74 188 ASN C N 1
ATOM 5484 C CA . ASN C 1 164 ? 16.097 33.474 24.816 1.00 61.20 188 ASN C CA 1
ATOM 5485 C C . ASN C 1 164 ? 16.908 34.491 23.996 1.00 59.03 188 ASN C C 1
ATOM 5486 O O . ASN C 1 164 ? 18.106 34.638 24.260 1.00 58.75 188 ASN C O 1
ATOM 5491 N N . ALA C 1 165 ? 16.254 35.210 23.084 1.00 58.83 189 ALA C N 1
ATOM 5492 C CA . ALA C 1 165 ? 16.941 36.182 22.204 1.00 59.14 189 ALA C CA 1
ATOM 5493 C C . ALA C 1 165 ? 17.558 37.345 22.986 1.00 59.73 189 ALA C C 1
ATOM 5494 O O . ALA C 1 165 ? 18.702 37.721 22.676 1.00 63.77 189 ALA C O 1
ATOM 5496 N N A GLU C 1 166 ? 16.842 37.882 23.977 0.60 59.05 190 GLU C N 1
ATOM 5497 N N B GLU C 1 166 ? 16.840 37.895 23.973 0.40 60.51 190 GLU C N 1
ATOM 5498 C CA A GLU C 1 166 ? 17.381 39.049 24.741 0.60 60.00 190 GLU C CA 1
ATOM 5499 C CA B GLU C 1 166 ? 17.374 39.059 24.744 0.40 61.66 190 GLU C CA 1
ATOM 5500 C C A GLU C 1 166 ? 18.367 38.588 25.818 0.60 60.54 190 GLU C C 1
ATOM 5501 C C B GLU C 1 166 ? 18.378 38.593 25.811 0.40 61.78 190 GLU C C 1
ATOM 5502 O O A GLU C 1 166 ? 18.896 39.462 26.534 0.60 59.60 190 GLU C O 1
ATOM 5503 O O B GLU C 1 166 ? 18.908 39.468 26.529 0.40 60.99 190 GLU C O 1
ATOM 5514 N N . SER C 1 167 ? 18.629 37.283 25.920 1.00 63.33 191 SER C N 1
ATOM 5515 C CA . SER C 1 167 ? 19.614 36.771 26.917 1.00 66.91 191 SER C CA 1
ATOM 5516 C C . SER C 1 167 ? 21.012 36.765 26.287 1.00 65.89 191 SER C C 1
ATOM 5517 O O . SER C 1 167 ? 21.983 36.535 27.026 1.00 64.94 191 SER C O 1
ATOM 5520 N N . LYS C 1 168 ? 21.093 37.000 24.970 1.00 65.78 192 LYS C N 1
ATOM 5521 C CA . LYS C 1 168 ? 22.393 37.090 24.256 1.00 65.55 192 LYS C CA 1
ATOM 5522 C C . LYS C 1 168 ? 23.057 38.376 24.754 1.00 60.66 192 LYS C C 1
ATOM 5523 O O . LYS C 1 168 ? 22.522 39.470 24.473 1.00 56.48 192 LYS C O 1
ATOM 5529 N N . VAL C 1 169 ? 24.165 38.239 25.484 1.00 57.42 193 VAL C N 1
ATOM 5530 C CA . VAL C 1 169 ? 24.855 39.431 26.058 1.00 57.49 193 VAL C CA 1
ATOM 5531 C C . VAL C 1 169 ? 26.360 39.371 25.799 1.00 54.55 193 VAL C C 1
ATOM 5532 O O . VAL C 1 169 ? 26.844 38.361 25.256 1.00 52.99 193 VAL C O 1
ATOM 5536 N N . THR C 1 170 ? 27.046 40.440 26.203 1.00 53.92 194 THR C N 1
ATOM 5537 C CA . THR C 1 170 ? 28.517 40.588 26.073 1.00 53.22 194 THR C CA 1
ATOM 5538 C C . THR C 1 170 ? 29.066 40.891 27.470 1.00 53.06 194 THR C C 1
ATOM 5539 O O . THR C 1 170 ? 28.713 41.946 28.020 1.00 56.23 194 THR C O 1
ATOM 5543 N N . PHE C 1 171 ? 29.869 39.987 28.030 1.00 51.63 195 PHE C N 1
ATOM 5544 C CA . PHE C 1 171 ? 30.425 40.198 29.391 1.00 52.37 195 PHE C CA 1
ATOM 5545 C C . PHE C 1 171 ? 31.914 39.861 29.389 1.00 56.27 195 PHE C C 1
ATOM 5546 O O . PHE C 1 171 ? 32.376 39.194 28.429 1.00 59.12 195 PHE C O 1
ATOM 5554 N N . ASN C 1 172 ? 32.616 40.303 30.438 1.00 61.00 196 ASN C N 1
ATOM 5555 C CA . ASN C 1 172 ? 34.071 40.045 30.611 1.00 59.78 196 ASN C CA 1
ATOM 5556 C C . ASN C 1 172 ? 34.288 39.571 32.058 1.00 62.60 196 ASN C C 1
ATOM 5557 O O . ASN C 1 172 ? 33.281 39.267 32.724 1.00 68.66 196 ASN C O 1
ATOM 5562 N N . SER C 1 173 ? 35.537 39.503 32.531 1.00 61.93 197 SER C N 1
ATOM 5563 C CA . SER C 1 173 ? 35.789 39.002 33.913 1.00 63.48 197 SER C CA 1
ATOM 5564 C C . SER C 1 173 ? 35.337 40.019 34.970 1.00 63.70 197 SER C C 1
ATOM 5565 O O . SER C 1 173 ? 35.162 39.602 36.135 1.00 63.98 197 SER C O 1
ATOM 5568 N N . THR C 1 174 ? 35.121 41.284 34.580 1.00 61.61 198 THR C N 1
ATOM 5569 C CA . THR C 1 174 ? 34.684 42.330 35.549 1.00 63.74 198 THR C CA 1
ATOM 5570 C C . THR C 1 174 ? 33.151 42.382 35.651 1.00 68.30 198 THR C C 1
ATOM 5571 O O . THR C 1 174 ? 32.650 43.256 36.376 1.00 66.53 198 THR C O 1
ATOM 5575 N N . SER C 1 175 ? 32.439 41.475 34.972 1.00 73.27 199 SER C N 1
ATOM 5576 C CA . SER C 1 175 ? 30.954 41.474 35.014 1.00 76.84 199 SER C CA 1
ATOM 5577 C C . SER C 1 175 ? 30.467 41.246 36.445 1.00 76.61 199 SER C C 1
ATOM 5578 O O . SER C 1 175 ? 31.130 40.508 37.189 1.00 80.98 199 SER C O 1
ATOM 5581 N N . THR C 1 176 ? 29.347 41.885 36.790 1.00 75.23 200 THR C N 1
ATOM 5582 C CA . THR C 1 176 ? 28.711 41.777 38.128 1.00 71.65 200 THR C CA 1
ATOM 5583 C C . THR C 1 176 ? 27.420 40.967 37.971 1.00 69.65 200 THR C C 1
ATOM 5584 O O . THR C 1 176 ? 27.002 40.347 38.956 1.00 65.83 200 THR C O 1
ATOM 5588 N N . SER C 1 177 ? 26.831 40.976 36.766 1.00 71.13 201 SER C N 1
ATOM 5589 C CA . SER C 1 177 ? 25.574 40.227 36.480 1.00 70.33 201 SER C CA 1
ATOM 5590 C C . SER C 1 177 ? 25.866 38.727 36.308 1.00 69.57 201 SER C C 1
ATOM 5591 O O . SER C 1 177 ? 25.127 37.920 36.902 1.00 68.94 201 SER C O 1
ATOM 5594 N N . VAL C 1 178 ? 26.894 38.368 35.529 1.00 68.05 202 VAL C N 1
ATOM 5595 C CA . VAL C 1 178 ? 27.238 36.930 35.312 1.00 66.97 202 VAL C CA 1
ATOM 5596 C C . VAL C 1 178 ? 28.095 36.445 36.479 1.00 67.77 202 VAL C C 1
ATOM 5597 O O . VAL C 1 178 ? 29.164 36.992 36.723 1.00 64.60 202 VAL C O 1
ATOM 5601 N N . PRO C 1 179 ? 27.654 35.424 37.248 1.00 72.51 203 PRO C N 1
ATOM 5602 C CA . PRO C 1 179 ? 28.432 34.899 38.376 1.00 76.79 203 PRO C CA 1
ATOM 5603 C C . PRO C 1 179 ? 29.737 34.202 37.949 1.00 73.17 203 PRO C C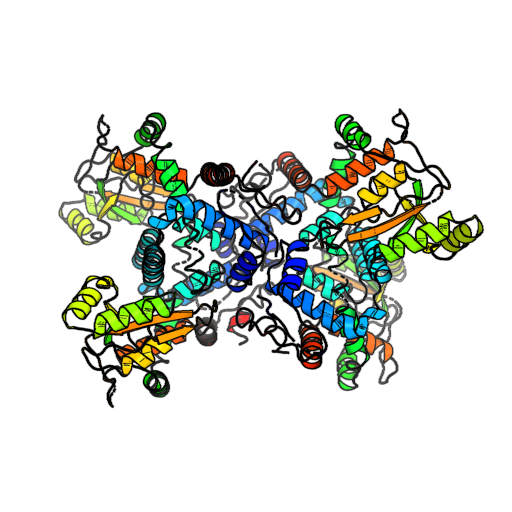 1
ATOM 5604 O O . PRO C 1 179 ? 29.817 33.741 36.821 1.00 71.52 203 PRO C O 1
ATOM 5608 N N . THR C 1 180 ? 30.696 34.102 38.878 1.00 69.42 204 THR C N 1
ATOM 5609 C CA . THR C 1 180 ? 32.026 33.493 38.599 1.00 72.44 204 THR C CA 1
ATOM 5610 C C . THR C 1 180 ? 31.878 32.061 38.064 1.00 70.73 204 THR C C 1
ATOM 5611 O O . THR C 1 180 ? 32.493 31.774 37.020 1.00 73.65 204 THR C O 1
ATOM 5615 N N . GLU C 1 181 ? 31.090 31.206 38.732 1.00 67.59 205 GLU C N 1
ATOM 5616 C CA . GLU C 1 181 ? 30.942 29.802 38.252 1.00 62.61 205 GLU C CA 1
ATOM 5617 C C . GLU C 1 181 ? 30.565 29.802 36.765 1.00 60.10 205 GLU C C 1
ATOM 5618 O O . GLU C 1 181 ? 31.147 29.003 36.010 1.00 57.51 205 GLU C O 1
ATOM 5624 N N . VAL C 1 182 ? 29.620 30.668 36.375 1.00 59.99 206 VAL C N 1
ATOM 5625 C CA . VAL C 1 182 ? 29.129 30.758 34.966 1.00 57.54 206 VAL C CA 1
ATOM 5626 C C . VAL C 1 182 ? 30.261 31.239 34.060 1.00 56.27 206 VAL C C 1
ATOM 5627 O O . VAL C 1 182 ? 30.477 30.596 33.010 1.00 53.43 206 VAL C O 1
ATOM 5631 N N . GLN C 1 183 ? 30.942 32.326 34.447 1.00 56.75 207 GLN C N 1
ATOM 5632 C CA . GLN C 1 183 ? 32.059 32.873 33.634 1.00 55.48 207 GLN C CA 1
ATOM 5633 C C . GLN C 1 183 ? 33.091 31.770 33.362 1.00 56.33 207 GLN C C 1
ATOM 5634 O O . GLN C 1 183 ? 33.418 31.546 32.183 1.00 56.49 207 GLN C O 1
ATOM 5640 N N . THR C 1 184 ? 33.574 31.112 34.420 1.00 59.77 208 THR C N 1
ATOM 5641 C CA . THR C 1 184 ? 34.607 30.045 34.304 1.00 65.51 208 THR C CA 1
ATOM 5642 C C . THR C 1 184 ? 34.182 28.990 33.276 1.00 65.80 208 THR C C 1
ATOM 5643 O O . THR C 1 184 ? 34.990 28.687 32.388 1.00 66.21 208 THR C O 1
ATOM 5647 N N . ALA C 1 185 ? 32.961 28.465 33.390 1.00 68.03 209 ALA C N 1
ATOM 5648 C CA . ALA C 1 185 ? 32.461 27.427 32.456 1.00 67.33 209 ALA C CA 1
ATOM 5649 C C . ALA C 1 185 ? 32.292 27.993 31.042 1.00 66.11 209 ALA C C 1
ATOM 5650 O O . ALA C 1 185 ? 32.452 27.213 30.082 1.00 71.85 209 ALA C O 1
ATOM 5652 N N . ALA C 1 186 ? 32.008 29.295 30.924 1.00 62.77 210 ALA C N 1
ATOM 5653 C CA . ALA C 1 186 ? 31.794 29.939 29.602 1.00 60.63 210 ALA C CA 1
ATOM 5654 C C . ALA C 1 186 ? 33.118 30.167 28.867 1.00 58.79 210 ALA C C 1
ATOM 5655 O O . ALA C 1 186 ? 33.152 29.975 27.638 1.00 58.75 210 ALA C O 1
ATOM 5657 N N . PHE C 1 187 ? 34.170 30.557 29.587 1.00 59.31 211 PHE C N 1
ATOM 5658 C CA . PHE C 1 187 ? 35.462 30.820 2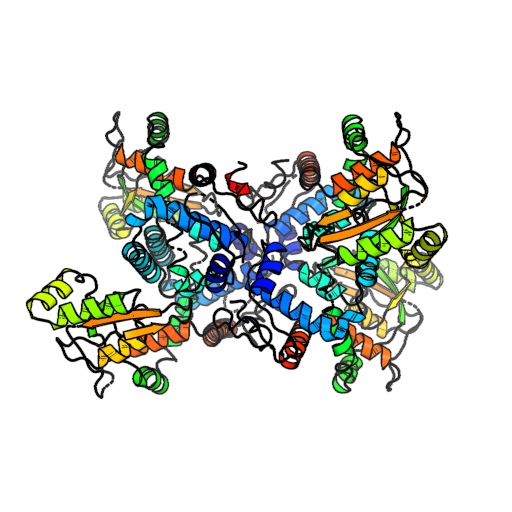8.903 1.00 57.85 211 PHE C CA 1
ATOM 5659 C C . PHE C 1 187 ? 36.096 29.524 28.398 1.00 60.43 211 PHE C C 1
ATOM 5660 O O . PHE C 1 187 ? 37.159 29.633 27.783 1.00 65.58 211 PHE C O 1
ATOM 5668 N N . LYS C 1 188 ? 35.475 28.363 28.642 1.00 68.27 212 LYS C N 1
ATOM 5669 C CA . LYS C 1 188 ? 36.019 27.055 28.165 1.00 71.39 212 LYS C CA 1
ATOM 5670 C C . LYS C 1 188 ? 35.276 26.605 26.903 1.00 71.80 212 LYS C C 1
ATOM 5671 O O . LYS C 1 188 ? 35.736 25.647 26.262 1.00 71.03 212 LYS C O 1
ATOM 5677 N N . LEU C 1 189 ? 34.186 27.295 26.552 1.00 71.34 213 LEU C N 1
ATOM 5678 C CA . LEU C 1 189 ? 33.363 26.914 25.373 1.00 67.84 213 LEU C CA 1
ATOM 5679 C C . LEU C 1 189 ? 33.930 27.490 24.078 1.00 62.87 213 LEU C C 1
ATOM 5680 O O . LEU C 1 189 ? 34.562 28.555 24.114 1.00 58.26 213 LEU C O 1
ATOM 5685 N N . LYS C 1 190 ? 33.675 26.778 22.981 1.00 63.50 214 LYS C N 1
ATOM 5686 C CA . LYS C 1 190 ? 34.072 27.194 21.614 1.00 65.21 214 LYS C CA 1
ATOM 5687 C C . LYS C 1 190 ? 32.808 27.769 20.973 1.00 67.96 214 LYS C C 1
ATOM 5688 O O . LYS C 1 190 ? 31.703 27.415 21.438 1.00 70.47 214 LYS C O 1
ATOM 5694 N N . ASN C 1 191 ? 32.953 28.628 19.966 1.00 67.66 215 ASN C N 1
ATOM 5695 C CA . ASN C 1 191 ? 31.761 29.235 19.312 1.00 62.57 215 ASN C CA 1
ATOM 5696 C C . ASN C 1 191 ? 30.786 28.123 18.904 1.00 61.86 215 ASN C C 1
ATOM 5697 O O . ASN C 1 191 ? 31.243 27.121 18.326 1.00 61.41 215 ASN C O 1
ATOM 5702 N N . GLY C 1 192 ? 29.508 28.285 19.253 1.00 61.27 216 GLY C N 1
ATOM 5703 C CA . GLY C 1 192 ? 28.445 27.320 18.906 1.00 62.42 216 GLY C CA 1
ATOM 5704 C C . GLY C 1 192 ? 28.241 26.237 19.955 1.00 62.40 216 GLY C C 1
ATOM 5705 O O . GLY C 1 192 ? 27.175 25.567 19.891 1.00 62.67 216 GLY C O 1
ATOM 5706 N N . GLU C 1 193 ? 29.173 26.097 20.906 1.00 60.26 217 GLU C N 1
ATOM 5707 C CA . GLU C 1 193 ? 29.054 25.036 21.945 1.00 60.11 217 GLU C CA 1
ATOM 5708 C C . GLU C 1 193 ? 28.150 25.469 23.107 1.00 60.66 217 GLU C C 1
ATOM 5709 O O . GLU C 1 193 ? 28.136 26.672 23.438 1.00 63.27 217 GLU C O 1
ATOM 5715 N N . PHE C 1 194 ? 27.429 24.495 23.680 1.00 59.39 218 PHE C N 1
ATOM 5716 C CA . PHE C 1 194 ? 26.549 24.678 24.863 1.00 57.56 218 PHE C CA 1
ATOM 5717 C C . PHE C 1 194 ? 27.295 24.184 26.100 1.00 58.41 218 PHE C C 1
ATOM 5718 O O . PHE C 1 194 ? 28.173 23.315 25.964 1.00 58.47 218 PHE C O 1
ATOM 5726 N N . SER C 1 195 ? 26.959 24.733 27.264 1.00 60.48 219 SER C N 1
ATOM 5727 C CA . SER C 1 195 ? 27.614 24.311 28.528 1.00 63.21 219 SER C CA 1
ATOM 5728 C C . SER C 1 195 ? 26.703 23.308 29.227 1.00 69.55 219 SER C C 1
ATOM 5729 O O . SER C 1 195 ? 25.605 23.040 28.702 1.00 76.46 219 SER C O 1
ATOM 5732 N N . ASP C 1 196 ? 27.178 22.738 30.333 1.00 71.48 220 ASP C N 1
ATOM 5733 C CA . ASP C 1 196 ? 26.337 21.821 31.138 1.00 71.89 220 ASP C CA 1
ATOM 5734 C C . ASP C 1 196 ? 25.493 22.744 32.019 1.00 78.90 220 ASP C C 1
ATOM 5735 O O . ASP C 1 196 ? 25.674 23.979 31.912 1.00 78.24 220 ASP C O 1
ATOM 5740 N N . VAL C 1 197 ? 24.580 22.194 32.816 1.00 83.20 221 VAL C N 1
ATOM 5741 C CA . VAL C 1 197 ? 23.763 23.061 33.712 1.00 79.51 221 VAL C CA 1
ATOM 5742 C C . VAL C 1 197 ? 24.719 23.614 34.776 1.00 79.93 221 VAL C C 1
ATOM 5743 O O . VAL C 1 197 ? 25.205 22.814 35.589 1.00 87.51 221 VAL C O 1
ATOM 5747 N N . ILE C 1 198 ? 25.023 24.914 34.718 1.00 77.73 222 ILE C N 1
ATOM 5748 C CA . ILE C 1 198 ? 25.966 25.548 35.689 1.00 77.46 222 ILE C CA 1
ATOM 5749 C C . ILE C 1 198 ? 25.206 25.914 36.963 1.00 76.41 222 ILE C C 1
ATOM 5750 O O . ILE C 1 198 ? 24.207 26.625 36.851 1.00 78.70 222 ILE C O 1
ATOM 5755 N N . GLU C 1 199 ? 25.698 25.457 38.116 1.00 79.44 223 GLU C N 1
ATOM 5756 C CA . GLU C 1 199 ? 25.085 25.748 39.437 1.00 79.95 223 GLU C CA 1
ATOM 5757 C C . GLU C 1 199 ? 25.817 26.956 40.029 1.00 78.77 223 GLU C C 1
ATOM 5758 O O . GLU C 1 199 ? 27.056 26.945 40.019 1.00 80.96 223 GLU C O 1
ATOM 5764 N N . SER C 1 200 ? 25.070 27.967 40.481 1.00 81.05 224 SER C N 1
ATOM 5765 C CA . SER C 1 200 ? 25.676 29.187 41.078 1.00 86.84 224 SER C CA 1
ATOM 5766 C C . SER C 1 200 ? 24.936 29.569 42.364 1.00 96.65 224 SER C C 1
ATOM 5767 O O . SER C 1 200 ? 23.725 29.816 42.285 1.00 104.47 224 SER C O 1
ATOM 5770 N N . THR C 1 201 ? 25.651 29.602 43.491 1.00 103.32 225 THR C N 1
ATOM 5771 C CA . THR C 1 201 ? 25.058 29.955 44.804 1.00 105.55 225 THR C CA 1
ATOM 5772 C C . THR C 1 201 ? 25.421 31.410 45.135 1.00 107.82 225 THR C C 1
ATOM 5773 O O . THR C 1 201 ? 26.620 31.735 45.134 1.00 101.09 225 THR C O 1
ATOM 5777 N N . SER C 1 202 ? 24.410 32.253 45.373 1.00 111.27 226 SER C N 1
ATOM 5778 C CA . SER C 1 202 ? 24.624 33.689 45.702 1.00 113.68 226 SER C CA 1
ATOM 5779 C C . SER C 1 202 ? 25.183 33.829 47.125 1.00 116.57 226 SER C C 1
ATOM 5780 O O . SER C 1 202 ? 24.610 33.215 48.053 1.00 116.10 226 SER C O 1
ATOM 5783 N N . SER C 1 203 ? 26.261 34.605 47.281 1.00 120.09 227 SER C N 1
ATOM 5784 C CA . SER C 1 203 ? 26.896 34.842 48.607 1.00 123.83 227 SER C CA 1
ATOM 5785 C C . SER C 1 203 ? 26.036 35.795 49.452 1.00 130.94 227 SER C C 1
ATOM 5786 O O . SER C 1 203 ? 26.063 35.663 50.696 1.00 125.66 227 SER C O 1
ATOM 5789 N N . SER C 1 204 ? 25.300 36.710 48.799 1.00 140.94 228 SER C N 1
ATOM 5790 C CA . SER C 1 204 ? 24.443 37.709 49.499 1.00 137.53 228 SER C CA 1
ATOM 5791 C C . SER C 1 204 ? 23.187 37.032 50.064 1.00 136.78 228 SER C C 1
ATOM 5792 O O . SER C 1 204 ? 23.106 36.880 51.304 1.00 128.38 228 SER C O 1
ATOM 5795 N N . THR C 1 205 ? 22.263 36.623 49.185 1.00 136.00 229 THR C N 1
ATOM 5796 C CA . THR C 1 205 ? 20.995 35.962 49.605 1.00 138.03 229 THR C CA 1
ATOM 5797 C C . THR C 1 205 ? 21.296 34.562 50.164 1.00 135.65 229 THR C C 1
ATOM 5798 O O . THR C 1 205 ? 21.234 34.392 51.399 1.00 136.47 229 THR C O 1
ATOM 5802 N N . GLY C 1 206 ? 21.636 33.617 49.281 1.00 130.89 230 GLY C N 1
ATOM 5803 C CA . GLY C 1 206 ? 21.924 32.218 49.652 1.00 124.31 230 GLY C CA 1
ATOM 5804 C C . GLY C 1 206 ? 21.187 31.259 48.729 1.00 121.79 230 GLY C C 1
ATOM 5805 O O . GLY C 1 206 ? 21.239 30.040 48.977 1.00 122.53 230 GLY C O 1
ATOM 5806 N N . ALA C 1 207 ? 20.528 31.806 47.696 1.00 117.13 231 ALA C N 1
ATOM 5807 C CA . ALA C 1 207 ? 19.755 31.025 46.699 1.00 109.24 231 ALA C CA 1
ATOM 5808 C C . ALA C 1 207 ? 20.706 30.361 45.696 1.00 105.68 231 ALA C C 1
ATOM 5809 O O . ALA C 1 207 ? 21.873 30.788 45.603 1.00 101.16 231 ALA C O 1
ATOM 5811 N N . THR C 1 208 ? 20.205 29.358 44.971 1.00 102.02 232 THR C N 1
ATOM 5812 C CA . THR C 1 208 ? 21.009 28.611 43.966 1.00 98.71 232 THR C CA 1
ATOM 5813 C C . THR C 1 208 ? 20.303 28.625 42.604 1.00 97.28 232 THR C C 1
ATOM 5814 O O . THR C 1 208 ? 19.266 27.951 42.477 1.00 100.95 232 THR C O 1
ATOM 5818 N N . SER C 1 209 ? 20.872 29.347 41.635 1.00 91.01 233 SER C N 1
ATOM 5819 C CA . SER C 1 209 ? 20.323 29.445 40.253 1.00 86.37 233 SER C CA 1
ATOM 5820 C C . SER C 1 209 ? 20.981 28.370 39.379 1.00 85.23 233 SER C C 1
ATOM 5821 O O . SER C 1 209 ? 22.014 27.821 39.805 1.00 80.40 233 SER C O 1
ATOM 5824 N N . TYR C 1 210 ? 20.407 28.095 38.203 1.00 86.67 234 TYR C N 1
ATOM 5825 C CA . TYR C 1 210 ? 20.971 27.089 37.262 1.00 87.16 234 TYR C CA 1
ATOM 5826 C C . TYR C 1 210 ? 21.080 27.736 35.872 1.00 80.96 234 TYR C C 1
ATOM 5827 O O . TYR C 1 210 ? 20.073 27.872 35.161 1.00 83.11 234 TYR C O 1
ATOM 5836 N N . TYR C 1 211 ? 22.301 28.138 35.513 1.00 76.08 235 TYR C N 1
ATOM 5837 C CA . TYR C 1 211 ? 22.590 28.811 34.220 1.00 72.96 235 TYR C CA 1
ATOM 5838 C C . TYR C 1 211 ? 22.928 27.801 33.116 1.00 68.46 235 TYR C C 1
ATOM 5839 O O . TYR C 1 211 ? 23.380 26.681 33.412 1.00 60.65 235 TYR C O 1
ATOM 5848 N N . ILE C 1 212 ? 22.658 28.225 31.875 1.00 69.82 236 ILE C N 1
ATOM 5849 C CA . ILE C 1 212 ? 22.922 27.504 30.592 1.00 71.63 236 ILE C CA 1
ATOM 5850 C C . ILE C 1 212 ? 23.619 28.526 29.695 1.00 67.77 236 ILE C C 1
ATOM 5851 O O . ILE C 1 212 ? 23.061 29.633 29.537 1.00 66.89 236 ILE C O 1
ATOM 5856 N N . VAL C 1 213 ? 24.786 28.185 29.151 1.00 61.46 237 VAL C N 1
ATOM 5857 C CA . VAL C 1 213 ? 25.504 29.168 28.294 1.00 58.41 237 VAL C CA 1
ATOM 5858 C C . VAL C 1 213 ? 25.732 28.575 26.906 1.00 60.44 237 VAL C C 1
ATOM 5859 O O . VAL C 1 213 ? 26.001 27.367 26.819 1.00 64.14 237 VAL C O 1
ATOM 5863 N N . GLU C 1 214 ? 25.567 29.403 25.875 1.00 60.34 238 GLU C N 1
ATOM 5864 C CA . GLU C 1 214 ? 25.826 29.006 24.468 1.00 61.50 238 GLU C CA 1
ATOM 5865 C C . GLU C 1 214 ? 26.750 30.072 23.893 1.00 60.75 238 GLU C C 1
ATOM 5866 O O . GLU C 1 214 ? 26.350 31.221 23.735 1.00 61.41 238 GLU C O 1
ATOM 5880 N N . VAL C 1 216 ? 28.822 32.270 21.326 1.00 55.24 240 VAL C N 1
ATOM 5881 C CA . VAL C 1 216 ? 28.571 32.814 19.998 1.00 54.43 240 VAL C CA 1
ATOM 5882 C C . VAL C 1 216 ? 29.901 33.349 19.456 1.00 54.39 240 VAL C C 1
ATOM 5883 O O . VAL C 1 216 ? 30.290 32.974 18.335 1.00 53.65 240 VAL C O 1
ATOM 5887 N N . LYS C 1 217 ? 30.540 34.224 20.234 1.00 54.45 241 LYS C N 1
ATOM 5888 C CA . LYS C 1 217 ? 31.849 34.825 19.889 1.00 52.76 241 LYS C CA 1
ATOM 5889 C C . LYS C 1 217 ? 32.719 34.762 21.146 1.00 50.86 241 LYS C C 1
ATOM 5890 O O . LYS C 1 217 ? 32.454 35.519 22.106 1.00 48.18 241 LYS C O 1
ATOM 5896 N N . THR C 1 218 ? 33.689 33.851 21.149 1.00 50.96 242 THR C N 1
ATOM 5897 C CA . THR C 1 218 ? 34.595 33.692 22.315 1.00 50.33 242 THR C CA 1
ATOM 5898 C C . THR C 1 218 ? 35.812 34.592 22.103 1.00 50.43 242 THR C C 1
ATOM 5899 O O . THR C 1 218 ? 35.854 35.285 21.075 1.00 47.94 242 THR C O 1
ATOM 5903 N N . SER C 1 219 ? 36.754 34.563 23.047 1.00 55.16 243 SER C N 1
ATOM 5904 C CA . SER C 1 219 ? 37.987 35.387 22.981 1.00 57.52 243 SER C CA 1
ATOM 5905 C C . SER C 1 219 ? 39.012 34.845 23.977 1.00 59.16 243 SER C C 1
ATOM 5906 O O . SER C 1 219 ? 38.614 34.095 24.895 1.00 58.23 243 SER C O 1
ATOM 5909 N N . GLU C 1 220 ? 40.276 35.242 23.805 1.00 62.42 244 GLU C N 1
ATOM 5910 C CA . GLU C 1 220 ? 41.397 34.861 24.708 1.00 63.54 244 GLU C CA 1
ATOM 5911 C C . GLU C 1 220 ? 42.180 36.141 25.010 1.00 60.59 244 GLU C C 1
ATOM 5912 O O . GLU C 1 220 ? 42.234 37.032 24.125 1.00 55.32 244 GLU C O 1
ATOM 5918 N N . LYS C 1 221 ? 42.740 36.244 26.217 1.00 62.00 245 LYS C N 1
ATOM 5919 C CA . LYS C 1 221 ? 43.505 37.466 26.582 1.00 66.50 245 LYS C CA 1
ATOM 5920 C C . LYS C 1 221 ? 44.824 37.489 25.803 1.00 67.87 245 LYS C C 1
ATOM 5921 O O . LYS C 1 221 ? 45.268 38.601 25.422 1.00 65.97 245 LYS C O 1
ATOM 5927 N N . GLY C 1 222 ? 45.396 36.304 25.555 1.00 67.86 246 GLY C N 1
ATOM 5928 C CA . GLY C 1 222 ? 46.661 36.181 24.809 1.00 68.95 246 GLY C CA 1
ATOM 5929 C C . GLY C 1 222 ? 47.861 36.289 25.726 1.00 68.06 246 GLY C C 1
ATOM 5930 O O . GLY C 1 222 ? 47.705 36.048 26.939 1.00 64.25 246 GLY C O 1
ATOM 5931 N N . THR C 1 223 ? 49.007 36.684 25.167 1.00 73.57 247 THR C N 1
ATOM 5932 C CA . THR C 1 223 ? 50.266 36.829 25.946 1.00 77.04 247 THR C CA 1
ATOM 5933 C C . THR C 1 223 ? 50.639 38.309 26.094 1.00 72.51 247 THR C C 1
ATOM 5934 O O . THR C 1 223 ? 51.595 38.582 26.851 1.00 74.81 247 THR C O 1
ATOM 5938 N N . ASP C 1 224 ? 49.928 39.219 25.410 1.00 69.48 248 ASP C N 1
ATOM 5939 C CA . ASP C 1 224 ? 50.263 40.665 25.517 1.00 69.74 248 ASP C CA 1
ATOM 5940 C C . ASP C 1 224 ? 49.242 41.355 26.415 1.00 70.05 248 ASP C C 1
ATOM 5941 O O . ASP C 1 224 ? 48.093 41.529 26.035 1.00 74.68 248 ASP C O 1
ATOM 5954 N N . ASN C 1 226 ? 49.556 44.452 27.401 1.00 58.59 250 ASN C N 1
ATOM 5955 C CA . ASN C 1 226 ? 49.438 45.832 26.945 1.00 61.61 250 ASN C CA 1
ATOM 5956 C C . ASN C 1 226 ? 48.243 45.983 25.990 1.00 63.64 250 ASN C C 1
ATOM 5957 O O . ASN C 1 226 ? 47.745 47.113 25.825 1.00 61.01 250 ASN C O 1
ATOM 5962 N N . LYS C 1 227 ? 47.816 44.893 25.347 1.00 66.29 251 LYS C N 1
ATOM 5963 C CA . LYS C 1 227 ? 46.663 44.974 24.410 1.00 66.16 251 LYS C CA 1
ATOM 5964 C C . LYS C 1 227 ? 45.407 45.375 25.193 1.00 65.60 251 LYS C C 1
ATOM 5965 O O . LYS C 1 227 ? 44.549 46.051 24.613 1.00 65.57 251 LYS C O 1
ATOM 5971 N N . TYR C 1 228 ? 45.329 44.971 26.465 1.00 66.99 252 TYR C N 1
ATOM 5972 C CA . TYR C 1 228 ? 44.166 45.258 27.350 1.00 68.86 252 TYR C CA 1
ATOM 5973 C C . TYR C 1 228 ? 44.595 46.185 28.501 1.00 71.61 252 TYR C C 1
ATOM 5974 O O . TYR C 1 228 ? 44.116 46.026 29.651 1.00 81.83 252 TYR C O 1
ATOM 5983 N N . LYS C 1 229 ? 45.459 47.153 28.180 1.00 68.95 253 LYS C N 1
ATOM 5984 C CA . LYS C 1 229 ? 45.983 48.140 29.164 1.00 66.26 253 LYS C CA 1
ATOM 5985 C C . LYS C 1 229 ? 44.839 49.005 29.701 1.00 63.09 253 LYS C C 1
ATOM 5986 O O . LYS C 1 229 ? 44.719 49.112 30.935 1.00 58.16 253 LYS C O 1
ATOM 5992 N N . LYS C 1 230 ? 44.045 49.591 28.797 1.00 63.70 254 LYS C N 1
ATOM 5993 C CA . LYS C 1 230 ? 42.920 50.478 29.191 1.00 67.80 254 LYS C CA 1
ATOM 5994 C C . LYS C 1 230 ? 41.948 49.714 30.097 1.00 66.87 254 LYS C C 1
ATOM 5995 O O . LYS C 1 230 ? 41.547 50.287 31.137 1.00 57.17 254 LYS C O 1
ATOM 6001 N N . GLU C 1 231 ? 41.600 48.477 29.710 1.00 69.38 255 GLU C N 1
ATOM 6002 C CA . GLU C 1 231 ? 40.646 47.642 30.486 1.00 70.30 255 GLU C CA 1
ATOM 6003 C C . GLU C 1 231 ? 41.203 47.386 31.892 1.00 69.68 255 GLU C C 1
ATOM 6004 O O . GLU C 1 231 ? 40.430 47.541 32.870 1.00 75.21 255 GLU C O 1
ATOM 6010 N N . LEU C 1 232 ? 42.485 47.010 31.980 1.00 64.30 256 LEU C N 1
ATOM 6011 C CA . LEU C 1 232 ? 43.136 46.707 33.285 1.00 62.37 256 LEU C CA 1
ATOM 6012 C C . LEU C 1 232 ? 43.215 47.974 34.142 1.00 66.67 256 LEU C C 1
ATOM 6013 O O . LEU C 1 232 ? 43.065 47.852 35.384 1.00 75.61 256 LEU C O 1
ATOM 6018 N N . GLN C 1 233 ? 43.458 49.135 33.519 1.00 66.32 257 GLN C N 1
ATOM 6019 C CA . GLN C 1 233 ? 43.510 50.401 34.295 1.00 66.56 257 GLN C CA 1
ATOM 6020 C C . GLN C 1 233 ? 42.137 50.639 34.936 1.00 62.65 257 GLN C C 1
ATOM 6021 O O . GLN C 1 233 ? 42.099 51.036 36.118 1.00 57.20 257 GLN C O 1
ATOM 6027 N N . ASN C 1 234 ? 41.061 50.369 34.188 1.00 62.27 258 ASN C N 1
ATOM 6028 C CA . ASN C 1 234 ? 39.678 50.549 34.705 1.00 66.42 258 ASN C CA 1
ATOM 6029 C C . ASN C 1 234 ? 39.420 49.514 35.808 1.00 65.45 258 ASN C C 1
ATOM 6030 O O . ASN C 1 234 ? 38.611 49.830 36.712 1.00 65.28 258 ASN C O 1
ATOM 6035 N N . VAL C 1 235 ? 40.073 48.343 35.745 1.00 62.54 259 VAL C N 1
ATOM 6036 C CA . VAL C 1 235 ? 39.902 47.305 36.811 1.00 63.20 259 VAL C CA 1
ATOM 6037 C C . VAL C 1 235 ? 40.531 47.850 38.095 1.00 64.87 259 VAL C C 1
ATOM 6038 O O . VAL C 1 235 ? 39.908 47.724 39.176 1.00 72.21 259 VAL C O 1
ATOM 6042 N N . ILE C 1 236 ? 41.727 48.428 37.970 1.00 64.62 260 ILE C N 1
ATOM 6043 C CA . ILE C 1 236 ? 42.457 49.002 39.139 1.00 67.74 260 ILE C CA 1
ATOM 6044 C C . ILE C 1 236 ? 41.683 50.216 39.662 1.00 66.70 260 ILE C C 1
ATOM 6045 O O . ILE C 1 236 ? 41.606 50.382 40.898 1.00 63.15 260 ILE C O 1
ATOM 6050 N N . LYS C 1 237 ? 41.122 51.015 38.746 1.00 66.97 261 LYS C N 1
ATOM 6051 C CA . LYS C 1 237 ? 40.359 52.232 39.128 1.00 69.55 261 LYS C CA 1
ATOM 6052 C C . LYS C 1 237 ? 39.152 51.858 39.992 1.00 72.34 261 LYS C C 1
ATOM 6053 O O . LYS C 1 237 ? 39.070 52.370 41.113 1.00 65.26 261 LYS C O 1
ATOM 6059 N N . THR C 1 238 ? 38.273 50.980 39.500 1.00 76.48 262 THR C N 1
ATOM 6060 C CA . THR C 1 238 ? 37.052 50.590 40.265 1.00 88.40 262 THR C CA 1
ATOM 6061 C C . THR C 1 238 ? 37.412 49.970 41.625 1.00 91.14 262 THR C C 1
ATOM 6062 O O . THR C 1 238 ? 36.599 50.136 42.558 1.00 98.03 262 THR C O 1
ATOM 6066 N N . GLU C 1 239 ? 38.572 49.318 41.750 1.00 92.56 263 GLU C N 1
ATOM 6067 C CA . GLU C 1 239 ? 38.966 48.703 43.053 1.00 95.33 263 GLU C CA 1
ATOM 6068 C C . GLU C 1 239 ? 39.427 49.777 44.052 1.00 90.02 263 GLU C C 1
ATOM 6069 O O . GLU C 1 239 ? 38.971 49.742 45.221 1.00 83.99 263 GLU C O 1
ATOM 6075 N N . LYS C 1 240 ? 40.330 50.662 43.611 1.00 83.46 264 LYS C N 1
ATOM 6076 C CA . LYS C 1 240 ? 40.912 51.725 44.477 1.00 79.76 264 LYS C CA 1
ATOM 6077 C C . LYS C 1 240 ? 39.831 52.697 44.977 1.00 83.46 264 LYS C C 1
ATOM 6078 O O . LYS C 1 240 ? 39.959 53.158 46.125 1.00 82.78 264 LYS C O 1
ATOM 6084 N N . GLU C 1 241 ? 38.823 53.008 44.154 1.00 81.99 265 GLU C N 1
ATOM 6085 C CA . GLU C 1 241 ? 37.727 53.932 44.568 1.00 79.57 265 GLU C CA 1
ATOM 6086 C C . GLU C 1 241 ? 36.972 53.357 45.773 1.00 78.06 265 GLU C C 1
ATOM 6087 O O . GLU C 1 241 ? 36.485 54.156 46.606 1.00 74.90 265 GLU C O 1
ATOM 6093 N N . GLN C 1 242 ? 36.900 52.019 45.852 1.00 81.28 266 GLN C N 1
ATOM 6094 C CA . GLN C 1 242 ? 36.158 51.264 46.902 1.00 86.33 266 GLN C CA 1
ATOM 6095 C C . GLN C 1 242 ? 37.071 50.852 48.062 1.00 84.97 266 GLN C C 1
ATOM 6096 O O . GLN C 1 242 ? 36.555 50.214 48.999 1.00 84.05 266 GLN C O 1
ATOM 6102 N N . ASP C 1 243 ? 38.371 51.167 47.991 1.00 85.94 267 ASP C N 1
ATOM 6103 C CA . ASP C 1 243 ? 39.315 50.860 49.104 1.00 86.34 267 ASP C CA 1
ATOM 6104 C C . ASP C 1 243 ? 39.295 52.058 50.072 1.00 87.11 267 ASP C C 1
ATOM 6105 O O . ASP C 1 243 ? 40.089 53.004 49.871 1.00 81.86 267 ASP C O 1
ATOM 6110 N N . THR C 1 244 ? 38.419 51.999 51.086 1.00 90.77 268 THR C N 1
ATOM 6111 C CA . THR C 1 244 ? 38.245 53.090 52.080 1.00 92.55 268 THR C CA 1
ATOM 6112 C C . THR C 1 244 ? 39.610 53.536 52.612 1.00 95.63 268 THR C C 1
ATOM 6113 O O . THR C 1 244 ? 39.750 54.751 52.877 1.00 95.16 268 THR C O 1
ATOM 6117 N N . THR C 1 245 ? 40.572 52.610 52.752 1.00 93.88 269 THR C N 1
ATOM 6118 C CA . THR C 1 245 ? 41.924 52.979 53.261 1.00 93.34 269 THR C CA 1
ATOM 6119 C C . THR C 1 245 ? 42.588 53.963 52.292 1.00 88.93 269 THR C C 1
ATOM 6120 O O . THR C 1 245 ? 43.181 54.960 52.773 1.00 91.91 269 THR C O 1
ATOM 6124 N N . PHE C 1 246 ? 42.483 53.687 50.984 1.00 84.79 270 PHE C N 1
ATOM 6125 C CA . PHE C 1 246 ? 43.103 54.566 49.957 1.00 78.70 270 PHE C CA 1
ATOM 6126 C C . PHE C 1 246 ? 42.408 55.929 49.935 1.00 76.62 270 PHE C C 1
ATOM 6127 O O . PHE C 1 246 ? 43.109 56.948 50.001 1.00 74.58 270 PHE C O 1
ATOM 6135 N N . VAL C 1 247 ? 41.075 55.934 49.860 1.00 78.50 271 VAL C N 1
ATOM 6136 C CA . VAL C 1 247 ? 40.289 57.201 49.823 1.00 82.23 271 VAL C CA 1
ATOM 6137 C C . VAL C 1 247 ? 40.656 58.060 51.042 1.00 85.98 271 VAL C C 1
ATOM 6138 O O . VAL C 1 247 ? 41.033 59.244 50.843 1.00 95.87 271 VAL C O 1
ATOM 6142 N N . SER C 1 248 ? 40.569 57.494 52.252 1.00 86.56 272 SER C N 1
ATOM 6143 C CA . SER C 1 248 ? 40.913 58.272 53.473 1.00 93.87 272 SER C CA 1
ATOM 6144 C C . SER C 1 248 ? 42.325 58.842 53.315 1.00 94.50 272 SER C C 1
ATOM 6145 O O . SER C 1 248 ? 42.560 59.988 53.774 1.00 103.52 272 SER C O 1
ATOM 6148 N N . GLY C 1 249 ? 43.214 58.076 52.671 1.00 88.53 273 GLY C N 1
ATOM 6149 C CA . GLY C 1 249 ? 44.599 58.524 52.432 1.00 84.09 273 GLY C CA 1
ATOM 6150 C C . GLY C 1 249 ? 44.622 59.713 51.492 1.00 80.28 273 GLY C C 1
ATOM 6151 O O . GLY C 1 249 ? 45.405 60.635 51.742 1.00 79.04 273 GLY C O 1
ATOM 6152 N N . VAL C 1 250 ? 43.782 59.686 50.452 1.00 75.09 274 VAL C N 1
ATOM 6153 C CA . VAL C 1 250 ? 43.689 60.793 49.457 1.00 72.48 274 VAL C CA 1
ATOM 6154 C C . VAL C 1 250 ? 43.250 62.061 50.193 1.00 77.97 274 VAL C C 1
ATOM 6155 O O . VAL C 1 250 ? 43.882 63.115 49.976 1.00 79.80 274 VAL C O 1
ATOM 6159 N N . ILE C 1 251 ? 42.213 61.960 51.024 1.00 82.58 275 ILE C N 1
ATOM 6160 C CA . ILE C 1 251 ? 41.742 63.150 51.790 1.00 91.65 275 ILE C CA 1
ATOM 6161 C C . ILE C 1 251 ? 42.921 63.684 52.616 1.00 92.65 275 ILE C C 1
ATOM 6162 O O . ILE C 1 251 ? 43.313 64.867 52.422 1.00 98.80 275 ILE C O 1
ATOM 6167 N N . ALA C 1 252 ? 43.477 62.819 53.472 1.00 93.92 276 ALA C N 1
ATOM 6168 C CA . ALA C 1 252 ? 44.621 63.176 54.345 1.00 94.46 276 ALA C CA 1
ATOM 6169 C C . ALA C 1 252 ? 45.694 63.929 53.544 1.00 88.40 276 ALA C C 1
ATOM 6170 O O . ALA C 1 252 ? 46.284 64.879 54.092 1.00 87.59 276 ALA C O 1
ATOM 6172 N N . LYS C 1 253 ? 45.930 63.515 52.295 1.00 84.35 277 LYS C N 1
ATOM 6173 C CA . LYS C 1 253 ? 46.959 64.163 51.439 1.00 83.38 277 LYS C CA 1
ATOM 6174 C C . LYS C 1 253 ? 46.571 65.611 51.151 1.00 81.97 277 LYS C C 1
ATOM 6175 O O . LYS C 1 253 ? 47.384 66.491 51.456 1.00 85.75 277 LYS C O 1
ATOM 6181 N N . TYR C 1 254 ? 45.376 65.841 50.596 1.00 89.99 278 TYR C N 1
ATOM 6182 C CA . TYR C 1 254 ? 44.916 67.218 50.258 1.00 84.41 278 TYR C CA 1
ATOM 6183 C C . TYR C 1 254 ? 44.794 68.078 51.521 1.00 78.18 278 TYR C C 1
ATOM 6184 O O . TYR C 1 254 ? 44.952 69.310 51.387 1.00 76.27 278 TYR C O 1
ATOM 6193 N N . LEU C 1 255 ? 44.517 67.471 52.683 1.00 76.97 279 LEU C N 1
ATOM 6194 C CA . LEU C 1 255 ? 44.461 68.269 53.942 1.00 77.52 279 LEU C CA 1
ATOM 6195 C C . LEU C 1 255 ? 45.884 68.772 54.229 1.00 80.62 279 LEU C C 1
ATOM 6196 O O . LEU C 1 255 ? 46.093 69.999 54.289 1.00 84.79 279 LEU C O 1
ATOM 6201 N N . LYS C 1 256 ? 46.819 67.825 54.359 1.00 83.07 280 LYS C N 1
ATOM 6202 C CA . LYS C 1 256 ? 48.265 68.079 54.621 1.00 83.97 280 LYS C CA 1
ATOM 6203 C C . LYS C 1 256 ? 48.833 69.014 53.542 1.00 81.87 280 LYS C C 1
ATOM 6204 O O . LYS C 1 256 ? 49.642 69.892 53.892 1.00 79.91 280 LYS C O 1
ATOM 6210 N N . LYS C 1 257 ? 48.402 68.836 52.290 1.00 80.38 281 LYS C N 1
ATOM 6211 C CA . LYS C 1 257 ? 48.890 69.648 51.142 1.00 81.27 281 LYS C CA 1
ATOM 6212 C C . LYS C 1 257 ? 48.494 71.117 51.310 1.00 79.94 281 LYS C C 1
ATOM 6213 O O . LYS C 1 257 ? 49.325 71.985 51.000 1.00 80.37 281 LYS C O 1
ATOM 6219 N N . ASN C 1 258 ? 47.271 71.383 51.772 1.00 80.09 282 ASN C N 1
ATOM 6220 C CA . ASN C 1 258 ? 46.793 72.783 51.946 1.00 79.68 282 ASN C CA 1
ATOM 6221 C C . ASN C 1 258 ? 47.061 73.270 53.377 1.00 80.04 282 ASN C C 1
ATOM 6222 O O . ASN C 1 258 ? 46.590 74.369 53.703 1.00 83.71 282 ASN C O 1
ATOM 6227 N N . ASN C 1 259 ? 47.827 72.513 54.172 1.00 81.93 283 ASN C N 1
ATOM 6228 C CA . ASN C 1 259 ? 48.155 72.904 55.573 1.00 83.93 283 ASN C CA 1
ATOM 6229 C C . ASN C 1 259 ? 46.867 73.262 56.330 1.00 82.73 283 ASN C C 1
ATOM 6230 O O . ASN C 1 259 ? 46.863 74.287 57.057 1.00 94.27 283 ASN C O 1
ATOM 6235 N N . VAL C 1 260 ? 45.812 72.460 56.155 1.00 76.37 284 VAL C N 1
ATOM 6236 C CA . VAL C 1 260 ? 44.516 72.741 56.845 1.00 71.13 284 VAL C CA 1
ATOM 6237 C C . VAL C 1 260 ? 44.763 72.711 58.356 1.00 70.27 284 VAL C C 1
ATOM 6238 O O . VAL C 1 260 ? 45.319 71.714 58.833 1.00 67.43 284 VAL C O 1
ATOM 6242 N N . THR C 1 261 ? 44.361 73.773 59.055 1.00 70.88 285 THR C N 1
ATOM 6243 C CA . THR C 1 261 ? 44.565 73.894 60.522 1.00 72.81 285 THR C CA 1
ATOM 6244 C C . THR C 1 261 ? 43.284 74.402 61.186 1.00 74.12 285 THR C C 1
ATOM 6245 O O . THR C 1 261 ? 42.671 75.345 60.646 1.00 77.22 285 THR C O 1
ATOM 6249 N N . VAL C 1 262 ? 42.883 73.783 62.297 1.00 74.13 286 VAL C N 1
ATOM 6250 C CA . VAL C 1 262 ? 41.668 74.242 63.029 1.00 74.37 286 VAL C CA 1
ATOM 6251 C C . VAL C 1 262 ? 42.132 75.272 64.068 1.00 76.99 286 VAL C C 1
ATOM 6252 O O . VAL C 1 262 ? 42.877 74.871 64.970 1.00 80.53 286 VAL C O 1
ATOM 6256 N N . LYS C 1 263 ? 41.753 76.549 63.918 1.00 75.81 287 LYS C N 1
ATOM 6257 C CA . LYS C 1 263 ? 42.167 77.580 64.910 1.00 77.29 287 LYS C CA 1
ATOM 6258 C C . LYS C 1 263 ? 41.237 77.573 66.125 1.00 73.56 287 LYS C C 1
ATOM 6259 O O . LYS C 1 263 ? 41.728 77.842 67.223 1.00 76.38 287 LYS C O 1
ATOM 6265 N N . GLU C 1 264 ? 39.949 77.297 65.927 1.00 69.75 288 GLU C N 1
ATOM 6266 C CA . GLU C 1 264 ? 38.987 77.266 67.065 1.00 68.97 288 GLU C CA 1
ATOM 6267 C C . GLU C 1 264 ? 39.179 75.938 67.807 1.00 70.31 288 GLU C C 1
ATOM 6268 O O . GLU C 1 264 ? 38.745 74.889 67.277 1.00 71.46 288 GLU C O 1
ATOM 6274 N N . SER C 1 265 ? 39.791 75.992 68.994 1.00 73.59 289 SER C N 1
ATOM 6275 C CA . SER C 1 265 ? 40.074 74.774 69.802 1.00 74.88 289 SER C CA 1
ATOM 6276 C C . SER C 1 265 ? 38.794 73.967 70.059 1.00 74.72 289 SER C C 1
ATOM 6277 O O . SER C 1 265 ? 38.914 72.765 70.377 1.00 72.49 289 SER C O 1
ATOM 6280 N N . ALA C 1 266 ? 37.624 74.601 69.904 1.00 74.91 290 ALA C N 1
ATOM 6281 C CA . ALA C 1 266 ? 36.329 73.921 70.142 1.00 74.39 290 ALA C CA 1
ATOM 6282 C C . ALA C 1 266 ? 36.115 72.783 69.137 1.00 72.28 290 ALA C C 1
ATOM 6283 O O . ALA C 1 266 ? 35.352 71.858 69.475 1.00 73.80 290 ALA C O 1
ATOM 6285 N N . PHE C 1 267 ? 36.758 72.841 67.963 1.00 69.92 291 PHE C N 1
ATOM 6286 C CA . PHE C 1 267 ? 36.585 71.783 66.925 1.00 69.55 291 PHE C CA 1
ATOM 6287 C C . PHE C 1 267 ? 37.913 71.046 66.688 1.00 73.30 291 PHE C C 1
ATOM 6288 O O . PHE C 1 267 ? 38.012 70.291 65.698 1.00 73.87 291 PHE C O 1
ATOM 6296 N N . ALA C 1 268 ? 38.883 71.250 67.587 1.00 79.73 292 ALA C N 1
ATOM 6297 C CA . ALA C 1 268 ? 40.246 70.667 67.494 1.00 82.45 292 ALA C CA 1
ATOM 6298 C C . ALA C 1 268 ? 40.266 69.329 66.738 1.00 83.34 292 ALA C C 1
ATOM 6299 O O . ALA C 1 268 ? 40.909 69.270 65.682 1.00 81.31 292 ALA C O 1
ATOM 6301 N N . SER C 1 269 ? 39.585 68.304 67.257 1.00 89.62 293 SER C N 1
ATOM 6302 C CA . SER C 1 269 ? 39.586 66.948 66.637 1.00 92.59 293 SER C CA 1
ATOM 6303 C C . SER C 1 269 ? 38.579 66.840 65.483 1.00 92.94 293 SER C C 1
ATOM 6304 O O . SER C 1 269 ? 37.899 65.798 65.405 1.00 92.63 293 SER C O 1
ATOM 6307 N N . LEU C 1 270 ? 38.523 67.849 64.608 1.00 92.61 294 LEU C N 1
ATOM 6308 C CA . LEU C 1 270 ? 37.565 67.829 63.472 1.00 88.08 294 LEU C CA 1
ATOM 6309 C C . LEU C 1 270 ? 38.006 66.816 62.406 1.00 91.85 294 LEU C C 1
ATOM 6310 O O . LEU C 1 270 ? 37.148 66.037 61.951 1.00 94.18 294 LEU C O 1
ATOM 6315 N N . PHE C 1 271 ? 39.287 66.830 62.026 1.00 92.56 295 PHE C N 1
ATOM 6316 C CA . PHE C 1 271 ? 39.790 65.905 60.977 1.00 90.02 295 PHE C CA 1
ATOM 6317 C C . PHE C 1 271 ? 40.613 64.770 61.590 1.00 98.02 295 PHE C C 1
ATOM 6318 O O . PHE C 1 271 ? 41.446 64.213 60.847 1.00 104.03 295 PHE C O 1
ATOM 6326 N N . SER C 1 272 ? 40.365 64.414 62.861 1.00 105.33 296 SER C N 1
ATOM 6327 C CA . SER C 1 272 ? 41.139 63.312 63.505 1.00 111.64 296 SER C CA 1
ATOM 6328 C C . SER C 1 272 ? 40.842 61.972 62.802 1.00 119.23 296 SER C C 1
ATOM 6329 O O . SER C 1 272 ? 41.747 61.121 62.727 1.00 124.02 296 SER C O 1
ATOM 6332 N N . GLN C 1 273 ? 39.610 61.804 62.308 1.00 122.77 297 GLN C N 1
ATOM 6333 C CA . GLN C 1 273 ? 39.176 60.563 61.612 1.00 121.30 297 GLN C CA 1
ATOM 6334 C C . GLN C 1 273 ? 39.929 60.375 60.288 1.00 119.75 297 GLN C C 1
ATOM 6335 O O . GLN C 1 273 ? 39.994 59.224 59.824 1.00 120.49 297 GLN C O 1
ATOM 6341 N N . PHE C 1 274 ? 40.478 61.449 59.708 1.00 116.14 298 PHE C N 1
ATOM 6342 C CA . PHE C 1 274 ? 41.171 61.358 58.395 1.00 114.49 298 PHE C CA 1
ATOM 6343 C C . PHE C 1 274 ? 42.698 61.415 58.534 1.00 121.47 298 PHE C C 1
ATOM 6344 O O . PHE C 1 274 ? 43.374 60.721 57.745 1.00 121.01 298 PHE C O 1
ATOM 6352 N N . THR C 1 275 ? 43.219 62.185 59.501 1.00 133.29 299 THR C N 1
ATOM 6353 C CA . THR C 1 275 ? 44.698 62.343 59.638 1.00 141.72 299 THR C CA 1
ATOM 6354 C C . THR C 1 275 ? 45.209 61.627 60.895 1.00 143.80 299 THR C C 1
ATOM 6355 O O . THR C 1 275 ? 45.224 62.273 61.954 1.00 150.89 299 THR C O 1
ATOM 6359 N N . GLN C 1 276 ? 45.626 60.358 60.783 1.00 142.57 300 GLN C N 1
ATOM 6360 C CA . GLN C 1 276 ? 46.163 59.612 61.959 1.00 144.57 300 GLN C CA 1
ATOM 6361 C C . GLN C 1 276 ? 47.428 58.844 61.547 1.00 142.47 300 GLN C C 1
ATOM 6362 O O . GLN C 1 276 ? 47.418 57.982 60.670 1.00 142.33 300 GLN C O 1
ATOM 6368 N N . SER D 1 8 ? 7.789 29.700 64.895 1.00 124.43 32 SER D N 1
ATOM 6369 C CA . SER D 1 8 ? 7.425 29.073 63.585 1.00 128.91 32 SER D CA 1
ATOM 6370 C C . SER D 1 8 ? 5.923 29.261 63.314 1.00 129.03 32 SER D C 1
ATOM 6371 O O . SER D 1 8 ? 5.356 28.449 62.555 1.00 126.40 32 SER D O 1
ATOM 6374 N N . LYS D 1 9 ? 5.318 30.319 63.874 1.00 120.49 33 LYS D N 1
ATOM 6375 C CA . LYS D 1 9 ? 3.859 30.564 63.709 1.00 108.75 33 LYS D CA 1
ATOM 6376 C C . LYS D 1 9 ? 3.667 31.670 62.658 1.00 100.75 33 LYS D C 1
ATOM 6377 O O . LYS D 1 9 ? 4.686 32.176 62.127 1.00 85.38 33 LYS D O 1
ATOM 6383 N N . ASP D 1 10 ? 2.414 32.059 62.417 1.00 100.73 34 ASP D N 1
ATOM 6384 C CA . ASP D 1 10 ? 2.074 33.115 61.425 1.00 91.94 34 ASP D CA 1
ATOM 6385 C C . ASP D 1 10 ? 2.213 34.487 62.095 1.00 83.93 34 ASP D C 1
ATOM 6386 O O . ASP D 1 10 ? 1.722 34.643 63.231 1.00 84.69 34 ASP D O 1
ATOM 6391 N N . ILE D 1 11 ? 2.884 35.428 61.424 1.00 78.17 35 ILE D N 1
ATOM 6392 C CA . ILE D 1 11 ? 3.060 36.818 61.947 1.00 76.40 35 ILE D CA 1
ATOM 6393 C C . ILE D 1 11 ? 1.956 37.692 61.348 1.00 76.46 35 ILE D C 1
ATOM 6394 O O . ILE D 1 11 ? 1.289 38.417 62.109 1.00 80.31 35 ILE D O 1
ATOM 6399 N N . ILE D 1 12 ? 1.799 37.631 60.025 1.00 75.49 36 ILE D N 1
ATOM 6400 C CA . ILE D 1 12 ? 0.777 38.453 59.315 1.00 76.17 36 ILE D CA 1
ATOM 6401 C C . ILE D 1 12 ? -0.071 37.528 58.440 1.00 83.47 36 ILE D C 1
ATOM 6402 O O . ILE D 1 12 ? 0.501 36.612 57.813 1.00 81.38 36 ILE D O 1
ATOM 6407 N N . THR D 1 13 ? -1.384 37.785 58.412 1.00 88.82 37 THR D N 1
ATOM 6408 C CA . THR D 1 13 ? -2.381 36.999 57.639 1.00 88.22 37 THR D CA 1
ATOM 6409 C C . THR D 1 13 ? -3.006 37.876 56.562 1.00 90.40 37 THR D C 1
ATOM 6410 O O . THR D 1 13 ? -3.225 39.064 56.789 1.00 96.28 37 THR D O 1
ATOM 6422 N N . LYS D 1 15 ? -5.281 37.333 52.351 1.00 96.53 39 LYS D N 1
ATOM 6423 C CA . LYS D 1 15 ? -5.988 36.408 51.483 1.00 98.84 39 LYS D CA 1
ATOM 6424 C C . LYS D 1 15 ? -5.011 35.569 50.652 1.00 95.42 39 LYS D C 1
ATOM 6425 O O . LYS D 1 15 ? -4.138 36.147 49.980 1.00 88.47 39 LYS D O 1
ATOM 6431 N N . GLY D 1 16 ? -5.179 34.246 50.717 1.00 100.78 40 GLY D N 1
ATOM 6432 C CA . GLY D 1 16 ? -4.384 33.262 49.955 1.00 106.83 40 GLY D CA 1
ATOM 6433 C C . GLY D 1 16 ? -2.900 33.247 50.285 1.00 103.27 40 GLY D C 1
ATOM 6434 O O . GLY D 1 16 ? -2.154 32.645 49.490 1.00 108.15 40 GLY D O 1
ATOM 6435 N N . ASP D 1 17 ? -2.470 33.850 51.399 1.00 99.51 41 ASP D N 1
ATOM 6436 C CA . ASP D 1 17 ? -1.015 33.821 51.724 1.00 106.33 41 ASP D CA 1
ATOM 6437 C C . ASP D 1 17 ? -0.820 34.232 53.191 1.00 107.71 41 ASP D C 1
ATOM 6438 O O . ASP D 1 17 ? -1.819 34.616 53.834 1.00 115.99 41 ASP D O 1
ATOM 6443 N N . THR D 1 18 ? 0.418 34.155 53.694 1.00 103.24 42 THR D N 1
ATOM 6444 C CA . THR D 1 18 ? 0.729 34.513 55.107 1.00 95.87 42 THR D CA 1
ATOM 6445 C C . THR D 1 18 ? 2.245 34.680 55.299 1.00 90.52 42 THR D C 1
ATOM 6446 O O . THR D 1 18 ? 3.008 33.935 54.632 1.00 88.95 42 THR D O 1
ATOM 6450 N N . ILE D 1 19 ? 2.656 35.622 56.163 1.00 82.62 43 ILE D N 1
ATOM 6451 C CA . ILE D 1 19 ? 4.102 35.879 56.456 1.00 83.03 43 ILE D CA 1
ATOM 6452 C C . ILE D 1 19 ? 4.487 35.101 57.718 1.00 83.50 43 ILE D C 1
ATOM 6453 O O . ILE D 1 19 ? 3.901 35.383 58.787 1.00 83.64 43 ILE D O 1
ATOM 6458 N N . ARG D 1 20 ? 5.452 34.189 57.587 1.00 86.31 44 ARG D N 1
ATOM 6459 C CA . ARG D 1 20 ? 5.917 33.356 58.726 1.00 89.08 44 ARG D CA 1
ATOM 6460 C C . ARG D 1 20 ? 7.267 33.898 59.215 1.00 84.48 44 ARG D C 1
ATOM 6461 O O . ARG D 1 20 ? 7.819 34.799 58.556 1.00 82.15 44 ARG D O 1
ATOM 6469 N N . VAL D 1 21 ? 7.783 33.348 60.315 1.00 80.34 45 VAL D N 1
ATOM 6470 C CA . VAL D 1 21 ? 9.095 33.792 60.871 1.00 75.28 45 VAL D CA 1
ATOM 6471 C C . VAL D 1 21 ? 10.198 33.524 59.838 1.00 77.50 45 VAL D C 1
ATOM 6472 O O . VAL D 1 21 ? 11.056 34.410 59.656 1.00 83.86 45 VAL D O 1
ATOM 6476 N N . SER D 1 22 ? 10.173 32.353 59.191 1.00 78.37 46 SER D N 1
ATOM 6477 C CA . SER D 1 22 ? 11.206 32.012 58.175 1.00 76.40 46 SER D CA 1
ATOM 6478 C C . SER D 1 22 ? 11.240 33.102 57.100 1.00 73.75 46 SER D C 1
ATOM 6479 O O . SER D 1 22 ? 12.349 33.547 56.742 1.00 70.13 46 SER D O 1
ATOM 6482 N N . ASP D 1 23 ? 10.057 33.519 56.634 1.00 74.39 47 ASP D N 1
ATOM 6483 C CA . ASP D 1 23 ? 9.922 34.571 55.591 1.00 74.37 47 ASP D CA 1
ATOM 6484 C C . ASP D 1 23 ? 10.575 35.865 56.095 1.00 69.29 47 ASP D C 1
ATOM 6485 O O . ASP D 1 23 ? 11.211 36.557 55.277 1.00 76.91 47 ASP D O 1
ATOM 6490 N N . LEU D 1 24 ? 10.415 36.181 57.384 1.00 61.17 48 LEU D N 1
ATOM 6491 C CA . LEU D 1 24 ? 11.025 37.410 57.951 1.00 60.86 48 LEU D CA 1
ATOM 6492 C C . LEU D 1 24 ? 12.546 37.258 57.973 1.00 64.65 48 LEU D C 1
ATOM 6493 O O . LEU D 1 24 ? 13.238 38.165 57.472 1.00 66.21 48 LEU D O 1
ATOM 6498 N N . TYR D 1 25 ? 13.035 36.146 58.530 1.00 67.05 49 TYR D N 1
ATOM 6499 C CA . TYR D 1 25 ? 14.499 35.917 58.635 1.00 67.83 49 TYR D CA 1
ATOM 6500 C C . TYR D 1 25 ? 15.147 36.012 57.252 1.00 73.30 49 TYR D C 1
ATOM 6501 O O . TYR D 1 25 ? 16.294 36.490 57.194 1.00 76.31 49 TYR D O 1
ATOM 6510 N N . LYS D 1 26 ? 14.441 35.599 56.192 1.00 78.96 50 LYS D N 1
ATOM 6511 C CA . LYS D 1 26 ? 15.023 35.676 54.822 1.00 82.78 50 LYS D CA 1
ATOM 6512 C C . LYS D 1 26 ? 15.248 37.142 54.450 1.00 78.79 50 LYS D C 1
ATOM 6513 O O . LYS D 1 26 ? 16.292 37.435 53.841 1.00 81.47 50 LYS D O 1
ATOM 6519 N N . GLU D 1 27 ? 14.309 38.018 54.816 1.00 75.14 51 GLU D N 1
ATOM 6520 C CA . GLU D 1 27 ? 14.439 39.471 54.517 1.00 74.83 51 GLU D CA 1
ATOM 6521 C C . GLU D 1 27 ? 15.514 40.055 55.444 1.00 73.43 51 GLU D C 1
ATOM 6522 O O . GLU D 1 27 ? 16.298 40.900 54.981 1.00 71.08 51 GLU D O 1
ATOM 6528 N N . ALA D 1 28 ? 15.552 39.598 56.699 1.00 70.11 52 ALA D N 1
ATOM 6529 C CA . ALA D 1 28 ? 16.550 40.090 57.679 1.00 69.75 52 ALA D CA 1
ATOM 6530 C C . ALA D 1 28 ? 17.970 39.873 57.133 1.00 70.47 52 ALA D C 1
ATOM 6531 O O . ALA D 1 28 ? 18.804 40.807 57.248 1.00 66.55 52 ALA D O 1
ATOM 6533 N N . LYS D 1 29 ? 18.218 38.706 56.529 1.00 71.80 53 LYS D N 1
ATOM 6534 C CA . LYS D 1 29 ? 19.557 38.382 55.969 1.00 76.59 53 LYS D CA 1
ATOM 6535 C C . LYS D 1 29 ? 19.861 39.263 54.750 1.00 77.82 53 LYS D C 1
ATOM 6536 O O . LYS D 1 29 ? 21.048 39.551 54.504 1.00 77.05 53 LYS D O 1
ATOM 6542 N N . GLN D 1 30 ? 18.827 39.692 54.029 1.00 78.85 54 GLN D N 1
ATOM 6543 C CA . GLN D 1 30 ? 19.040 40.512 52.809 1.00 79.19 54 GLN D CA 1
ATOM 6544 C C . GLN D 1 30 ? 19.191 41.992 53.175 1.00 80.71 54 GLN D C 1
ATOM 6545 O O . GLN D 1 30 ? 19.846 42.717 52.409 1.00 90.48 54 GLN D O 1
ATOM 6551 N N . PHE D 1 31 ? 18.634 42.419 54.312 1.00 79.00 55 PHE D N 1
ATOM 6552 C CA . PHE D 1 31 ? 18.718 43.843 54.731 1.00 78.99 55 PHE D CA 1
ATOM 6553 C C . PHE D 1 31 ? 19.008 43.922 56.227 1.00 74.89 55 PHE D C 1
ATOM 6554 O O . PHE D 1 31 ? 18.174 44.375 57.007 1.00 71.42 55 PHE D O 1
ATOM 6562 N N . PRO D 1 32 ? 20.203 43.485 56.678 1.00 71.82 56 PRO D N 1
ATOM 6563 C CA . PRO D 1 32 ? 20.550 43.525 58.102 1.00 67.83 56 PRO D CA 1
ATOM 6564 C C . PRO D 1 32 ? 20.481 44.924 58.743 1.00 63.49 56 PRO D C 1
ATOM 6565 O O . PRO D 1 32 ? 20.308 45.005 59.944 1.00 56.99 56 PRO D O 1
ATOM 6569 N N . SER D 1 33 ? 20.608 45.979 57.933 1.00 66.00 57 SER D N 1
ATOM 6570 C CA . SER D 1 33 ? 20.571 47.376 58.448 1.00 69.82 57 SER D CA 1
ATOM 6571 C C . SER D 1 33 ? 19.126 47.868 58.634 1.00 73.69 57 SER D C 1
ATOM 6572 O O . SER D 1 33 ? 18.931 48.766 59.482 1.00 71.74 57 SER D O 1
ATOM 6575 N N . GLN D 1 34 ? 18.157 47.298 57.905 1.00 79.96 58 GLN D N 1
ATOM 6576 C CA . GLN D 1 34 ? 16.719 47.714 58.016 1.00 82.28 58 GLN D CA 1
ATOM 6577 C C . GLN D 1 34 ? 16.083 47.082 59.261 1.00 83.27 58 GLN D C 1
ATOM 6578 O O . GLN D 1 34 ? 16.386 45.933 59.616 1.00 83.31 58 GLN D O 1
ATOM 6584 N N . PRO D 1 35 ? 15.172 47.807 59.958 1.00 80.83 59 PRO D N 1
ATOM 6585 C CA . PRO D 1 35 ? 14.511 47.288 61.157 1.00 77.31 59 PRO D CA 1
ATOM 6586 C C . PRO D 1 35 ? 13.402 46.278 60.836 1.00 71.83 59 PRO D C 1
ATOM 6587 O O . PRO D 1 35 ? 12.892 46.294 59.734 1.00 69.88 59 PRO D O 1
ATOM 6591 N N . THR D 1 36 ? 13.053 45.449 61.824 1.00 68.32 60 THR D N 1
ATOM 6592 C CA . THR D 1 36 ? 12.016 44.392 61.679 1.00 65.52 60 THR D CA 1
ATOM 6593 C C . THR D 1 36 ? 10.734 44.978 61.073 1.00 63.01 60 THR D C 1
ATOM 6594 O O . THR D 1 36 ? 10.195 44.355 60.142 1.00 61.56 60 THR D O 1
ATOM 6598 N N . ASN D 1 37 ? 10.256 46.113 61.599 1.00 63.67 61 ASN D N 1
ATOM 6599 C CA . ASN D 1 37 ? 9.024 46.764 61.079 1.00 67.11 61 ASN D CA 1
ATOM 6600 C C . ASN D 1 37 ? 9.112 46.926 59.560 1.00 67.94 61 ASN D C 1
ATOM 6601 O O . ASN D 1 37 ? 8.202 46.462 58.864 1.00 68.35 61 ASN D O 1
ATOM 6606 N N . THR D 1 38 ? 10.176 47.562 59.074 1.00 68.64 62 THR D N 1
ATOM 6607 C CA . THR D 1 38 ? 10.346 47.794 57.615 1.00 70.37 62 THR D CA 1
ATOM 6608 C C . THR D 1 38 ? 10.351 46.454 56.865 1.00 71.29 62 THR D C 1
ATOM 6609 O O . THR D 1 38 ? 9.652 46.358 55.843 1.00 74.32 62 THR D O 1
ATOM 6613 N N . LEU D 1 39 ? 11.101 45.460 57.356 1.00 68.51 63 LEU D N 1
ATOM 6614 C CA . LEU D 1 39 ? 11.168 44.136 56.679 1.00 68.08 63 LEU D CA 1
ATOM 6615 C C . LEU D 1 39 ? 9.759 43.563 56.508 1.00 68.18 63 LEU D C 1
ATOM 6616 O O . LEU D 1 39 ? 9.488 42.982 55.449 1.00 71.45 63 LEU D O 1
ATOM 6621 N N . LEU D 1 40 ? 8.910 43.721 57.525 1.00 66.43 64 LEU D N 1
ATOM 6622 C CA . LEU D 1 40 ? 7.517 43.205 57.472 1.00 65.76 64 LEU D CA 1
ATOM 6623 C C . LEU D 1 40 ? 6.685 44.038 56.484 1.00 67.54 64 LEU D C 1
ATOM 6624 O O . LEU D 1 40 ? 6.048 43.431 55.603 1.00 68.87 64 LEU D O 1
ATOM 6629 N N . GLN D 1 41 ? 6.708 45.368 56.615 1.00 69.04 65 GLN D N 1
ATOM 6630 C CA . GLN D 1 41 ? 5.929 46.261 55.714 1.00 71.05 65 GLN D CA 1
ATOM 6631 C C . GLN D 1 41 ? 6.264 45.950 54.253 1.00 70.22 65 GLN D C 1
ATOM 6632 O O . GLN D 1 41 ? 5.326 45.675 53.490 1.00 66.32 65 GLN D O 1
ATOM 6638 N N . ASN D 1 42 ? 7.551 45.993 53.896 1.00 71.52 66 ASN D N 1
ATOM 6639 C CA . ASN D 1 42 ? 8.012 45.734 52.505 1.00 75.52 66 ASN D CA 1
ATOM 6640 C C . ASN D 1 42 ? 7.616 44.327 52.060 1.00 74.53 66 ASN D C 1
ATOM 6641 O O . ASN D 1 42 ? 7.158 44.182 50.914 1.00 72.47 66 ASN D O 1
ATOM 6646 N N . LEU D 1 43 ? 7.789 43.341 52.936 1.00 75.86 67 LEU D N 1
ATOM 6647 C CA . LEU D 1 43 ? 7.452 41.940 52.580 1.00 78.44 67 LEU D CA 1
ATOM 6648 C C . LEU D 1 43 ? 5.942 41.817 52.340 1.00 72.66 67 LEU D C 1
ATOM 6649 O O . LEU D 1 43 ? 5.553 40.996 51.489 1.00 72.94 67 LEU D O 1
ATOM 6654 N N . THR D 1 44 ? 5.139 42.619 53.045 1.00 72.45 68 THR D N 1
ATOM 6655 C CA . THR D 1 44 ? 3.662 42.607 52.862 1.00 74.51 68 THR D CA 1
ATOM 6656 C C . THR D 1 44 ? 3.330 43.271 51.521 1.00 75.89 68 THR D C 1
ATOM 6657 O O . THR D 1 44 ? 2.605 42.642 50.718 1.00 73.86 68 THR D O 1
ATOM 6661 N N . PHE D 1 45 ? 3.861 44.485 51.292 1.00 79.47 69 PHE D N 1
ATOM 6662 C CA . PHE D 1 45 ? 3.597 45.221 50.030 1.00 78.56 69 PHE D CA 1
ATOM 6663 C C . PHE D 1 45 ? 4.019 44.358 48.836 1.00 80.51 69 PHE D C 1
ATOM 6664 O O . PHE D 1 45 ? 3.268 44.264 47.863 1.00 81.54 69 PHE D O 1
ATOM 6672 N N . ASP D 1 46 ? 5.203 43.753 48.918 1.00 84.36 70 ASP D N 1
ATOM 6673 C CA . ASP D 1 46 ? 5.717 42.884 47.829 1.00 88.68 70 ASP D CA 1
ATOM 6674 C C . ASP D 1 46 ? 4.641 41.848 47.476 1.00 88.53 70 ASP D C 1
ATOM 6675 O O . ASP D 1 46 ? 4.303 41.743 46.285 1.00 88.42 70 ASP D O 1
ATOM 6680 N N . LYS D 1 47 ? 4.072 41.171 48.480 1.00 89.82 71 LYS D N 1
ATOM 6681 C CA . LYS D 1 47 ? 3.045 40.119 48.236 1.00 88.78 71 LYS D CA 1
ATOM 6682 C C . LYS D 1 47 ? 1.737 40.691 47.675 1.00 85.27 71 LYS D C 1
ATOM 6683 O O . LYS D 1 47 ? 1.304 40.208 46.593 1.00 83.08 71 LYS D O 1
ATOM 6689 N N . ILE D 1 48 ? 1.139 41.674 48.360 1.00 83.85 72 ILE D N 1
ATOM 6690 C CA . ILE D 1 48 ? -0.177 42.236 47.916 1.00 83.27 72 ILE D CA 1
ATOM 6691 C C . ILE D 1 48 ? -0.070 42.899 46.534 1.00 85.48 72 ILE D C 1
ATOM 6692 O O . ILE D 1 48 ? -1.052 42.786 45.769 1.00 85.45 72 ILE D O 1
ATOM 6697 N N . PHE D 1 49 ? 1.059 43.548 46.215 1.00 82.86 73 PHE D N 1
ATOM 6698 C CA . PHE D 1 49 ? 1.182 44.244 44.903 1.00 77.73 73 PHE D CA 1
ATOM 6699 C C . PHE D 1 49 ? 1.661 43.282 43.828 1.00 79.78 73 PHE D C 1
ATOM 6700 O O . PHE D 1 49 ? 1.439 43.623 42.675 1.00 81.78 73 PHE D O 1
ATOM 6708 N N . THR D 1 50 ? 2.272 42.151 44.185 1.00 80.81 74 THR D N 1
ATOM 6709 C CA . THR D 1 50 ? 2.692 41.158 43.151 1.00 82.20 74 THR D CA 1
ATOM 6710 C C . THR D 1 50 ? 1.440 40.420 42.668 1.00 81.01 74 THR D C 1
ATOM 6711 O O . THR D 1 50 ? 1.403 40.015 41.493 1.00 83.78 74 THR D O 1
ATOM 6715 N N . LYS D 1 51 ? 0.442 40.306 43.550 1.00 82.44 75 LYS D N 1
ATOM 6716 C CA . LYS D 1 51 ? -0.817 39.586 43.243 1.00 88.74 75 LYS D CA 1
ATOM 6717 C C . LYS D 1 51 ? -1.624 40.352 42.190 1.00 93.36 75 LYS D C 1
ATOM 6718 O O . LYS D 1 51 ? -2.394 39.691 41.464 1.00 109.05 75 LYS D O 1
ATOM 6724 N N . ASP D 1 52 ? -1.419 41.669 42.067 1.00 90.22 76 ASP D N 1
ATOM 6725 C CA . ASP D 1 52 ? -2.201 42.488 41.094 1.00 91.67 76 ASP D CA 1
ATOM 6726 C C . ASP D 1 52 ? -1.315 43.175 40.042 1.00 91.48 76 ASP D C 1
ATOM 6727 O O . ASP D 1 52 ? -1.874 43.579 39.010 1.00 92.59 76 ASP D O 1
ATOM 6732 N N . PHE D 1 53 ? -0.003 43.301 40.263 1.00 89.20 77 PHE D N 1
ATOM 6733 C CA . PHE D 1 53 ? 0.841 44.026 39.272 1.00 90.23 77 PHE D CA 1
ATOM 6734 C C . PHE D 1 53 ? 2.172 43.300 39.032 1.00 94.74 77 PHE D C 1
ATOM 6735 O O . PHE D 1 53 ? 3.156 43.947 38.535 1.00 98.07 77 PHE D O 1
ATOM 6743 N N . GLY D 1 54 ? 2.236 42.005 39.372 1.00 93.41 78 GLY D N 1
ATOM 6744 C CA . GLY D 1 54 ? 3.458 41.203 39.151 1.00 95.94 78 GLY D CA 1
ATOM 6745 C C . GLY D 1 54 ? 3.847 41.135 37.668 1.00 100.16 78 GLY D C 1
ATOM 6746 O O . GLY D 1 54 ? 5.046 41.300 37.364 1.00 97.96 78 GLY D O 1
ATOM 6747 N N . LYS D 1 55 ? 2.870 40.903 36.782 1.00 105.92 79 LYS D N 1
ATOM 6748 C CA . LYS D 1 55 ? 3.122 40.807 35.320 1.00 113.11 79 LYS D CA 1
ATOM 6749 C C . LYS D 1 55 ? 3.579 42.159 34.756 1.00 114.51 79 LYS D C 1
ATOM 6750 O O . LYS D 1 55 ? 4.158 42.151 33.655 1.00 118.52 79 LYS D O 1
ATOM 6756 N N . GLU D 1 56 ? 3.349 43.258 35.480 1.00 109.01 80 GLU D N 1
ATOM 6757 C CA . GLU D 1 56 ? 3.728 44.625 35.012 1.00 106.10 80 GLU D CA 1
ATOM 6758 C C . GLU D 1 56 ? 5.174 44.948 35.421 1.00 100.40 80 GLU D C 1
ATOM 6759 O O . GLU D 1 56 ? 5.756 45.876 34.808 1.00 99.49 80 GLU D O 1
ATOM 6765 N N . VAL D 1 57 ? 5.730 44.221 36.406 1.00 96.99 81 VAL D N 1
ATOM 6766 C CA . VAL D 1 57 ? 7.124 44.496 36.875 1.00 90.83 81 VAL D CA 1
ATOM 6767 C C . VAL D 1 57 ? 7.942 43.197 36.842 1.00 91.94 81 VAL D C 1
ATOM 6768 O O . VAL D 1 57 ? 8.189 42.632 37.924 1.00 88.50 81 VAL D O 1
ATOM 6772 N N . THR D 1 58 ? 8.372 42.768 35.648 1.00 96.26 82 THR D N 1
ATOM 6773 C CA . THR D 1 58 ? 9.152 41.508 35.514 1.00 101.13 82 THR D CA 1
ATOM 6774 C C . THR D 1 58 ? 10.582 41.733 36.007 1.00 99.48 82 THR D C 1
ATOM 6775 O O . THR D 1 58 ? 10.977 42.906 36.175 1.00 97.36 82 THR D O 1
ATOM 6779 N N . ASP D 1 59 ? 11.323 40.639 36.209 1.00 105.02 83 ASP D N 1
ATOM 6780 C CA . ASP D 1 59 ? 12.728 40.717 36.691 1.00 106.91 83 ASP D CA 1
ATOM 6781 C C . ASP D 1 59 ? 13.560 41.498 35.669 1.00 106.61 83 ASP D C 1
ATOM 6782 O O . ASP D 1 59 ? 14.525 42.158 36.096 1.00 99.63 83 ASP D O 1
ATOM 6787 N N . LYS D 1 60 ? 13.192 41.433 34.383 1.00 115.57 84 LYS D N 1
ATOM 6788 C CA . LYS D 1 60 ? 13.932 42.167 33.316 1.00 120.59 84 LYS D CA 1
ATOM 6789 C C . LYS D 1 60 ? 13.648 43.668 33.469 1.00 116.99 84 LYS D C 1
ATOM 6790 O O . LYS D 1 60 ? 14.611 44.460 33.318 1.00 111.37 84 LYS D O 1
ATOM 6796 N N . ASP D 1 61 ? 12.389 44.038 33.761 1.00 114.95 85 ASP D N 1
ATOM 6797 C CA . ASP D 1 61 ? 12.022 45.470 33.942 1.00 109.23 85 ASP D CA 1
ATOM 6798 C C . ASP D 1 61 ? 12.860 46.047 35.089 1.00 103.52 85 ASP D C 1
ATOM 6799 O O . ASP D 1 61 ? 13.363 47.181 34.944 1.00 103.39 85 ASP D O 1
ATOM 6804 N N . VAL D 1 62 ? 13.002 45.276 36.171 1.00 104.19 86 VAL D N 1
ATOM 6805 C CA . VAL D 1 62 ? 13.759 45.693 37.387 1.00 101.08 86 VAL D CA 1
ATOM 6806 C C . VAL D 1 62 ? 15.254 45.808 37.060 1.00 102.91 86 VAL D C 1
ATOM 6807 O O . VAL D 1 62 ? 15.816 46.926 37.211 1.00 101.17 86 VAL D O 1
ATOM 6811 N N . SER D 1 63 ? 15.874 44.703 36.623 1.00 112.39 87 SER D N 1
ATOM 6812 C CA . SER D 1 63 ? 17.329 44.693 36.307 1.00 118.20 87 SER D CA 1
ATOM 6813 C C . SER D 1 63 ? 17.675 45.759 35.258 1.00 115.34 87 SER D C 1
ATOM 6814 O O . SER D 1 63 ? 18.825 46.282 35.310 1.00 118.31 87 SER D O 1
ATOM 6817 N N . LYS D 1 64 ? 16.724 46.093 34.375 1.00 115.10 88 LYS D N 1
ATOM 6818 C CA . LYS D 1 64 ? 16.993 47.100 33.316 1.00 111.09 88 LYS D CA 1
ATOM 6819 C C . LYS D 1 64 ? 17.083 48.499 33.928 1.00 105.94 88 LYS D C 1
ATOM 6820 O O . LYS D 1 64 ? 18.038 49.234 33.567 1.00 106.73 88 LYS D O 1
ATOM 6826 N N . LYS D 1 65 ? 16.129 48.850 34.800 1.00 101.24 89 LYS D N 1
ATOM 6827 C CA . LYS D 1 65 ? 16.116 50.198 35.425 1.00 100.40 89 LYS D CA 1
ATOM 6828 C C . LYS D 1 65 ? 17.308 50.322 36.374 1.00 101.03 89 LYS D C 1
ATOM 6829 O O . LYS D 1 65 ? 17.935 51.394 36.369 1.00 95.11 89 LYS D O 1
ATOM 6835 N N . VAL D 1 66 ? 17.604 49.260 37.134 1.00 103.81 90 VAL D N 1
ATOM 6836 C CA . VAL D 1 66 ? 18.753 49.294 38.091 1.00 100.74 90 VAL D CA 1
ATOM 6837 C C . VAL D 1 66 ? 20.033 49.629 37.319 1.00 95.16 90 VAL D C 1
ATOM 6838 O O . VAL D 1 66 ? 20.762 50.544 37.762 1.00 84.93 90 VAL D O 1
ATOM 6842 N N . LYS D 1 67 ? 20.279 48.933 36.206 1.00 96.19 91 LYS D N 1
ATOM 6843 C CA . LYS D 1 67 ? 21.507 49.193 35.412 1.00 96.58 91 LYS D CA 1
ATOM 6844 C C . LYS D 1 67 ? 21.525 50.653 34.932 1.00 96.48 91 LYS D C 1
ATOM 6845 O O . LYS D 1 67 ? 22.573 51.310 35.109 1.00 105.33 91 LYS D O 1
ATOM 6851 N N . SER D 1 68 ? 20.406 51.143 34.383 1.00 96.01 92 SER D N 1
ATOM 6852 C CA . SER D 1 68 ? 20.373 52.536 33.862 1.00 96.65 92 SER D CA 1
ATOM 6853 C C . SER D 1 68 ? 20.712 53.540 34.974 1.00 96.84 92 SER D C 1
ATOM 6854 O O . SER D 1 68 ? 21.336 54.573 34.655 1.00 95.92 92 SER D O 1
ATOM 6857 N N . ILE D 1 69 ? 20.341 53.235 36.225 1.00 94.47 93 ILE D N 1
ATOM 6858 C CA . ILE D 1 69 ? 20.613 54.146 37.380 1.00 88.98 93 ILE D CA 1
ATOM 6859 C C . ILE D 1 69 ? 22.085 54.014 37.775 1.00 88.04 93 ILE D C 1
ATOM 6860 O O . ILE D 1 69 ? 22.731 55.059 37.980 1.00 83.11 93 ILE D O 1
ATOM 6865 N N . LYS D 1 70 ? 22.570 52.774 37.901 1.00 90.27 94 LYS D N 1
ATOM 6866 C CA . LYS D 1 70 ? 23.988 52.524 38.270 1.00 94.28 94 LYS D CA 1
ATOM 6867 C C . LYS D 1 70 ? 24.900 53.286 37.301 1.00 91.17 94 LYS D C 1
ATOM 6868 O O . LYS D 1 70 ? 25.885 53.905 37.777 1.00 94.81 94 LYS D O 1
ATOM 6874 N N . ASP D 1 71 ? 24.566 53.246 36.004 1.00 90.48 95 ASP D N 1
ATOM 6875 C CA . ASP D 1 71 ? 25.374 53.909 34.947 1.00 88.79 95 ASP D CA 1
ATOM 6876 C C . ASP D 1 71 ? 25.371 55.433 35.141 1.00 89.73 95 ASP D C 1
ATOM 6877 O O . ASP D 1 71 ? 26.430 56.047 34.919 1.00 91.91 95 ASP D O 1
ATOM 6882 N N . GLN D 1 72 ? 24.248 56.020 35.561 1.00 92.79 96 GLN D N 1
ATOM 6883 C CA . GLN D 1 72 ? 24.215 57.501 35.733 1.00 94.73 96 GLN D CA 1
ATOM 6884 C C . GLN D 1 72 ? 25.020 57.907 36.975 1.00 97.90 96 GLN D C 1
ATOM 6885 O O . GLN D 1 72 ? 25.880 58.804 36.826 1.00 98.94 96 GLN D O 1
ATOM 6891 N N . TYR D 1 73 ? 24.744 57.308 38.146 1.00 95.21 97 TYR D N 1
ATOM 6892 C CA . TYR D 1 73 ? 25.523 57.656 39.367 1.00 95.08 97 TYR D CA 1
ATOM 6893 C C . TYR D 1 73 ? 27.019 57.413 39.126 1.00 96.58 97 TYR D C 1
ATOM 6894 O O . TYR D 1 73 ? 27.844 58.174 39.688 1.00 107.15 97 TYR D O 1
ATOM 6903 N N . GLY D 1 74 ? 27.353 56.385 38.333 1.00 91.05 98 GLY D N 1
ATOM 6904 C CA . GLY D 1 74 ? 28.768 56.068 38.070 1.00 91.20 98 GLY D CA 1
ATOM 6905 C C . GLY D 1 74 ? 29.484 55.636 39.343 1.00 89.82 98 GLY D C 1
ATOM 6906 O O . GLY D 1 74 ? 28.955 54.754 40.043 1.00 87.17 98 GLY D O 1
ATOM 6907 N N . SER D 1 75 ? 30.628 56.269 39.640 1.00 90.57 99 SER D N 1
ATOM 6908 C CA . SER D 1 75 ? 31.466 55.956 40.830 1.00 90.49 99 SER D CA 1
ATOM 6909 C C . SER D 1 75 ? 30.743 56.276 42.147 1.00 90.60 99 SER D C 1
ATOM 6910 O O . SER D 1 75 ? 31.106 55.657 43.169 1.00 89.49 99 SER D O 1
ATOM 6913 N N . GLN D 1 76 ? 29.783 57.209 42.131 1.00 90.93 100 GLN D N 1
ATOM 6914 C CA . GLN D 1 76 ? 29.037 57.607 43.360 1.00 93.27 100 GLN D CA 1
ATOM 6915 C C . GLN D 1 76 ? 28.037 56.526 43.799 1.00 89.34 100 GLN D C 1
ATOM 6916 O O . GLN D 1 76 ? 27.706 56.492 45.006 1.00 83.83 100 GLN D O 1
ATOM 6922 N N . PHE D 1 77 ? 27.611 55.668 42.864 1.00 87.13 101 PHE D N 1
ATOM 6923 C CA . PHE D 1 77 ? 26.588 54.615 43.130 1.00 84.69 101 PHE D CA 1
ATOM 6924 C C . PHE D 1 77 ? 26.888 53.835 44.419 1.00 85.39 101 PHE D C 1
ATOM 6925 O O . PHE D 1 77 ? 25.944 53.622 45.202 1.00 78.52 101 PHE D O 1
ATOM 6933 N N . SER D 1 78 ? 28.143 53.430 44.637 1.00 92.65 102 SER D N 1
ATOM 6934 C CA . SER D 1 78 ? 28.479 52.642 45.853 1.00 96.24 102 SER D CA 1
ATOM 6935 C C . SER D 1 78 ? 28.129 53.433 47.119 1.00 100.95 102 SER D C 1
ATOM 6936 O O . SER D 1 78 ? 27.340 52.905 47.940 1.00 91.53 102 SER D O 1
ATOM 6939 N N . SER D 1 79 ? 28.681 54.651 47.252 1.00 105.59 103 SER D N 1
ATOM 6940 C CA . SER D 1 79 ? 28.454 55.524 48.440 1.00 99.47 103 SER D CA 1
ATOM 6941 C C . SER D 1 79 ? 27.001 56.012 48.494 1.00 94.87 103 SER D C 1
ATOM 6942 O O . SER D 1 79 ? 26.568 56.427 49.590 1.00 87.89 103 SER D O 1
ATOM 6945 N N . ALA D 1 80 ? 26.290 55.975 47.359 1.00 95.76 104 ALA D N 1
ATOM 6946 C CA . ALA D 1 80 ? 24.880 56.420 47.324 1.00 99.56 104 ALA D CA 1
ATOM 6947 C C . ALA D 1 80 ? 23.998 55.342 47.959 1.00 104.18 104 ALA D C 1
ATOM 6948 O O . ALA D 1 80 ? 22.985 55.713 48.581 1.00 100.01 104 ALA D O 1
ATOM 6950 N N . LEU D 1 81 ? 24.377 54.065 47.794 1.00 111.50 105 LEU D N 1
ATOM 6951 C CA . LEU D 1 81 ? 23.619 52.914 48.367 1.00 109.00 105 LEU D CA 1
ATOM 6952 C C . LEU D 1 81 ? 23.899 52.821 49.869 1.00 111.06 105 LEU D C 1
ATOM 6953 O O . LEU D 1 81 ? 22.998 52.377 50.599 1.00 110.00 105 LEU D O 1
ATOM 6958 N N . GLN D 1 82 ? 25.104 53.203 50.309 1.00 120.21 106 GLN D N 1
ATOM 6959 C CA . GLN D 1 82 ? 25.430 53.133 51.760 1.00 124.94 106 GLN D CA 1
ATOM 6960 C C . GLN D 1 82 ? 24.557 54.145 52.507 1.00 121.26 106 GLN D C 1
ATOM 6961 O O . GLN D 1 82 ? 23.985 53.772 53.542 1.00 122.90 106 GLN D O 1
ATOM 6967 N N . GLN D 1 83 ? 24.427 55.361 51.967 1.00 124.18 107 GLN D N 1
ATOM 6968 C CA . GLN D 1 83 ? 23.604 56.418 52.613 1.00 122.82 107 GLN D CA 1
ATOM 6969 C C . GLN D 1 83 ? 22.156 55.923 52.762 1.00 117.59 107 GLN D C 1
ATOM 6970 O O . GLN D 1 83 ? 21.487 56.392 53.690 1.00 110.74 107 GLN D O 1
ATOM 6976 N N . GLN D 1 84 ? 21.711 55.002 51.898 1.00 118.01 108 GLN D N 1
ATOM 6977 C CA . GLN D 1 84 ? 20.329 54.438 51.947 1.00 117.40 108 GLN D CA 1
ATOM 6978 C C . GLN D 1 84 ? 20.314 53.144 52.774 1.00 112.60 108 GLN D C 1
ATOM 6979 O O . GLN D 1 84 ? 19.210 52.638 53.043 1.00 107.14 108 GLN D O 1
ATOM 6985 N N . GLY D 1 85 ? 21.490 52.610 53.117 1.00 119.69 109 GLY D N 1
ATOM 6986 C CA . GLY D 1 85 ? 21.590 51.369 53.912 1.00 121.92 109 GLY D CA 1
ATOM 6987 C C . GLY D 1 85 ? 21.355 50.129 53.064 1.00 122.06 109 GLY D C 1
ATOM 6988 O O . GLY D 1 85 ? 20.725 49.180 53.576 1.00 117.50 109 GLY D O 1
ATOM 6989 N N . LEU D 1 86 ? 21.855 50.134 51.822 1.00 121.38 110 LEU D N 1
ATOM 6990 C CA . LEU D 1 86 ? 21.696 48.994 50.874 1.00 111.61 110 LEU D CA 1
ATOM 6991 C C . LEU D 1 86 ? 23.046 48.620 50.248 1.00 108.59 110 LEU D C 1
ATOM 6992 O O . LEU D 1 86 ? 24.000 49.418 50.338 1.00 96.30 110 LEU D O 1
ATOM 6997 N N . THR D 1 87 ? 23.094 47.435 49.634 1.00 105.82 111 THR D N 1
ATOM 6998 C CA . THR D 1 87 ? 24.276 46.899 48.909 1.00 102.33 111 THR D CA 1
ATOM 6999 C C . THR D 1 87 ? 23.886 46.855 47.429 1.00 99.98 111 THR D C 1
ATOM 7000 O O . THR D 1 87 ? 22.684 47.013 47.137 1.00 102.94 111 THR D O 1
ATOM 7004 N N . GLU D 1 88 ? 24.844 46.655 46.528 1.00 100.19 112 GLU D N 1
ATOM 7005 C CA . GLU D 1 88 ? 24.489 46.589 45.089 1.00 102.77 112 GLU D CA 1
ATOM 7006 C C . GLU D 1 88 ? 23.634 45.337 44.848 1.00 106.88 112 GLU D C 1
ATOM 7007 O O . GLU D 1 88 ? 22.797 45.371 43.928 1.00 107.29 112 GLU D O 1
ATOM 7013 N N . ALA D 1 89 ? 23.806 44.301 45.680 1.00 111.09 113 ALA D N 1
ATOM 7014 C CA . ALA D 1 89 ? 23.040 43.040 45.523 1.00 107.17 113 ALA D CA 1
ATOM 7015 C C . ALA D 1 89 ? 21.616 43.197 46.078 1.00 102.99 113 ALA D C 1
ATOM 7016 O O . ALA D 1 89 ? 20.670 42.675 45.441 1.00 95.98 113 ALA D O 1
ATOM 7018 N N . SER D 1 90 ? 21.470 43.892 47.212 1.00 100.94 114 SER D N 1
ATOM 7019 C CA . SER D 1 90 ? 20.139 44.078 47.851 1.00 101.54 114 SER D CA 1
ATOM 7020 C C . SER D 1 90 ? 19.378 45.250 47.211 1.00 102.24 114 SER D C 1
ATOM 7021 O O . SER D 1 90 ? 18.211 45.475 47.599 1.00 104.73 114 SER D O 1
ATOM 7024 N N . PHE D 1 91 ? 19.997 45.951 46.255 1.00 99.98 115 PHE D N 1
ATOM 7025 C CA . PHE D 1 91 ? 19.326 47.106 45.598 1.00 98.45 115 PHE D CA 1
ATOM 7026 C C . PHE D 1 91 ? 18.284 46.621 44.577 1.00 97.48 115 PHE D C 1
ATOM 7027 O O . PHE D 1 91 ? 17.236 47.281 44.446 1.00 98.33 115 PHE D O 1
ATOM 7035 N N . THR D 1 92 ? 18.565 45.516 43.879 1.00 97.82 116 THR D N 1
ATOM 7036 C CA . THR D 1 92 ? 17.629 44.950 42.866 1.00 96.61 116 THR D CA 1
ATOM 7037 C C . THR D 1 92 ? 16.296 44.599 43.538 1.00 99.32 116 THR D C 1
ATOM 7038 O O . THR D 1 92 ? 15.271 45.177 43.189 1.00 99.99 116 THR D O 1
ATOM 7042 N N . PRO D 1 93 ? 16.242 43.655 44.513 1.00 100.39 117 PRO D N 1
ATOM 7043 C CA . PRO D 1 93 ? 14.983 43.306 45.182 1.00 98.84 117 PRO D CA 1
ATOM 7044 C C . PRO D 1 93 ? 14.300 44.500 45.875 1.00 98.62 117 PRO D C 1
ATOM 7045 O O . PRO D 1 93 ? 13.090 44.466 46.016 1.00 95.82 117 PRO D O 1
ATOM 7049 N N . TYR D 1 94 ? 15.080 45.488 46.336 1.00 99.45 118 TYR D N 1
ATOM 7050 C CA . TYR D 1 94 ? 14.509 46.715 46.967 1.00 100.06 118 TYR D CA 1
ATOM 7051 C C . TYR D 1 94 ? 13.784 47.538 45.904 1.00 100.60 118 TYR D C 1
ATOM 7052 O O . TYR D 1 94 ? 12.734 48.132 46.167 1.00 103.12 118 TYR D O 1
ATOM 7069 N N . ARG D 1 96 ? 12.568 46.256 43.201 1.00 93.41 120 ARG D N 1
ATOM 7070 C CA . ARG D 1 96 ? 11.427 45.471 42.770 1.00 91.65 120 ARG D CA 1
ATOM 7071 C C . ARG D 1 96 ? 10.199 45.852 43.609 1.00 91.05 120 ARG D C 1
ATOM 7072 O O . ARG D 1 96 ? 9.139 46.074 43.011 1.00 87.19 120 ARG D O 1
ATOM 7080 N N . THR D 1 97 ? 10.335 45.911 44.942 1.00 92.34 121 THR D N 1
ATOM 7081 C CA . THR D 1 97 ? 9.197 46.282 45.836 1.00 94.91 121 THR D CA 1
ATOM 7082 C C . THR D 1 97 ? 8.763 47.732 45.565 1.00 96.62 121 THR D C 1
ATOM 7083 O O . THR D 1 97 ? 7.542 47.979 45.561 1.00 101.84 121 THR D O 1
ATOM 7087 N N . GLN D 1 98 ? 9.717 48.640 45.334 1.00 93.08 122 GLN D N 1
ATOM 7088 C CA . GLN D 1 98 ? 9.420 50.076 45.054 1.00 88.87 122 GLN D CA 1
ATOM 7089 C C . GLN D 1 98 ? 8.689 50.234 43.717 1.00 85.65 122 GLN D C 1
ATOM 7090 O O . GLN D 1 98 ? 7.891 51.155 43.538 1.00 83.81 122 GLN D O 1
ATOM 7104 N N . LEU D 1 100 ? 6.782 47.719 42.302 1.00 85.09 124 LEU D N 1
ATOM 7105 C CA . LEU D 1 100 ? 5.481 47.078 42.458 1.00 86.37 124 LEU D CA 1
ATOM 7106 C C . LEU D 1 100 ? 4.534 48.062 43.141 1.00 84.11 124 LEU D C 1
ATOM 7107 O O . LEU D 1 100 ? 3.384 48.170 42.700 1.00 78.64 124 LEU D O 1
ATOM 7112 N N . GLU D 1 101 ? 5.028 48.736 44.181 1.00 87.97 125 GLU D N 1
ATOM 7113 C CA . GLU D 1 101 ? 4.257 49.749 44.949 1.00 95.29 125 GLU D CA 1
ATOM 7114 C C . GLU D 1 101 ? 3.925 50.917 44.014 1.00 93.58 125 GLU D C 1
ATOM 7115 O O . GLU D 1 101 ? 2.790 51.437 44.096 1.00 99.02 125 GLU D O 1
ATOM 7121 N N . GLN D 1 102 ? 4.860 51.277 43.129 1.00 92.76 126 GLN D N 1
ATOM 7122 C CA . GLN D 1 102 ? 4.614 52.405 42.193 1.00 95.01 126 GLN D CA 1
ATOM 7123 C C . GLN D 1 102 ? 3.561 51.983 41.150 1.00 90.54 126 GLN D C 1
ATOM 7124 O O . GLN D 1 102 ? 2.785 52.842 40.726 1.00 87.56 126 GLN D O 1
ATOM 7130 N N . ALA D 1 103 ? 3.541 50.709 40.755 1.00 88.55 127 ALA D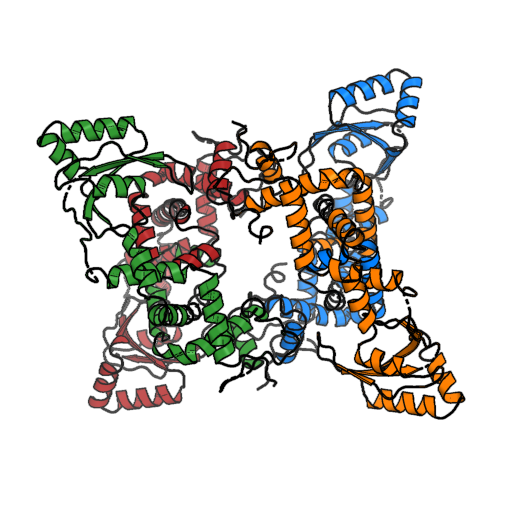 N 1
ATOM 7131 C CA . ALA D 1 103 ? 2.556 50.206 39.763 1.00 85.39 127 ALA D CA 1
ATOM 7132 C C . ALA D 1 103 ? 1.135 50.368 40.317 1.00 84.50 127 ALA D C 1
ATOM 7133 O O . ALA D 1 103 ? 0.219 50.656 39.528 1.00 89.10 127 ALA D O 1
ATOM 7135 N N . ALA D 1 104 ? 0.964 50.173 41.629 1.00 85.75 128 ALA D N 1
ATOM 7136 C CA . ALA D 1 104 ? -0.355 50.315 42.292 1.00 88.21 128 ALA D CA 1
ATOM 7137 C C . ALA D 1 104 ? -0.765 51.793 42.362 1.00 90.57 128 ALA D C 1
ATOM 7138 O O . ALA D 1 104 ? -1.953 52.086 42.099 1.00 95.87 128 ALA D O 1
ATOM 7140 N N . ILE D 1 105 ? 0.175 52.684 42.701 1.00 86.85 129 ILE D N 1
ATOM 7141 C CA . ILE D 1 105 ? -0.134 54.141 42.793 1.00 86.77 129 ILE D CA 1
ATOM 7142 C C . ILE D 1 105 ? -0.481 54.648 41.388 1.00 87.21 129 ILE D C 1
ATOM 7143 O O . ILE D 1 105 ? -1.533 55.286 41.248 1.00 89.73 129 ILE D O 1
ATOM 7148 N N . ASP D 1 106 ? 0.369 54.356 40.395 1.00 87.71 130 ASP D N 1
ATOM 7149 C CA . ASP D 1 106 ? 0.148 54.785 38.982 1.00 91.18 130 ASP D CA 1
ATOM 7150 C C . ASP D 1 106 ? -1.232 54.317 38.514 1.00 92.78 130 ASP D C 1
ATOM 7151 O O . ASP D 1 106 ? -1.944 55.131 37.932 1.00 93.93 130 ASP D O 1
ATOM 7156 N N . HIS D 1 107 ? -1.564 53.048 38.752 1.00 93.20 131 HIS D N 1
ATOM 7157 C CA . HIS D 1 107 ? -2.878 52.481 38.348 1.00 90.25 131 HIS D CA 1
ATOM 7158 C C . HIS D 1 107 ? -4.020 53.243 39.043 1.00 89.48 131 HIS D C 1
ATOM 7159 O O . HIS D 1 107 ? -5.009 53.577 38.351 1.00 88.36 131 HIS D O 1
ATOM 7166 N N . GLU D 1 108 ? -3.879 53.522 40.347 1.00 87.19 132 GLU D N 1
ATOM 7167 C CA . GLU D 1 108 ? -4.948 54.230 41.111 1.00 90.18 132 GLU D CA 1
ATOM 7168 C C . GLU D 1 108 ? -5.070 55.684 40.597 1.00 85.56 132 GLU D C 1
ATOM 7169 O O . GLU D 1 108 ? -6.212 56.194 40.501 1.00 83.39 132 GLU D O 1
ATOM 7175 N N . ILE D 1 109 ? -3.938 56.333 40.308 1.00 78.97 133 ILE D N 1
ATOM 7176 C CA . ILE D 1 109 ? -3.941 57.723 39.768 1.00 78.81 133 ILE D CA 1
ATOM 7177 C C . ILE D 1 109 ? -4.702 57.735 38.434 1.00 81.21 133 ILE D C 1
ATOM 7178 O O . ILE D 1 109 ? -5.640 58.521 38.300 1.00 78.83 133 ILE D O 1
ATOM 7183 N N . LYS D 1 110 ? -4.327 56.856 37.507 1.00 83.47 134 LYS D N 1
ATOM 7184 C CA . LYS D 1 110 ? -4.952 56.769 36.156 1.00 87.33 134 LYS D CA 1
ATOM 7185 C C . LYS D 1 110 ? -6.453 56.454 36.213 1.00 88.96 134 LYS D C 1
ATOM 7186 O O . LYS D 1 110 ? -7.191 57.022 35.387 1.00 83.94 134 LYS D O 1
ATOM 7192 N N . GLU D 1 111 ? -6.894 55.617 37.154 1.00 91.20 135 GLU D N 1
ATOM 7193 C CA . GLU D 1 111 ? -8.329 55.225 37.198 1.00 94.72 135 GLU D CA 1
ATOM 7194 C C . GLU D 1 111 ? -9.173 56.132 38.105 1.00 97.74 135 GLU D C 1
ATOM 7195 O O . GLU D 1 111 ? -10.385 55.873 38.165 1.00 104.53 135 GLU D O 1
ATOM 7201 N N . THR D 1 112 ? -8.614 57.173 38.740 1.00 96.21 136 THR D N 1
ATOM 7202 C CA . THR D 1 112 ? -9.489 57.975 39.644 1.00 92.11 136 THR D CA 1
ATOM 7203 C C . THR D 1 112 ? -9.061 59.436 39.817 1.00 88.54 136 THR D C 1
ATOM 7204 O O . THR D 1 112 ? -9.899 60.213 40.274 1.00 90.97 136 THR D O 1
ATOM 7208 N N . GLN D 1 113 ? -7.827 59.804 39.475 1.00 88.53 137 GLN D N 1
ATOM 7209 C CA . GLN D 1 113 ? -7.370 61.203 39.726 1.00 87.66 137 GLN D CA 1
ATOM 7210 C C . GLN D 1 113 ? -7.493 62.097 38.483 1.00 83.21 137 GLN D C 1
ATOM 7211 O O . GLN D 1 113 ? -7.438 63.340 38.674 1.00 77.27 137 GLN D O 1
ATOM 7217 N N . TYR D 1 114 ? -7.688 61.546 37.279 1.00 79.18 138 TYR D N 1
ATOM 7218 C CA . TYR D 1 114 ? -7.783 62.472 36.116 1.00 75.87 138 TYR D CA 1
ATOM 7219 C C . TYR D 1 114 ? -9.240 62.930 35.954 1.00 77.48 138 TYR D C 1
ATOM 7220 O O . TYR D 1 114 ? -9.799 62.807 34.855 1.00 78.79 138 TYR D O 1
ATOM 7229 N N . THR D 1 115 ? -9.813 63.477 37.036 1.00 80.26 139 THR D N 1
ATOM 7230 C CA . THR D 1 115 ? -11.216 63.974 37.058 1.00 79.46 139 THR D CA 1
ATOM 7231 C C . THR D 1 115 ? -11.252 65.400 36.512 1.00 75.25 139 THR D C 1
ATOM 7232 O O . THR D 1 115 ? -10.231 66.094 36.628 1.00 68.71 139 THR D O 1
ATOM 7236 N N . ASP D 1 116 ? -12.400 65.816 35.969 1.00 77.29 140 ASP D N 1
ATOM 7237 C CA . ASP D 1 116 ? -12.566 67.184 35.400 1.00 75.64 140 ASP D CA 1
ATOM 7238 C C . ASP D 1 116 ? -12.121 68.228 36.438 1.00 74.92 140 ASP D C 1
ATOM 7239 O O . ASP D 1 116 ? -11.378 69.150 36.050 1.00 73.34 140 ASP D O 1
ATOM 7244 N N . ALA D 1 117 ? -12.511 68.063 37.705 1.00 75.64 141 ALA D N 1
ATOM 7245 C CA . ALA D 1 117 ? -12.146 69.024 38.778 1.00 74.33 141 ALA D CA 1
ATOM 7246 C C . ALA D 1 117 ? -10.626 69.205 38.862 1.00 74.05 141 ALA D C 1
ATOM 7247 O O . ALA D 1 117 ? -10.190 70.368 38.980 1.00 73.90 141 ALA D O 1
ATOM 7249 N N . ASN D 1 118 ? -9.862 68.105 38.812 1.00 76.29 142 ASN D N 1
ATOM 7250 C CA . ASN D 1 118 ? -8.373 68.165 38.897 1.00 80.16 142 ASN D CA 1
ATOM 7251 C C . ASN D 1 118 ? -7.782 68.723 37.596 1.00 80.04 142 ASN D C 1
ATOM 7252 O O . ASN D 1 118 ? -6.754 69.431 37.679 1.00 84.71 142 ASN D O 1
ATOM 7257 N N . LEU D 1 119 ? -8.377 68.389 36.446 1.00 78.80 143 LEU D N 1
ATOM 7258 C CA . LEU D 1 119 ? -7.877 68.911 35.145 1.00 77.23 143 LEU D CA 1
ATOM 7259 C C . LEU D 1 119 ? -7.995 70.437 35.150 1.00 73.65 143 LEU D C 1
ATOM 7260 O O . LEU D 1 119 ? -7.019 71.092 34.747 1.00 72.19 143 LEU D O 1
ATOM 7265 N N . LYS D 1 120 ? -9.133 70.966 35.618 1.00 73.63 144 LYS D N 1
ATOM 7266 C CA . LYS D 1 120 ? -9.363 72.439 35.683 1.00 73.94 144 LYS D CA 1
ATOM 7267 C C . LYS D 1 120 ? -8.388 73.071 36.680 1.00 71.37 144 LYS D C 1
ATOM 7268 O O . LYS D 1 120 ? -7.912 74.179 36.400 1.00 68.96 144 LYS D O 1
ATOM 7274 N N . LYS D 1 121 ? -8.138 72.402 37.808 1.00 71.40 145 LYS D N 1
ATOM 7275 C CA . LYS D 1 121 ? -7.207 72.935 38.838 1.00 76.08 145 LYS D CA 1
ATOM 7276 C C . LYS D 1 121 ? -5.818 73.117 38.218 1.00 73.61 145 LYS D C 1
ATOM 7277 O O . LYS D 1 121 ? -5.202 74.172 38.441 1.00 74.93 145 LYS D O 1
ATOM 7283 N N . ALA D 1 122 ? -5.353 72.111 37.475 1.00 72.19 146 ALA D N 1
ATOM 7284 C CA . ALA D 1 122 ? -4.022 72.148 36.823 1.00 72.94 146 ALA D CA 1
ATOM 7285 C C . ALA D 1 122 ? -4.012 73.173 35.680 1.00 73.66 146 ALA D C 1
ATOM 7286 O O . ALA D 1 122 ? -2.990 73.871 35.492 1.00 74.63 146 ALA D O 1
ATOM 7288 N N . TRP D 1 123 ? -5.135 73.270 34.970 1.00 72.74 147 TRP D N 1
ATOM 7289 C CA . TRP D 1 123 ? -5.313 74.176 33.802 1.00 71.67 147 TRP D CA 1
ATOM 7290 C C . TRP D 1 123 ? -5.298 75.657 34.205 1.00 72.00 147 TRP D C 1
ATOM 7291 O O . TRP D 1 123 ? -4.880 76.477 33.368 1.00 74.93 147 TRP D O 1
ATOM 7302 N N . GLU D 1 124 ? -5.696 75.987 35.439 1.00 72.86 148 GLU D N 1
ATOM 7303 C CA . GLU D 1 124 ? -5.731 77.399 35.912 1.00 74.49 148 GLU D CA 1
ATOM 7304 C C . GLU D 1 124 ? -4.364 78.071 35.760 1.00 71.11 148 GLU D C 1
ATOM 7305 O O . GLU D 1 124 ? -4.346 79.259 35.383 1.00 67.47 148 GLU D O 1
ATOM 7311 N N . SER D 1 125 ? -3.275 77.355 36.072 1.00 70.42 149 SER D N 1
ATOM 7312 C CA . SER D 1 125 ? -1.912 77.952 35.990 1.00 72.09 149 SER D CA 1
ATOM 7313 C C . SER D 1 125 ? -1.028 77.224 34.981 1.00 68.80 149 SER D C 1
ATOM 7314 O O . SER D 1 125 ? 0.194 77.405 35.060 1.00 70.40 149 SER D O 1
ATOM 7317 N N . TYR D 1 126 ? -1.614 76.485 34.040 1.00 70.35 150 TYR D N 1
ATOM 7318 C CA . TYR D 1 126 ? -0.786 75.750 33.046 1.00 69.42 150 TYR D CA 1
ATOM 7319 C C . TYR D 1 126 ? -0.398 76.656 31.871 1.00 68.61 150 TYR D C 1
ATOM 7320 O O . TYR D 1 126 ? -1.138 77.596 31.531 1.00 71.93 150 TYR D O 1
ATOM 7329 N N . HIS D 1 127 ? 0.780 76.382 31.307 1.00 67.25 151 HIS D N 1
ATOM 7330 C CA . HIS D 1 127 ? 1.303 77.085 30.108 1.00 65.57 151 HIS D CA 1
ATOM 7331 C C . HIS D 1 127 ? 2.094 76.050 29.317 1.00 66.26 151 HIS D C 1
ATOM 7332 O O . HIS D 1 127 ? 2.975 75.401 29.874 1.00 68.51 151 HIS D O 1
ATOM 7339 N N . PRO D 1 128 ? 1.816 75.853 28.011 1.00 64.03 152 PRO D N 1
ATOM 7340 C CA . PRO D 1 128 ? 2.526 74.854 27.217 1.00 63.54 152 PRO D CA 1
ATOM 7341 C C . PRO D 1 128 ? 3.995 75.204 26.944 1.00 63.32 152 PRO D C 1
ATOM 7342 O O . PRO D 1 128 ? 4.413 76.304 27.285 1.00 63.04 152 PRO D O 1
ATOM 7346 N N . ASP D 1 129 ? 4.715 74.257 26.325 1.00 61.82 153 ASP D N 1
ATOM 7347 C CA . ASP D 1 129 ? 6.153 74.406 25.982 1.00 59.64 153 ASP D CA 1
ATOM 7348 C C . ASP D 1 129 ? 6.409 75.660 25.140 1.00 57.62 153 ASP D C 1
ATOM 7349 O O . ASP D 1 129 ? 5.578 75.994 24.272 1.00 57.53 153 ASP D O 1
ATOM 7354 N N . VAL D 1 130 ? 7.537 76.309 25.426 1.00 56.37 154 VAL D N 1
ATOM 7355 C CA . VAL D 1 130 ? 8.061 77.508 24.717 1.00 57.50 154 VAL D CA 1
ATOM 7356 C C . VAL D 1 130 ? 9.571 77.276 24.604 1.00 58.60 154 VAL D C 1
ATOM 7357 O O . VAL D 1 130 ? 10.153 76.711 25.549 1.00 58.14 154 VAL D O 1
ATOM 7361 N N . THR D 1 131 ? 10.176 77.666 23.486 1.00 58.95 155 THR D N 1
ATOM 7362 C CA . THR D 1 131 ? 11.639 77.477 23.302 1.00 58.45 155 THR D CA 1
ATOM 7363 C C . THR D 1 131 ? 12.290 78.859 23.403 1.00 59.01 155 THR D C 1
ATOM 7364 O O . THR D 1 131 ? 11.795 79.784 22.737 1.00 60.46 155 THR D O 1
ATOM 7368 N N . ALA D 1 132 ? 13.332 79.005 24.224 1.00 61.12 156 ALA D N 1
ATOM 7369 C CA . ALA D 1 132 ? 13.955 80.340 24.378 1.00 62.42 156 ALA D CA 1
ATOM 7370 C C . ALA D 1 132 ? 15.324 80.251 25.062 1.00 63.61 156 ALA D C 1
ATOM 7371 O O . ALA D 1 132 ? 15.628 79.213 25.689 1.00 61.93 156 ALA D O 1
ATOM 7373 N N . TYR D 1 133 ? 16.118 81.312 24.909 1.00 65.00 157 TYR D N 1
ATOM 7374 C CA . TYR D 1 133 ? 17.452 81.400 25.548 1.00 65.91 157 TYR D CA 1
ATOM 7375 C C . TYR D 1 133 ? 17.243 81.894 26.982 1.00 67.94 157 TYR D C 1
ATOM 7376 O O . TYR D 1 133 ? 16.661 82.986 27.153 1.00 64.91 157 TYR D O 1
ATOM 7385 N N . VAL D 1 134 ? 17.650 81.085 27.962 1.00 72.37 158 VAL D N 1
ATOM 7386 C CA . VAL D 1 134 ? 17.534 81.432 29.411 1.00 72.87 158 VAL D CA 1
ATOM 7387 C C . VAL D 1 134 ? 18.961 81.502 29.961 1.00 73.40 158 VAL D C 1
ATOM 7388 O O . VAL D 1 134 ? 19.581 80.422 30.129 1.00 71.74 158 VAL D O 1
ATOM 7392 N N . VAL D 1 135 ? 19.458 82.718 30.208 1.00 74.88 159 VAL D N 1
ATOM 7393 C CA . VAL D 1 135 ? 20.857 82.896 30.704 1.00 78.30 159 VAL D CA 1
ATOM 7394 C C . VAL D 1 135 ? 20.851 83.458 32.131 1.00 85.11 159 VAL D C 1
ATOM 7395 O O . VAL D 1 135 ? 20.224 84.515 32.355 1.00 84.66 159 VAL D O 1
ATOM 7399 N N . SER D 1 136 ? 21.569 82.797 33.046 1.00 92.95 160 SER D N 1
ATOM 7400 C CA . SER D 1 136 ? 21.664 83.231 34.465 1.00 97.87 160 SER D CA 1
ATOM 7401 C C . SER D 1 136 ? 22.960 84.025 34.694 1.00 99.77 160 SER D C 1
ATOM 7402 O O . SER D 1 136 ? 23.946 83.768 33.986 1.00 99.87 160 SER D O 1
ATOM 7405 N N . GLU D 1 137 ? 22.944 84.946 35.662 1.00 100.62 161 GLU D N 1
ATOM 7406 C CA . GLU D 1 137 ? 24.102 85.811 36.027 1.00 102.22 161 GLU D CA 1
ATOM 7407 C C . GLU D 1 137 ? 24.133 85.953 37.551 1.00 104.61 161 GLU D C 1
ATOM 7408 O O . GLU D 1 137 ? 23.057 85.819 38.162 1.00 106.74 161 GLU D O 1
ATOM 7414 N N . THR D 1 138 ? 25.307 86.201 38.142 1.00 103.58 162 THR D N 1
ATOM 7415 C CA . THR D 1 138 ? 25.384 86.358 39.621 1.00 97.14 162 THR D CA 1
ATOM 7416 C C . THR D 1 138 ? 25.142 87.824 39.984 1.00 91.36 162 THR D C 1
ATOM 7417 O O . THR D 1 138 ? 24.245 88.078 40.809 1.00 91.72 162 THR D O 1
ATOM 7421 N N . SER D 1 139 ? 25.917 88.739 39.395 1.00 86.94 163 SER D N 1
ATOM 7422 C CA . SER D 1 139 ? 25.766 90.189 39.694 1.00 91.24 163 SER D CA 1
ATOM 7423 C C . SER D 1 139 ? 24.722 90.803 38.759 1.00 88.23 163 SER D C 1
ATOM 7424 O O . SER D 1 139 ? 24.577 90.311 37.619 1.00 82.48 163 SER D O 1
ATOM 7427 N N . LYS D 1 140 ? 24.018 91.828 39.242 1.00 88.90 164 LYS D N 1
ATOM 7428 C CA . LYS D 1 140 ? 22.986 92.513 38.425 1.00 90.97 164 LYS D CA 1
ATOM 7429 C C . LYS D 1 140 ? 23.682 93.321 37.322 1.00 92.54 164 LYS D C 1
ATOM 7430 O O . LYS D 1 140 ? 23.190 93.302 36.177 1.00 91.74 164 LYS D O 1
ATOM 7436 N N . ASP D 1 141 ? 24.797 93.977 37.660 1.00 92.64 165 ASP D N 1
ATOM 7437 C CA . ASP D 1 141 ? 25.553 94.825 36.697 1.00 92.34 165 ASP D CA 1
ATOM 7438 C C . ASP D 1 141 ? 26.002 93.977 35.499 1.00 91.63 165 ASP D C 1
ATOM 7439 O O . ASP D 1 141 ? 25.955 94.496 34.361 1.00 87.94 165 ASP D O 1
ATOM 7444 N N . ALA D 1 142 ? 26.399 92.722 35.744 1.00 92.32 166 ALA D N 1
ATOM 7445 C CA . ALA D 1 142 ? 26.862 91.820 34.663 1.00 91.89 166 ALA D CA 1
ATOM 7446 C C . ALA D 1 142 ? 25.706 91.531 33.700 1.00 92.15 166 ALA D C 1
ATOM 7447 O O . ALA D 1 142 ? 25.926 91.607 32.469 1.00 97.07 166 ALA D O 1
ATOM 7449 N N . ALA D 1 143 ? 24.527 91.220 34.253 1.00 88.80 167 ALA D N 1
ATOM 7450 C CA . ALA D 1 143 ? 23.322 90.912 33.446 1.00 82.92 167 ALA D CA 1
ATOM 7451 C C . ALA D 1 143 ? 22.882 92.157 32.664 1.00 81.73 167 ALA D C 1
ATOM 7452 O O . ALA D 1 143 ? 22.473 92.006 31.497 1.00 80.85 167 ALA D O 1
ATOM 7454 N N . THR D 1 144 ? 22.976 93.338 33.288 1.00 81.62 168 THR D N 1
ATOM 7455 C CA . THR D 1 144 ? 22.566 94.616 32.642 1.00 83.58 168 THR D CA 1
ATOM 7456 C C . THR D 1 144 ? 23.441 94.883 31.411 1.00 84.97 168 THR D C 1
ATOM 7457 O O . THR D 1 144 ? 22.870 95.227 30.355 1.00 88.66 168 THR D O 1
ATOM 7461 N N . LYS D 1 145 ? 24.760 94.710 31.539 1.00 85.75 169 LYS D N 1
ATOM 7462 C CA . LYS D 1 145 ? 25.688 94.960 30.402 1.00 91.53 169 LYS D CA 1
ATOM 7463 C C . LYS D 1 145 ? 25.465 93.924 29.287 1.00 91.24 169 LYS D C 1
ATOM 7464 O O . LYS D 1 145 ? 25.468 94.332 28.099 1.00 91.11 169 LYS D O 1
ATOM 7470 N N . ALA D 1 146 ? 25.276 92.649 29.654 1.00 88.38 170 ALA D N 1
ATOM 7471 C CA . ALA D 1 146 ? 25.066 91.556 28.674 1.00 84.17 170 ALA D CA 1
ATOM 7472 C C . ALA D 1 146 ? 23.786 91.806 27.865 1.00 85.28 170 ALA D C 1
ATOM 7473 O O . ALA D 1 146 ? 23.767 91.465 26.661 1.00 88.31 170 ALA D O 1
ATOM 7475 N N . LEU D 1 147 ? 22.762 92.375 28.514 1.00 80.66 171 LEU D N 1
ATOM 7476 C CA . LEU D 1 147 ? 21.459 92.672 27.861 1.00 76.32 171 LEU D CA 1
ATOM 7477 C C . LEU D 1 147 ? 21.612 93.879 26.930 1.00 78.56 171 LEU D C 1
ATOM 7478 O O . LEU D 1 147 ? 21.160 93.789 25.769 1.00 78.80 171 LEU D O 1
ATOM 7483 N N . ASP D 1 148 ? 22.208 94.970 27.425 1.00 82.34 172 ASP D N 1
ATOM 7484 C CA . ASP D 1 148 ? 22.412 96.192 26.597 1.00 86.07 172 ASP D CA 1
ATOM 7485 C C . ASP D 1 148 ? 23.217 95.816 25.349 1.00 85.92 172 ASP D C 1
ATOM 7486 O O . ASP D 1 148 ? 22.902 96.332 24.268 1.00 85.95 172 ASP D O 1
ATOM 7491 N N . ALA D 1 149 ? 24.204 94.935 25.508 1.00 86.18 173 ALA D N 1
ATOM 7492 C CA . ALA D 1 149 ? 25.059 94.480 24.386 1.00 87.24 173 ALA D CA 1
ATOM 7493 C C . ALA D 1 149 ? 24.243 93.656 23.383 1.00 87.42 173 ALA D C 1
ATOM 7494 O O . ALA D 1 149 ? 24.570 93.719 22.185 1.00 83.40 173 ALA D O 1
ATOM 7496 N N . ALA D 1 150 ? 23.222 92.929 23.854 1.00 86.06 174 ALA D N 1
ATOM 7497 C CA . ALA D 1 150 ? 22.383 92.074 22.974 1.00 88.86 174 ALA D CA 1
ATOM 7498 C C . ALA D 1 150 ? 21.324 92.913 22.238 1.00 93.05 174 ALA D C 1
ATOM 7499 O O . ALA D 1 150 ? 21.072 92.621 21.046 1.00 91.24 174 ALA D O 1
ATOM 7501 N N . LYS D 1 151 ? 20.727 93.906 22.912 1.00 96.38 175 LYS D N 1
ATOM 7502 C CA . LYS D 1 151 ? 19.677 94.752 22.276 1.00 101.25 175 LYS D CA 1
ATOM 7503 C C . LYS D 1 151 ? 20.295 95.947 21.538 1.00 105.32 175 LYS D C 1
ATOM 7504 O O . LYS D 1 151 ? 19.525 96.702 20.912 1.00 110.71 175 LYS D O 1
ATOM 7510 N N . LYS D 1 152 ? 21.618 96.108 21.587 1.00 105.17 176 LYS D N 1
ATOM 7511 C CA . LYS D 1 152 ? 22.270 97.262 20.909 1.00 108.34 176 LYS D CA 1
ATOM 7512 C C . LYS D 1 152 ? 22.082 97.157 19.389 1.00 106.66 176 LYS D C 1
ATOM 7513 O O . LYS D 1 152 ? 21.552 98.110 18.780 1.00 107.98 176 LYS D O 1
ATOM 7519 N N . ASP D 1 153 ? 22.490 96.025 18.803 1.00 102.27 177 ASP D N 1
ATOM 7520 C CA . ASP D 1 153 ? 22.455 95.838 17.328 1.00 103.14 177 ASP D CA 1
ATOM 7521 C C . ASP D 1 153 ? 22.271 94.349 16.989 1.00 99.52 177 ASP D C 1
ATOM 7522 O O . ASP D 1 153 ? 22.411 93.501 17.899 1.00 91.85 177 ASP D O 1
ATOM 7527 N N . ASP D 1 154 ? 21.992 94.059 15.711 1.00 103.32 178 ASP D N 1
ATOM 7528 C CA . ASP D 1 154 ? 21.809 92.658 15.225 1.00 105.06 178 ASP D CA 1
ATOM 7529 C C . ASP D 1 154 ? 23.109 91.868 15.438 1.00 108.64 178 ASP D C 1
ATOM 7530 O O . ASP D 1 154 ? 23.056 90.630 15.497 1.00 112.26 178 ASP D O 1
ATOM 7535 N N . ALA D 1 155 ? 24.237 92.577 15.517 1.00 111.97 179 ALA D N 1
ATOM 7536 C CA . ALA D 1 155 ? 25.575 91.985 15.727 1.00 105.69 179 ALA D CA 1
ATOM 7537 C C . ALA D 1 155 ? 25.668 91.450 17.160 1.00 100.03 179 ALA D C 1
ATOM 7538 O O . ALA D 1 155 ? 26.080 90.300 17.322 1.00 101.41 179 ALA D O 1
ATOM 7540 N N . GLY D 1 156 ? 25.296 92.267 18.151 1.00 93.19 180 GLY D N 1
ATOM 7541 C CA . GLY D 1 156 ? 25.344 91.860 19.568 1.00 87.29 180 GLY D CA 1
ATOM 7542 C C . GLY D 1 156 ? 24.336 90.766 19.868 1.00 82.79 180 GLY D C 1
ATOM 7543 O O . GLY D 1 156 ? 24.554 90.017 20.847 1.00 76.02 180 GLY D O 1
ATOM 7544 N N . LYS D 1 157 ? 23.269 90.691 19.063 1.00 80.79 181 LYS D N 1
ATOM 7545 C CA . LYS D 1 157 ? 22.215 89.656 19.231 1.00 78.10 181 LYS D CA 1
ATOM 7546 C C . LYS D 1 157 ? 22.796 88.297 18.815 1.00 78.68 181 LYS D C 1
ATOM 7547 O O . LYS D 1 157 ? 22.493 87.284 19.483 1.00 75.30 181 LYS D O 1
ATOM 7553 N N . ALA D 1 158 ? 23.586 88.281 17.735 1.00 79.99 182 ALA D N 1
ATOM 7554 C CA . ALA D 1 158 ? 24.214 87.033 17.246 1.00 79.57 182 ALA D CA 1
ATOM 7555 C C . ALA D 1 158 ? 25.258 86.565 18.267 1.00 81.02 182 ALA D C 1
ATOM 7556 O O . ALA D 1 158 ? 25.361 85.339 18.476 1.00 80.20 182 ALA D O 1
ATOM 7558 N N . SER D 1 159 ? 25.994 87.513 18.870 1.00 80.34 183 SER D N 1
ATOM 7559 C CA . SER D 1 159 ? 27.028 87.200 19.894 1.00 80.84 183 SER D CA 1
ATOM 7560 C C . SER D 1 159 ? 26.359 86.506 21.075 1.00 78.56 183 SER D C 1
ATOM 7561 O O . SER D 1 159 ? 26.896 85.497 21.545 1.00 74.58 183 SER D O 1
ATOM 7564 N N . PHE D 1 160 ? 25.225 87.052 21.522 1.00 78.89 184 PHE D N 1
ATOM 7565 C CA . PHE D 1 160 ? 24.461 86.486 22.662 1.00 73.95 184 PHE D CA 1
ATOM 7566 C C . PHE D 1 160 ? 23.997 85.067 22.324 1.00 74.79 184 PHE D C 1
ATOM 7567 O O . PHE D 1 160 ? 24.117 84.163 23.181 1.00 74.57 184 PHE D O 1
ATOM 7575 N N . GLU D 1 161 ? 23.491 84.887 21.102 1.00 75.90 185 GLU D N 1
ATOM 7576 C CA . GLU D 1 161 ? 22.975 83.571 20.637 1.00 76.14 185 GLU D CA 1
ATOM 7577 C C . GLU D 1 161 ? 24.132 82.585 20.441 1.00 73.41 185 GLU D C 1
ATOM 7578 O O . GLU D 1 161 ? 23.912 81.396 20.692 1.00 70.82 185 GLU D O 1
ATOM 7584 N N . LYS D 1 162 ? 25.305 83.051 19.996 1.00 73.26 186 LYS D N 1
ATOM 7585 C CA . LYS D 1 162 ? 26.457 82.120 19.801 1.00 76.60 186 LYS D CA 1
ATOM 7586 C C . LYS D 1 162 ? 27.060 81.776 21.170 1.00 77.79 186 LYS D C 1
ATOM 7587 O O . LYS D 1 162 ? 27.248 80.573 21.451 1.00 78.46 186 LYS D O 1
ATOM 7593 N N . THR D 1 163 ? 27.328 82.799 21.986 1.00 76.38 187 THR D N 1
ATOM 7594 C CA . THR D 1 163 ? 27.900 82.654 23.348 1.00 77.04 187 THR D CA 1
ATOM 7595 C C . THR D 1 163 ? 27.034 81.739 24.216 1.00 75.05 187 THR D C 1
ATOM 7596 O O . THR D 1 163 ? 27.570 80.764 24.780 1.00 71.95 187 THR D O 1
ATOM 7600 N N . ASN D 1 164 ? 25.739 82.052 24.301 1.00 75.50 188 ASN D N 1
ATOM 7601 C CA . ASN D 1 164 ? 24.778 81.308 25.160 1.00 74.37 188 ASN D CA 1
ATOM 7602 C C . ASN D 1 164 ? 23.990 80.301 24.318 1.00 70.99 188 ASN D C 1
ATOM 7603 O O . ASN D 1 164 ? 22.797 80.129 24.589 1.00 68.37 188 ASN D O 1
ATOM 7608 N N . ALA D 1 165 ? 24.667 79.599 23.410 1.00 72.01 189 ALA D N 1
ATOM 7609 C CA . ALA D 1 165 ? 24.005 78.625 22.510 1.00 74.55 189 ALA D CA 1
ATOM 7610 C C . ALA D 1 165 ? 23.378 77.456 23.282 1.00 78.35 189 ALA D C 1
ATOM 7611 O O . ALA D 1 165 ? 22.243 77.073 22.947 1.00 81.79 189 ALA D O 1
ATOM 7613 N N . GLU D 1 166 ? 24.079 76.912 24.280 1.00 80.54 190 GLU D N 1
ATOM 7614 C CA . GLU D 1 166 ? 23.552 75.732 25.032 1.00 81.14 190 GLU D CA 1
ATOM 7615 C C . GLU D 1 166 ? 22.515 76.165 26.071 1.00 78.30 190 GLU D C 1
ATOM 7616 O O . GLU D 1 166 ? 21.968 75.270 26.748 1.00 76.95 190 GLU D O 1
ATOM 7622 N N . SER D 1 167 ? 22.244 77.471 26.194 1.00 76.03 191 SER D N 1
ATOM 7623 C CA . SER D 1 167 ? 21.226 77.952 27.172 1.00 75.14 191 SER D CA 1
ATOM 7624 C C . SER D 1 167 ? 19.843 77.965 26.513 1.00 71.46 191 SER D C 1
ATOM 7625 O O . SER D 1 167 ? 18.854 78.199 27.230 1.00 75.74 191 SER D O 1
ATOM 7628 N N . LYS D 1 168 ? 19.793 77.749 25.192 1.00 68.90 192 LYS D N 1
ATOM 7629 C CA . LYS D 1 168 ? 18.508 77.676 24.445 1.00 65.48 192 LYS D CA 1
ATOM 7630 C C . LYS D 1 168 ? 17.819 76.396 24.908 1.00 63.68 192 LYS D C 1
ATOM 7631 O O . LYS D 1 168 ? 18.363 75.300 24.637 1.00 67.43 192 LYS D O 1
ATOM 7637 N N . VAL D 1 169 ? 16.687 76.535 25.603 1.00 62.42 193 VAL D N 1
ATOM 7638 C CA . VAL D 1 169 ? 15.972 75.340 26.139 1.00 61.03 193 VAL D CA 1
ATOM 7639 C C . VAL D 1 169 ? 14.476 75.413 25.833 1.00 57.94 193 VAL D C 1
ATOM 7640 O O . VAL D 1 169 ? 14.004 76.431 25.293 1.00 56.44 193 VAL D O 1
ATOM 7644 N N . THR D 1 170 ? 13.776 74.344 26.206 1.00 57.27 194 THR D N 1
ATOM 7645 C CA . THR D 1 170 ? 12.310 74.208 26.034 1.00 56.66 194 THR D CA 1
ATOM 7646 C C . THR D 1 170 ? 11.717 73.911 27.413 1.00 57.39 194 THR D C 1
ATOM 7647 O O . THR D 1 170 ? 12.068 72.869 27.989 1.00 59.86 194 THR D O 1
ATOM 7651 N N . PHE D 1 171 ? 10.894 74.820 27.931 1.00 57.75 195 PHE D N 1
ATOM 7652 C CA . PHE D 1 171 ? 10.283 74.621 29.268 1.00 57.14 195 PHE D CA 1
ATOM 7653 C C . PHE D 1 171 ? 8.794 74.955 29.210 1.00 57.58 195 PHE D C 1
ATOM 7654 O O . PHE D 1 171 ? 8.358 75.603 28.247 1.00 54.84 195 PHE D O 1
ATOM 7662 N N . ASN D 1 172 ? 8.064 74.518 30.238 1.00 61.09 196 ASN D N 1
ATOM 7663 C CA . ASN D 1 172 ? 6.610 74.777 30.383 1.00 60.32 196 ASN D CA 1
ATOM 7664 C C . ASN D 1 172 ? 6.375 75.234 31.830 1.00 61.57 196 ASN D C 1
ATOM 7665 O O . ASN D 1 172 ? 7.372 75.533 32.522 1.00 62.88 196 ASN D O 1
ATOM 7670 N N . SER D 1 173 ? 5.119 75.298 32.276 1.00 63.84 197 SER D N 1
ATOM 7671 C CA . SER D 1 173 ? 4.822 75.772 33.656 1.00 63.44 197 SER D CA 1
ATOM 7672 C C . SER D 1 173 ? 5.261 74.747 34.712 1.00 61.33 197 SER D C 1
ATOM 7673 O O . SER D 1 173 ? 5.400 75.154 35.875 1.00 63.79 197 SER D O 1
ATOM 7676 N N . THR D 1 174 ? 5.506 73.492 34.323 1.00 60.27 198 THR D N 1
ATOM 7677 C CA . THR D 1 174 ? 5.935 72.444 35.292 1.00 65.08 198 THR D CA 1
ATOM 7678 C C . THR D 1 174 ? 7.467 72.402 35.419 1.00 70.14 198 THR D C 1
ATOM 7679 O O . THR D 1 174 ? 7.964 71.522 36.156 1.00 73.79 198 THR D O 1
ATOM 7683 N N . SER D 1 175 ? 8.188 73.317 34.759 1.00 69.48 199 SER D N 1
ATOM 7684 C CA . SER D 1 175 ? 9.673 73.316 34.845 1.00 70.03 199 SER D CA 1
ATOM 7685 C C . SER D 1 175 ? 10.122 73.549 36.289 1.00 69.11 199 SER D C 1
ATOM 7686 O O . SER D 1 175 ? 9.425 74.297 37.007 1.00 66.83 199 SER D O 1
ATOM 7689 N N . THR D 1 176 ? 11.234 72.912 36.683 1.00 70.49 200 THR D N 1
ATOM 7690 C CA . THR D 1 176 ? 11.818 73.073 38.045 1.00 70.92 200 THR D CA 1
ATOM 7691 C C . THR D 1 176 ? 13.119 73.868 37.905 1.00 70.41 200 THR D C 1
ATOM 7692 O O . THR D 1 176 ? 13.504 74.527 38.887 1.00 72.89 200 THR D O 1
ATOM 7696 N N . SER D 1 177 ? 13.747 73.812 36.719 1.00 71.23 201 SER D N 1
ATOM 7697 C CA . SER D 1 177 ? 15.016 74.542 36.438 1.00 72.30 201 SER D CA 1
ATOM 7698 C C . SER D 1 177 ? 14.751 76.046 36.243 1.00 70.73 201 SER D C 1
ATOM 7699 O O . SER D 1 177 ? 15.492 76.850 36.831 1.00 69.76 201 SER D O 1
ATOM 7702 N N . VAL D 1 178 ? 13.739 76.413 35.448 1.00 70.49 202 VAL D N 1
ATOM 7703 C CA . VAL D 1 178 ? 13.400 77.853 35.234 1.00 69.08 202 VAL D CA 1
ATOM 7704 C C . VAL D 1 178 ? 12.525 78.327 36.396 1.00 70.20 202 VAL D C 1
ATOM 7705 O O . VAL D 1 178 ? 11.449 77.779 36.622 1.00 75.91 202 VAL D O 1
ATOM 7709 N N . PRO D 1 179 ? 12.962 79.343 37.181 1.00 68.21 203 PRO D N 1
ATOM 7710 C CA . PRO D 1 179 ? 12.176 79.860 38.306 1.00 70.77 203 PRO D CA 1
ATOM 7711 C C . PRO D 1 179 ? 10.865 80.547 37.884 1.00 78.42 203 PRO D C 1
ATOM 7712 O O . PRO D 1 179 ? 10.796 81.012 36.754 1.00 87.81 203 PRO D O 1
ATOM 7716 N N . THR D 1 180 ? 9.889 80.639 38.802 1.00 80.91 204 THR D N 1
ATOM 7717 C CA . THR D 1 180 ? 8.566 81.263 38.496 1.00 80.86 204 THR D CA 1
ATOM 7718 C C . THR D 1 180 ? 8.734 82.705 37.997 1.00 79.18 204 THR D C 1
ATOM 7719 O O . THR D 1 180 ? 8.136 83.016 36.955 1.00 84.61 204 THR D O 1
ATOM 7723 N N . GLU D 1 181 ? 9.519 83.543 38.685 1.00 76.04 205 GLU D N 1
ATOM 7724 C CA . GLU D 1 181 ? 9.692 84.951 38.224 1.00 72.97 205 GLU D CA 1
ATOM 7725 C C . GLU D 1 181 ? 10.095 84.961 36.742 1.00 69.17 205 GLU D C 1
ATOM 7726 O O . GLU D 1 181 ? 9.538 85.781 35.980 1.00 72.65 205 GLU D O 1
ATOM 7732 N N . VAL D 1 182 ? 11.033 84.087 36.357 1.00 61.36 206 VAL D N 1
ATOM 7733 C CA . VAL D 1 182 ? 11.531 84.004 34.953 1.00 61.06 206 VAL D CA 1
ATOM 7734 C C . VAL D 1 182 ? 10.395 83.544 34.031 1.00 64.43 206 VAL D C 1
ATOM 7735 O O . VAL D 1 182 ? 10.199 84.188 32.987 1.00 67.79 206 VAL D O 1
ATOM 7739 N N . GLN D 1 183 ? 9.695 82.465 34.398 1.00 67.46 207 GLN D N 1
ATOM 7740 C CA . GLN D 1 183 ? 8.577 81.930 33.572 1.00 66.52 207 GLN D CA 1
ATOM 7741 C C . GLN D 1 183 ? 7.555 83.042 33.300 1.00 70.34 207 GLN D C 1
ATOM 7742 O O . GLN D 1 183 ? 7.237 83.267 32.110 1.00 73.04 207 GLN D O 1
ATOM 7748 N N . THR D 1 184 ? 7.083 83.714 34.361 1.00 70.38 208 THR D N 1
ATOM 7749 C CA . THR D 1 184 ? 6.074 84.804 34.249 1.00 71.92 208 THR D CA 1
ATOM 7750 C C . THR D 1 184 ? 6.518 85.839 33.211 1.00 72.40 208 THR D C 1
ATOM 7751 O O . THR D 1 184 ? 5.716 86.133 32.304 1.00 74.43 208 THR D O 1
ATOM 7755 N N . ALA D 1 185 ? 7.748 86.350 33.335 1.00 67.65 209 ALA D N 1
ATOM 7756 C CA . ALA D 1 185 ? 8.263 87.380 32.408 1.00 66.12 209 ALA D CA 1
ATOM 7757 C C . ALA D 1 185 ? 8.434 86.813 30.997 1.00 66.85 209 ALA D C 1
ATOM 7758 O O . ALA D 1 185 ? 8.307 87.590 30.037 1.00 71.53 209 ALA D O 1
ATOM 7760 N N . ALA D 1 186 ? 8.705 85.511 30.882 1.00 68.44 210 ALA D N 1
ATOM 7761 C CA . ALA D 1 186 ? 8.933 84.863 29.566 1.00 66.07 210 ALA D CA 1
ATOM 7762 C C . ALA D 1 186 ? 7.615 84.641 28.816 1.00 66.12 210 ALA D C 1
ATOM 7763 O O . ALA D 1 186 ? 7.606 84.825 27.585 1.00 66.66 210 ALA D O 1
ATOM 7765 N N . PHE D 1 187 ? 6.541 84.271 29.520 1.00 64.89 211 PHE D N 1
ATOM 7766 C CA . PHE D 1 187 ? 5.257 84.027 28.810 1.00 64.73 211 PHE D CA 1
ATOM 7767 C C . PHE D 1 187 ? 4.648 85.341 28.308 1.00 66.57 211 PHE D C 1
ATOM 7768 O O . PHE D 1 187 ? 3.583 85.263 27.685 1.00 63.03 211 PHE D O 1
ATOM 7776 N N . LYS D 1 188 ? 5.294 86.488 28.552 1.00 70.19 212 LYS D N 1
ATOM 7777 C CA . LYS D 1 188 ? 4.788 87.805 28.065 1.00 71.66 212 LYS D CA 1
ATOM 7778 C C . LYS D 1 188 ? 5.568 88.232 26.816 1.00 72.59 212 LYS D C 1
ATOM 7779 O O . LYS D 1 188 ? 5.142 89.200 26.164 1.00 75.16 212 LYS D O 1
ATOM 7785 N N . LEU D 1 189 ? 6.652 87.522 26.488 1.00 74.48 213 LEU D N 1
ATOM 7786 C CA . LEU D 1 189 ? 7.511 87.886 25.328 1.00 74.82 213 LEU D CA 1
ATOM 7787 C C . LEU D 1 189 ? 6.959 87.326 24.019 1.00 72.59 213 LEU D C 1
ATOM 7788 O O . LEU D 1 189 ? 6.304 86.287 24.033 1.00 68.44 213 LEU D O 1
ATOM 7793 N N . LYS D 1 190 ? 7.240 88.042 22.930 1.00 75.00 214 LYS D N 1
ATOM 7794 C CA . LYS D 1 190 ? 6.869 87.644 21.550 1.00 72.03 214 LYS D CA 1
ATOM 7795 C C . LYS D 1 190 ? 8.145 87.074 20.933 1.00 70.86 214 LYS D C 1
ATOM 7796 O O . LYS D 1 190 ? 9.242 87.416 21.433 1.00 76.11 214 LYS D O 1
ATOM 7802 N N . ASN D 1 191 ? 8.022 86.238 19.903 1.00 67.88 215 ASN D N 1
ATOM 7803 C CA . ASN D 1 191 ? 9.232 85.635 19.281 1.00 64.90 215 ASN D CA 1
ATOM 7804 C C . ASN D 1 191 ? 10.217 86.745 18.915 1.00 63.79 215 ASN D C 1
ATOM 7805 O O . ASN D 1 191 ? 9.771 87.757 18.341 1.00 68.76 215 ASN D O 1
ATOM 7810 N N . GLY D 1 192 ? 11.487 86.576 19.296 1.00 65.79 216 GLY D N 1
ATOM 7811 C CA . GLY D 1 192 ? 12.551 87.551 18.979 1.00 68.03 216 GLY D CA 1
ATOM 7812 C C . GLY D 1 192 ? 12.718 88.635 20.032 1.00 65.51 216 GLY D C 1
ATOM 7813 O O . GLY D 1 192 ? 13.738 89.350 19.967 1.00 68.97 216 GLY D O 1
ATOM 7814 N N . GLU D 1 193 ? 11.782 88.740 20.980 1.00 60.98 217 GLU D N 1
ATOM 7815 C CA . GLU D 1 193 ? 11.883 89.785 22.033 1.00 62.81 217 GLU D CA 1
ATOM 7816 C C . GLU D 1 193 ? 12.780 89.333 23.192 1.00 62.46 217 GLU D C 1
ATOM 7817 O O . GLU D 1 193 ? 12.819 88.115 23.489 1.00 58.87 217 GLU D O 1
ATOM 7823 N N . PHE D 1 194 ? 13.496 90.301 23.784 1.00 65.23 218 PHE D N 1
ATOM 7824 C CA . PHE D 1 194 ? 14.362 90.097 24.974 1.00 64.24 218 PHE D CA 1
ATOM 7825 C C . PHE D 1 194 ? 13.597 90.595 26.196 1.00 65.70 218 PHE D C 1
ATOM 7826 O O . PHE D 1 194 ? 12.736 91.493 26.050 1.00 67.88 218 PHE D O 1
ATOM 7834 N N . SER D 1 195 ? 13.903 90.028 27.360 1.00 65.99 219 SER D N 1
ATOM 7835 C CA . SER D 1 195 ? 13.230 90.452 28.610 1.00 68.16 219 SER D CA 1
ATOM 7836 C C . SER D 1 195 ? 14.134 91.448 29.331 1.00 68.95 219 SER D C 1
ATOM 7837 O O . SER D 1 195 ? 15.252 91.701 28.833 1.00 71.18 219 SER D O 1
ATOM 7840 N N . ASP D 1 196 ? 13.631 92.027 30.420 1.00 69.40 220 ASP D N 1
ATOM 7841 C CA . ASP D 1 196 ? 14.457 92.933 31.252 1.00 71.93 220 ASP D CA 1
ATOM 7842 C C . ASP D 1 196 ? 15.274 92.011 32.156 1.00 74.16 220 ASP D C 1
ATOM 7843 O O . ASP D 1 196 ? 15.086 90.781 32.043 1.00 72.23 220 ASP D O 1
ATOM 7848 N N . VAL D 1 197 ? 16.165 92.564 32.978 1.00 75.17 221 VAL D N 1
ATOM 7849 C CA . VAL D 1 197 ? 16.959 91.695 33.889 1.00 73.44 221 VAL D CA 1
ATOM 7850 C C . VAL D 1 197 ? 15.974 91.143 34.925 1.00 77.11 221 VAL D C 1
ATOM 7851 O O . VAL D 1 197 ? 15.465 91.944 35.728 1.00 77.65 221 VAL D O 1
ATOM 7855 N N . ILE D 1 198 ? 15.674 89.839 34.856 1.00 82.12 222 ILE D N 1
ATOM 7856 C CA . ILE D 1 198 ? 14.712 89.203 35.805 1.00 83.26 222 ILE D CA 1
ATOM 7857 C C . ILE D 1 198 ? 15.451 88.837 37.091 1.00 87.25 222 ILE D C 1
ATOM 7858 O O . ILE D 1 198 ? 16.463 88.118 36.994 1.00 91.61 222 ILE D O 1
ATOM 7863 N N . GLU D 1 199 ? 14.938 89.298 38.238 1.00 86.07 223 GLU D N 1
ATOM 7864 C CA . GLU D 1 199 ? 15.541 88.996 39.563 1.00 84.58 223 GLU D CA 1
ATOM 7865 C C . GLU D 1 199 ? 14.778 87.801 40.144 1.00 81.55 223 GLU D C 1
ATOM 7866 O O . GLU D 1 199 ? 13.532 87.832 40.123 1.00 76.73 223 GLU D O 1
ATOM 7872 N N . SER D 1 200 ? 15.501 86.771 40.591 1.00 81.67 224 SER D N 1
ATOM 7873 C CA . SER D 1 200 ? 14.868 85.552 41.158 1.00 83.01 224 SER D CA 1
ATOM 7874 C C . SER D 1 200 ? 15.585 85.145 42.448 1.00 88.60 224 SER D C 1
ATOM 7875 O O . SER D 1 200 ? 16.799 84.872 42.399 1.00 88.13 224 SER D O 1
ATOM 7878 N N . THR D 1 201 ? 14.837 85.120 43.554 1.00 94.84 225 THR D N 1
ATOM 7879 C CA . THR D 1 201 ? 15.384 84.742 44.882 1.00 97.41 225 THR D CA 1
ATOM 7880 C C . THR D 1 201 ? 14.979 83.294 45.176 1.00 101.11 225 THR D C 1
ATOM 7881 O O . THR D 1 201 ? 13.765 83.004 45.102 1.00 105.58 225 THR D O 1
ATOM 7885 N N . SER D 1 202 ? 15.957 82.428 45.475 1.00 106.17 226 SER D N 1
ATOM 7886 C CA . SER D 1 202 ? 15.691 81.001 45.812 1.00 114.44 226 SER D CA 1
ATOM 7887 C C . SER D 1 202 ? 14.993 80.904 47.179 1.00 120.82 226 SER D C 1
ATOM 7888 O O . SER D 1 202 ? 15.487 81.527 48.154 1.00 123.63 226 SER D O 1
ATOM 7891 N N . SER D 1 203 ? 13.886 80.151 47.231 1.00 126.11 227 SER D N 1
ATOM 7892 C CA . SER D 1 203 ? 13.078 79.973 48.463 1.00 132.68 227 SER D CA 1
ATOM 7893 C C . SER D 1 203 ? 13.815 79.048 49.445 1.00 145.10 227 SER D C 1
ATOM 7894 O O . SER D 1 203 ? 13.625 79.220 50.668 1.00 146.50 227 SER D O 1
ATOM 7897 N N . SER D 1 204 ? 14.621 78.110 48.925 1.00 155.98 228 SER D N 1
ATOM 7898 C CA . SER D 1 204 ? 15.394 77.162 49.774 1.00 157.93 228 SER D CA 1
ATOM 7899 C C . SER D 1 204 ? 16.592 77.878 50.419 1.00 160.70 228 SER D C 1
ATOM 7900 O O . SER D 1 204 ? 16.547 78.123 51.642 1.00 142.18 228 SER D O 1
ATOM 7903 N N . THR D 1 205 ? 17.607 78.211 49.612 1.00 162.27 229 THR D N 1
ATOM 7904 C CA . THR D 1 205 ? 18.861 78.854 50.104 1.00 151.42 229 THR D CA 1
ATOM 7905 C C . THR D 1 205 ? 18.576 80.292 50.560 1.00 137.21 229 THR D C 1
ATOM 7906 O O . THR D 1 205 ? 18.528 80.528 51.778 1.00 123.20 229 THR D O 1
ATOM 7910 N N . GLY D 1 206 ? 18.357 81.196 49.600 1.00 129.33 230 GLY D N 1
ATOM 7911 C CA . GLY D 1 206 ? 18.083 82.624 49.856 1.00 121.91 230 GLY D CA 1
ATOM 7912 C C . GLY D 1 206 ? 18.925 83.499 48.943 1.00 118.93 230 GLY D C 1
ATOM 7913 O O . GLY D 1 206 ? 18.916 84.730 49.136 1.00 114.76 230 GLY D O 1
ATOM 7914 N N . ALA D 1 207 ? 19.649 82.875 47.999 1.00 116.65 231 ALA D N 1
ATOM 7915 C CA . ALA D 1 207 ? 20.531 83.570 47.022 1.00 113.73 231 ALA D CA 1
ATOM 7916 C C . ALA D 1 207 ? 19.689 84.243 45.930 1.00 115.06 231 ALA D C 1
ATOM 7917 O O . ALA D 1 207 ? 18.520 83.829 45.758 1.00 127.07 231 ALA D O 1
ATOM 7919 N N . THR D 1 208 ? 20.268 85.218 45.209 1.00 103.16 232 THR D N 1
ATOM 7920 C CA . THR D 1 208 ? 19.513 85.984 44.177 1.00 98.19 232 THR D CA 1
ATOM 7921 C C . THR D 1 208 ? 20.244 85.991 42.830 1.00 96.54 232 THR D C 1
ATOM 7922 O O . THR D 1 208 ? 21.283 86.668 42.728 1.00 107.26 232 THR D O 1
ATOM 7926 N N . SER D 1 209 ? 19.693 85.293 41.829 1.00 91.87 233 SER D N 1
ATOM 7927 C CA . SER D 1 209 ? 20.272 85.242 40.458 1.00 84.71 233 SER D CA 1
ATOM 7928 C C . SER D 1 209 ? 19.626 86.323 39.583 1.00 80.87 233 SER D C 1
ATOM 7929 O O . SER D 1 209 ? 18.582 86.861 39.990 1.00 78.08 233 SER D O 1
ATOM 7932 N N . TYR D 1 210 ? 20.224 86.614 38.423 1.00 78.34 234 TYR D N 1
ATOM 7933 C CA . TYR D 1 210 ? 19.679 87.634 37.487 1.00 78.53 234 TYR D CA 1
ATOM 7934 C C . TYR D 1 210 ? 19.612 87.010 36.086 1.00 75.83 234 TYR D C 1
ATOM 7935 O O . TYR D 1 210 ? 20.643 86.893 35.393 1.00 74.49 234 TYR D O 1
ATOM 7944 N N . TYR D 1 211 ? 18.401 86.611 35.694 1.00 74.38 235 TYR D N 1
ATOM 7945 C CA . TYR D 1 211 ? 18.148 85.947 34.388 1.00 73.62 235 TYR D CA 1
ATOM 7946 C C . TYR D 1 211 ? 17.834 86.964 33.282 1.00 73.57 235 TYR D C 1
ATOM 7947 O O . TYR D 1 211 ? 17.363 88.084 33.579 1.00 66.90 235 TYR D O 1
ATOM 7956 N N . ILE D 1 212 ? 18.137 86.551 32.044 1.00 74.78 236 ILE D N 1
ATOM 7957 C CA . ILE D 1 212 ? 17.895 87.279 30.762 1.00 72.28 236 ILE D CA 1
ATOM 7958 C C . ILE D 1 212 ? 17.232 86.255 29.838 1.00 71.65 236 ILE D C 1
ATOM 7959 O O . ILE D 1 212 ? 17.814 85.155 29.666 1.00 70.66 236 ILE D O 1
ATOM 7964 N N . VAL D 1 213 ? 16.068 86.584 29.277 1.00 67.72 237 VAL D N 1
ATOM 7965 C CA . VAL D 1 213 ? 15.371 85.597 28.404 1.00 63.56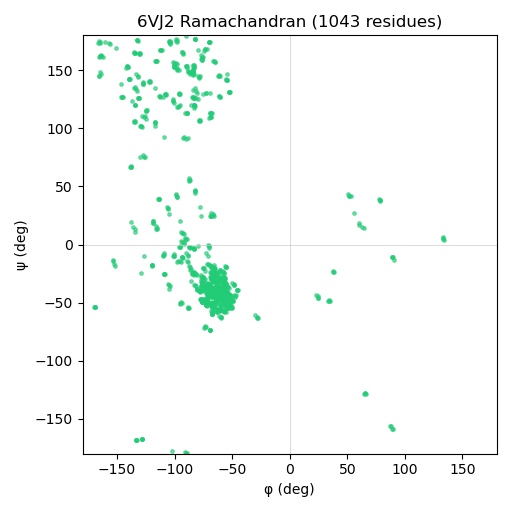 237 VAL D CA 1
ATOM 7966 C C . VAL D 1 213 ? 15.157 86.189 27.016 1.00 60.39 237 VAL D C 1
ATOM 7967 O O . VAL D 1 213 ? 14.875 87.395 26.926 1.00 59.52 237 VAL D O 1
ATOM 7971 N N . GLU D 1 214 ? 15.327 85.355 25.990 1.00 58.47 238 GLU D N 1
ATOM 7972 C CA . GLU D 1 214 ? 15.089 85.751 24.580 1.00 58.76 238 GLU D CA 1
ATOM 7973 C C . GLU D 1 214 ? 14.160 84.704 23.989 1.00 57.29 238 GLU D C 1
ATOM 7974 O O . GLU D 1 214 ? 14.554 83.551 23.840 1.00 53.12 238 GLU D O 1
ATOM 7988 N N . VAL D 1 216 ? 12.117 82.568 21.363 1.00 60.68 240 VAL D N 1
ATOM 7989 C CA . VAL D 1 216 ? 12.406 82.040 20.037 1.00 65.25 240 VAL D CA 1
ATOM 7990 C C . VAL D 1 216 ? 11.093 81.518 19.452 1.00 66.65 240 VAL D C 1
ATOM 7991 O O . VAL D 1 216 ? 10.741 81.904 18.316 1.00 71.84 240 VAL D O 1
ATOM 7995 N N . LYS D 1 217 ? 10.427 80.643 20.209 1.00 66.58 241 LYS D N 1
ATOM 7996 C CA . LYS D 1 217 ? 9.122 80.055 19.822 1.00 62.50 241 LYS D CA 1
ATOM 7997 C C . LYS D 1 217 ? 8.219 80.117 21.054 1.00 58.27 241 LYS D C 1
ATOM 7998 O O . LYS D 1 217 ? 8.460 79.349 22.006 1.00 56.51 241 LYS D O 1
ATOM 8004 N N . THR D 1 218 ? 7.256 81.040 21.038 1.00 57.95 242 THR D N 1
ATOM 8005 C CA . THR D 1 218 ? 6.306 81.212 22.167 1.00 58.06 242 THR D CA 1
ATOM 8006 C C . THR D 1 218 ? 5.098 80.294 21.927 1.00 58.36 242 THR D C 1
ATOM 8007 O O . THR D 1 218 ? 5.088 79.580 20.895 1.00 55.02 242 THR D O 1
ATOM 8011 N N . SER D 1 219 ? 4.127 80.324 22.845 1.00 59.21 243 SER D N 1
ATOM 8012 C CA . SER D 1 219 ? 2.904 79.492 22.738 1.00 60.76 243 SER D CA 1
ATOM 8013 C C . SER D 1 219 ? 1.837 80.024 23.697 1.00 64.60 243 SER D C 1
ATOM 8014 O O . SER D 1 219 ? 2.188 80.761 24.636 1.00 63.38 243 SER D O 1
ATOM 8017 N N . GLU D 1 220 ? 0.586 79.629 23.457 1.00 70.73 244 GLU D N 1
ATOM 8018 C CA . GLU D 1 220 ? -0.585 80.000 24.294 1.00 72.67 244 GLU D CA 1
ATOM 8019 C C . GLU D 1 220 ? -1.362 78.717 24.590 1.00 71.43 244 GLU D C 1
ATOM 8020 O O . GLU D 1 220 ? -1.396 77.831 23.700 1.00 71.85 244 GLU D O 1
ATOM 8026 N N . LYS D 1 221 ? -1.952 78.610 25.783 1.00 69.65 245 LYS D N 1
ATOM 8027 C CA . LYS D 1 221 ? -2.736 77.395 26.114 1.00 70.30 245 LYS D CA 1
ATOM 8028 C C . LYS D 1 221 ? -4.037 77.413 25.301 1.00 76.83 245 LYS D C 1
ATOM 8029 O O . LYS D 1 221 ? -4.495 76.317 24.879 1.00 81.19 245 LYS D O 1
ATOM 8035 N N . GLY D 1 222 ? -4.584 78.613 25.062 1.00 73.90 246 GLY D N 1
ATOM 8036 C CA . GLY D 1 222 ? -5.836 78.762 24.301 1.00 75.18 246 GLY D CA 1
ATOM 8037 C C . GLY D 1 222 ? -7.050 78.651 25.207 1.00 78.69 246 GLY D C 1
ATOM 8038 O O . GLY D 1 222 ? -6.911 78.869 26.428 1.00 80.43 246 GLY D O 1
ATOM 8039 N N . THR D 1 223 ? -8.195 78.284 24.629 1.00 86.11 247 THR D N 1
ATOM 8040 C CA . THR D 1 223 ? -9.468 78.158 25.386 1.00 83.23 247 THR D CA 1
ATOM 8041 C C . THR D 1 223 ? -9.874 76.684 25.508 1.00 79.42 247 THR D C 1
ATOM 8042 O O . THR D 1 223 ? -10.824 76.421 26.258 1.00 81.66 247 THR D O 1
ATOM 8046 N N . ASP D 1 224 ? -9.188 75.771 24.808 1.00 76.59 248 ASP D N 1
ATOM 8047 C CA . ASP D 1 224 ? -9.549 74.327 24.875 1.00 75.99 248 ASP D CA 1
ATOM 8048 C C . ASP D 1 224 ? -8.542 73.599 25.757 1.00 73.08 248 ASP D C 1
ATOM 8049 O O . ASP D 1 224 ? -7.388 73.431 25.385 1.00 78.69 248 ASP D O 1
ATOM 8062 N N . ASN D 1 226 ? -8.864 70.476 26.635 1.00 70.93 250 ASN D N 1
ATOM 8063 C CA . ASN D 1 226 ? -8.741 69.114 26.131 1.00 69.41 250 ASN D CA 1
ATOM 8064 C C . ASN D 1 226 ? -7.542 68.997 25.176 1.00 71.42 250 ASN D C 1
ATOM 8065 O O . ASN D 1 226 ? -7.049 67.877 24.971 1.00 71.66 250 ASN D O 1
ATOM 8070 N N . LYS D 1 227 ? -7.100 70.108 24.585 1.00 74.52 251 LYS D N 1
ATOM 8071 C CA . LYS D 1 227 ? -5.942 70.068 23.652 1.00 73.59 251 LYS D CA 1
ATOM 8072 C C . LYS D 1 227 ? -4.694 69.635 24.427 1.00 70.78 251 LYS D C 1
ATOM 8073 O O . LYS D 1 227 ? -3.829 68.970 23.827 1.00 71.80 251 LYS D O 1
ATOM 8079 N N . TYR D 1 228 ? -4.623 69.998 25.712 1.00 68.80 252 TYR D N 1
ATOM 8080 C CA . TYR D 1 228 ? -3.467 69.663 26.591 1.00 66.63 252 TYR D CA 1
ATOM 8081 C C . TYR D 1 228 ? -3.910 68.692 27.690 1.00 63.50 252 TYR D C 1
ATOM 8082 O O . TYR D 1 228 ? -3.434 68.807 28.828 1.00 58.71 252 TYR D O 1
ATOM 8091 N N . LYS D 1 229 ? -4.773 67.740 27.326 1.00 67.17 253 LYS D N 1
ATOM 8092 C CA . LYS D 1 229 ? -5.305 66.723 28.276 1.00 69.97 253 LYS D CA 1
ATOM 8093 C C . LYS D 1 229 ? -4.168 65.833 28.767 1.00 70.22 253 LYS D C 1
ATOM 8094 O O . LYS D 1 229 ? -4.037 65.690 29.993 1.00 70.27 253 LYS D O 1
ATOM 8100 N N . LYS D 1 230 ? -3.388 65.266 27.844 1.00 75.02 254 LYS D N 1
ATOM 8101 C CA . LYS D 1 230 ? -2.260 64.364 28.204 1.00 77.45 254 LYS D CA 1
ATOM 8102 C C . LYS D 1 230 ? -1.278 65.103 29.125 1.00 73.04 254 LYS D C 1
ATOM 8103 O O . LYS D 1 230 ? -0.863 64.506 30.135 1.00 64.77 254 LYS D O 1
ATOM 8109 N N . GLU D 1 231 ? -0.930 66.349 28.775 1.00 72.93 255 GLU D N 1
ATOM 8110 C CA . GLU D 1 231 ? 0.029 67.159 29.571 1.00 71.95 255 GLU D CA 1
ATOM 8111 C C . GLU D 1 231 ? -0.512 67.375 30.990 1.00 72.14 255 GLU D C 1
ATOM 8112 O O . GLU D 1 231 ? 0.266 67.188 31.957 1.00 73.93 255 GLU D O 1
ATOM 8118 N N . LEU D 1 232 ? -1.791 67.752 31.100 1.00 68.75 256 LEU D N 1
ATOM 8119 C CA . LEU D 1 232 ? -2.438 68.007 32.415 1.00 65.22 256 LEU D CA 1
ATOM 8120 C C . LEU D 1 232 ? -2.517 66.708 33.219 1.00 67.73 256 LEU D C 1
ATOM 8121 O O . LEU D 1 232 ? -2.361 66.789 34.446 1.00 65.95 256 LEU D O 1
ATOM 8126 N N . GLN D 1 233 ? -2.772 65.571 32.561 1.00 73.38 257 GLN D N 1
ATOM 8127 C CA . GLN D 1 233 ? -2.829 64.268 33.281 1.00 75.04 257 GLN D CA 1
ATOM 8128 C C . GLN D 1 233 ? -1.452 64.009 33.910 1.00 75.73 257 GLN D C 1
ATOM 8129 O O . GLN D 1 233 ? -1.416 63.559 35.071 1.00 71.14 257 GLN D O 1
ATOM 8135 N N . ASN D 1 234 ? -0.371 64.311 33.178 1.00 75.94 258 ASN D N 1
ATOM 8136 C CA . ASN D 1 234 ? 1.012 64.112 33.693 1.00 72.50 258 ASN D CA 1
ATOM 8137 C C . ASN D 1 234 ? 1.267 65.107 34.833 1.00 69.62 258 ASN D C 1
ATOM 8138 O O . ASN D 1 234 ? 2.061 64.760 35.731 1.00 67.35 258 ASN D O 1
ATOM 8143 N N . VAL D 1 235 ? 0.621 66.284 34.804 1.00 67.79 259 VAL D N 1
ATOM 8144 C CA . VAL D 1 235 ? 0.787 67.288 35.902 1.00 66.35 259 VAL D CA 1
ATOM 8145 C C . VAL D 1 235 ? 0.142 66.700 37.159 1.00 69.46 259 VAL D C 1
ATOM 8146 O O . VAL D 1 235 ? 0.746 66.796 38.234 1.00 70.78 259 VAL D O 1
ATOM 8150 N N . ILE D 1 236 ? -1.058 66.130 37.007 1.00 73.32 260 ILE D N 1
ATOM 8151 C CA . ILE D 1 236 ? -1.808 65.508 38.137 1.00 74.24 260 ILE D CA 1
ATOM 8152 C C . ILE D 1 236 ? -1.035 64.276 38.623 1.00 76.45 260 ILE D C 1
ATOM 8153 O O . ILE D 1 236 ? -0.973 64.071 39.843 1.00 81.78 260 ILE D O 1
ATOM 8158 N N . LYS D 1 237 ? -0.456 63.506 37.697 1.00 77.42 261 LYS D N 1
ATOM 8159 C CA . LYS D 1 237 ? 0.303 62.276 38.050 1.00 79.66 261 LYS D CA 1
ATOM 8160 C C . LYS D 1 237 ? 1.497 62.628 38.941 1.00 83.53 261 LYS D C 1
ATOM 8161 O O . LYS D 1 237 ? 1.560 62.090 40.055 1.00 89.41 261 LYS D O 1
ATOM 8167 N N . THR D 1 238 ? 2.381 63.521 38.483 1.00 82.36 262 THR D N 1
ATOM 8168 C CA . THR D 1 238 ? 3.593 63.886 39.274 1.00 86.32 262 THR D CA 1
ATOM 8169 C C . THR D 1 238 ? 3.211 64.480 40.640 1.00 84.68 262 THR D C 1
ATOM 8170 O O . THR D 1 238 ? 4.000 64.299 41.579 1.00 85.73 262 THR D O 1
ATOM 8174 N N . GLU D 1 239 ? 2.048 65.125 40.761 1.00 85.30 263 GLU D N 1
ATOM 8175 C CA . GLU D 1 239 ? 1.635 65.720 42.067 1.00 91.07 263 GLU D CA 1
ATOM 8176 C C . GLU D 1 239 ? 1.148 64.635 43.033 1.00 89.01 263 GLU D C 1
ATOM 8177 O O . GLU D 1 239 ? 1.568 64.660 44.201 1.00 85.92 263 GLU D O 1
ATOM 8183 N N . LYS D 1 240 ? 0.256 63.755 42.565 1.00 90.92 264 LYS D N 1
ATOM 8184 C CA . LYS D 1 240 ? -0.335 62.666 43.397 1.00 88.75 264 LYS D CA 1
ATOM 8185 C C . LYS D 1 240 ? 0.749 61.699 43.898 1.00 92.41 264 LYS D C 1
ATOM 8186 O O . LYS D 1 240 ? 0.604 61.208 45.020 1.00 90.56 264 LYS D O 1
ATOM 8192 N N . GLU D 1 241 ? 1.772 61.407 43.092 1.00 92.65 265 GLU D N 1
ATOM 8193 C CA . GLU D 1 241 ? 2.878 60.498 43.519 1.00 92.40 265 GLU D CA 1
ATOM 8194 C C . GLU D 1 241 ? 3.613 61.077 44.739 1.00 95.23 265 GLU D C 1
ATOM 8195 O O . GLU D 1 241 ? 4.106 60.279 45.557 1.00 98.29 265 GLU D O 1
ATOM 8201 N N . GLN D 1 242 ? 3.652 62.410 44.853 1.00 93.89 266 GLN D N 1
ATOM 8202 C CA . GLN D 1 242 ? 4.351 63.154 45.942 1.00 94.18 266 GLN D CA 1
ATOM 8203 C C . GLN D 1 242 ? 3.392 63.524 47.082 1.00 93.36 266 GLN D C 1
ATOM 8204 O O . GLN D 1 242 ? 3.863 64.144 48.054 1.00 95.08 266 GLN D O 1
ATOM 8210 N N . ASP D 1 243 ? 2.099 63.199 46.956 1.00 92.83 267 ASP D N 1
ATOM 8211 C CA . ASP D 1 243 ? 1.105 63.501 48.025 1.00 92.75 267 ASP D CA 1
ATOM 8212 C C . ASP D 1 243 ? 1.056 62.295 48.974 1.00 92.59 267 ASP D C 1
ATOM 8213 O O . ASP D 1 243 ? 0.251 61.368 48.723 1.00 95.50 267 ASP D O 1
ATOM 8218 N N . THR D 1 244 ? 1.883 62.319 50.026 1.00 94.57 268 THR D N 1
ATOM 8219 C CA . THR D 1 244 ? 1.975 61.212 51.014 1.00 90.96 268 THR D CA 1
ATOM 8220 C C . THR D 1 244 ? 0.572 60.804 51.471 1.00 87.21 268 THR D C 1
ATOM 8221 O O . THR D 1 244 ? 0.379 59.600 51.717 1.00 83.93 268 THR D O 1
ATOM 8225 N N . THR D 1 245 ? -0.366 61.756 51.573 1.00 86.27 269 THR D N 1
ATOM 8226 C CA . THR D 1 245 ? -1.751 61.426 52.011 1.00 87.49 269 THR D CA 1
ATOM 8227 C C . THR D 1 245 ? -2.397 60.472 51.000 1.00 84.02 269 THR D C 1
ATOM 8228 O O . THR D 1 245 ? -3.048 59.497 51.444 1.00 89.13 269 THR D O 1
ATOM 8232 N N . PHE D 1 246 ? -2.216 60.749 49.703 1.00 81.94 270 PHE D N 1
ATOM 8233 C CA . PHE D 1 246 ? -2.813 59.900 48.636 1.00 80.57 270 PHE D CA 1
ATOM 8234 C C . PHE D 1 246 ? -2.173 58.508 48.650 1.00 80.10 270 PHE D C 1
ATOM 8235 O O . PHE D 1 246 ? -2.924 57.503 48.688 1.00 84.00 270 PHE D O 1
ATOM 8243 N N . VAL D 1 247 ? -0.834 58.461 48.641 1.00 80.35 271 VAL D N 1
ATOM 8244 C CA . VAL D 1 247 ? -0.093 57.168 48.634 1.00 79.33 271 VAL D CA 1
ATOM 8245 C C . VAL D 1 247 ? -0.549 56.326 49.831 1.00 81.66 271 VAL D C 1
ATOM 8246 O O . VAL D 1 247 ? -0.962 55.180 49.609 1.00 77.84 271 VAL D O 1
ATOM 8250 N N . SER D 1 248 ? -0.494 56.887 51.046 1.00 84.30 272 SER D N 1
ATOM 8251 C CA . SER D 1 248 ? -0.915 56.130 52.252 1.00 84.80 272 SER D CA 1
ATOM 8252 C C . SER D 1 248 ? -2.335 55.606 52.036 1.00 82.18 272 SER D C 1
ATOM 8253 O O . SER D 1 248 ? -2.611 54.485 52.493 1.00 83.82 272 SER D O 1
ATOM 8256 N N . GLY D 1 249 ? -3.178 56.383 51.348 1.00 78.80 273 GLY D N 1
ATOM 8257 C CA . GLY D 1 249 ? -4.561 55.959 51.063 1.00 82.52 273 GLY D CA 1
ATOM 8258 C C . GLY D 1 249 ? -4.574 54.747 50.142 1.00 84.07 273 GLY D C 1
ATOM 8259 O O . GLY D 1 249 ? -5.379 53.803 50.385 1.00 84.53 273 GLY D O 1
ATOM 8260 N N . VAL D 1 250 ? -3.703 54.771 49.125 1.00 83.99 274 VAL D N 1
ATOM 8261 C CA . VAL D 1 250 ? -3.594 53.654 48.139 1.00 86.47 274 VAL D CA 1
ATOM 8262 C C . VAL D 1 250 ? -3.188 52.382 48.896 1.00 86.41 274 VAL D C 1
ATOM 8263 O O . VAL D 1 250 ? -3.820 51.323 48.688 1.00 85.05 274 VAL D O 1
ATOM 8267 N N . ILE D 1 251 ? -2.164 52.490 49.745 1.00 84.08 275 ILE D N 1
ATOM 8268 C CA . ILE D 1 251 ? -1.697 51.318 50.541 1.00 83.19 275 ILE D CA 1
ATOM 8269 C C . ILE D 1 251 ? -2.883 50.798 51.357 1.00 82.20 275 ILE D C 1
ATOM 8270 O O . ILE D 1 251 ? -3.254 49.631 51.166 1.00 81.37 275 ILE D O 1
ATOM 8275 N N . ALA D 1 252 ? -3.473 51.662 52.188 1.00 80.86 276 ALA D N 1
ATOM 8276 C CA . ALA D 1 252 ? -4.629 51.309 53.048 1.00 84.10 276 ALA D CA 1
ATOM 8277 C C . ALA D 1 252 ? -5.673 50.530 52.241 1.00 87.52 276 ALA D C 1
ATOM 8278 O O . ALA D 1 252 ? -6.251 49.576 52.806 1.00 90.30 276 ALA D O 1
ATOM 8280 N N . LYS D 1 253 ? -5.897 50.916 50.978 1.00 88.15 277 LYS D N 1
ATOM 8281 C CA . LYS D 1 253 ? -6.897 50.213 50.127 1.00 90.38 277 LYS D CA 1
ATOM 8282 C C . LYS D 1 253 ? -6.474 48.754 49.894 1.00 92.86 277 LYS D C 1
ATOM 8283 O O . LYS D 1 253 ? -7.268 47.844 50.235 1.00 102.47 277 LYS D O 1
ATOM 8289 N N . TYR D 1 254 ? -5.271 48.549 49.346 1.00 87.85 278 TYR D N 1
ATOM 8290 C CA . TYR D 1 254 ? -4.772 47.179 49.043 1.00 84.73 278 TYR D CA 1
ATOM 8291 C C . TYR D 1 254 ? -4.601 46.358 50.333 1.00 83.88 278 TYR D C 1
ATOM 8292 O O . TYR D 1 254 ? -4.696 45.115 50.250 1.00 75.19 278 TYR D O 1
ATOM 8301 N N . LEU D 1 255 ? -4.363 47.014 51.477 1.00 87.20 279 LEU D N 1
ATOM 8302 C CA . LEU D 1 255 ? -4.261 46.263 52.762 1.00 86.24 279 LEU D CA 1
ATOM 8303 C C . LEU D 1 255 ? -5.653 45.727 53.076 1.00 84.91 279 LEU D C 1
ATOM 8304 O O . LEU D 1 255 ? -5.788 44.515 53.201 1.00 83.29 279 LEU D O 1
ATOM 8309 N N . LYS D 1 256 ? -6.629 46.634 53.161 1.00 86.02 280 LYS D N 1
ATOM 8310 C CA . LYS D 1 256 ? -8.049 46.322 53.465 1.00 90.03 280 LYS D CA 1
ATOM 8311 C C . LYS D 1 256 ? -8.588 45.324 52.432 1.00 89.98 280 LYS D C 1
ATOM 8312 O O . LYS D 1 256 ? -9.341 44.401 52.834 1.00 92.90 280 LYS D O 1
ATOM 8318 N N . LYS D 1 257 ? -8.169 45.468 51.168 1.00 85.16 281 LYS D N 1
ATOM 8319 C CA . LYS D 1 257 ? -8.606 44.568 50.066 1.00 83.39 281 LYS D CA 1
ATOM 8320 C C . LYS D 1 257 ? -8.128 43.125 50.313 1.00 86.04 281 LYS D C 1
ATOM 8321 O O . LYS D 1 257 ? -8.913 42.200 50.053 1.00 86.89 281 LYS D O 1
ATOM 8327 N N . ASN D 1 258 ? -6.891 42.940 50.786 1.00 88.33 282 ASN D N 1
ATOM 8328 C CA . ASN D 1 258 ? -6.345 41.575 51.037 1.00 83.83 282 ASN D CA 1
ATOM 8329 C C . ASN D 1 258 ? -6.565 41.163 52.505 1.00 87.42 282 ASN D C 1
ATOM 8330 O O . ASN D 1 258 ? -5.990 40.132 52.918 1.00 83.92 282 ASN D O 1
ATOM 8335 N N . ASN D 1 259 ? -7.366 41.928 53.257 1.00 93.03 283 ASN D N 1
ATOM 8336 C CA . ASN D 1 259 ? -7.645 41.615 54.689 1.00 94.88 283 ASN D CA 1
ATOM 8337 C C . ASN D 1 259 ? -6.331 41.398 55.456 1.00 90.22 283 ASN D C 1
ATOM 8338 O O . ASN D 1 259 ? -6.276 40.471 56.279 1.00 94.31 283 ASN D O 1
ATOM 8343 N N . VAL D 1 260 ? -5.318 42.231 55.199 1.00 81.67 284 VAL D N 1
ATOM 8344 C CA . VAL D 1 260 ? -4.010 42.088 55.907 1.00 73.98 284 VAL D CA 1
ATOM 8345 C C . VAL D 1 260 ? -4.267 42.281 57.403 1.00 74.76 284 VAL D C 1
ATOM 8346 O O . VAL D 1 260 ? -4.872 43.298 57.767 1.00 71.56 284 VAL D O 1
ATOM 8350 N N . THR D 1 261 ? -3.815 41.324 58.218 1.00 77.98 285 THR D N 1
ATOM 8351 C CA . THR D 1 261 ? -4.013 41.357 59.689 1.00 79.85 285 THR D CA 1
ATOM 8352 C C . THR D 1 261 ? -2.708 40.997 60.407 1.00 78.81 285 THR D C 1
ATOM 8353 O O . THR D 1 261 ? -2.045 40.045 59.963 1.00 77.13 285 THR D O 1
ATOM 8357 N N . VAL D 1 262 ? -2.350 41.743 61.456 1.00 77.78 286 VAL D N 1
ATOM 8358 C CA . VAL D 1 262 ? -1.127 41.422 62.255 1.00 78.86 286 VAL D CA 1
ATOM 8359 C C . VAL D 1 262 ? -1.553 40.461 63.374 1.00 82.09 286 VAL D C 1
ATOM 8360 O O . VAL D 1 262 ? -2.342 40.894 64.231 1.00 82.02 286 VAL D O 1
ATOM 8364 N N . LYS D 1 263 ? -1.089 39.206 63.353 1.00 82.70 287 LYS D N 1
ATOM 8365 C CA . LYS D 1 263 ? -1.447 38.237 64.429 1.00 86.56 287 LYS D CA 1
ATOM 8366 C C . LYS D 1 263 ? -0.539 38.458 65.649 1.00 87.23 287 LYS D C 1
ATOM 8367 O O . LYS D 1 263 ? -1.022 38.274 66.781 1.00 95.64 287 LYS D O 1
ATOM 8373 N N . GLU D 1 264 ? 0.733 38.814 65.430 1.00 83.62 288 GLU D N 1
ATOM 8374 C CA . GLU D 1 264 ? 1.666 39.037 66.566 1.00 83.74 288 GLU D CA 1
ATOM 8375 C C . GLU D 1 264 ? 1.375 40.416 67.162 1.00 85.82 288 GLU D C 1
ATOM 8376 O O . GLU D 1 264 ? 1.752 41.416 66.526 1.00 92.10 288 GLU D O 1
ATOM 8382 N N . SER D 1 265 ? 0.752 40.456 68.344 1.00 87.09 289 SER D N 1
ATOM 8383 C CA . SER D 1 265 ? 0.395 41.737 69.016 1.00 87.27 289 SER D CA 1
ATOM 8384 C C . SER D 1 265 ? 1.630 42.635 69.190 1.00 87.47 289 SER D C 1
ATOM 8385 O O . SER D 1 265 ? 1.446 43.856 69.377 1.00 87.15 289 SER D O 1
ATOM 8388 N N . ALA D 1 266 ? 2.833 42.054 69.117 1.00 84.31 290 ALA D N 1
ATOM 8389 C CA . ALA D 1 266 ? 4.085 42.826 69.290 1.00 82.90 290 ALA D CA 1
ATOM 8390 C C . ALA D 1 266 ? 4.257 43.846 68.157 1.00 82.62 290 ALA D C 1
ATOM 8391 O O . ALA D 1 266 ? 4.962 44.845 68.388 1.00 87.51 290 ALA D O 1
ATOM 8393 N N . PHE D 1 267 ? 3.633 43.617 66.994 1.00 81.27 291 PHE D N 1
ATOM 8394 C CA . PHE D 1 267 ? 3.753 44.554 65.839 1.00 79.09 291 PHE D CA 1
ATOM 8395 C C . PHE D 1 267 ? 2.383 45.166 65.515 1.00 80.65 291 PHE D C 1
ATOM 8396 O O . PHE D 1 267 ? 2.214 45.729 64.410 1.00 76.16 291 PHE D O 1
ATOM 8404 N N . ALA D 1 268 ? 1.433 45.056 66.448 1.00 87.01 292 ALA D N 1
ATOM 8405 C CA . ALA D 1 268 ? 0.056 45.597 66.304 1.00 91.33 292 ALA D CA 1
ATOM 8406 C C . ALA D 1 268 ? 0.031 46.860 65.424 1.00 89.90 292 ALA D C 1
ATOM 8407 O O . ALA D 1 268 ? -0.629 46.830 64.371 1.00 92.21 292 ALA D O 1
ATOM 8409 N N . SER D 1 269 ? 0.732 47.922 65.839 1.00 89.83 293 SER D N 1
ATOM 8410 C CA . SER D 1 269 ? 0.766 49.208 65.090 1.00 87.03 293 SER D CA 1
ATOM 8411 C C . SER D 1 269 ? 1.790 49.170 63.946 1.00 86.32 293 SER D C 1
ATOM 8412 O O . SER D 1 269 ? 2.537 50.159 63.790 1.00 86.92 293 SER D O 1
ATOM 8415 N N . LEU D 1 270 ? 1.798 48.100 63.150 1.00 85.86 294 LEU D N 1
ATOM 8416 C CA . LEU D 1 270 ? 2.759 47.993 62.016 1.00 85.54 294 LEU D CA 1
ATOM 8417 C C . LEU D 1 270 ? 2.324 48.925 60.879 1.00 86.65 294 LEU D C 1
ATOM 8418 O O . LEU D 1 270 ? 3.184 49.660 60.347 1.00 89.07 294 LEU D O 1
ATOM 8423 N N . PHE D 1 271 ? 1.042 48.889 60.516 1.00 85.08 295 PHE D N 1
ATOM 8424 C CA . PHE D 1 271 ? 0.530 49.741 59.415 1.00 92.77 295 PHE D CA 1
ATOM 8425 C C . PHE D 1 271 ? -0.293 50.914 59.976 1.00 99.42 295 PHE D C 1
ATOM 8426 O O . PHE D 1 271 ? -1.240 51.345 59.293 1.00 100.74 295 PHE D O 1
ATOM 8434 N N . SER D 1 272 ? 0.055 51.405 61.172 1.00 105.86 296 SER D N 1
ATOM 8435 C CA . SER D 1 272 ? -0.695 52.514 61.825 1.00 108.83 296 SER D CA 1
ATOM 8436 C C . SER D 1 272 ? -0.622 53.796 60.989 1.00 110.75 296 SER D C 1
ATOM 8437 O O . SER D 1 272 ? -1.609 54.554 61.000 1.00 117.60 296 SER D O 1
ATOM 8440 N N . GLN D 1 273 ? 0.500 54.028 60.304 1.00 106.98 297 GLN D N 1
ATOM 8441 C CA . GLN D 1 273 ? 0.671 55.255 59.470 1.00 107.17 297 GLN D CA 1
ATOM 8442 C C . GLN D 1 273 ? -0.274 55.255 58.264 1.00 109.65 297 GLN D C 1
ATOM 8443 O O . GLN D 1 273 ? -0.528 56.362 57.743 1.00 121.13 297 GLN D O 1
ATOM 8449 N N . PHE D 1 274 ? -0.804 54.094 57.867 1.00 111.63 298 PHE D N 1
ATOM 8450 C CA . PHE D 1 274 ? -1.717 54.036 56.690 1.00 107.65 298 PHE D CA 1
ATOM 8451 C C . PHE D 1 274 ? -3.187 53.858 57.120 1.00 118.23 298 PHE D C 1
ATOM 8452 O O . PHE D 1 274 ? -4.064 54.461 56.468 1.00 115.71 298 PHE D O 1
ATOM 8460 N N . THR D 1 275 ? -3.448 53.056 58.168 1.00 135.02 299 THR D N 1
ATOM 8461 C CA . THR D 1 275 ? -4.849 52.778 58.606 1.00 133.10 299 THR D CA 1
ATOM 8462 C C . THR D 1 275 ? -5.284 53.725 59.738 1.00 136.11 299 THR D C 1
ATOM 8463 O O . THR D 1 275 ? -6.259 53.359 60.430 1.00 133.91 299 THR D O 1
ATOM 8467 N N . GLN D 1 276 ? -4.625 54.883 59.932 1.00 136.76 300 GLN D N 1
ATOM 8468 C CA . GLN D 1 276 ? -5.042 55.800 61.037 1.00 136.17 300 GLN D CA 1
ATOM 8469 C C . GLN D 1 276 ? -5.242 57.223 60.499 1.00 139.00 300 GLN D C 1
ATOM 8470 O O . GLN D 1 276 ? -5.994 57.982 61.141 1.00 135.64 300 GLN D O 1
ATOM 8476 N N . THR D 1 277 ? -4.587 57.579 59.386 1.00 142.83 301 THR D N 1
ATOM 8477 C CA . THR D 1 277 ? -4.727 58.943 58.796 1.00 144.45 301 THR D CA 1
ATOM 8478 C C . THR D 1 277 ? -5.397 58.842 57.420 1.00 133.05 301 THR D C 1
ATOM 8479 O O . THR D 1 277 ? -6.606 58.641 57.317 1.00 121.98 301 THR D O 1
#

Sequence (1060 aa):
ASKDIITKGDTIRVSDLYKEAKQFPSQPTNTLLQNLTFDKIFTKDFGKEVTDKDVSKKVKSIKDQYGSQFSSALQQQGLTEASFTPYRTQLEQAAIDHEIKETQYTDANLKKAWESYHPDVTAYVVSETSKDAATKALDAAKKDDAGKASFEKTNAESKVTFNSTSTSVPTEVQTAAFKLKNGEFSDVIESTSSSTGATSYYIVEVKTSEKGTDNNKYKKELQNVIKTEKEQDTTFVSGVIAKYLKKNNVTVKESAFASLFSQFTQTASKDIITKGDTIRVSDLYKEAKQFPSQPTNTLLQNLTFDKIFTKDFGKEVTDKDVSKKVKSIKDQYGSQFSSALQQQGLTEASFTPYRTQLEQAAIDHEIKETQYTDANLKKAWESYHPDVTAYVVSETSKDAATKALDAAKKDDAGKASFEKTNAESKVTFNSTSTSVPTEVQTAAFKLKNGEFSDVIESTSSSTGATSYYIVEVKTSEEKGTDNKYKKELQNVIKTEKEQDTTFVSGVIAKYLKKNNVTVKESAFASLFSQFTQSKDIITKGDTIRVSDLYKEAKQFPSQPTNTLLQNLTFDKIFTKDFGKEVTDKDVSKKVKSIKDQYGSQFSSALQQQGLTEASFTPYRTQLEQAAIDHEIKETQYTDANLKKAWESYHPDVTAYVVSETSKDAATKALDAAKKDDAGKASFEKTNAEESKVTFNSTSTSVPTEVQTAAFKLKNGEFSDVIESTSSSTGATSYYIVEVKTSEKGTDNKYKKELQNVIKTEKEQDTTFVSGVIAKYLKKNNVTVKESAFASLFSQFTQSKDIITKGDTIRVSDLYKEAKQFPSQPTNTLLQNLTFDKIFTKDFGKEVTDKDVSKKVKSIKDQYGSQFSSALQQQGLTEASFTPYRTQLEQAAIDHEIKETQYTDANLKKAWESYHPDVTAYVVSETSKDAATKALDAAKKDDAGKASFEKTNAESKVTFNSTSTSVPTEVQTAAFKLKNGEFSDVIESTSSSTGATSYYIVEVKTSEKGTDNKYKKELQNVIKTEKEQDTTFVSGVIAKYLKKNNVTVKESAFASLFSQFTQT

InterPro domains:
  IPR023059 Foldase protein PrsA [MF_01145] (5-299)
  IPR027304 Trigger factor/SurA domain superfamily [SSF109998] (33-179)
  IPR050245 Bacterial extracellular foldase PrsA [PTHR47245] (1-300)

Nearest PDB structures (foldseek):
  6vj2-assembly1_C  TM=9.582E-01  e=1.390E-41  Lactococcus lactis subsp. lactis Il1403
  7l75-assembly1_B  TM=7.537E-01  e=2.388E-17  Streptococcus mutans
  5tvl-assembly1_A  TM=7.500E-01  e=8.139E-17  Streptococcus pneumoniae str. Canada MDR_19A
  5tvl-assembly1_C  TM=5.854E-01  e=3.155E-17  Streptococcus pneumoniae str. Canada MDR_19A
  5htf-assembly1_A  TM=5.245E-01  e=2.157E-11  Listeria monocytogenes EGD-e